Protein AF-A0A9W8DEL0-F1 (afdb_monomer_lite)

pLDDT: mean 78.72, std 19.3, range [21.89, 98.75]

Secondary structure (DSSP, 8-state):
------HHHHHHHHHHHHHHHHHIIIIIHHHHHHTT---SS---TT-EEEEEEE---B--TTTSS--THHHHHHHHHHHHHHHHHHHHHTSTTT--SEEEEES-SBTTTTTS-HHHHHHHHHHHHHHT--S-TTT-EEEEE--HHHH--GGG--HHHHHHHHHHT--SSEEEEETTEEEEE--HHHHT-S-HHHHHHHHHHHHHHHH-TT-SS-EEEE-SSPPP--TT----TT----SPPP--EETTEESS--HHHHHHHHHHH--SEEEE-TTSS-EEEEEEEGGGTEEEEEEEPPBSSSSSS-SS-EEEEEEE------------S--------EEEEE----------------SS-TTT--TTS-S--HHHHHHHHH--S-TT-EEEEEES---TTSGGGTS-SSSTT-SEEEEEESS-TT--STTPPP--BS----SSSHHHHHHHHHH-BSSS-B-SSTTSEEEEEE--PPPBTTB----HHHHHHHHHHHHHTT-SEEEE-----S-TT-HHHHHHHHHHHTT-EEEEE--S-GGG-SS---TTTTSTTSEEEEEEE-SEEEEEEEEEEETTEEEEEE-BPPSSTTS-----TTEEEEE--BTTS--SSSSB-----TT-EEEEE--SS-HHHHHHHHHHTT-SEEEEE-SSSS-------TT--S-EEEE-HHHHHHHHHHHHHTTS-EEEEEEEEEEEE-TTTTSBPTT------TT-----SEEEEEESEEEE--GGGTSEEEE-SHHHHHHHHHHHHHHHHHH-TTS-HHHHHHHHHHTPBPPEETTTTEEPPHHHHTT-B--HHHHHH-SEEEESSS----TTTT--GGGB-TTS-B-EEEEEEEEESSSS-EEEEEEEE--------B-TTS-B-TTHHHHHHHHHS--------S------

Radius of gyration: 34.42 Å; chains: 1; bounding box: 104×83×98 Å

Foldseek 3Di:
DDDPCDPVNVVVVVVVVVVVVCCCFLPVQLLVQVLPDAFFDDDDVLKAKEWEAFQLAQQDVQLDVDDDPVSVVVNVWQLSQLLSNLVSCCDDRNNHQEYEYLANLHQQQLVDDPVVNVVSVVSSCNSNPDPCVVRYYYAYAHDLSQAFAAQLGRVVSQVVCCVPRRHNWDWDCTQQATETNAALRQCNYPDCVRNVVRVVVLVVLQVPPVDPGAYEYEHAAAADDDWQPAFPDQWDDPDTDDQDDDGRDTNHHDNVSNQSNLQRNVHQEYEYHRNLTWGWDWDAHHPPRDIYIYTYWHHQTCSSPNNKHWMWMKMHHDDDDDDDDDDDDDPPPPDGRTDTDIDDDHDDDDDDDDDDDDDDPPPPDDPDPPQDALLVVLCVPVVAQLAPAEEEEEEQFAQCCQVQQPRDACDPPHLENAEWEFAEQPDDDDPDDRDIDRHSHHQPFLRNQLSLQAQGDDPQGDHSRNNHRYYYYHAWHHDDPRDIDGDPVSLLVSVVRCVVVPHQEYFALDFDAQAQVPVSLVSVQVVLVVFHAYFYAQFQALLVDASSGGPSQLHPPHQYAFAAAAFWFWWWWKWWQFPVGIDIFDWFDKLDLVADPADPFFFWEFAFQAPVRARAQQRHPLAAQARHEYEGEDDPPAPQNSLVSCVVRRHQAYEYEYPDFWADHGHHDPPRRHIYTYTYNVVSVVVVVRCVVDPRIITMHRPDIDIGGGPRGQPGDSRRHFYDRPVRHAPNQAYEHFASDWGAGNVVSPGIDGHGGSSNRRSSVSSLLSSLCVLQVPDGSQQSSQLFSLQADFGADPVPRHTDDCRRGNSHYTNSSSSSVDQKGKPPSDDDPDPPPPPDPPQADPVRWGKDKDKIWIQTSVDRDIDIDIDIDGDDDDDDQQDPVGDGHPPVVVPVVCVVDPPDDDDDDDDDDDDD

Structure (mmCIF, N/CA/C/O backbone):
data_AF-A0A9W8DEL0-F1
#
_entry.id   AF-A0A9W8DEL0-F1
#
loop_
_atom_site.group_PDB
_atom_site.id
_atom_site.type_symbol
_atom_site.label_atom_id
_atom_site.label_alt_id
_atom_site.label_comp_id
_atom_site.label_asym_id
_atom_site.label_entity_id
_atom_site.label_seq_id
_atom_site.pdbx_PDB_ins_code
_atom_site.Cartn_x
_atom_site.Cartn_y
_atom_site.Cartn_z
_atom_site.occupancy
_atom_site.B_iso_or_equiv
_atom_site.auth_seq_id
_atom_site.auth_comp_id
_atom_site.auth_asym_id
_atom_site.auth_atom_id
_atom_site.pdbx_PDB_model_num
ATOM 1 N N . MET A 1 1 ? 53.702 26.057 53.537 1.00 41.16 1 MET A N 1
ATOM 2 C CA . MET A 1 1 ? 53.899 24.776 52.825 1.00 41.16 1 MET A CA 1
ATOM 3 C C . MET A 1 1 ? 53.551 25.017 51.370 1.00 41.16 1 MET A C 1
ATOM 5 O O . MET A 1 1 ? 52.396 24.881 50.990 1.00 41.16 1 MET A O 1
ATOM 9 N N . ASP A 1 2 ? 54.539 25.448 50.590 1.00 50.06 2 ASP A N 1
ATOM 10 C CA . ASP A 1 2 ? 54.412 25.627 49.146 1.00 50.06 2 ASP A CA 1
ATOM 11 C C . ASP A 1 2 ? 54.512 24.260 48.475 1.00 50.06 2 ASP A C 1
ATOM 13 O O . ASP A 1 2 ? 55.598 23.720 48.275 1.00 50.06 2 ASP A O 1
ATOM 17 N N . ILE A 1 3 ? 53.363 23.658 48.177 1.00 55.91 3 ILE A N 1
ATOM 18 C CA . ILE A 1 3 ? 53.326 22.483 47.310 1.00 55.91 3 ILE A CA 1
ATOM 19 C C . ILE A 1 3 ? 53.443 23.016 45.877 1.00 55.91 3 ILE A C 1
ATOM 21 O O . ILE A 1 3 ? 52.543 23.738 45.440 1.00 55.91 3 ILE A O 1
ATOM 25 N N . PRO A 1 4 ? 54.501 22.681 45.114 1.00 59.38 4 PRO A N 1
ATOM 26 C CA . PRO A 1 4 ? 54.622 23.123 43.738 1.00 59.38 4 PRO A CA 1
ATOM 27 C C . PRO A 1 4 ? 53.591 22.345 42.920 1.00 59.38 4 PRO A C 1
ATOM 29 O O . PRO A 1 4 ? 53.824 21.217 42.475 1.00 59.38 4 PRO A O 1
ATOM 32 N N . PHE A 1 5 ? 52.407 22.927 42.740 1.00 59.91 5 PHE A N 1
ATOM 33 C CA . PHE A 1 5 ? 51.467 22.442 41.744 1.00 59.91 5 PHE A CA 1
ATOM 34 C C . PHE A 1 5 ? 52.140 22.638 40.388 1.00 59.91 5 PHE A C 1
ATOM 36 O O . PHE A 1 5 ? 52.220 23.749 39.865 1.00 59.91 5 PHE A O 1
ATOM 43 N N . SER A 1 6 ? 52.692 21.559 39.824 1.00 77.69 6 SER A N 1
ATOM 44 C CA . SER A 1 6 ? 53.224 21.617 38.466 1.00 77.69 6 SER A CA 1
ATOM 45 C C . SER A 1 6 ? 52.115 22.142 37.551 1.00 77.69 6 SER A C 1
ATOM 47 O O . SER A 1 6 ? 50.950 21.773 37.721 1.00 77.69 6 SER A O 1
ATOM 49 N N . ARG A 1 7 ? 52.449 23.007 36.581 1.00 77.19 7 ARG A N 1
ATOM 50 C CA . ARG A 1 7 ? 51.459 23.608 35.660 1.00 77.19 7 ARG A CA 1
ATOM 51 C C . ARG A 1 7 ? 50.477 22.570 35.093 1.00 77.19 7 ARG A C 1
ATOM 53 O O . ARG A 1 7 ? 49.300 22.864 34.932 1.00 77.19 7 ARG A O 1
ATOM 60 N N . ARG A 1 8 ? 50.937 21.331 34.872 1.00 80.00 8 ARG A N 1
ATOM 61 C CA . ARG A 1 8 ? 50.108 20.198 34.429 1.00 80.00 8 ARG A CA 1
ATOM 62 C C . ARG A 1 8 ? 49.008 19.813 35.427 1.00 80.00 8 ARG A C 1
ATOM 64 O O . ARG A 1 8 ? 47.879 19.593 35.005 1.00 80.00 8 ARG A O 1
ATOM 71 N N . LYS A 1 9 ? 49.304 19.756 36.730 1.00 84.69 9 LYS A N 1
ATOM 72 C CA . LYS A 1 9 ? 48.309 19.437 37.769 1.00 84.69 9 LYS A CA 1
ATOM 73 C C . LYS A 1 9 ? 47.267 20.549 37.925 1.00 84.69 9 LYS A C 1
ATOM 75 O O . LYS A 1 9 ? 46.097 20.243 38.122 1.00 84.69 9 LYS A O 1
ATOM 80 N N . LEU A 1 10 ? 47.669 21.816 37.780 1.00 84.38 10 LEU A N 1
ATOM 81 C CA . LEU A 1 10 ? 46.743 22.954 37.849 1.00 84.38 10 LEU A CA 1
ATOM 82 C C . LEU A 1 10 ? 45.789 22.974 36.645 1.00 84.38 10 LEU A C 1
ATOM 84 O O . LEU A 1 10 ? 44.585 23.117 36.821 1.00 84.38 10 LEU A O 1
ATOM 88 N N . VAL A 1 11 ? 46.308 22.760 35.431 1.00 88.00 11 VAL A N 1
ATOM 89 C CA . VAL A 1 11 ? 45.479 22.666 34.216 1.00 88.00 11 VAL A CA 1
ATOM 90 C C . VAL A 1 11 ? 44.506 21.489 34.300 1.00 88.00 11 VAL A C 1
ATOM 92 O O . VAL A 1 11 ? 43.344 21.640 33.934 1.00 88.00 11 VAL A O 1
ATOM 95 N N . LEU A 1 12 ? 44.943 20.331 34.808 1.00 90.19 12 LEU A N 1
ATOM 96 C CA . LEU A 1 12 ? 44.056 19.182 35.000 1.00 90.19 12 LEU A CA 1
ATOM 97 C C . LEU A 1 12 ? 42.948 19.485 36.019 1.00 90.19 12 LEU A C 1
ATOM 99 O O . LEU A 1 12 ? 41.789 19.189 35.749 1.00 90.19 12 LEU A O 1
ATOM 103 N N . PHE A 1 13 ? 43.282 20.119 37.145 1.00 89.94 13 PHE A N 1
ATOM 104 C CA . PHE A 1 13 ? 42.296 20.538 38.142 1.00 89.94 13 PHE A CA 1
ATOM 105 C C . PHE A 1 13 ? 41.261 21.505 37.550 1.00 89.94 13 PHE A C 1
ATOM 107 O O . PHE A 1 13 ? 40.065 21.267 37.686 1.00 89.94 13 PHE A O 1
ATOM 114 N N . LEU A 1 14 ? 41.701 22.539 36.825 1.00 89.94 14 LEU A N 1
ATOM 115 C CA . LEU A 1 14 ? 40.795 23.493 36.175 1.00 89.94 14 LEU A CA 1
ATOM 116 C C . LEU A 1 14 ? 39.897 22.823 35.125 1.00 89.94 14 LEU A C 1
ATOM 118 O O . LEU A 1 14 ? 38.720 23.156 35.043 1.00 89.94 14 LEU A O 1
ATOM 122 N N . ARG A 1 15 ? 40.410 21.841 34.369 1.00 89.56 15 ARG A N 1
ATOM 123 C CA . ARG A 1 15 ? 39.598 21.040 33.436 1.00 89.56 15 ARG A CA 1
ATOM 124 C C . ARG A 1 15 ? 38.538 20.216 34.160 1.00 89.56 15 ARG A C 1
ATOM 126 O O . ARG A 1 15 ? 37.398 20.201 33.717 1.00 89.56 15 ARG A O 1
ATOM 133 N N . VAL A 1 16 ? 38.888 19.562 35.268 1.00 91.31 16 VAL A N 1
ATOM 134 C CA . VAL A 1 16 ? 37.923 18.789 36.068 1.00 91.31 16 VAL A CA 1
ATOM 135 C C . VAL A 1 16 ? 36.853 19.707 36.656 1.00 91.31 16 VAL A C 1
ATOM 137 O O . VAL A 1 16 ? 35.671 19.400 36.545 1.00 91.31 16 VAL A O 1
ATOM 140 N N . VAL A 1 17 ? 37.238 20.858 37.218 1.00 89.19 17 VAL A N 1
ATOM 141 C CA . VAL A 1 17 ? 36.285 21.858 37.728 1.00 89.19 17 VAL A CA 1
ATOM 142 C C . VAL A 1 17 ? 35.361 22.348 36.613 1.00 89.19 17 VAL A C 1
ATOM 144 O O . VAL A 1 17 ? 34.152 22.407 36.811 1.00 89.19 17 VAL A O 1
ATOM 147 N N . TRP A 1 18 ? 35.901 22.636 35.429 1.00 85.62 18 TRP A N 1
ATOM 148 C CA . TRP A 1 18 ? 35.110 23.043 34.269 1.00 85.62 18 TRP A CA 1
ATOM 149 C C . TRP A 1 18 ? 34.118 21.956 33.827 1.00 85.62 18 TRP A C 1
ATOM 151 O O . TRP A 1 18 ? 32.940 22.253 33.657 1.00 85.62 18 TRP A O 1
ATOM 161 N N . VAL A 1 19 ? 34.546 20.689 33.744 1.00 83.56 19 VAL A N 1
ATOM 162 C CA . VAL A 1 19 ? 33.659 19.549 33.439 1.00 83.56 19 VAL A CA 1
ATOM 163 C C . VAL A 1 19 ? 32.561 19.391 34.495 1.00 83.56 19 VAL A C 1
ATOM 165 O O . VAL A 1 19 ? 31.412 19.147 34.141 1.00 83.56 19 VAL A O 1
ATOM 168 N N . LEU A 1 20 ? 32.874 19.560 35.784 1.00 82.12 20 LEU A N 1
ATOM 169 C CA . LEU A 1 20 ? 31.879 19.481 36.859 1.00 82.12 20 LEU A CA 1
ATOM 170 C C . LEU A 1 20 ? 30.860 20.626 36.794 1.00 82.12 20 LEU A C 1
ATOM 172 O O . LEU A 1 20 ? 29.671 20.388 37.002 1.00 82.12 20 LEU A O 1
ATOM 176 N N . ILE A 1 21 ? 31.303 21.848 36.482 1.00 79.12 21 ILE A N 1
ATOM 177 C CA . ILE A 1 21 ? 30.414 23.002 36.282 1.00 79.12 21 ILE A CA 1
ATOM 178 C C . ILE A 1 21 ? 29.500 22.763 35.077 1.00 79.12 21 ILE A C 1
ATOM 180 O O . ILE A 1 21 ? 28.295 22.977 35.195 1.00 79.12 21 ILE A O 1
ATOM 184 N N . LEU A 1 22 ? 30.042 22.264 33.960 1.00 76.56 22 LEU A N 1
ATOM 185 C CA . LEU A 1 22 ? 29.250 21.895 32.785 1.00 76.56 22 LEU A CA 1
ATOM 186 C C . LEU A 1 22 ? 28.230 20.806 33.114 1.00 76.56 22 LEU A C 1
ATOM 188 O O . LEU A 1 22 ? 27.057 20.964 32.808 1.00 76.56 22 LEU A O 1
ATOM 192 N N . PHE A 1 23 ? 28.635 19.734 33.797 1.00 76.19 23 PHE A N 1
ATOM 193 C CA . PHE A 1 23 ? 27.724 18.652 34.172 1.00 76.19 23 PHE A CA 1
ATOM 194 C C . PHE A 1 23 ? 26.597 19.146 35.095 1.00 76.19 23 PHE A C 1
ATOM 196 O O . PHE A 1 23 ? 25.424 18.816 34.900 1.00 76.19 23 PHE A O 1
ATOM 203 N N . TYR A 1 24 ? 26.929 19.981 36.084 1.00 77.06 24 TYR A N 1
ATOM 204 C CA . TYR A 1 24 ? 25.929 20.587 36.961 1.00 77.06 24 TYR A CA 1
ATOM 205 C C . TYR A 1 24 ? 24.991 21.534 36.196 1.00 77.06 24 TYR A C 1
ATOM 207 O O . TYR A 1 24 ? 23.782 21.483 36.417 1.00 77.06 24 TYR A O 1
ATOM 215 N N . GLY A 1 25 ? 25.514 22.352 35.279 1.00 71.44 25 GLY A N 1
ATOM 216 C CA . GLY A 1 25 ? 24.723 23.268 34.453 1.00 71.44 25 GLY A CA 1
ATOM 217 C C . GLY A 1 25 ? 23.799 22.555 33.462 1.00 71.44 25 GLY A C 1
ATOM 218 O O . GLY A 1 25 ? 22.611 22.857 33.401 1.00 71.44 25 GLY A O 1
ATOM 219 N N . GLU A 1 26 ? 24.322 21.563 32.740 1.00 70.88 26 GLU A N 1
ATOM 220 C CA . GLU A 1 26 ? 23.639 20.888 31.628 1.00 70.88 26 GLU A CA 1
ATOM 221 C C . GLU A 1 26 ? 22.641 19.808 32.067 1.00 70.88 26 GLU A C 1
ATOM 223 O O . GLU A 1 26 ? 21.717 19.494 31.311 1.00 70.88 26 GLU A O 1
ATOM 228 N N . ILE A 1 27 ? 22.834 19.218 33.255 1.00 68.81 27 ILE A N 1
ATOM 229 C CA . ILE A 1 27 ? 22.006 18.117 33.781 1.00 68.81 27 ILE A CA 1
ATOM 230 C C . ILE A 1 27 ? 21.440 18.466 35.161 1.00 68.81 27 ILE A C 1
ATOM 232 O O . ILE A 1 27 ? 20.235 18.345 35.392 1.00 68.81 27 ILE A O 1
ATOM 236 N N . GLY A 1 28 ? 22.290 18.917 36.087 1.00 70.44 28 GLY A N 1
ATOM 237 C CA . GLY A 1 28 ? 21.904 19.158 37.481 1.00 70.44 28 GLY A CA 1
ATOM 238 C C . GLY A 1 28 ? 20.820 20.229 37.652 1.00 70.44 28 GLY A C 1
ATOM 239 O O . GLY A 1 28 ? 19.856 20.011 38.389 1.00 70.44 28 GLY A O 1
ATOM 240 N N . ILE A 1 29 ? 20.944 21.365 36.956 1.00 73.75 29 ILE A N 1
ATOM 241 C CA . ILE A 1 29 ? 19.985 22.481 37.033 1.00 73.75 29 ILE A CA 1
ATOM 242 C C . ILE A 1 29 ? 18.613 22.070 36.498 1.00 73.75 29 ILE A C 1
ATOM 244 O O . ILE A 1 29 ? 17.615 22.289 37.187 1.00 73.75 29 ILE A O 1
ATOM 248 N N . PHE A 1 30 ? 18.560 21.450 35.317 1.00 69.25 30 PHE A N 1
ATOM 249 C CA . PHE A 1 30 ? 17.312 20.975 34.713 1.00 69.25 30 PHE A CA 1
ATOM 250 C C . PHE A 1 30 ? 16.588 19.989 35.632 1.00 69.25 30 PHE A C 1
ATOM 252 O O . PHE A 1 30 ? 15.404 20.151 35.928 1.00 69.25 30 PHE A O 1
ATOM 259 N N . TYR A 1 31 ? 17.328 19.006 36.151 1.00 71.06 31 TYR A N 1
ATOM 260 C CA . TYR A 1 31 ? 16.768 17.999 37.039 1.00 71.06 31 TYR A CA 1
ATOM 261 C C . TYR A 1 31 ? 16.231 18.624 38.332 1.00 71.06 31 TYR A C 1
ATOM 263 O O . TYR A 1 31 ? 15.103 18.348 38.732 1.00 71.06 31 TYR A O 1
ATOM 271 N N . LYS A 1 32 ? 16.995 19.533 38.956 1.00 75.38 32 LYS A N 1
ATOM 272 C CA . LYS A 1 32 ? 16.599 20.217 40.195 1.00 75.38 32 LYS A CA 1
ATOM 273 C C . LYS A 1 32 ? 15.305 21.026 40.050 1.00 75.38 32 LYS A C 1
ATOM 275 O O . LYS A 1 32 ? 14.501 20.992 40.975 1.00 75.38 32 LYS A O 1
ATOM 280 N N . HIS A 1 33 ? 15.107 21.748 38.946 1.00 72.25 33 HIS A N 1
ATOM 281 C CA . HIS A 1 33 ? 13.922 22.599 38.766 1.00 72.25 33 HIS A CA 1
ATOM 282 C C . HIS A 1 33 ? 12.669 21.783 38.433 1.00 72.25 33 HIS A C 1
ATOM 284 O O . HIS A 1 33 ? 11.611 22.026 39.006 1.00 72.25 33 HIS A O 1
ATOM 290 N N . ILE A 1 34 ? 12.782 20.743 37.602 1.00 67.00 34 ILE A N 1
ATOM 291 C CA . ILE A 1 34 ? 11.620 19.897 37.284 1.00 67.00 34 ILE A CA 1
ATOM 292 C C . ILE A 1 34 ? 11.201 19.036 38.487 1.00 67.00 34 ILE A C 1
ATOM 294 O O . ILE A 1 34 ? 10.009 18.843 38.704 1.00 67.00 34 ILE A O 1
ATOM 298 N N . ARG A 1 35 ? 12.145 18.618 39.349 1.00 66.81 35 ARG A N 1
ATOM 299 C CA . ARG A 1 35 ? 11.845 17.979 40.651 1.00 66.81 35 ARG A CA 1
ATOM 300 C C . ARG A 1 35 ? 10.971 18.838 41.577 1.00 66.81 35 ARG A C 1
ATOM 302 O O . ARG A 1 35 ? 10.366 18.307 42.506 1.00 66.81 35 ARG A O 1
ATOM 309 N N . GLN A 1 36 ? 10.987 20.160 41.406 1.00 72.44 36 GLN A N 1
ATOM 310 C CA . GLN A 1 36 ? 10.211 21.088 42.233 1.00 72.44 36 GLN A CA 1
ATOM 311 C C . GLN A 1 36 ? 8.782 21.274 41.721 1.00 72.44 36 GLN A C 1
ATOM 313 O O . GLN A 1 36 ? 7.924 21.678 42.502 1.00 72.44 36 GLN A O 1
ATOM 318 N N . CYS A 1 37 ? 8.521 20.955 40.451 1.00 73.25 37 CYS A N 1
ATOM 319 C CA . CYS A 1 37 ? 7.171 20.933 39.905 1.00 73.25 37 CYS A CA 1
ATOM 320 C C . CYS A 1 37 ? 6.466 19.690 40.454 1.00 73.25 37 CYS A C 1
ATOM 322 O O . CYS A 1 37 ? 7.012 18.592 40.386 1.00 73.25 37 CYS A O 1
ATOM 324 N N . LYS A 1 38 ? 5.284 19.838 41.045 1.00 78.75 38 LYS A N 1
ATOM 325 C CA . LYS A 1 38 ? 4.498 18.698 41.535 1.00 78.75 38 LYS A CA 1
ATOM 326 C C . LYS A 1 38 ? 3.144 18.699 40.856 1.00 78.75 38 LYS A C 1
ATOM 328 O O . LYS A 1 38 ? 2.599 19.774 40.603 1.00 78.75 38 LYS A O 1
ATOM 333 N N . TRP A 1 39 ? 2.592 17.510 40.627 1.00 81.75 39 TRP A N 1
ATOM 334 C CA . TRP A 1 39 ? 1.196 17.391 40.238 1.00 81.75 39 TRP A CA 1
ATOM 335 C C . TRP A 1 39 ? 0.312 18.121 41.251 1.00 81.75 39 TRP A C 1
ATOM 337 O O . TRP A 1 39 ? 0.542 18.022 42.462 1.00 81.75 39 TRP A O 1
ATOM 347 N N . PRO A 1 40 ? -0.669 18.901 40.781 1.00 74.94 40 PRO A N 1
ATOM 348 C CA . PRO A 1 40 ? -1.658 19.465 41.678 1.00 74.94 40 PRO A CA 1
ATOM 349 C C . PRO A 1 40 ? -2.487 18.328 42.321 1.00 74.94 40 PRO A C 1
ATOM 351 O O . PRO A 1 40 ? -2.864 17.380 41.635 1.00 74.94 40 PRO A O 1
ATOM 354 N N . ALA A 1 41 ? -2.753 18.452 43.631 1.00 67.69 41 ALA A N 1
ATOM 355 C CA . ALA A 1 41 ? -3.423 17.495 44.540 1.00 67.69 41 ALA A CA 1
ATOM 356 C C . ALA A 1 41 ? -2.653 16.209 44.929 1.00 67.69 41 ALA A C 1
ATOM 358 O O . ALA A 1 41 ? -1.500 16.005 44.567 1.00 67.69 41 ALA A O 1
ATOM 359 N N . LYS A 1 42 ? -3.247 15.431 45.853 1.00 59.12 42 LYS A N 1
ATOM 360 C CA . LYS A 1 42 ? -2.636 14.262 46.515 1.00 59.12 42 LYS A CA 1
ATOM 361 C C . LYS A 1 42 ? -2.633 13.050 45.577 1.00 59.12 42 LYS A C 1
ATOM 363 O O . LYS A 1 42 ? -3.633 12.833 44.894 1.00 59.12 42 LYS A O 1
ATOM 368 N N . ASP A 1 43 ? -1.576 12.235 45.643 1.00 60.66 43 ASP A N 1
ATOM 369 C CA . ASP A 1 43 ? -1.497 10.917 44.995 1.00 60.66 43 ASP A CA 1
ATOM 370 C C . ASP A 1 43 ? -2.649 10.033 45.484 1.00 60.66 43 ASP A C 1
ATOM 372 O O . ASP A 1 43 ? -2.576 9.420 46.554 1.00 60.66 43 ASP A O 1
ATOM 376 N N . ARG A 1 44 ? -3.736 10.000 44.713 1.00 69.06 44 ARG A N 1
ATOM 377 C CA . ARG A 1 44 ? -4.729 8.938 44.806 1.00 69.06 44 ARG A CA 1
ATOM 378 C C . ARG A 1 44 ? -4.485 7.967 43.646 1.00 69.06 44 ARG A C 1
ATOM 380 O O . ARG A 1 44 ? -4.164 8.442 42.557 1.00 69.06 44 ARG A O 1
ATOM 387 N N . PRO A 1 45 ? -4.603 6.645 43.849 1.00 69.31 45 PRO A N 1
ATOM 388 C CA . PRO A 1 45 ? -4.317 5.650 42.810 1.00 69.31 45 PRO A CA 1
ATOM 389 C C . PRO A 1 45 ? -5.105 5.839 41.507 1.00 69.31 45 PRO A C 1
ATOM 391 O O . PRO A 1 45 ? -4.647 5.423 40.449 1.00 69.31 45 PRO A O 1
ATOM 394 N N . GLU A 1 46 ? -6.290 6.437 41.594 1.00 72.31 46 GLU A N 1
ATOM 395 C CA . GLU A 1 46 ? -7.217 6.672 40.490 1.00 72.31 46 GLU A CA 1
ATOM 396 C C . GLU A 1 46 ? -6.975 7.981 39.718 1.00 72.31 46 GLU A C 1
ATOM 398 O O . GLU A 1 46 ? -7.673 8.251 38.740 1.00 72.31 46 GLU A O 1
ATOM 403 N N . ALA A 1 47 ? -6.016 8.804 40.151 1.00 80.19 47 ALA A N 1
ATOM 404 C CA . ALA A 1 47 ? -5.709 10.074 39.506 1.00 80.19 47 ALA A CA 1
ATOM 405 C C . ALA A 1 47 ? -5.111 9.865 38.105 1.00 80.19 47 ALA A C 1
ATOM 407 O O . ALA A 1 47 ? -4.230 9.029 37.915 1.00 80.19 47 ALA A O 1
ATOM 408 N N . VAL A 1 48 ? -5.565 10.662 37.137 1.00 85.69 48 VAL A N 1
ATOM 409 C CA . VAL A 1 48 ? -5.012 10.707 35.778 1.00 85.69 48 VAL A CA 1
ATOM 410 C C . VAL A 1 48 ? -4.293 12.031 35.563 1.00 85.69 48 VAL A C 1
ATOM 412 O O . VAL A 1 48 ? -4.849 13.104 35.803 1.00 85.69 48 VAL A O 1
ATOM 415 N N . HIS A 1 49 ? -3.059 11.959 35.081 1.00 88.62 49 HIS A N 1
ATOM 41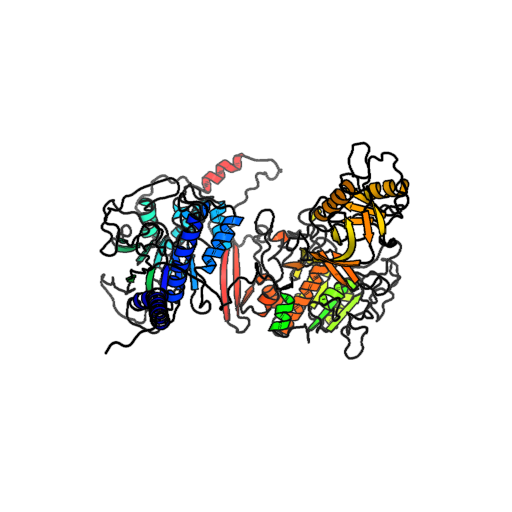6 C CA . HIS A 1 49 ? -2.152 13.090 34.961 1.00 88.62 49 HIS A CA 1
ATOM 417 C C . HIS A 1 49 ? -1.996 13.555 33.507 1.00 88.62 49 HIS A C 1
ATOM 419 O O . HIS A 1 49 ? -1.548 12.807 32.635 1.00 88.62 49 HIS A O 1
ATOM 425 N N . VAL A 1 50 ? -2.335 14.819 33.245 1.00 90.94 50 VAL A N 1
ATOM 426 C CA . VAL A 1 50 ? -2.300 15.449 31.919 1.00 90.94 50 VAL A CA 1
ATOM 427 C C . VAL A 1 50 ? -1.297 16.606 31.909 1.00 90.94 50 VAL A C 1
ATOM 429 O O . VAL A 1 50 ? -1.452 17.583 32.640 1.00 90.94 50 VAL A O 1
ATOM 432 N N . ALA A 1 51 ? -0.268 16.517 31.067 1.00 91.38 51 ALA A N 1
ATOM 433 C CA . ALA A 1 51 ? 0.658 17.614 30.798 1.00 91.38 51 ALA A CA 1
ATOM 434 C C . ALA A 1 51 ? 0.214 18.404 29.559 1.00 91.38 51 ALA A C 1
ATOM 436 O O . ALA A 1 51 ? -0.201 17.820 28.560 1.00 91.38 51 ALA A O 1
ATOM 437 N N . ILE A 1 52 ? 0.319 19.730 29.611 1.00 93.81 52 ILE A N 1
ATOM 438 C CA . ILE A 1 52 ? -0.157 20.636 28.559 1.00 93.81 52 ILE A CA 1
ATOM 439 C C . ILE A 1 52 ? 1.019 21.473 28.063 1.00 93.81 52 ILE A C 1
ATOM 441 O O . ILE A 1 52 ? 1.687 22.132 28.859 1.00 93.81 52 ILE A O 1
ATOM 445 N N . ILE A 1 53 ? 1.281 21.441 26.763 1.00 93.12 53 ILE A N 1
ATOM 446 C CA . ILE A 1 53 ? 2.381 22.153 26.110 1.00 93.12 53 ILE A CA 1
ATOM 447 C C . ILE A 1 53 ? 1.769 23.132 25.112 1.00 93.12 53 ILE A C 1
ATOM 449 O O . ILE A 1 53 ? 1.007 22.710 24.251 1.00 93.12 53 ILE A O 1
ATOM 453 N N . ALA A 1 54 ? 2.090 24.416 25.230 1.00 92.19 54 ALA A N 1
ATOM 454 C CA . ALA A 1 54 ? 1.651 25.453 24.300 1.00 92.19 54 ALA A CA 1
ATOM 455 C C . ALA A 1 54 ? 2.854 26.074 23.591 1.00 92.19 54 ALA A C 1
ATOM 457 O O . ALA A 1 54 ? 3.951 26.104 24.160 1.00 92.19 54 ALA A O 1
ATOM 458 N N . ASP A 1 55 ? 2.629 26.521 22.358 1.00 89.94 55 ASP A N 1
ATOM 459 C CA . ASP A 1 55 ? 3.571 27.241 21.499 1.00 89.94 55 ASP A CA 1
ATOM 460 C C . ASP A 1 55 ? 5.010 26.704 21.581 1.00 89.94 55 ASP A C 1
ATOM 462 O O . ASP A 1 55 ? 5.935 27.413 21.998 1.00 89.94 55 ASP A O 1
ATOM 466 N N . PRO A 1 56 ? 5.240 25.414 21.269 1.00 90.56 56 PRO A N 1
ATOM 467 C CA . PRO A 1 56 ? 6.600 24.922 21.126 1.00 90.56 56 PRO A CA 1
ATOM 468 C C . PRO A 1 56 ? 7.342 25.655 20.001 1.00 90.56 56 PRO A C 1
ATOM 470 O O . PRO A 1 56 ? 8.550 25.819 20.148 1.00 90.56 56 PRO A O 1
ATOM 473 N N . GLN A 1 57 ? 6.635 26.082 18.937 1.00 88.25 57 GLN A N 1
ATOM 474 C CA . GLN A 1 57 ? 7.106 26.936 17.839 1.00 88.25 57 GLN A CA 1
ATOM 475 C C . GLN A 1 57 ? 8.580 26.708 17.520 1.00 88.25 57 GLN A C 1
ATOM 477 O O . GLN A 1 57 ? 9.448 27.519 17.863 1.00 88.25 57 GLN A O 1
ATOM 482 N N . ILE A 1 58 ? 8.891 25.547 16.935 1.00 90.50 58 ILE A N 1
ATOM 483 C CA . ILE A 1 58 ? 10.289 25.254 16.620 1.00 90.50 58 ILE A CA 1
ATOM 484 C C . ILE A 1 58 ? 10.832 26.346 15.694 1.00 90.50 58 ILE A C 1
ATOM 486 O O . ILE A 1 58 ? 10.201 26.699 14.700 1.00 90.50 58 ILE A O 1
ATOM 490 N N . VAL A 1 59 ? 11.979 26.916 16.076 1.00 87.69 59 VAL A N 1
ATOM 491 C CA . VAL A 1 59 ? 12.562 28.052 15.356 1.00 87.69 59 VAL A CA 1
ATOM 492 C C . VAL A 1 59 ? 12.957 27.605 13.959 1.00 87.69 59 VAL A C 1
ATOM 494 O O . VAL A 1 59 ? 13.641 26.587 13.820 1.00 87.69 59 VAL A O 1
ATOM 497 N N . ASP A 1 60 ? 12.562 28.385 12.961 1.00 85.06 60 ASP A N 1
ATOM 498 C CA . ASP A 1 60 ? 12.855 28.139 11.557 1.00 85.06 60 ASP A CA 1
ATOM 499 C C . ASP A 1 60 ? 13.090 29.458 10.784 1.00 85.06 60 ASP A C 1
ATOM 501 O O . ASP A 1 60 ? 13.240 30.537 11.368 1.00 85.06 60 ASP A O 1
ATOM 505 N N . HIS A 1 61 ? 13.174 29.376 9.453 1.00 82.19 61 HIS A N 1
ATOM 506 C CA . HIS A 1 61 ? 13.408 30.528 8.573 1.00 82.19 61 HIS A CA 1
ATOM 507 C C . HIS A 1 61 ? 12.328 31.623 8.628 1.00 82.19 61 HIS A C 1
ATOM 509 O O . HIS A 1 61 ? 12.593 32.734 8.169 1.00 82.19 61 HIS A O 1
ATOM 515 N N . TYR A 1 62 ? 11.138 31.331 9.152 1.00 81.38 62 TYR A N 1
ATOM 516 C CA . TYR A 1 62 ? 10.040 32.282 9.311 1.00 81.38 62 TYR A CA 1
ATOM 517 C C . TYR A 1 62 ? 10.004 32.923 10.705 1.00 81.38 62 TYR A C 1
ATOM 519 O O . TYR A 1 62 ? 9.325 33.934 10.876 1.00 81.38 62 TYR A O 1
ATOM 527 N N . SER A 1 63 ? 10.781 32.414 11.668 1.00 79.25 63 SER A N 1
ATOM 528 C CA . SER A 1 63 ? 10.791 32.926 13.044 1.00 79.25 63 SER A CA 1
ATOM 529 C C . SER A 1 63 ? 11.455 34.285 13.214 1.00 79.25 63 SER A C 1
ATOM 531 O O . SER A 1 63 ? 10.962 35.159 13.927 1.00 79.25 63 SER A O 1
ATOM 533 N N . TYR A 1 64 ? 12.611 34.480 12.581 1.00 77.94 64 TYR A N 1
ATOM 534 C CA . TYR A 1 64 ? 13.376 35.721 12.673 1.00 77.94 64 TYR A CA 1
ATOM 535 C C . TYR A 1 64 ? 13.959 36.077 11.313 1.00 77.94 64 TYR A C 1
ATOM 537 O O . TYR A 1 64 ? 14.247 35.196 10.509 1.00 77.94 64 TYR A O 1
ATOM 545 N N . ASP A 1 65 ? 14.252 37.362 11.103 1.00 72.06 65 ASP A N 1
ATOM 546 C CA . ASP A 1 65 ? 15.017 37.842 9.945 1.00 72.06 65 ASP A CA 1
ATOM 547 C C . ASP A 1 65 ? 16.513 37.477 10.094 1.00 72.06 65 ASP A C 1
ATOM 549 O O . ASP A 1 65 ? 17.399 38.317 10.262 1.00 72.06 65 ASP A O 1
ATOM 553 N N . GLN A 1 66 ? 16.789 36.172 10.174 1.00 73.88 66 GLN A N 1
ATOM 554 C CA . GLN A 1 66 ? 18.100 35.563 10.363 1.00 73.88 66 GLN A CA 1
ATOM 555 C C . GLN A 1 66 ? 18.323 34.513 9.276 1.00 73.88 66 GLN A C 1
ATOM 557 O O . GLN A 1 66 ? 17.452 33.706 8.971 1.00 73.88 66 GLN A O 1
ATOM 562 N N . THR A 1 67 ? 19.528 34.473 8.708 1.00 73.00 67 THR A N 1
ATOM 563 C CA . THR A 1 67 ? 19.895 33.479 7.691 1.00 73.00 67 THR A CA 1
ATOM 564 C C . THR A 1 67 ? 21.265 32.866 7.980 1.00 73.00 67 THR A C 1
ATOM 566 O O . THR A 1 67 ? 22.082 33.401 8.736 1.00 73.00 67 THR A O 1
ATOM 569 N N . GLY A 1 68 ? 21.529 31.699 7.389 1.00 80.06 68 GLY A N 1
ATOM 570 C CA . GLY A 1 68 ? 22.837 31.050 7.451 1.00 80.06 68 GLY A CA 1
ATOM 571 C C . GLY A 1 68 ? 23.197 30.510 8.840 1.00 80.06 68 GLY A C 1
ATOM 572 O O . GLY A 1 68 ? 22.422 29.794 9.467 1.00 80.06 68 GLY A O 1
ATOM 573 N N . LEU A 1 69 ? 24.418 30.796 9.305 1.00 82.00 69 LEU A N 1
ATOM 574 C CA . LEU A 1 69 ? 24.990 30.174 10.508 1.00 82.00 69 LEU A CA 1
ATOM 575 C C . LEU A 1 69 ? 24.291 30.605 11.808 1.00 82.00 69 LEU A C 1
ATOM 577 O O . LEU A 1 69 ? 24.228 29.818 12.749 1.00 82.00 69 LEU A O 1
ATOM 581 N N . LEU A 1 70 ? 23.781 31.840 11.862 1.00 79.31 70 LEU A N 1
ATOM 582 C CA . LEU A 1 70 ? 23.131 32.374 13.059 1.00 79.31 70 LEU A CA 1
ATOM 583 C C . LEU A 1 70 ? 21.800 31.665 13.327 1.00 79.31 70 LEU A C 1
ATOM 585 O O . LEU A 1 70 ? 21.573 31.235 14.453 1.00 79.31 70 LEU A O 1
ATOM 589 N N . LEU A 1 71 ? 20.989 31.462 12.283 1.00 82.25 71 LEU A N 1
ATOM 590 C CA . LEU A 1 71 ? 19.742 30.705 12.379 1.00 82.25 71 LEU A CA 1
ATOM 591 C C . LEU A 1 71 ? 20.011 29.272 12.855 1.00 82.25 71 LEU A C 1
ATOM 593 O O . LEU A 1 71 ? 19.458 28.858 13.866 1.00 82.25 71 LEU A O 1
ATOM 597 N N . LYS A 1 72 ? 20.963 28.567 12.226 1.00 82.25 72 LYS A N 1
ATOM 598 C CA . LYS A 1 72 ? 21.344 27.202 12.635 1.00 82.25 72 LYS A CA 1
ATOM 599 C C . LYS A 1 72 ? 21.837 27.112 14.078 1.00 82.25 72 LYS A C 1
ATOM 601 O O . LYS A 1 72 ? 21.630 26.102 14.745 1.00 82.25 72 LYS A O 1
ATOM 606 N N . ALA A 1 73 ? 22.524 28.145 14.567 1.00 79.69 73 ALA A N 1
ATOM 607 C CA . ALA A 1 73 ? 22.930 28.208 15.964 1.00 79.69 73 ALA A CA 1
ATOM 608 C C . ALA A 1 73 ? 21.711 28.381 16.882 1.00 79.69 73 ALA A C 1
ATOM 610 O O . ALA A 1 73 ? 21.605 27.669 17.879 1.00 79.69 73 ALA A O 1
ATOM 611 N N . THR A 1 74 ? 20.787 29.281 16.537 1.00 82.56 74 THR A N 1
ATOM 612 C CA . THR A 1 74 ? 19.538 29.486 17.281 1.00 82.56 74 THR A CA 1
ATOM 613 C C . THR A 1 74 ? 18.712 28.201 17.326 1.00 82.56 74 THR A C 1
ATOM 615 O O . THR A 1 74 ? 18.413 27.745 18.427 1.00 82.56 74 THR A O 1
ATOM 618 N N . GLU A 1 75 ? 18.454 27.573 16.172 1.00 86.19 75 GLU A N 1
ATOM 619 C CA . GLU A 1 75 ? 17.795 26.264 16.031 1.00 86.19 75 GLU A CA 1
ATOM 620 C C . GLU A 1 75 ? 18.424 25.220 16.954 1.00 86.19 75 GLU A C 1
ATOM 622 O O . GLU A 1 75 ? 17.750 24.595 17.763 1.00 86.19 75 GLU A O 1
ATOM 627 N N . PHE A 1 76 ? 19.749 25.075 16.903 1.00 85.00 76 PHE A N 1
ATOM 628 C CA . PHE A 1 76 ? 20.463 24.092 17.710 1.00 85.00 76 PHE A CA 1
ATOM 629 C C . PHE A 1 76 ? 20.259 24.292 19.221 1.00 85.00 76 PHE A C 1
ATOM 631 O O . PHE A 1 76 ? 20.045 23.324 19.958 1.00 85.00 76 PHE A O 1
ATOM 638 N N . PHE A 1 77 ? 20.336 25.533 19.711 1.00 81.31 77 PHE A N 1
ATOM 639 C CA . PHE A 1 77 ? 20.200 25.809 21.143 1.00 81.31 77 PHE A CA 1
ATOM 640 C C . PHE A 1 77 ? 18.751 25.730 21.630 1.00 81.31 77 PHE A C 1
ATOM 642 O O . PHE A 1 77 ? 18.518 25.246 22.744 1.00 81.31 77 PHE A O 1
ATOM 649 N N . THR A 1 78 ? 17.781 26.171 20.829 1.00 84.75 78 THR A N 1
ATOM 650 C CA . THR A 1 78 ? 16.354 26.062 21.165 1.00 84.75 78 THR A CA 1
ATOM 651 C C . THR A 1 78 ? 15.906 24.602 21.169 1.00 84.75 78 THR A C 1
ATOM 653 O O . THR A 1 78 ? 15.305 24.154 22.149 1.00 84.75 78 THR A O 1
ATOM 656 N N . ASP A 1 79 ? 16.316 23.825 20.169 1.00 88.88 79 ASP A N 1
ATOM 657 C CA . ASP A 1 79 ? 16.038 22.395 20.044 1.00 88.88 79 ASP A CA 1
ATOM 658 C C . ASP A 1 79 ? 16.555 21.594 21.237 1.00 88.88 79 ASP A C 1
ATOM 660 O O . ASP A 1 79 ? 15.815 20.834 21.868 1.00 88.88 79 ASP A O 1
ATOM 664 N N . ILE A 1 80 ? 17.834 21.768 21.590 1.00 83.31 80 ILE A N 1
ATOM 665 C CA . ILE A 1 80 ? 18.435 21.055 22.723 1.00 83.31 80 ILE A CA 1
ATOM 666 C C . ILE A 1 80 ? 17.668 21.348 24.008 1.00 83.31 80 ILE A C 1
ATOM 668 O O . ILE A 1 80 ? 17.418 20.437 24.805 1.00 83.31 80 ILE A O 1
ATOM 672 N N . TYR A 1 81 ? 17.293 22.605 24.212 1.00 80.06 81 TYR A N 1
ATOM 673 C CA . TYR A 1 81 ? 16.579 23.028 25.401 1.00 80.06 81 TYR A CA 1
ATOM 674 C C . TYR A 1 81 ? 15.179 22.406 25.482 1.00 80.06 81 TYR A C 1
ATOM 676 O O . TYR A 1 81 ? 14.831 21.811 26.509 1.00 80.06 81 TYR A O 1
ATOM 684 N N . MET A 1 82 ? 14.391 22.488 24.407 1.00 86.56 82 MET A N 1
ATOM 685 C CA . MET A 1 82 ? 13.038 21.924 24.367 1.00 86.56 82 MET A CA 1
ATOM 686 C C . MET A 1 82 ? 13.075 20.406 24.514 1.00 86.56 82 MET A C 1
ATOM 688 O O . MET A 1 82 ? 12.377 19.841 25.358 1.00 86.56 82 MET A O 1
ATOM 692 N N . ARG A 1 83 ? 13.984 19.745 23.791 1.00 87.06 83 ARG A N 1
ATOM 693 C CA . ARG A 1 83 ? 14.188 18.299 23.876 1.00 87.06 83 ARG A CA 1
ATOM 694 C C . ARG A 1 83 ? 14.518 17.864 25.300 1.00 87.06 83 ARG A C 1
ATOM 696 O O . ARG A 1 83 ? 13.912 16.927 25.808 1.00 87.06 83 ARG A O 1
ATOM 703 N N . LYS A 1 84 ? 15.456 18.529 25.981 1.00 80.94 84 LYS A N 1
ATOM 704 C CA . LYS A 1 84 ? 15.802 18.205 27.379 1.00 80.94 84 LYS A CA 1
ATOM 705 C C . LYS A 1 84 ? 14.617 18.390 28.319 1.00 80.94 84 LYS A C 1
ATOM 707 O O . LYS A 1 84 ? 14.352 17.510 29.138 1.00 80.94 84 LYS A O 1
ATOM 712 N N . SER A 1 85 ? 13.903 19.502 28.175 1.00 81.56 85 SER A N 1
ATOM 713 C CA . SER A 1 85 ? 12.716 19.814 28.973 1.00 81.56 85 SER A CA 1
ATOM 714 C C . SER A 1 85 ? 11.652 18.724 28.820 1.00 81.56 85 SER A C 1
ATOM 716 O O . SER A 1 85 ? 11.160 18.190 29.815 1.00 81.56 85 SER A O 1
ATOM 718 N N . TYR A 1 86 ? 11.389 18.297 27.583 1.00 86.56 86 TYR A N 1
ATOM 719 C CA . TYR A 1 86 ? 10.419 17.249 27.281 1.00 86.56 86 TYR A CA 1
ATOM 720 C C . TYR A 1 86 ? 10.864 15.849 27.733 1.00 86.56 86 TYR A C 1
ATOM 722 O O . TYR A 1 86 ? 10.057 15.057 28.219 1.00 86.56 86 TYR A O 1
ATOM 730 N N . ILE A 1 87 ? 12.160 15.528 27.634 1.00 83.56 87 ILE A N 1
ATOM 731 C CA . ILE A 1 87 ? 12.709 14.264 28.149 1.00 83.56 87 ILE A CA 1
ATOM 732 C C . ILE A 1 87 ? 12.443 14.137 29.645 1.00 83.56 87 ILE A C 1
ATOM 734 O O . ILE A 1 87 ? 12.023 13.077 30.103 1.00 83.56 87 ILE A O 1
ATOM 738 N N . ILE A 1 88 ? 12.711 15.194 30.408 1.00 77.94 88 ILE A N 1
ATOM 739 C CA . ILE A 1 88 ? 12.591 15.150 31.865 1.00 77.94 88 ILE A CA 1
ATOM 740 C C . ILE A 1 88 ? 11.116 15.169 32.286 1.00 77.94 88 ILE A C 1
ATOM 742 O O . ILE A 1 88 ? 10.765 14.466 33.232 1.00 77.94 88 ILE A O 1
ATOM 746 N N . LEU A 1 89 ? 10.242 15.862 31.544 1.00 81.38 89 LEU A N 1
ATOM 747 C CA . LEU A 1 89 ? 8.785 15.788 31.728 1.00 81.38 89 LEU A CA 1
ATOM 748 C C . LEU A 1 89 ? 8.256 14.343 31.640 1.00 81.38 89 LEU A C 1
ATOM 750 O O . LEU A 1 89 ? 7.308 13.984 32.326 1.00 81.38 89 LEU A O 1
ATOM 754 N N . GLN A 1 90 ? 8.886 13.483 30.840 1.00 80.50 90 GLN A N 1
ATOM 755 C CA . GLN A 1 90 ? 8.482 12.081 30.694 1.00 80.50 90 GLN A CA 1
ATOM 756 C C . GLN A 1 90 ? 9.152 11.119 31.692 1.00 80.50 90 GLN A C 1
ATOM 758 O O . GLN A 1 90 ? 8.857 9.922 31.690 1.00 80.50 90 GLN A O 1
ATOM 763 N N . GLN A 1 91 ? 10.075 11.593 32.534 1.00 76.38 91 GLN A N 1
ATOM 764 C CA . GLN A 1 91 ? 10.755 10.750 33.522 1.00 76.38 91 GLN A CA 1
ATOM 765 C C . GLN A 1 91 ? 9.901 10.522 34.778 1.00 76.38 91 GLN A C 1
ATOM 767 O O . GLN A 1 91 ? 8.916 11.212 35.029 1.00 76.38 91 GLN A O 1
ATOM 772 N N . GLN A 1 92 ? 10.324 9.539 35.584 1.00 58.47 92 GLN A N 1
ATOM 773 C CA . GLN A 1 92 ? 9.562 8.890 36.664 1.00 58.47 92 GLN A CA 1
ATOM 774 C C . GLN A 1 92 ? 8.857 9.808 37.682 1.00 58.47 92 GLN A C 1
ATOM 776 O O . GLN A 1 92 ? 7.959 9.330 38.360 1.00 58.47 92 GLN A O 1
ATOM 781 N N . GLN A 1 93 ? 9.252 11.077 37.828 1.00 60.62 93 GLN A N 1
ATOM 782 C CA . GLN A 1 93 ? 8.652 11.995 38.808 1.00 60.62 93 GLN A CA 1
ATOM 783 C C . GLN A 1 93 ? 7.459 12.798 38.286 1.00 60.62 93 GLN A C 1
ATOM 785 O O . GLN A 1 93 ? 6.639 13.214 39.095 1.00 60.62 93 GLN A O 1
ATOM 790 N N . GLN A 1 94 ? 7.373 13.025 36.973 1.00 70.25 94 GLN A N 1
ATOM 791 C CA . GLN A 1 94 ? 6.213 13.667 36.351 1.00 70.25 94 GLN A CA 1
ATOM 792 C C . GLN A 1 94 ? 5.354 12.610 35.654 1.00 70.25 94 GLN A C 1
ATOM 794 O O . GLN A 1 94 ? 4.170 12.548 35.923 1.00 70.25 94 GLN A O 1
ATOM 799 N N . LYS A 1 95 ? 5.941 11.728 34.831 1.00 80.19 95 LYS A N 1
ATOM 800 C CA . LYS A 1 95 ? 5.274 10.573 34.190 1.00 80.19 95 LYS A CA 1
ATOM 801 C C . LYS A 1 95 ? 3.781 10.820 33.843 1.00 80.19 95 LYS A C 1
ATOM 803 O O . LYS A 1 95 ? 2.918 10.136 34.390 1.00 80.19 95 LYS A O 1
ATOM 808 N N . PRO A 1 96 ? 3.475 11.790 32.962 1.00 87.69 96 PRO A N 1
ATOM 809 C CA . PRO A 1 96 ? 2.096 12.064 32.576 1.00 87.69 96 PRO A CA 1
ATOM 810 C C . PRO A 1 96 ? 1.468 10.847 31.885 1.00 87.69 96 PRO A C 1
ATOM 812 O O . PRO A 1 96 ? 2.125 10.176 31.083 1.00 87.69 96 PRO A O 1
ATOM 815 N N . ASP A 1 97 ? 0.187 10.602 32.139 1.00 88.38 97 ASP A N 1
ATOM 816 C CA . ASP A 1 97 ? -0.619 9.625 31.399 1.00 88.38 97 ASP A CA 1
ATOM 817 C C . ASP A 1 97 ? -1.023 10.178 30.027 1.00 88.38 97 ASP A C 1
ATOM 819 O O . ASP A 1 97 ? -1.221 9.434 29.065 1.00 88.38 97 ASP A O 1
ATOM 823 N N . THR A 1 98 ? -1.149 11.502 29.910 1.00 90.19 98 THR A N 1
ATOM 824 C CA . THR A 1 98 ? -1.473 12.188 28.654 1.00 90.19 98 THR A CA 1
ATOM 825 C C . THR A 1 98 ? -0.680 13.484 28.494 1.00 90.19 98 THR A C 1
ATOM 827 O O . THR A 1 98 ? -0.482 14.220 29.454 1.00 90.19 98 THR A O 1
ATOM 830 N N . VAL A 1 99 ? -0.246 13.783 27.272 1.00 92.56 99 VAL A N 1
ATOM 831 C CA . VAL A 1 99 ? 0.335 15.066 26.868 1.00 92.56 99 VAL A CA 1
ATOM 832 C C . VAL A 1 99 ? -0.545 15.687 25.786 1.00 92.56 99 VAL A C 1
ATOM 834 O O . VAL A 1 99 ? -0.916 15.003 24.836 1.00 92.56 99 VAL A O 1
ATOM 837 N N . VAL A 1 100 ? -0.860 16.973 25.906 1.00 93.81 100 VAL A N 1
ATOM 838 C CA . VAL A 1 100 ? -1.636 17.722 24.910 1.00 93.81 100 VAL A CA 1
ATOM 839 C C . VAL A 1 100 ? -0.825 18.914 24.414 1.00 93.81 100 VAL A C 1
ATOM 841 O O . VAL A 1 100 ? -0.388 19.729 25.225 1.00 93.81 100 VAL A O 1
ATOM 844 N N . PHE A 1 101 ? -0.639 19.016 23.099 1.00 95.19 101 PHE A N 1
ATOM 845 C CA . PHE A 1 101 ? -0.047 20.174 22.431 1.00 95.19 101 PHE A CA 1
ATOM 846 C C . PHE A 1 101 ? -1.142 21.136 21.963 1.00 95.19 101 PHE A C 1
ATOM 848 O O . PHE A 1 101 ? -2.012 20.751 21.182 1.00 95.19 101 PHE A O 1
ATOM 855 N N . LEU A 1 102 ? -1.088 22.377 22.438 1.00 93.44 102 LEU A N 1
ATOM 856 C CA . LEU A 1 102 ? -2.030 23.458 22.153 1.00 93.44 102 LEU A CA 1
ATOM 857 C C . LEU A 1 102 ? -1.582 24.297 20.952 1.00 93.44 102 LEU A C 1
ATOM 859 O O . LEU A 1 102 ? -1.428 25.503 21.092 1.00 93.44 102 LEU A O 1
ATOM 863 N N . GLY A 1 103 ? -1.383 23.676 19.790 1.00 91.25 103 GLY A N 1
ATOM 864 C CA . GLY A 1 103 ? -1.065 24.397 18.554 1.00 91.25 103 GLY A CA 1
ATOM 865 C C . GLY A 1 103 ? 0.352 24.945 18.464 1.00 91.25 103 GLY A C 1
ATOM 866 O O . GLY A 1 103 ? 1.166 24.785 19.376 1.00 91.25 103 GLY A O 1
ATOM 867 N N . ASP A 1 104 ? 0.618 25.543 17.308 1.00 92.31 104 ASP A N 1
ATOM 868 C CA . ASP A 1 104 ? 1.864 26.197 16.936 1.00 92.31 104 ASP A CA 1
ATOM 869 C C . ASP A 1 104 ? 3.067 25.270 17.096 1.00 92.31 104 ASP A C 1
ATOM 871 O O . ASP A 1 104 ? 4.044 25.541 17.803 1.00 92.31 104 ASP A O 1
ATOM 875 N N . LEU A 1 105 ? 2.972 24.119 16.427 1.00 92.06 105 LEU A N 1
ATOM 876 C CA . LEU A 1 105 ? 4.026 23.108 16.439 1.00 92.06 105 LEU A CA 1
ATOM 877 C C . LEU A 1 105 ? 5.297 23.645 15.767 1.00 92.06 105 LEU A C 1
ATOM 879 O O . LEU A 1 105 ? 6.410 23.416 16.249 1.00 92.06 105 LEU A O 1
ATOM 883 N N . MET A 1 106 ? 5.107 24.375 14.666 1.00 89.56 106 MET A N 1
ATOM 884 C CA . MET A 1 106 ? 6.141 24.996 13.840 1.00 89.56 106 MET A CA 1
ATOM 885 C C . MET A 1 106 ? 5.765 26.443 13.546 1.00 89.56 106 MET A C 1
ATOM 887 O O . MET A 1 106 ? 4.592 26.741 13.349 1.00 89.56 106 MET A O 1
ATOM 891 N N . ASP A 1 107 ? 6.759 27.319 13.444 1.00 86.38 107 ASP A N 1
ATOM 892 C CA . ASP A 1 107 ? 6.529 28.741 13.184 1.00 86.38 107 ASP A CA 1
ATOM 893 C C . ASP A 1 107 ? 6.138 29.012 11.714 1.00 86.38 107 ASP A C 1
ATOM 895 O O . ASP A 1 107 ? 5.155 29.694 11.422 1.00 86.38 107 ASP A O 1
ATOM 899 N N . GLY A 1 108 ? 6.831 28.385 10.760 1.00 84.31 108 GLY A N 1
ATOM 900 C CA . GLY A 1 108 ? 6.498 28.451 9.336 1.00 84.31 108 GLY A CA 1
ATOM 901 C C . GLY A 1 108 ? 5.450 27.432 8.875 1.00 84.31 108 GLY A C 1
ATOM 902 O O . GLY A 1 108 ? 5.303 27.224 7.672 1.00 84.31 108 GLY A O 1
ATOM 903 N N . GLY A 1 109 ? 4.743 26.747 9.783 1.00 86.31 109 GLY A N 1
ATOM 904 C CA . GLY A 1 109 ? 3.915 25.566 9.485 1.00 86.31 109 GLY A CA 1
ATOM 905 C C . GLY A 1 109 ? 2.966 25.724 8.284 1.00 86.31 109 GLY A C 1
ATOM 906 O O . GLY A 1 109 ? 2.908 24.852 7.411 1.00 86.31 109 GLY A O 1
ATOM 907 N N . ARG A 1 110 ? 2.279 26.860 8.179 1.00 89.25 110 ARG A N 1
ATOM 908 C CA . ARG A 1 110 ? 1.380 27.183 7.058 1.00 89.25 110 ARG A CA 1
ATOM 909 C C . ARG A 1 110 ? 2.103 27.667 5.794 1.00 89.25 110 ARG A C 1
ATOM 911 O O . ARG A 1 110 ? 1.577 27.485 4.700 1.00 89.25 110 ARG A O 1
ATOM 918 N N . GLU A 1 111 ? 3.283 28.265 5.950 1.00 86.31 111 GLU A N 1
ATOM 919 C CA . GLU A 1 111 ? 4.063 28.920 4.886 1.00 86.31 111 GLU A CA 1
ATOM 920 C C . GLU A 1 111 ? 4.959 27.930 4.126 1.00 86.31 111 GLU A C 1
ATOM 922 O O . GLU A 1 111 ? 5.307 28.138 2.961 1.00 86.31 111 GLU A O 1
ATOM 927 N N . TRP A 1 112 ? 5.336 26.827 4.775 1.00 81.88 112 TRP A N 1
ATOM 928 C CA . TRP A 1 112 ? 6.212 25.828 4.187 1.00 81.88 112 TRP A CA 1
ATOM 929 C C . TRP A 1 112 ? 5.563 25.081 3.016 1.00 81.88 112 TRP A C 1
ATOM 931 O O . TRP A 1 112 ? 4.416 24.626 3.071 1.00 81.88 112 TRP A O 1
ATOM 941 N N . SER A 1 113 ? 6.369 24.840 1.976 1.00 82.50 113 SER A N 1
ATOM 942 C CA . SER A 1 113 ? 6.069 23.800 0.991 1.00 82.50 113 SER A CA 1
ATOM 943 C C . SER A 1 113 ? 5.999 22.435 1.678 1.00 82.50 113 SER A C 1
ATOM 945 O O . SER A 1 113 ? 6.658 22.213 2.695 1.00 82.50 113 SER A O 1
ATOM 947 N N . HIS A 1 114 ? 5.252 21.489 1.105 1.00 71.50 114 HIS A N 1
ATOM 948 C CA . HIS A 1 114 ? 5.054 20.169 1.709 1.00 71.50 114 HIS A CA 1
ATOM 949 C C . HIS A 1 114 ? 6.373 19.478 2.117 1.00 71.50 114 HIS A C 1
ATOM 951 O O . HIS A 1 114 ? 6.490 18.966 3.227 1.00 71.50 114 HIS A O 1
ATOM 957 N N . LYS A 1 115 ? 7.398 19.530 1.254 1.00 75.50 115 LYS A N 1
ATOM 958 C CA . LYS A 1 115 ? 8.719 18.936 1.519 1.00 75.50 115 LYS A CA 1
ATOM 959 C C . LYS A 1 115 ? 9.412 19.560 2.733 1.00 75.50 115 LYS A C 1
ATOM 961 O O . LYS A 1 115 ? 9.948 18.836 3.569 1.00 75.50 115 LYS A O 1
ATOM 966 N N . ASN A 1 116 ? 9.420 20.889 2.820 1.00 78.69 116 ASN A N 1
ATOM 967 C CA . ASN A 1 116 ? 10.077 21.585 3.924 1.00 78.69 116 ASN A CA 1
ATOM 968 C C . ASN A 1 116 ? 9.285 21.402 5.221 1.00 78.69 116 ASN A C 1
ATOM 970 O O . ASN A 1 116 ? 9.874 21.131 6.261 1.00 78.69 116 ASN A O 1
ATOM 974 N N . TRP A 1 117 ? 7.954 21.438 5.130 1.00 87.62 117 TRP A N 1
ATOM 975 C CA . TRP A 1 117 ? 7.067 21.152 6.250 1.00 87.62 117 TRP A CA 1
ATOM 976 C C . TRP A 1 117 ? 7.320 19.759 6.825 1.00 87.62 117 TRP A C 1
ATOM 978 O O . TRP A 1 117 ? 7.414 19.612 8.035 1.00 87.62 117 TRP A O 1
ATOM 988 N N . LEU A 1 118 ? 7.485 18.738 5.975 1.00 78.19 118 LEU A N 1
ATOM 989 C CA . LEU A 1 118 ? 7.748 17.374 6.433 1.00 78.19 118 LEU A CA 1
ATOM 990 C C . LEU A 1 118 ? 9.090 17.264 7.173 1.00 78.19 118 LEU A C 1
ATOM 992 O O . LEU A 1 118 ? 9.165 16.577 8.188 1.00 78.19 118 LEU A O 1
ATOM 996 N N . SER A 1 119 ? 10.126 17.964 6.700 1.00 80.75 119 SER A N 1
ATOM 997 C CA . SER A 1 119 ? 11.427 18.044 7.379 1.00 80.75 119 SER A CA 1
ATOM 998 C C . SER A 1 119 ? 11.302 18.687 8.765 1.00 80.75 119 SER A C 1
ATOM 1000 O O . SER A 1 119 ? 11.781 18.131 9.755 1.00 80.75 119 SER A O 1
ATOM 1002 N N . GLU A 1 120 ? 10.611 19.824 8.859 1.00 84.69 120 GLU A N 1
ATOM 1003 C CA . GLU A 1 120 ? 10.380 20.501 10.140 1.00 84.69 120 GLU A CA 1
ATOM 1004 C C . GLU A 1 120 ? 9.468 19.680 11.065 1.00 84.69 120 GLU A C 1
ATOM 1006 O O . GLU A 1 120 ? 9.721 19.581 12.265 1.00 84.69 120 GLU A O 1
ATOM 1011 N N . TYR A 1 121 ? 8.473 18.979 10.522 1.00 86.81 121 TYR A N 1
ATOM 1012 C CA . TYR A 1 121 ? 7.610 18.092 11.296 1.00 86.81 121 TYR A CA 1
ATOM 1013 C C . TYR A 1 121 ? 8.377 16.878 11.846 1.00 86.81 121 TYR A C 1
ATOM 1015 O O . TYR A 1 121 ? 8.211 16.500 13.007 1.00 86.81 121 TYR A O 1
ATOM 1023 N N . GLN A 1 122 ? 9.289 16.291 11.065 1.00 83.50 122 GLN A N 1
ATOM 1024 C CA . GLN A 1 122 ? 10.192 15.243 11.550 1.00 83.50 122 GLN A CA 1
ATOM 1025 C C . GLN A 1 122 ? 11.115 15.764 12.657 1.00 83.50 122 GLN A C 1
ATOM 1027 O O . GLN A 1 122 ? 11.275 15.104 13.688 1.00 83.50 122 GLN A O 1
ATOM 1032 N N . ARG A 1 123 ? 11.680 16.967 12.489 1.00 88.56 123 ARG A N 1
ATOM 1033 C CA . ARG A 1 123 ? 12.457 17.646 13.534 1.00 88.56 123 ARG A CA 1
ATOM 1034 C C . ARG A 1 123 ? 11.616 17.827 14.798 1.00 88.56 123 ARG A C 1
ATOM 1036 O O . ARG A 1 123 ? 12.056 17.414 15.870 1.00 88.56 123 ARG A O 1
ATOM 1043 N N . PHE A 1 124 ? 10.382 18.312 14.681 1.00 91.19 124 PHE A N 1
ATOM 1044 C CA . PHE A 1 124 ? 9.438 18.426 15.793 1.00 91.19 124 PHE A CA 1
ATOM 1045 C C . PHE A 1 124 ? 9.226 17.080 16.515 1.00 91.19 124 PHE A C 1
ATOM 1047 O O . PHE A 1 124 ? 9.394 16.997 17.734 1.00 91.19 124 PHE A O 1
ATOM 1054 N N . LEU A 1 125 ? 8.951 15.993 15.785 1.00 86.38 125 LEU A N 1
ATOM 1055 C CA . LEU A 1 125 ? 8.767 14.656 16.368 1.00 86.38 125 LEU A CA 1
ATOM 1056 C C . LEU A 1 125 ? 10.024 14.130 17.082 1.00 86.38 125 LEU A C 1
ATOM 1058 O O . LEU A 1 125 ? 9.917 13.439 18.099 1.00 86.38 125 LEU A O 1
ATOM 1062 N N . LEU A 1 126 ? 11.222 14.458 16.589 1.00 84.69 126 LEU A N 1
ATOM 1063 C CA . LEU A 1 126 ? 12.488 14.091 17.232 1.00 84.69 126 LEU A CA 1
ATOM 1064 C C . LEU A 1 126 ? 12.722 14.855 18.543 1.00 84.69 126 LEU A C 1
ATOM 1066 O O . LEU A 1 126 ? 13.241 14.281 19.513 1.00 84.69 126 LEU A O 1
ATOM 1070 N N . LEU A 1 127 ? 12.335 16.132 18.590 1.00 84.94 127 LEU A N 1
ATOM 1071 C CA . LEU A 1 127 ? 12.411 16.968 19.790 1.00 84.94 127 LEU A CA 1
ATOM 1072 C C . LEU A 1 127 ? 11.412 16.500 20.850 1.00 84.94 127 LEU A C 1
ATOM 1074 O O . LEU A 1 127 ? 11.785 16.309 22.012 1.00 84.94 127 LEU A O 1
ATOM 1078 N N . PHE A 1 128 ? 10.179 16.225 20.424 1.00 89.44 128 PHE A N 1
ATOM 1079 C CA . PHE A 1 128 ? 9.046 15.855 21.270 1.00 89.44 128 PHE A CA 1
ATOM 1080 C C . PHE A 1 128 ? 8.721 14.356 21.230 1.00 89.44 128 PHE A C 1
ATOM 1082 O O . PHE A 1 128 ? 7.572 13.926 21.326 1.00 89.44 128 PHE A O 1
ATOM 1089 N N . ARG A 1 129 ? 9.760 13.525 21.134 1.00 87.69 129 ARG A N 1
ATOM 1090 C CA . ARG A 1 129 ? 9.624 12.069 21.062 1.00 87.69 129 ARG A CA 1
ATOM 1091 C C . ARG A 1 129 ? 9.015 11.479 22.338 1.00 87.69 129 ARG A C 1
ATOM 1093 O O . ARG A 1 129 ? 9.614 11.576 23.416 1.00 87.69 129 ARG A O 1
ATOM 1100 N N . ASN A 1 130 ? 7.879 10.791 22.208 1.00 81.12 130 ASN A N 1
ATOM 1101 C CA . ASN A 1 130 ? 7.272 10.036 23.304 1.00 81.12 130 ASN A CA 1
ATOM 1102 C C . ASN A 1 130 ? 8.135 8.811 23.658 1.00 81.12 130 ASN A C 1
ATOM 1104 O O . ASN A 1 130 ? 8.312 7.896 22.854 1.00 81.12 130 ASN A O 1
ATOM 1108 N N . ARG A 1 131 ? 8.700 8.803 24.864 1.00 79.25 131 ARG A N 1
ATOM 1109 C CA . ARG A 1 131 ? 9.597 7.755 25.368 1.00 79.25 131 ARG A CA 1
ATOM 1110 C C . ARG A 1 131 ? 8.861 6.625 26.073 1.00 79.25 131 ARG A C 1
ATOM 1112 O O . ARG A 1 131 ? 9.451 5.563 26.238 1.00 79.25 131 ARG A O 1
ATOM 1119 N N . ASN A 1 132 ? 7.603 6.838 26.456 1.00 78.31 132 ASN A N 1
ATOM 1120 C CA . ASN A 1 132 ? 6.771 5.842 27.129 1.00 78.31 132 ASN A CA 1
ATOM 1121 C C . ASN A 1 132 ? 5.427 5.650 26.394 1.00 78.31 132 ASN A C 1
ATOM 1123 O O . ASN A 1 132 ? 4.369 5.800 27.008 1.00 78.31 132 ASN A O 1
ATOM 1127 N N . PRO A 1 133 ? 5.420 5.295 25.094 1.00 70.56 133 PRO A N 1
ATOM 1128 C CA . PRO A 1 133 ? 4.197 5.258 24.284 1.00 70.56 133 PRO A CA 1
ATOM 1129 C C . PRO A 1 133 ? 3.167 4.222 24.753 1.00 70.56 133 PRO A C 1
ATOM 1131 O O . PRO A 1 133 ? 1.984 4.352 24.462 1.00 70.56 133 PRO A O 1
ATOM 1134 N N . SER A 1 134 ? 3.590 3.205 25.509 1.00 66.31 134 SER A N 1
ATOM 1135 C CA . SER A 1 134 ? 2.686 2.220 26.109 1.00 66.31 134 SER A CA 1
ATOM 1136 C C . SER A 1 134 ? 1.873 2.767 27.286 1.00 66.31 134 SER A C 1
ATOM 1138 O O . SER A 1 134 ? 0.890 2.141 27.670 1.00 66.31 134 SER A O 1
ATOM 1140 N N . THR A 1 135 ? 2.289 3.885 27.891 1.00 78.25 135 THR A N 1
ATOM 1141 C CA . THR A 1 135 ? 1.645 4.455 29.089 1.00 78.25 135 THR A CA 1
ATOM 1142 C C . THR A 1 135 ? 1.220 5.908 28.926 1.00 78.25 135 THR A C 1
ATOM 1144 O O . THR A 1 135 ? 0.283 6.326 29.589 1.00 78.25 135 THR A O 1
ATOM 1147 N N . THR A 1 136 ? 1.884 6.671 28.059 1.00 83.81 136 THR A N 1
ATOM 1148 C CA . THR A 1 136 ? 1.620 8.096 27.851 1.00 83.81 136 THR A CA 1
ATOM 1149 C C . THR A 1 136 ? 1.026 8.307 26.466 1.00 83.81 136 THR A C 1
ATOM 1151 O O . THR A 1 136 ? 1.657 7.965 25.465 1.00 83.81 136 THR A O 1
ATOM 1154 N N . ARG A 1 137 ? -0.173 8.887 26.392 1.00 87.88 137 ARG A N 1
ATOM 1155 C CA . ARG A 1 137 ? -0.823 9.277 25.128 1.00 87.88 137 ARG A CA 1
ATOM 1156 C C . ARG A 1 137 ? -0.459 10.714 24.767 1.00 87.88 137 ARG A C 1
ATOM 1158 O O . ARG A 1 137 ? -0.262 11.525 25.664 1.00 87.88 137 ARG A O 1
ATOM 1165 N N . VAL A 1 138 ? -0.367 11.036 23.478 1.00 89.06 138 VAL A N 1
ATOM 1166 C CA . VAL A 1 138 ? -0.055 12.396 23.009 1.00 89.06 138 VAL A CA 1
ATOM 1167 C C . VAL A 1 138 ? -1.123 12.842 22.021 1.00 89.06 138 VAL A C 1
ATOM 1169 O O . VAL A 1 138 ? -1.449 12.088 21.107 1.00 89.06 138 VAL A O 1
ATOM 1172 N N . TYR A 1 139 ? -1.656 14.043 22.221 1.00 91.38 139 TYR A N 1
ATOM 1173 C CA . TYR A 1 139 ? -2.660 14.664 21.362 1.00 91.38 139 TYR A CA 1
ATOM 1174 C C . TYR A 1 139 ? -2.191 16.042 20.909 1.00 91.38 139 TYR A C 1
ATOM 1176 O O . TYR A 1 139 ? -1.442 16.715 21.621 1.00 91.38 139 TYR A O 1
ATOM 1184 N N . TYR A 1 140 ? -2.659 16.456 19.737 1.00 91.50 140 TYR A N 1
ATOM 1185 C CA . TYR A 1 140 ? -2.267 17.699 19.090 1.00 91.50 140 TYR A CA 1
ATOM 1186 C C . TYR A 1 140 ? -3.504 18.491 18.675 1.00 91.50 140 TYR A C 1
ATOM 1188 O O . TYR A 1 140 ? -4.522 17.918 18.288 1.00 91.50 140 TYR A O 1
ATOM 1196 N N . MET A 1 141 ? -3.376 19.807 18.738 1.00 92.00 141 MET A N 1
ATOM 1197 C CA . MET A 1 141 ? -4.277 20.798 18.165 1.00 92.00 141 MET A CA 1
ATOM 1198 C C . MET A 1 141 ? -3.475 21.655 17.185 1.00 92.00 141 MET A C 1
ATOM 1200 O O . MET A 1 141 ? -2.261 21.757 17.349 1.00 92.00 141 MET A O 1
ATOM 1204 N N . ALA A 1 142 ? -4.129 22.239 16.181 1.00 91.69 142 ALA A N 1
ATOM 1205 C CA . ALA A 1 142 ? -3.487 23.179 15.267 1.00 91.69 142 ALA A CA 1
ATOM 1206 C C . ALA A 1 142 ? -3.452 24.593 15.852 1.00 91.69 142 ALA A C 1
ATOM 1208 O O . ALA A 1 142 ? -4.398 25.009 16.525 1.00 91.69 142 ALA A O 1
ATOM 1209 N N . GLY A 1 143 ? -2.374 25.321 15.567 1.00 92.50 143 GLY A N 1
ATOM 1210 C CA . GLY A 1 143 ? -2.251 26.748 15.840 1.00 92.50 143 GLY A CA 1
ATOM 1211 C C . GLY A 1 143 ? -2.305 27.627 14.587 1.00 92.50 143 GLY A C 1
ATOM 1212 O O . GLY A 1 143 ? -2.335 27.121 13.457 1.00 92.50 143 GLY A O 1
ATOM 1213 N N . ASN A 1 144 ? -2.344 28.954 14.757 1.00 91.56 144 ASN A N 1
ATOM 1214 C CA . ASN A 1 144 ? -2.342 29.877 13.612 1.00 91.56 144 ASN A CA 1
ATOM 1215 C C . ASN A 1 144 ? -1.052 29.780 12.800 1.00 91.56 144 ASN A C 1
ATOM 1217 O O . ASN A 1 144 ? -1.092 30.010 11.590 1.00 91.56 144 ASN A O 1
ATOM 1221 N N . HIS A 1 145 ? 0.068 29.391 13.407 1.00 90.75 145 HIS A N 1
ATOM 1222 C CA . HIS A 1 145 ? 1.298 29.117 12.675 1.00 90.75 145 HIS A CA 1
ATOM 1223 C C . HIS A 1 145 ? 1.256 27.816 11.877 1.00 90.75 145 HIS A C 1
ATOM 1225 O O . HIS A 1 145 ? 1.889 27.730 10.824 1.00 90.75 145 HIS A O 1
ATOM 1231 N N . ASP A 1 146 ? 0.412 26.865 12.273 1.00 92.38 146 ASP A N 1
ATOM 1232 C CA . ASP A 1 146 ? 0.245 25.601 11.562 1.00 92.38 146 ASP A CA 1
ATOM 1233 C C . ASP A 1 146 ? -0.704 25.712 10.360 1.00 92.38 146 ASP A C 1
ATOM 1235 O O . ASP A 1 146 ? -0.397 25.177 9.294 1.00 92.38 146 ASP A O 1
ATOM 1239 N N . ILE A 1 147 ? -1.854 26.385 10.519 1.00 91.12 147 ILE A N 1
ATOM 1240 C CA . ILE A 1 147 ? -2.941 26.368 9.515 1.00 91.12 147 ILE A CA 1
ATOM 1241 C C . ILE A 1 147 ? -3.492 27.750 9.127 1.00 91.12 147 ILE A C 1
ATOM 1243 O O . ILE A 1 147 ? -4.259 27.851 8.171 1.00 91.12 147 ILE A O 1
ATOM 1247 N N . GLY A 1 148 ? -3.105 28.827 9.813 1.00 90.19 148 GLY A N 1
ATOM 1248 C CA . GLY A 1 148 ? -3.731 30.150 9.688 1.00 90.19 148 GLY A CA 1
ATOM 1249 C C . GLY A 1 148 ? -4.993 30.304 10.550 1.00 90.19 148 GLY A C 1
ATOM 1250 O O . GLY A 1 148 ? -5.314 29.446 11.365 1.00 90.19 148 GLY A O 1
ATOM 1251 N N . ILE A 1 149 ? -5.715 31.420 10.396 1.00 89.75 149 ILE A N 1
ATOM 1252 C CA . ILE A 1 149 ? -6.891 31.750 11.226 1.00 89.75 149 ILE A CA 1
ATOM 1253 C C . ILE A 1 149 ? -8.020 32.392 10.409 1.00 89.75 149 ILE A C 1
ATOM 1255 O O . ILE A 1 149 ? -7.782 33.206 9.509 1.00 89.75 149 ILE A O 1
ATOM 1259 N N . GLY A 1 150 ? -9.266 32.037 10.727 1.00 88.06 150 GLY A N 1
ATOM 1260 C CA . GLY A 1 150 ? -10.481 32.565 10.111 1.00 88.06 150 GLY A CA 1
ATOM 1261 C C . GLY A 1 150 ? -10.515 32.424 8.587 1.00 88.06 150 GLY A C 1
ATOM 1262 O O . GLY A 1 150 ? -10.210 31.372 8.031 1.00 88.06 150 GLY A O 1
ATOM 1263 N N . ASN A 1 151 ? -10.842 33.509 7.884 1.00 84.56 151 ASN A N 1
ATOM 1264 C CA . ASN A 1 151 ? -10.860 33.545 6.411 1.00 84.56 151 ASN A CA 1
ATOM 1265 C C . ASN A 1 151 ? -9.469 33.449 5.760 1.00 84.56 151 ASN A C 1
ATOM 1267 O O . ASN A 1 151 ? -9.365 33.405 4.540 1.00 84.56 151 ASN A O 1
ATOM 1271 N N . THR A 1 152 ? -8.400 33.457 6.559 1.00 84.69 152 THR A N 1
ATOM 1272 C CA . THR A 1 152 ? -7.012 33.348 6.085 1.00 84.69 152 THR A CA 1
ATOM 1273 C C . THR A 1 152 ? -6.382 31.991 6.399 1.00 84.69 152 THR A C 1
ATOM 1275 O O . THR A 1 152 ? -5.163 31.846 6.283 1.00 84.69 152 THR A O 1
ATOM 1278 N N . VAL A 1 153 ? -7.195 31.008 6.810 1.00 87.00 153 VAL A N 1
ATOM 1279 C CA . VAL A 1 153 ? -6.773 29.607 6.912 1.00 87.00 153 VAL A CA 1
ATOM 1280 C C . VAL A 1 153 ? -6.295 29.130 5.544 1.00 87.00 153 VAL A C 1
ATOM 1282 O O . VAL A 1 153 ? -6.975 29.296 4.532 1.00 87.00 153 VAL A O 1
ATOM 1285 N N . VAL A 1 154 ? -5.113 28.526 5.521 1.00 86.81 154 VAL A N 1
ATOM 1286 C CA . VAL A 1 154 ? -4.543 27.925 4.320 1.00 86.81 154 VAL A CA 1
ATOM 1287 C C . VAL A 1 154 ? -5.075 26.498 4.233 1.00 86.81 154 VAL A C 1
ATOM 1289 O O . VAL A 1 154 ? -4.616 25.617 4.955 1.00 86.81 154 VAL A O 1
ATOM 1292 N N . GLU A 1 155 ? -6.046 26.252 3.352 1.00 80.12 155 GLU A N 1
ATOM 1293 C CA . GLU A 1 155 ? -6.716 24.943 3.238 1.00 80.12 155 GLU A CA 1
ATOM 1294 C C . GLU A 1 155 ? -5.730 23.786 3.019 1.00 80.12 155 GLU A C 1
ATOM 1296 O O . GLU A 1 155 ? -5.859 22.730 3.633 1.00 80.12 155 GLU A O 1
ATOM 1301 N N . SER A 1 156 ? -4.682 23.995 2.216 1.00 77.12 156 SER A N 1
ATOM 1302 C CA . SER A 1 156 ? -3.640 22.983 1.999 1.00 77.12 156 SER A CA 1
ATOM 1303 C C . SER A 1 156 ? -2.809 22.690 3.255 1.00 77.12 156 SER A C 1
ATOM 1305 O O . SER A 1 156 ? -2.298 21.580 3.405 1.00 77.12 156 SER A O 1
ATOM 1307 N N . ALA A 1 157 ? -2.672 23.655 4.168 1.00 81.44 157 ALA A N 1
ATOM 1308 C CA . ALA A 1 157 ? -2.035 23.459 5.466 1.00 81.44 157 ALA A CA 1
ATOM 1309 C C . ALA A 1 157 ? -2.982 22.764 6.454 1.00 81.44 157 ALA A C 1
ATOM 1311 O O . ALA A 1 157 ? -2.547 21.857 7.156 1.00 81.44 157 ALA A O 1
ATOM 1312 N N . LEU A 1 158 ? -4.278 23.102 6.442 1.00 80.94 158 LEU A N 1
ATOM 1313 C CA . LEU A 1 158 ? -5.311 22.417 7.228 1.00 80.94 158 LEU A CA 1
ATOM 1314 C C . LEU A 1 158 ? -5.420 20.929 6.858 1.00 80.94 158 LEU A C 1
ATOM 1316 O O . LEU A 1 158 ? -5.368 20.070 7.738 1.00 80.94 158 LEU A O 1
ATOM 1320 N N . ILE A 1 159 ? -5.498 20.620 5.559 1.00 72.31 159 ILE A N 1
ATOM 1321 C CA . ILE A 1 159 ? -5.524 19.242 5.046 1.00 72.31 159 ILE A CA 1
ATOM 1322 C C . ILE A 1 159 ? -4.247 18.497 5.459 1.00 72.31 159 ILE A C 1
ATOM 1324 O O . ILE A 1 159 ? -4.318 17.384 5.979 1.00 72.31 159 ILE A O 1
ATOM 1328 N N . ARG A 1 160 ? -3.078 19.132 5.294 1.00 81.62 160 ARG A N 1
ATOM 1329 C CA . ARG A 1 160 ? -1.782 18.562 5.691 1.00 81.62 160 ARG A CA 1
ATOM 1330 C C . ARG A 1 160 ? -1.709 18.289 7.197 1.00 81.62 160 ARG A C 1
ATOM 1332 O O . ARG A 1 160 ? -1.233 17.232 7.599 1.00 81.62 160 ARG A O 1
ATOM 1339 N N . PHE A 1 161 ? -2.207 19.197 8.032 1.00 80.88 161 PHE A N 1
ATOM 1340 C CA . PHE A 1 161 ? -2.257 18.999 9.479 1.00 80.88 161 PHE A CA 1
ATOM 1341 C C . PHE A 1 161 ? -3.146 17.802 9.847 1.00 80.88 161 PHE A C 1
ATOM 1343 O O . PHE A 1 161 ? -2.726 16.941 10.619 1.00 80.88 161 PHE A O 1
ATOM 1350 N N . HIS A 1 162 ? -4.337 17.697 9.243 1.00 74.88 162 HIS A N 1
ATOM 1351 C CA . HIS A 1 162 ? -5.249 16.562 9.447 1.00 74.88 162 HIS A CA 1
ATOM 1352 C C . HIS A 1 162 ? -4.614 15.224 9.073 1.00 74.88 162 HIS A C 1
ATOM 1354 O O . HIS A 1 162 ? -4.806 14.234 9.777 1.00 74.88 162 HIS A O 1
ATOM 1360 N N . GLU A 1 163 ? -3.858 15.194 7.977 1.00 65.56 163 GLU A N 1
ATOM 1361 C CA . GLU A 1 163 ? -3.257 13.971 7.454 1.00 65.56 163 GLU A CA 1
ATOM 1362 C C . GLU A 1 163 ? -2.071 13.468 8.286 1.00 65.56 163 GLU A C 1
ATOM 1364 O O . GLU A 1 163 ? -1.983 12.268 8.550 1.00 65.56 163 GLU A O 1
ATOM 1369 N N . TYR A 1 164 ? -1.172 14.365 8.699 1.00 71.81 164 TYR A N 1
ATOM 1370 C CA . TYR A 1 164 ? 0.085 13.983 9.354 1.00 71.81 164 TYR A CA 1
ATOM 1371 C C . TYR A 1 164 ? 0.034 14.084 10.878 1.00 71.81 164 TYR A C 1
ATOM 1373 O O . TYR A 1 164 ? 0.678 13.288 11.559 1.00 71.81 164 TYR A O 1
ATOM 1381 N N . VAL A 1 165 ? -0.711 15.051 11.419 1.00 79.56 165 VAL A N 1
ATOM 1382 C CA . VAL A 1 165 ? -0.761 15.327 12.861 1.00 79.56 165 VAL A CA 1
ATOM 1383 C C . VAL A 1 165 ? -2.017 14.728 13.493 1.00 79.56 165 VAL A C 1
ATOM 1385 O O . VAL A 1 165 ? -1.942 14.097 14.549 1.00 79.56 165 VAL A O 1
ATOM 1388 N N . GLY A 1 166 ? -3.166 14.896 12.839 1.00 75.62 166 GLY A N 1
ATOM 1389 C CA . GLY A 1 166 ? -4.451 14.357 13.273 1.00 75.62 166 GLY A CA 1
ATOM 1390 C C . GLY A 1 166 ? -5.586 15.383 13.211 1.00 75.62 166 GLY A C 1
ATOM 1391 O O . GLY A 1 166 ? -5.369 16.540 12.847 1.00 75.62 166 GLY A O 1
ATOM 1392 N N . PRO A 1 167 ? -6.819 14.976 13.558 1.00 79.56 167 PRO A N 1
ATOM 1393 C CA . PRO A 1 167 ? -7.987 15.843 13.444 1.00 79.56 167 PRO A CA 1
ATOM 1394 C C . PRO A 1 167 ? -7.865 17.068 14.357 1.00 79.56 167 PRO A C 1
ATOM 1396 O O . PRO A 1 167 ? -7.495 16.945 15.526 1.00 79.56 167 PRO A O 1
ATOM 1399 N N . THR A 1 168 ? -8.228 18.247 13.845 1.00 80.44 168 THR A N 1
ATOM 1400 C CA . THR A 1 168 ? -8.155 19.507 14.612 1.00 80.44 168 THR A CA 1
ATOM 1401 C C . THR A 1 168 ? -9.259 19.642 15.664 1.00 80.44 168 THR A C 1
ATOM 1403 O O . THR A 1 168 ? -9.099 20.386 16.627 1.00 80.44 168 THR A O 1
ATOM 1406 N N . ASN A 1 169 ? -10.342 18.872 15.521 1.00 86.81 169 ASN A N 1
ATOM 1407 C CA . ASN A 1 169 ? -11.475 18.813 16.441 1.00 86.81 169 ASN A CA 1
ATOM 1408 C C . ASN A 1 169 ? -11.596 17.412 17.057 1.00 86.81 169 ASN A C 1
ATOM 1410 O O . ASN A 1 169 ? -11.740 16.435 16.321 1.00 86.81 169 ASN A O 1
ATOM 1414 N N . GLN A 1 170 ? -11.554 17.290 18.388 1.00 86.50 170 GLN A N 1
ATOM 1415 C CA . GLN A 1 170 ? -11.640 15.999 19.087 1.00 86.50 170 GLN A CA 1
ATOM 1416 C C . GLN A 1 170 ? -12.337 16.119 20.449 1.00 86.50 170 GLN A C 1
ATOM 1418 O O . GLN A 1 170 ? -12.182 17.112 21.155 1.00 86.50 170 GLN A O 1
ATOM 1423 N N . VAL A 1 171 ? -13.042 15.061 20.861 1.00 87.56 171 VAL A N 1
ATOM 1424 C CA . VAL A 1 171 ? -13.541 14.890 22.236 1.00 87.56 171 VAL A CA 1
ATOM 1425 C C . VAL A 1 171 ? -12.879 13.657 22.837 1.00 87.56 171 VAL A C 1
ATOM 1427 O O . VAL A 1 171 ? -13.074 12.539 22.365 1.00 87.56 171 VAL A O 1
ATOM 1430 N N . LEU A 1 172 ? -12.070 13.860 23.871 1.00 87.56 172 LEU A N 1
ATOM 1431 C CA . LEU A 1 172 ? -11.297 12.815 24.529 1.00 87.56 172 LEU A CA 1
ATOM 1432 C C . LEU A 1 172 ? -11.922 12.473 25.880 1.00 87.56 172 LEU A C 1
ATOM 1434 O O . LEU A 1 172 ? -12.168 13.350 26.703 1.00 87.56 172 LEU A O 1
ATOM 1438 N N . HIS A 1 173 ? -12.121 11.186 26.152 1.00 86.94 173 HIS A N 1
ATOM 1439 C CA . HIS A 1 173 ? -12.606 10.724 27.453 1.00 86.94 173 HIS A CA 1
ATOM 1440 C C . HIS A 1 173 ? -11.428 10.308 28.340 1.00 86.94 173 HIS A C 1
ATOM 1442 O O . HIS A 1 173 ? -10.873 9.220 28.171 1.00 86.94 173 HIS A O 1
ATOM 1448 N N . ILE A 1 174 ? -11.030 11.173 29.275 1.00 83.56 174 ILE A N 1
ATOM 1449 C CA . ILE A 1 174 ? -9.820 10.999 30.095 1.00 83.56 174 ILE A CA 1
ATOM 1450 C C . ILE A 1 174 ? -10.167 11.235 31.566 1.00 83.56 174 ILE A C 1
ATOM 1452 O O . ILE A 1 174 ? -10.751 12.256 31.909 1.00 83.56 174 ILE A O 1
ATOM 1456 N N . GLY A 1 175 ? -9.835 10.280 32.442 1.00 79.12 175 GLY A N 1
ATOM 1457 C CA . GLY A 1 175 ? -9.997 10.429 33.897 1.00 79.12 175 GLY A CA 1
ATOM 1458 C C . GLY A 1 175 ? -11.415 10.790 34.355 1.00 79.12 175 GLY A C 1
ATOM 1459 O O . GLY A 1 175 ? -11.565 11.592 35.267 1.00 79.12 175 GLY A O 1
ATOM 1460 N N . GLY A 1 176 ? -12.458 10.283 33.684 1.00 80.31 176 GLY A N 1
ATOM 1461 C CA . GLY A 1 176 ? -13.862 10.621 33.982 1.00 80.31 176 GLY A CA 1
ATOM 1462 C C . GLY A 1 176 ? -14.367 11.939 33.375 1.00 80.31 176 GLY A C 1
ATOM 1463 O O . GLY A 1 176 ? -15.531 12.275 33.559 1.00 80.31 176 GLY A O 1
ATOM 1464 N N . HIS A 1 177 ? -13.532 12.652 32.615 1.00 86.31 177 HIS A N 1
ATOM 1465 C CA . HIS A 1 177 ? -13.838 13.951 32.011 1.00 86.31 177 HIS A CA 1
ATOM 1466 C C . HIS A 1 177 ? -13.945 13.851 30.482 1.00 86.31 177 HIS A C 1
ATOM 1468 O O . HIS A 1 177 ? -13.426 12.916 29.866 1.00 86.31 177 HIS A O 1
ATOM 1474 N N . GLU A 1 178 ? -14.603 14.834 29.872 1.00 88.75 178 GLU A N 1
ATOM 1475 C CA . GLU A 1 178 ? -14.606 15.082 28.427 1.00 88.75 178 GLU A CA 1
ATOM 1476 C C . GLU A 1 178 ? -13.675 16.258 28.110 1.00 88.75 178 GLU A C 1
ATOM 1478 O O . GLU A 1 178 ? -14.005 17.412 28.368 1.00 88.75 178 GLU A O 1
ATOM 1483 N N . ILE A 1 179 ? -12.496 15.983 27.560 1.00 92.69 179 ILE A N 1
ATOM 1484 C CA . ILE A 1 179 ? -11.578 17.019 27.083 1.00 92.69 179 ILE A CA 1
ATOM 1485 C C . ILE A 1 179 ? -11.931 17.342 25.633 1.00 92.69 179 ILE A C 1
ATOM 1487 O O . ILE A 1 179 ? -11.793 16.494 24.755 1.00 92.69 179 ILE A O 1
ATOM 1491 N N . VAL A 1 180 ? -12.386 18.565 25.388 1.00 94.75 180 VAL A N 1
ATOM 1492 C CA . VAL A 1 180 ? -12.777 19.061 24.069 1.00 94.75 180 VAL A CA 1
ATOM 1493 C C . VAL A 1 180 ? -11.614 19.847 23.475 1.00 94.75 180 VAL A C 1
ATOM 1495 O O . VAL A 1 180 ? -11.348 20.970 23.896 1.00 94.75 180 VAL A O 1
ATOM 1498 N N . LEU A 1 181 ? -10.927 19.256 22.500 1.00 94.56 181 LEU A N 1
ATOM 1499 C CA . LEU A 1 181 ? -9.972 19.944 21.636 1.00 94.56 181 LEU A CA 1
ATOM 1500 C C . LEU A 1 181 ? -10.770 20.596 20.506 1.00 94.56 181 LEU A C 1
ATOM 1502 O O . LEU A 1 181 ? -11.207 19.899 19.591 1.00 94.56 181 LEU A O 1
ATOM 1506 N N . LEU A 1 182 ? -11.010 21.903 20.606 1.00 95.12 182 LEU A N 1
ATOM 1507 C CA . LEU A 1 182 ? -11.787 22.652 19.625 1.00 95.12 182 LEU A CA 1
ATOM 1508 C C . LEU A 1 182 ? -10.880 23.491 18.722 1.00 95.12 182 LEU A C 1
ATOM 1510 O O . LEU A 1 182 ? -10.127 24.338 19.201 1.00 95.12 182 LEU A O 1
ATOM 1514 N N . ASP A 1 183 ? -11.021 23.306 17.413 1.00 93.12 183 ASP A N 1
ATOM 1515 C CA . ASP A 1 183 ? -10.390 24.137 16.393 1.00 93.12 183 ASP A CA 1
ATOM 1516 C C . ASP A 1 183 ? -11.121 25.478 16.278 1.00 93.12 183 ASP A C 1
ATOM 1518 O O . ASP A 1 183 ? -12.037 25.682 15.475 1.00 93.12 183 ASP A O 1
ATOM 1522 N N . THR A 1 184 ? -10.723 26.406 17.139 1.00 93.06 184 THR A N 1
ATOM 1523 C CA . THR A 1 184 ? -11.272 27.760 17.169 1.00 93.06 184 THR A CA 1
ATOM 1524 C C . THR A 1 184 ? -10.759 28.631 16.022 1.00 93.06 184 THR A C 1
ATOM 1526 O O . THR A 1 184 ? -11.368 29.656 15.725 1.00 93.06 184 THR A O 1
ATOM 1529 N N . LEU A 1 185 ? -9.691 28.212 15.333 1.00 92.19 185 LEU A N 1
ATOM 1530 C CA . LEU A 1 185 ? -9.097 28.941 14.213 1.00 92.19 185 LEU A CA 1
ATOM 1531 C C . LEU A 1 185 ? -9.990 28.882 12.981 1.00 92.19 185 LEU A C 1
ATOM 1533 O O . LEU A 1 185 ? -10.267 29.913 12.366 1.00 92.19 185 LEU A O 1
ATOM 1537 N N . THR A 1 186 ? -10.453 27.680 12.634 1.00 90.62 186 THR A N 1
ATOM 1538 C CA . THR A 1 186 ? -11.376 27.475 11.512 1.00 90.62 186 THR A CA 1
ATOM 1539 C C . THR A 1 186 ? -12.789 27.931 11.849 1.00 90.62 186 THR A C 1
ATOM 1541 O O . THR A 1 186 ? -13.483 28.419 10.963 1.00 90.62 186 THR A O 1
ATOM 1544 N N . LEU A 1 187 ? -13.200 27.858 13.122 1.00 90.25 187 LEU A N 1
ATOM 1545 C CA . LEU A 1 187 ? -14.508 28.342 13.586 1.00 90.25 187 LEU A CA 1
ATOM 1546 C C . LEU A 1 187 ? -14.721 29.847 13.335 1.00 90.25 187 LEU A C 1
ATOM 1548 O O . LEU A 1 187 ? -15.845 30.304 13.180 1.00 90.25 187 LEU A O 1
ATOM 1552 N N . GLU A 1 188 ? -13.638 30.617 13.277 1.00 87.25 188 GLU A N 1
ATOM 1553 C CA . GLU A 1 188 ? -13.640 32.057 12.992 1.00 87.25 188 GLU A CA 1
ATOM 1554 C C . GLU A 1 188 ? -13.691 32.381 11.483 1.00 87.25 188 GLU A C 1
ATOM 1556 O O . GLU A 1 188 ? -13.554 33.543 11.091 1.00 87.25 188 GLU A O 1
ATOM 1561 N N . SER A 1 189 ? -13.807 31.362 10.626 1.00 85.25 189 SER A N 1
ATOM 1562 C CA . SER A 1 189 ? -13.954 31.509 9.178 1.00 85.25 189 SER A CA 1
ATOM 1563 C C . SER A 1 189 ? -15.425 31.664 8.805 1.00 85.25 189 SER A C 1
ATOM 1565 O O . SER A 1 189 ? -16.287 31.016 9.389 1.00 85.25 189 SER A O 1
ATOM 1567 N N . ASP A 1 190 ? -15.710 32.467 7.786 1.00 82.50 190 ASP A N 1
ATOM 1568 C CA . ASP A 1 190 ? -17.034 32.584 7.169 1.00 82.50 190 ASP A CA 1
ATOM 1569 C C . ASP A 1 190 ? -17.264 31.485 6.110 1.00 82.50 190 ASP A C 1
ATOM 1571 O O . ASP A 1 190 ? -18.382 31.296 5.628 1.00 82.50 190 ASP A O 1
ATOM 1575 N N . SER A 1 191 ? -16.213 30.747 5.726 1.00 74.81 191 SER A N 1
ATOM 1576 C CA . SER A 1 191 ? -16.303 29.664 4.744 1.00 74.81 191 SER A CA 1
ATOM 1577 C C . SER A 1 191 ? -16.865 28.392 5.374 1.00 74.81 191 SER A C 1
ATOM 1579 O O . SER A 1 191 ? -16.207 27.750 6.195 1.00 74.81 191 SER A O 1
ATOM 1581 N N . ALA A 1 192 ? -18.048 27.975 4.912 1.00 68.12 192 ALA A N 1
ATOM 1582 C CA . ALA A 1 192 ? -18.692 26.726 5.326 1.00 68.12 192 ALA A CA 1
ATOM 1583 C C . ALA A 1 192 ? -17.809 25.482 5.095 1.00 68.12 192 ALA A C 1
ATOM 1585 O O . ALA A 1 192 ? -17.871 24.523 5.863 1.00 68.12 192 ALA A O 1
ATOM 1586 N N . GLY A 1 193 ? -16.959 25.507 4.059 1.00 62.84 193 GLY A N 1
ATOM 1587 C CA . GLY A 1 193 ? -16.017 24.423 3.756 1.00 62.84 193 GLY A CA 1
ATOM 1588 C C . GLY A 1 193 ? -14.851 24.315 4.744 1.00 62.84 193 GLY A C 1
ATOM 1589 O O . GLY A 1 193 ? -14.252 23.252 4.858 1.00 62.84 193 GLY A O 1
ATOM 1590 N N . VAL A 1 194 ? -14.556 25.390 5.484 1.00 71.69 194 VAL A N 1
ATOM 1591 C CA . VAL A 1 194 ? -13.451 25.461 6.455 1.00 71.69 194 VAL A CA 1
ATOM 1592 C C . VAL A 1 194 ? -13.967 25.317 7.887 1.00 71.69 194 VAL A C 1
ATOM 1594 O O . VAL A 1 194 ? -13.408 24.557 8.670 1.00 71.69 194 VAL A O 1
ATOM 1597 N N . ASN A 1 195 ? -15.051 26.012 8.239 1.00 82.38 195 ASN A N 1
ATOM 1598 C CA . ASN A 1 195 ? -15.574 26.059 9.608 1.00 82.38 195 ASN A CA 1
ATOM 1599 C C . ASN A 1 195 ? -16.543 24.908 9.953 1.00 82.38 195 ASN A C 1
ATOM 1601 O O . ASN A 1 195 ? -16.889 24.722 11.125 1.00 82.38 195 ASN A O 1
ATOM 1605 N N . GLY A 1 196 ? -16.993 24.140 8.951 1.00 74.19 196 GLY A N 1
ATOM 1606 C CA . GLY A 1 196 ? -18.128 23.225 9.076 1.00 74.19 196 GLY A CA 1
ATOM 1607 C C . GLY A 1 196 ? -17.941 22.149 10.146 1.00 74.19 196 GLY A C 1
ATOM 1608 O O . GLY A 1 196 ? -18.861 21.890 10.927 1.00 74.19 196 GLY A O 1
ATOM 1609 N N . SER A 1 197 ? -16.743 21.563 10.254 1.00 76.81 197 SER A N 1
ATOM 1610 C CA . SER A 1 197 ? -16.445 20.554 11.283 1.00 76.81 197 SER A CA 1
ATOM 1611 C C . SER A 1 197 ? -16.466 21.135 12.697 1.00 76.81 197 SER A C 1
ATOM 1613 O O . SER A 1 197 ? -16.971 20.499 13.622 1.00 76.81 197 SER A O 1
ATOM 1615 N N . SER A 1 198 ? -15.950 22.353 12.860 1.00 85.81 198 SER A N 1
ATOM 1616 C CA . SER A 1 198 ? -15.839 23.031 14.154 1.00 85.81 198 SER A CA 1
ATOM 1617 C C . SER A 1 198 ? -17.217 23.481 14.640 1.00 85.81 198 SER A C 1
ATOM 1619 O O . SER A 1 198 ? -17.574 23.234 15.792 1.00 85.81 198 SER A O 1
ATOM 1621 N N . HIS A 1 199 ? -18.049 24.040 13.752 1.00 85.06 199 HIS A N 1
ATOM 1622 C CA . HIS A 1 199 ? -19.445 24.353 14.071 1.00 85.06 199 HIS A CA 1
ATOM 1623 C C . HIS A 1 199 ? -20.248 23.105 14.426 1.00 85.06 199 HIS A C 1
ATOM 1625 O O . HIS A 1 199 ? -20.950 23.108 15.437 1.00 85.06 199 HIS A O 1
ATOM 1631 N N . SER A 1 200 ? -20.105 22.030 13.645 1.00 78.38 200 SER A N 1
ATOM 1632 C CA . SER A 1 200 ? -20.818 20.771 13.886 1.00 78.38 200 SER A CA 1
ATOM 1633 C C . SER A 1 200 ? -20.488 20.184 15.258 1.00 78.38 200 SER A C 1
ATOM 1635 O O . SER A 1 200 ? -21.394 19.752 15.970 1.00 78.38 200 SER A O 1
ATOM 1637 N N . LEU A 1 201 ? -19.214 20.215 15.673 1.00 84.44 201 LEU A N 1
ATOM 1638 C CA . LEU A 1 201 ? -18.819 19.760 17.006 1.00 84.44 201 LEU A CA 1
ATOM 1639 C C . LEU A 1 201 ? -19.442 20.625 18.112 1.00 84.44 201 LEU A C 1
ATOM 1641 O O . LEU A 1 201 ? -19.951 20.088 19.096 1.00 84.44 201 LEU A O 1
ATOM 1645 N N . VAL A 1 202 ? -19.430 21.952 17.964 1.00 89.88 202 VAL A N 1
ATOM 1646 C CA . VAL A 1 202 ? -20.009 22.850 18.976 1.00 89.88 202 VAL A CA 1
ATOM 1647 C C . VAL A 1 202 ? -21.523 22.654 19.095 1.00 89.88 202 VAL A C 1
ATOM 1649 O O . VAL A 1 202 ? -22.034 22.573 20.212 1.00 89.88 202 VAL A O 1
ATOM 1652 N N . GLU A 1 203 ? -22.242 22.512 17.979 1.00 86.25 203 GLU A N 1
ATOM 1653 C CA . GLU A 1 203 ? -23.688 22.254 18.000 1.00 86.25 203 GLU A CA 1
ATOM 1654 C C . GLU A 1 203 ? -24.023 20.873 18.578 1.00 86.25 203 GLU A C 1
ATOM 1656 O O . GLU A 1 203 ? -24.946 20.750 19.385 1.00 86.25 203 GLU A O 1
ATOM 1661 N N . LEU A 1 204 ? -23.228 19.844 18.266 1.00 82.50 204 LEU A N 1
ATOM 1662 C CA . LEU A 1 204 ? -23.370 18.518 18.870 1.00 82.50 204 LEU A CA 1
ATOM 1663 C C . LEU A 1 204 ? -23.238 18.583 20.400 1.00 82.50 204 LEU A C 1
ATOM 1665 O O . LEU A 1 204 ? -24.055 18.024 21.137 1.00 82.50 204 LEU A O 1
ATOM 1669 N N . LEU A 1 205 ? -22.226 19.300 20.896 1.00 84.56 205 LEU A N 1
ATOM 1670 C CA . LEU A 1 205 ? -22.010 19.481 22.332 1.00 84.56 205 LEU A CA 1
ATOM 1671 C C . LEU A 1 205 ? -23.116 20.325 22.979 1.00 84.56 205 LEU A C 1
ATOM 1673 O O . LEU A 1 205 ? -23.504 20.026 24.114 1.00 84.56 205 LEU A O 1
ATOM 1677 N N . ARG A 1 206 ? -23.660 21.315 22.255 1.00 85.00 206 ARG A N 1
ATOM 1678 C CA . ARG A 1 206 ? -24.803 22.129 22.697 1.00 85.00 206 ARG A CA 1
ATOM 1679 C C . ARG A 1 206 ? -26.071 21.303 22.849 1.00 85.00 206 ARG A C 1
ATOM 1681 O O . ARG A 1 206 ? -26.830 21.565 23.776 1.00 85.00 206 ARG A O 1
ATOM 1688 N N . GLN A 1 207 ? -26.332 20.355 21.954 1.00 79.38 207 GLN A N 1
ATOM 1689 C CA . GLN A 1 207 ? -27.512 19.487 22.034 1.00 79.38 207 GLN A CA 1
ATOM 1690 C C . GLN A 1 207 ? -27.389 18.483 23.189 1.00 79.38 207 GLN A C 1
ATOM 1692 O O . GLN A 1 207 ? -28.370 18.165 23.859 1.00 79.38 207 GLN A O 1
ATOM 1697 N N . ASN A 1 208 ? -26.167 18.054 23.506 1.00 76.94 208 ASN A N 1
ATOM 1698 C CA . ASN A 1 208 ? -25.887 17.118 24.589 1.00 76.94 208 ASN A CA 1
ATOM 1699 C C . ASN A 1 208 ? -25.720 17.817 25.959 1.00 76.94 208 ASN A C 1
ATOM 1701 O O . ASN A 1 208 ? -24.670 17.689 26.594 1.00 76.94 208 ASN A O 1
ATOM 1705 N N . LYS A 1 209 ? -26.734 18.573 26.421 1.00 62.69 209 LYS A N 1
ATOM 1706 C CA . LYS A 1 209 ? -26.711 19.266 27.737 1.00 62.69 209 LYS A CA 1
ATOM 1707 C C . LYS A 1 209 ? -26.902 18.333 28.941 1.00 62.69 209 LYS A C 1
ATOM 1709 O O . LYS A 1 209 ? -26.555 18.712 30.053 1.00 62.69 209 LYS A O 1
ATOM 1714 N N . GLY A 1 210 ? -27.435 17.127 28.736 1.00 57.09 210 GLY A N 1
ATOM 1715 C CA . GLY A 1 210 ? -27.665 16.114 29.780 1.00 57.09 210 GLY A CA 1
ATOM 1716 C C . GLY A 1 210 ? -26.471 15.191 30.052 1.00 57.09 210 GLY A C 1
ATOM 1717 O O . GLY A 1 210 ? -26.654 14.102 30.592 1.00 57.09 210 GLY A O 1
ATOM 1718 N N . HIS A 1 211 ? -25.266 15.575 29.629 1.00 67.44 211 HIS A N 1
ATOM 1719 C CA . HIS A 1 211 ? -24.075 14.741 29.753 1.00 67.44 211 HIS A CA 1
ATOM 1720 C C . HIS A 1 211 ? -23.676 14.527 31.225 1.00 67.44 211 HIS A C 1
ATOM 1722 O O . HIS A 1 211 ? -23.728 15.439 32.048 1.00 67.44 211 HIS A O 1
ATOM 1728 N N . SER A 1 212 ? -23.245 13.310 31.563 1.00 66.75 212 SER A N 1
ATOM 1729 C CA . SER A 1 212 ? -22.904 12.930 32.942 1.00 66.75 212 SER A CA 1
ATOM 1730 C C . SER A 1 212 ? -21.467 13.273 33.358 1.00 66.75 212 SER A C 1
ATOM 1732 O O . SER A 1 212 ? -21.131 13.146 34.533 1.00 66.75 212 SER A O 1
ATOM 1734 N N . LYS A 1 213 ? -20.605 13.699 32.421 1.00 78.69 213 LYS A N 1
ATOM 1735 C CA . LYS A 1 213 ? -19.161 13.915 32.648 1.00 78.69 213 LYS A CA 1
ATOM 1736 C C . LYS A 1 213 ? -18.760 15.388 32.538 1.00 78.69 213 LYS A C 1
ATOM 1738 O O . LYS A 1 213 ? -19.117 16.004 31.545 1.00 78.69 213 LYS A O 1
ATOM 1743 N N . PRO A 1 214 ? -17.960 15.963 33.446 1.00 86.38 214 PRO A N 1
ATOM 1744 C CA . PRO A 1 214 ? -17.480 17.344 33.313 1.00 86.38 214 PRO A CA 1
ATOM 1745 C C . PRO A 1 214 ? -16.646 17.560 32.035 1.00 86.38 214 PRO A C 1
ATOM 1747 O O . PRO A 1 214 ? -15.804 16.728 31.689 1.00 86.38 214 PRO A O 1
ATOM 1750 N N . ARG A 1 215 ? -16.861 18.695 31.352 1.00 89.81 215 ARG A N 1
ATOM 1751 C CA . ARG A 1 215 ? -16.155 19.076 30.114 1.00 89.81 215 ARG A CA 1
ATOM 1752 C C . ARG A 1 215 ? -15.033 20.075 30.370 1.00 89.81 215 ARG A C 1
ATOM 1754 O O . ARG A 1 215 ? -15.239 21.057 31.078 1.00 89.81 215 ARG A O 1
ATOM 1761 N N . ILE A 1 216 ? -13.876 19.876 29.751 1.00 93.81 216 ILE A N 1
ATOM 1762 C CA . ILE A 1 216 ? -12.741 20.808 29.783 1.00 93.81 216 ILE A CA 1
ATOM 1763 C C . ILE A 1 216 ? -12.451 21.248 28.353 1.00 93.81 216 ILE A C 1
ATOM 1765 O O . ILE A 1 216 ? -12.240 20.406 27.486 1.00 93.81 216 ILE A O 1
ATOM 1769 N N . LEU A 1 217 ? -12.435 22.555 28.106 1.00 96.06 217 LEU A N 1
ATOM 1770 C CA . LEU A 1 217 ? -12.180 23.107 26.779 1.00 96.06 217 LEU A CA 1
ATOM 1771 C C . LEU A 1 217 ? -10.692 23.402 26.598 1.00 96.06 217 LEU A C 1
ATOM 1773 O O . LEU A 1 217 ? -10.074 24.058 27.430 1.00 96.06 217 LEU A O 1
ATOM 1777 N N . PHE A 1 218 ? -10.139 22.954 25.484 1.00 96.50 218 PHE A N 1
ATOM 1778 C CA . PHE A 1 218 ? -8.815 23.312 25.008 1.00 96.50 218 PHE A CA 1
ATOM 1779 C C . PHE A 1 218 ? -8.999 24.115 23.718 1.00 96.50 218 PHE A C 1
ATOM 1781 O O . PHE A 1 218 ? -9.794 23.734 22.860 1.00 96.50 218 PHE A O 1
ATOM 1788 N N . SER A 1 219 ? -8.294 25.236 23.611 1.00 95.31 219 SER A N 1
ATOM 1789 C CA . SER A 1 219 ? -8.256 26.119 22.441 1.00 95.31 219 SER A CA 1
ATOM 1790 C C . SER A 1 219 ? -6.810 26.544 22.216 1.00 95.31 219 SER A C 1
ATOM 1792 O O . SER A 1 219 ? -6.061 26.657 23.178 1.00 95.31 219 SER A O 1
ATOM 1794 N N . HIS A 1 220 ? -6.397 26.809 20.982 1.00 94.25 220 HIS A N 1
ATOM 1795 C CA . HIS A 1 220 ? -5.082 27.403 20.752 1.00 94.25 220 HIS A CA 1
ATOM 1796 C C . HIS A 1 220 ? -5.108 28.901 21.092 1.00 94.25 220 HIS A C 1
ATOM 1798 O O . HIS A 1 220 ? -4.392 29.350 21.987 1.00 94.25 220 HIS A O 1
ATOM 1804 N N . VAL A 1 221 ? -6.024 29.653 20.473 1.00 92.88 221 VAL A N 1
ATOM 1805 C CA . VAL A 1 221 ? -6.181 31.095 20.716 1.00 92.88 221 VAL A CA 1
ATOM 1806 C C . VAL A 1 221 ? -6.973 31.339 22.008 1.00 92.88 221 VAL A C 1
ATOM 1808 O O . VAL A 1 221 ? -8.018 30.699 22.210 1.00 92.88 221 VAL A O 1
ATOM 1811 N N . PRO A 1 222 ? -6.528 32.257 22.887 1.00 93.44 222 PRO A N 1
ATOM 1812 C CA . PRO A 1 222 ? -7.262 32.624 24.089 1.00 93.44 222 PRO A CA 1
ATOM 1813 C C . PRO A 1 222 ? -8.669 33.165 23.833 1.00 93.44 222 PRO A C 1
ATOM 1815 O O . PRO A 1 222 ? -8.954 33.806 22.817 1.00 93.44 222 PRO A O 1
ATOM 1818 N N . LEU A 1 223 ? -9.556 32.954 24.803 1.00 93.88 223 LEU A N 1
ATOM 1819 C CA . LEU A 1 223 ? -10.910 33.497 24.760 1.00 93.88 223 LEU A CA 1
ATOM 1820 C C . LEU A 1 223 ? -10.900 35.029 24.865 1.00 93.88 223 LEU A C 1
ATOM 1822 O O . LEU A 1 223 ? -9.993 35.643 25.435 1.00 93.88 223 LEU A O 1
ATOM 1826 N N . TRP A 1 224 ? -11.945 35.658 24.327 1.00 92.75 224 TRP A N 1
ATOM 1827 C CA . TRP A 1 224 ? -12.078 37.111 24.340 1.00 92.75 224 TRP A CA 1
ATOM 1828 C C . TRP A 1 224 ? -12.108 37.673 25.767 1.00 92.75 224 TRP A C 1
ATOM 1830 O O . TRP A 1 224 ? -12.873 37.214 26.616 1.00 92.75 224 TRP A O 1
ATOM 1840 N N . ARG A 1 225 ? -11.339 38.738 26.007 1.00 88.88 225 ARG A N 1
ATOM 1841 C CA . ARG A 1 225 ? -11.294 39.492 27.264 1.00 88.88 225 ARG A CA 1
ATOM 1842 C C . ARG A 1 225 ? -11.098 40.998 27.017 1.00 88.88 225 ARG A C 1
ATOM 1844 O O . ARG A 1 225 ? -10.524 41.405 26.002 1.00 88.88 225 ARG A O 1
ATOM 1851 N N . PRO A 1 226 ? -11.590 41.875 27.913 1.00 84.81 226 PRO A N 1
ATOM 1852 C CA . PRO A 1 226 ? -11.367 43.312 27.788 1.00 84.81 226 PRO A CA 1
ATOM 1853 C C . PRO A 1 226 ? -9.870 43.679 27.830 1.00 84.81 226 PRO A C 1
ATOM 1855 O O . PRO A 1 226 ? -9.113 43.063 28.590 1.00 84.81 226 PRO A O 1
ATOM 1858 N N . PRO A 1 227 ? -9.428 44.714 27.091 1.00 82.81 227 PRO A N 1
ATOM 1859 C CA . PRO A 1 227 ? -8.064 45.224 27.206 1.00 82.81 227 PRO A CA 1
ATOM 1860 C C . PRO A 1 227 ? -7.719 45.603 28.653 1.00 82.81 227 PRO A C 1
ATOM 1862 O O . PRO A 1 227 ? -8.532 46.209 29.351 1.00 82.81 227 PRO A O 1
ATOM 1865 N N . GLY A 1 228 ? -6.510 45.259 29.104 1.00 80.50 228 GLY A N 1
ATOM 1866 C CA . GLY A 1 228 ? -6.061 45.526 30.479 1.00 80.50 228 GLY A CA 1
ATOM 1867 C C . GLY A 1 228 ? -6.569 44.547 31.548 1.00 80.50 228 GLY A C 1
ATOM 1868 O O . GLY A 1 228 ? -6.369 44.803 32.735 1.00 80.50 228 GLY A O 1
ATOM 1869 N N . THR A 1 229 ? -7.193 43.429 31.157 1.00 86.31 229 THR A N 1
ATOM 1870 C CA . THR A 1 229 ? -7.570 42.350 32.089 1.00 86.31 229 THR A CA 1
ATOM 1871 C C . THR A 1 229 ? -6.333 41.824 32.844 1.00 86.31 229 THR A C 1
ATOM 1873 O O . THR A 1 229 ? -5.329 41.503 32.203 1.00 86.31 229 THR A O 1
ATOM 1876 N N . PRO A 1 230 ? -6.363 41.727 34.190 1.00 85.00 230 PRO A N 1
ATOM 1877 C CA . PRO A 1 230 ? -5.227 41.234 34.966 1.00 85.00 230 PRO A CA 1
ATOM 1878 C C . PRO A 1 230 ? -5.046 39.717 34.796 1.00 85.00 230 PRO A C 1
ATOM 1880 O O . PRO A 1 230 ? -5.974 38.950 35.015 1.00 85.00 230 PRO A O 1
ATOM 1883 N N . CYS A 1 231 ? -3.825 39.287 34.473 1.00 83.25 231 CYS A N 1
ATOM 1884 C CA . CYS A 1 231 ? -3.474 37.895 34.149 1.00 83.25 231 CYS A CA 1
ATOM 1885 C C . CYS A 1 231 ? -2.995 37.038 35.331 1.00 83.25 231 CYS A C 1
ATOM 1887 O O . CYS A 1 231 ? -2.408 35.971 35.142 1.00 83.25 231 CYS A O 1
ATOM 1889 N N . GLY A 1 232 ? -3.213 37.502 36.559 1.00 83.62 232 GLY A N 1
ATOM 1890 C CA . GLY A 1 232 ? -2.689 36.847 37.753 1.00 83.62 232 GLY A CA 1
ATOM 1891 C C . GLY A 1 232 ? -1.161 36.974 37.912 1.00 83.62 232 GLY A C 1
ATOM 1892 O O . GLY A 1 232 ? -0.485 37.631 37.121 1.00 83.62 232 GLY A O 1
ATOM 1893 N N . PRO A 1 233 ? -0.595 36.372 38.972 1.00 81.94 233 PRO A N 1
ATOM 1894 C CA . PRO A 1 233 ? 0.782 36.629 39.409 1.00 81.94 233 PRO A CA 1
ATOM 1895 C C . PRO A 1 233 ? 1.869 35.889 38.610 1.00 81.94 233 PRO A C 1
ATOM 1897 O O . PRO A 1 233 ? 3.053 36.107 38.861 1.00 81.94 233 PRO A O 1
ATOM 1900 N N . LEU A 1 234 ? 1.499 34.980 37.700 1.00 82.31 234 LEU A N 1
ATOM 1901 C CA . LEU A 1 234 ? 2.454 34.129 36.974 1.00 82.31 234 LEU A CA 1
ATOM 1902 C C . LEU A 1 234 ? 2.911 34.709 35.625 1.00 82.31 234 LEU A C 1
ATOM 1904 O O . LEU A 1 234 ? 3.953 34.271 35.114 1.00 82.31 234 LEU A O 1
ATOM 1908 N N . ARG A 1 235 ? 2.196 35.715 35.099 1.00 86.25 235 ARG A N 1
ATOM 1909 C CA . ARG A 1 235 ? 2.577 36.454 33.886 1.00 86.25 235 ARG A CA 1
ATOM 1910 C C . ARG A 1 235 ? 3.972 37.064 34.045 1.00 86.25 235 ARG A C 1
ATOM 1912 O O . ARG A 1 235 ? 4.317 37.551 35.123 1.00 86.25 235 ARG A O 1
ATOM 1919 N N . GLN A 1 236 ? 4.807 36.992 33.010 1.00 84.81 236 GLN A N 1
ATOM 1920 C CA . GLN A 1 236 ? 6.160 37.568 33.012 1.00 84.81 236 GLN A CA 1
ATOM 1921 C C . GLN A 1 236 ? 6.229 38.940 32.349 1.00 84.81 236 GLN A C 1
ATOM 1923 O O . GLN A 1 236 ? 7.019 39.762 32.814 1.00 84.81 236 GLN A O 1
ATOM 1928 N N . ASP A 1 237 ? 5.435 39.208 31.312 1.00 80.56 237 ASP A N 1
ATOM 1929 C CA . ASP A 1 237 ? 5.348 40.549 30.737 1.00 80.56 237 ASP A CA 1
ATOM 1930 C C . ASP A 1 237 ? 4.466 41.449 31.624 1.00 80.56 237 ASP A C 1
ATOM 1932 O O . ASP A 1 237 ? 3.360 41.088 32.033 1.00 80.56 237 ASP A O 1
ATOM 1936 N N . SER A 1 238 ? 4.973 42.642 31.933 1.00 74.56 238 SER A N 1
ATOM 1937 C CA . SER A 1 238 ? 4.254 43.684 32.670 1.00 74.56 238 SER A CA 1
ATOM 1938 C C . SER A 1 238 ? 3.361 44.539 31.768 1.00 74.56 238 SER A C 1
ATOM 1940 O O . SER A 1 238 ? 2.598 45.370 32.270 1.00 74.56 238 SER A O 1
ATOM 1942 N N . LYS A 1 239 ? 3.444 44.362 30.443 1.00 74.38 239 LYS A N 1
ATOM 1943 C CA . LYS A 1 239 ? 2.577 45.046 29.485 1.00 74.38 239 LYS A CA 1
ATOM 1944 C C . LYS A 1 239 ? 1.129 44.567 29.621 1.00 74.38 239 LYS A C 1
ATOM 1946 O O . LYS A 1 239 ? 0.888 43.367 29.767 1.00 74.38 239 LYS A O 1
ATOM 1951 N N . PRO A 1 240 ? 0.156 45.491 29.528 1.00 69.81 240 PRO A N 1
ATOM 1952 C CA . PRO A 1 240 ? -1.248 45.117 29.499 1.00 69.81 240 PRO A CA 1
ATOM 1953 C C . PRO A 1 240 ? -1.544 44.281 28.253 1.00 69.81 240 PRO A C 1
ATOM 1955 O O . PRO A 1 240 ? -0.995 44.548 27.181 1.00 69.81 240 PRO A O 1
ATOM 1958 N N . LEU A 1 241 ? -2.455 43.315 28.391 1.00 73.69 241 LEU A N 1
ATOM 1959 C CA . LEU A 1 241 ? -3.034 42.624 27.245 1.00 73.69 241 LEU A CA 1
ATOM 1960 C C . LEU A 1 241 ? -3.695 43.643 26.320 1.00 73.69 241 LEU A C 1
ATOM 1962 O O . LEU A 1 241 ? -4.545 44.438 26.744 1.00 73.69 241 LEU A O 1
ATOM 1966 N N . LEU A 1 242 ? -3.281 43.609 25.062 1.00 68.75 242 LEU A N 1
ATOM 1967 C CA . LEU A 1 242 ? -3.885 44.369 23.984 1.00 68.75 242 LEU A CA 1
ATOM 1968 C C . LEU A 1 242 ? -4.758 43.400 23.178 1.00 68.75 242 LEU A C 1
ATOM 1970 O O . LEU A 1 242 ? -4.535 42.199 23.206 1.00 68.75 242 LEU A O 1
ATOM 1974 N N . ASN A 1 243 ? -5.790 43.914 22.510 1.00 75.88 243 ASN A N 1
ATOM 1975 C CA . ASN A 1 243 ? -6.638 43.107 21.629 1.00 75.88 243 ASN A CA 1
ATOM 1976 C C . ASN A 1 243 ? -6.202 43.365 20.183 1.00 75.88 243 ASN A C 1
ATOM 1978 O O . ASN A 1 243 ? -6.943 43.975 19.405 1.00 75.88 243 ASN A O 1
ATOM 1982 N N . ARG A 1 244 ? -4.954 43.015 19.853 1.00 75.00 244 ARG A N 1
ATOM 1983 C CA . ARG A 1 244 ? -4.374 43.268 18.532 1.00 75.00 244 ARG A CA 1
ATOM 1984 C C . ARG A 1 244 ? -4.900 42.257 17.525 1.00 75.00 244 ARG A C 1
ATOM 1986 O O . ARG A 1 244 ? -5.292 41.137 17.848 1.00 75.00 244 ARG A O 1
ATOM 1993 N N . ARG A 1 245 ? -4.934 42.703 16.273 1.00 73.56 245 ARG A N 1
ATOM 1994 C CA . ARG A 1 245 ? -5.331 41.906 15.116 1.00 73.56 245 ARG A CA 1
ATOM 1995 C C . ARG A 1 245 ? -4.383 42.230 13.978 1.00 73.56 245 ARG A C 1
ATOM 1997 O O . ARG A 1 245 ? -4.131 43.408 13.722 1.00 73.56 245 ARG A O 1
ATOM 2004 N N . GLY A 1 246 ? -3.878 41.199 13.322 1.00 68.38 246 GLY A N 1
ATOM 2005 C CA . GLY A 1 246 ? -3.012 41.315 12.159 1.00 68.38 246 GLY A CA 1
ATOM 2006 C C . GLY A 1 246 ? -3.430 40.352 11.057 1.00 68.38 246 GLY A C 1
ATOM 2007 O O . GLY A 1 246 ? -4.417 39.625 11.179 1.00 68.38 246 GLY A O 1
ATOM 2008 N N . TYR A 1 247 ? -2.667 40.357 9.969 1.00 67.75 247 TYR A N 1
ATOM 2009 C CA . TYR A 1 247 ? -2.759 39.308 8.962 1.00 67.75 247 TYR A CA 1
ATOM 2010 C C . TYR A 1 247 ? -2.306 37.986 9.598 1.00 67.75 247 TYR A C 1
ATOM 2012 O O . TYR A 1 247 ? -1.184 37.908 10.086 1.00 67.75 247 TYR A O 1
ATOM 2020 N N . GLN A 1 248 ? -3.200 36.993 9.638 1.00 68.38 248 GLN A N 1
ATOM 2021 C CA . GLN A 1 248 ? -2.955 35.641 10.165 1.00 68.38 248 GLN A CA 1
ATOM 2022 C C . GLN A 1 248 ? -2.533 35.519 11.647 1.00 68.38 248 GLN A C 1
ATOM 2024 O O . GLN A 1 248 ? -2.142 34.439 12.071 1.00 68.38 248 GLN A O 1
ATOM 2029 N N . PHE A 1 249 ? -2.682 36.572 12.457 1.00 74.75 249 PHE A N 1
ATOM 2030 C CA . PHE A 1 249 ? -2.436 36.523 13.904 1.00 74.75 249 PHE A CA 1
ATOM 2031 C C . PHE A 1 249 ? -3.495 37.306 14.686 1.00 74.75 249 PHE A C 1
ATOM 2033 O O . PHE A 1 249 ? -3.973 38.364 14.237 1.00 74.75 249 PHE A O 1
ATOM 2040 N N . ARG A 1 250 ? -3.853 36.801 15.874 1.00 78.19 250 ARG A N 1
ATOM 2041 C CA . ARG A 1 250 ? -4.809 37.453 16.765 1.00 78.19 250 ARG A CA 1
ATOM 2042 C C . ARG A 1 250 ? -4.632 37.028 18.224 1.00 78.19 250 ARG A C 1
ATOM 2044 O O . ARG A 1 250 ? -4.919 35.891 18.548 1.00 78.19 250 ARG A O 1
ATOM 2051 N N . ASP A 1 251 ? -4.412 38.006 19.107 1.00 81.00 251 ASP A N 1
ATOM 2052 C CA . ASP A 1 251 ? -4.211 37.774 20.549 1.00 81.00 251 ASP A CA 1
ATOM 2053 C C . ASP A 1 251 ? -5.361 36.992 21.242 1.00 81.00 251 ASP A C 1
ATOM 2055 O O . ASP A 1 251 ? -5.164 36.398 22.302 1.00 81.00 251 ASP A O 1
ATOM 2059 N N . GLN A 1 252 ? -6.601 37.097 20.733 1.00 87.88 252 GLN A N 1
ATOM 2060 C CA . GLN A 1 252 ? -7.824 36.546 21.348 1.00 87.88 252 GLN A CA 1
ATOM 2061 C C . GLN A 1 252 ? -8.949 36.317 20.320 1.00 87.88 252 GLN A C 1
ATOM 2063 O O . GLN A 1 252 ? -9.078 37.084 19.362 1.00 87.88 252 GLN A O 1
ATOM 2068 N N . LEU A 1 253 ? -9.846 35.357 20.563 1.00 91.00 253 LEU A N 1
ATOM 2069 C CA . LEU A 1 253 ? -11.045 35.104 19.742 1.00 91.00 253 LEU A CA 1
ATOM 2070 C C . LEU A 1 253 ? -12.023 36.293 19.697 1.00 91.00 253 LEU A C 1
ATOM 2072 O O . LEU A 1 253 ? -11.931 37.248 20.480 1.00 91.00 253 LEU A O 1
ATOM 2076 N N . PHE A 1 254 ? -13.004 36.259 18.783 1.00 90.12 254 PHE A N 1
ATOM 2077 C CA . PHE A 1 254 ? -14.091 37.232 18.850 1.00 90.12 254 PHE A CA 1
ATOM 2078 C C . PHE A 1 254 ? -14.990 36.993 20.075 1.00 90.12 254 PHE A C 1
ATOM 2080 O O . PHE A 1 254 ? -15.147 35.879 20.585 1.00 90.12 254 PHE A O 1
ATOM 2087 N N . ARG A 1 255 ? -15.621 38.078 20.540 1.00 90.38 255 ARG A N 1
ATOM 2088 C CA . ARG A 1 255 ? -16.549 38.059 21.677 1.00 90.38 255 ARG A CA 1
ATOM 2089 C C . ARG A 1 255 ? -17.739 37.133 21.426 1.00 90.38 255 ARG A C 1
ATOM 2091 O O . ARG A 1 255 ? -18.070 36.340 22.295 1.00 90.38 255 ARG A O 1
ATOM 2098 N N . ASN A 1 256 ? -18.335 37.209 20.236 1.00 90.38 256 ASN A N 1
ATOM 2099 C CA . ASN A 1 256 ? -19.452 36.352 19.831 1.00 90.38 256 ASN A CA 1
ATOM 2100 C C . ASN A 1 256 ? -19.045 34.872 19.787 1.00 90.38 256 ASN A C 1
ATOM 2102 O O . ASN A 1 256 ? -19.779 34.046 20.312 1.00 90.38 256 ASN A O 1
ATOM 2106 N N . THR A 1 257 ? -17.874 34.540 19.239 1.00 91.94 257 THR A N 1
ATOM 2107 C CA . THR A 1 257 ? -17.353 33.165 19.209 1.00 91.94 257 THR A CA 1
ATOM 2108 C C . THR A 1 257 ? -17.107 32.635 20.617 1.00 91.94 257 THR A C 1
ATOM 2110 O O . THR A 1 257 ? -17.500 31.519 20.942 1.00 91.94 257 THR A O 1
ATOM 2113 N N . THR A 1 258 ? -16.524 33.460 21.489 1.00 93.69 258 THR A N 1
ATOM 2114 C CA . THR A 1 258 ? -16.305 33.114 22.901 1.00 93.69 258 THR A CA 1
ATOM 2115 C C . THR A 1 258 ? -17.629 32.816 23.609 1.00 93.69 258 THR A C 1
ATOM 2117 O O . THR A 1 258 ? -17.765 31.777 24.251 1.00 93.69 258 THR A O 1
ATOM 2120 N N . GLU A 1 259 ? -18.627 33.690 23.459 1.00 91.56 259 GLU A N 1
ATOM 2121 C CA . GLU A 1 259 ? -19.963 33.492 24.037 1.00 91.56 259 GLU A CA 1
ATOM 2122 C C . GLU A 1 259 ? -20.652 32.243 23.461 1.00 91.56 259 GLU A C 1
ATOM 2124 O O . GLU A 1 259 ? -21.211 31.449 24.216 1.00 91.56 259 GLU A O 1
ATOM 2129 N N . TYR A 1 260 ? -20.543 32.026 22.147 1.00 91.12 260 TYR A N 1
ATOM 2130 C CA . TYR A 1 260 ? -21.091 30.875 21.427 1.00 91.12 260 TYR A CA 1
ATOM 2131 C C . TYR A 1 260 ? -20.527 29.538 21.932 1.00 91.12 260 TYR A C 1
ATOM 2133 O O . TYR A 1 260 ? -21.299 28.612 22.198 1.00 91.12 260 TYR A O 1
ATOM 2141 N N . ILE A 1 261 ? -19.202 29.446 22.102 1.00 93.81 261 ILE A N 1
ATOM 2142 C CA . ILE A 1 261 ? -18.517 28.240 22.585 1.00 93.81 261 ILE A CA 1
ATOM 2143 C C . ILE A 1 261 ? -18.841 27.989 24.059 1.00 93.81 261 ILE A C 1
ATOM 2145 O O . ILE A 1 261 ? -19.171 26.862 24.432 1.00 93.81 261 ILE A O 1
ATOM 2149 N N . LEU A 1 262 ? -18.749 29.017 24.910 1.00 92.62 262 LEU A N 1
ATOM 2150 C CA . LEU A 1 262 ? -18.983 28.856 26.344 1.00 92.62 262 LEU A CA 1
ATOM 2151 C C . LEU A 1 262 ? -20.425 28.426 26.631 1.00 92.62 262 LEU A C 1
ATOM 2153 O O . LEU A 1 262 ? -20.628 27.511 27.428 1.00 92.62 262 LEU A O 1
ATOM 2157 N N . ASP A 1 263 ? -21.413 29.026 25.960 1.00 88.75 263 ASP A N 1
ATOM 2158 C CA . ASP A 1 263 ? -22.822 28.653 26.124 1.00 88.75 263 ASP A CA 1
ATOM 2159 C C . ASP A 1 263 ? -23.117 27.219 25.651 1.00 88.75 263 ASP A C 1
ATOM 2161 O O . ASP A 1 263 ? -23.870 26.487 26.300 1.00 88.75 263 ASP A O 1
ATOM 2165 N N . ALA A 1 264 ? -22.489 26.801 24.546 1.00 88.88 264 ALA A N 1
ATOM 2166 C CA . ALA A 1 264 ? -22.648 25.466 23.982 1.00 88.88 264 ALA A CA 1
ATOM 2167 C C . ALA A 1 264 ? -21.979 24.368 24.823 1.00 88.88 264 ALA A C 1
ATOM 2169 O O . ALA A 1 264 ? -22.596 23.342 25.102 1.00 88.88 264 ALA A O 1
ATOM 2170 N N . ILE A 1 265 ? -20.718 24.569 25.213 1.00 90.44 265 ILE A N 1
ATOM 2171 C CA . ILE A 1 265 ? -19.893 23.524 25.835 1.00 90.44 265 ILE A CA 1
ATOM 2172 C C . ILE A 1 265 ? -20.090 23.475 27.351 1.00 90.44 265 ILE A C 1
ATOM 2174 O O . ILE A 1 265 ? -20.009 22.391 27.927 1.00 90.44 265 ILE A O 1
ATOM 2178 N N . GLN A 1 266 ? -20.344 24.624 27.986 1.00 88.81 266 GLN A N 1
ATOM 2179 C CA . GLN A 1 266 ? -20.408 24.796 29.443 1.00 88.81 266 GLN A CA 1
ATOM 2180 C C . GLN A 1 266 ? -19.226 24.142 30.192 1.00 88.81 266 GLN A C 1
ATOM 2182 O O . GLN A 1 266 ? -19.435 23.308 31.078 1.00 88.81 266 GLN A O 1
ATOM 2187 N N . PRO A 1 267 ? -17.971 24.483 29.839 1.00 91.62 267 PRO A N 1
ATOM 2188 C CA . PRO A 1 267 ? -16.804 23.823 30.409 1.00 91.62 267 PRO A CA 1
ATOM 2189 C C . PRO A 1 267 ? -16.597 24.178 31.890 1.00 91.62 267 PRO A C 1
ATOM 2191 O O . PRO A 1 267 ? -16.921 25.279 32.333 1.00 91.62 267 PRO A O 1
ATOM 2194 N N . VAL A 1 268 ? -15.985 23.261 32.646 1.00 88.94 268 VAL A N 1
ATOM 2195 C CA . VAL A 1 268 ? -15.558 23.492 34.040 1.00 88.94 268 VAL A CA 1
ATOM 2196 C C . VAL A 1 268 ? -14.189 24.178 34.132 1.00 88.94 268 VAL A C 1
ATOM 2198 O O . VAL A 1 268 ? -13.881 24.799 35.146 1.00 88.94 268 VAL A O 1
ATOM 2201 N N . ALA A 1 269 ? -13.384 24.102 33.069 1.00 91.81 269 ALA A N 1
ATOM 2202 C CA . ALA A 1 269 ? -12.110 24.803 32.915 1.00 91.81 269 ALA A CA 1
ATOM 2203 C C . ALA A 1 269 ? -11.775 24.994 31.426 1.00 91.81 269 ALA A C 1
ATOM 2205 O O . ALA A 1 269 ? -12.205 24.197 30.586 1.00 91.81 269 ALA A O 1
ATOM 2206 N N . VAL A 1 270 ? -10.992 26.030 31.113 1.00 95.12 270 VAL A N 1
ATOM 2207 C CA . VAL A 1 270 ? -10.490 26.308 29.757 1.00 95.12 270 VAL A CA 1
ATOM 2208 C C . VAL A 1 270 ? -8.961 26.396 29.768 1.00 95.12 270 VAL A C 1
ATOM 2210 O O . VAL A 1 270 ? -8.395 27.005 30.674 1.00 95.12 270 VAL A O 1
ATOM 2213 N N . PHE A 1 271 ? -8.293 25.826 28.766 1.00 95.25 271 PHE A N 1
ATOM 2214 C CA . PHE A 1 271 ? -6.849 25.948 28.545 1.00 95.25 271 PHE A CA 1
ATOM 2215 C C . PHE A 1 271 ? -6.558 26.555 27.165 1.00 95.25 271 PHE A C 1
ATOM 2217 O O . PHE A 1 271 ? -7.143 26.110 26.176 1.00 95.25 271 PHE A O 1
ATOM 2224 N N . SER A 1 272 ? -5.671 27.559 27.113 1.00 94.25 272 SER A N 1
ATOM 2225 C CA . SER A 1 272 ? -5.270 28.273 25.883 1.00 94.25 272 SER A CA 1
ATOM 2226 C C . SER A 1 272 ? -3.751 28.452 25.732 1.00 94.25 272 SER A C 1
ATOM 2228 O O . SER A 1 272 ? -3.040 28.221 26.707 1.00 94.25 272 SER A O 1
ATOM 2230 N N . GLY A 1 273 ? -3.244 28.801 24.539 1.00 86.06 273 GLY A N 1
ATOM 2231 C CA . GLY A 1 273 ? -1.804 28.869 24.212 1.00 86.06 273 GLY A CA 1
ATOM 2232 C C . GLY A 1 273 ? -1.287 30.237 23.734 1.00 86.06 273 GLY A C 1
ATOM 2233 O O . GLY A 1 273 ? -0.592 30.891 24.505 1.00 86.06 273 GLY A O 1
ATOM 2234 N N . ASP A 1 274 ? -1.699 30.680 22.535 1.00 83.12 274 ASP A N 1
ATOM 2235 C CA . ASP A 1 274 ? -1.106 31.708 21.624 1.00 83.12 274 ASP A CA 1
ATOM 2236 C C . ASP A 1 274 ? -0.588 33.051 22.226 1.00 83.12 274 ASP A C 1
ATOM 2238 O O . ASP A 1 274 ? 0.116 33.805 21.567 1.00 83.12 274 ASP A O 1
ATOM 2242 N N . ASP A 1 275 ? -0.859 33.387 23.494 1.00 71.38 275 ASP A N 1
ATOM 2243 C CA . ASP A 1 275 ? -0.332 34.601 24.165 1.00 71.38 275 ASP A CA 1
ATOM 2244 C C . ASP A 1 275 ? 1.157 34.474 24.561 1.00 71.38 275 ASP A C 1
ATOM 2246 O O . ASP A 1 275 ? 1.723 35.417 25.121 1.00 71.38 275 ASP A O 1
ATOM 2250 N N . HIS A 1 276 ? 1.789 33.307 24.353 1.00 82.31 276 HIS A N 1
ATOM 2251 C CA . HIS A 1 276 ? 3.157 32.930 24.759 1.00 82.31 276 HIS A CA 1
ATOM 2252 C C . HIS A 1 276 ? 3.498 33.087 26.253 1.00 82.31 276 HIS A C 1
ATOM 2254 O O . HIS A 1 276 ? 4.521 32.583 26.722 1.00 82.31 276 HIS A O 1
ATOM 2260 N N . ASP A 1 277 ? 2.657 33.746 27.043 1.00 86.12 277 ASP A N 1
ATOM 2261 C CA . ASP A 1 277 ? 2.820 34.006 28.463 1.00 86.12 277 ASP A CA 1
ATOM 2262 C C . ASP A 1 277 ? 1.628 33.463 29.257 1.00 86.12 277 ASP A C 1
ATOM 2264 O O . ASP A 1 277 ? 0.510 33.305 28.773 1.00 86.12 277 ASP A O 1
ATOM 2268 N N . THR A 1 278 ? 1.865 33.177 30.532 1.00 88.25 278 THR A N 1
ATOM 2269 C CA . THR A 1 278 ? 0.829 32.660 31.416 1.00 88.25 278 THR A CA 1
ATOM 2270 C C . THR A 1 278 ? -0.184 33.748 31.758 1.00 88.25 278 THR A C 1
ATOM 2272 O O . THR A 1 278 ? 0.181 34.832 32.224 1.00 88.25 278 THR A O 1
ATOM 2275 N N . CYS A 1 279 ? -1.469 33.434 31.614 1.00 88.25 279 CYS A N 1
ATOM 2276 C CA . CYS A 1 279 ? -2.563 34.310 32.020 1.00 88.25 279 CYS A CA 1
ATOM 2277 C C . CYS A 1 279 ? -3.694 33.496 32.656 1.00 88.25 279 CYS A C 1
ATOM 2279 O O . CYS A 1 279 ? -4.044 32.422 32.176 1.00 88.25 279 CYS A O 1
ATOM 2281 N N . THR A 1 280 ? -4.271 33.989 33.751 1.00 91.12 280 THR A N 1
ATOM 2282 C CA . THR A 1 280 ? -5.458 33.384 34.372 1.00 91.12 280 THR A CA 1
ATOM 2283 C C . THR A 1 280 ? -6.599 34.384 34.382 1.00 91.12 280 THR A C 1
ATOM 2285 O O . THR A 1 280 ? -6.459 35.463 34.956 1.00 91.12 280 THR A O 1
ATOM 2288 N N . VAL A 1 281 ? -7.719 34.020 33.756 1.00 90.12 281 VAL A N 1
ATOM 2289 C CA . VAL A 1 281 ? -8.899 34.884 33.607 1.00 90.12 281 VAL A CA 1
ATOM 2290 C C . VAL A 1 281 ? -10.162 34.097 33.924 1.00 90.12 281 VAL A C 1
ATOM 2292 O O . VAL A 1 281 ? -10.260 32.918 33.607 1.00 90.12 281 VAL A O 1
ATOM 2295 N N . THR A 1 282 ? -11.139 34.744 34.552 1.00 91.62 282 THR A N 1
ATOM 2296 C CA . THR A 1 282 ? -12.446 34.145 34.839 1.00 91.62 282 THR A CA 1
ATOM 2297 C C . THR A 1 282 ? -13.493 34.723 33.892 1.00 91.62 282 THR A C 1
ATOM 2299 O O . THR A 1 282 ? -13.655 35.939 33.808 1.00 91.62 282 THR A O 1
ATOM 2302 N N . HIS A 1 283 ? -14.209 33.843 33.199 1.00 90.31 283 HIS A N 1
ATOM 2303 C CA . HIS A 1 283 ? -15.268 34.151 32.240 1.00 90.31 283 HIS A CA 1
ATOM 2304 C C . HIS A 1 283 ? -16.640 33.791 32.807 1.00 90.31 283 HIS A C 1
ATOM 2306 O O . HIS A 1 283 ? -16.755 32.892 33.640 1.00 90.31 283 HIS A O 1
ATOM 2312 N N . THR A 1 284 ? -17.691 34.446 32.318 1.00 85.88 284 THR A N 1
ATOM 2313 C CA . THR A 1 284 ? -19.085 34.110 32.651 1.00 85.88 284 THR A CA 1
ATOM 2314 C C . THR A 1 284 ? -19.713 33.304 31.514 1.00 85.88 284 THR A C 1
ATOM 2316 O O . THR A 1 284 ? -19.651 33.707 30.355 1.00 85.88 284 THR A O 1
ATOM 2319 N N . VAL A 1 285 ? -20.327 32.167 31.842 1.00 79.88 285 VAL A N 1
ATOM 2320 C CA . VAL A 1 285 ? -20.927 31.218 30.895 1.00 79.88 285 VAL A CA 1
ATOM 2321 C C . VAL A 1 285 ? -22.402 31.558 30.656 1.00 79.88 285 VAL A C 1
ATOM 2323 O O . VAL A 1 285 ? -23.280 31.180 31.442 1.00 79.88 285 VAL A O 1
ATOM 2326 N N . GLY A 1 286 ? -22.673 32.257 29.550 1.00 66.00 286 GLY A N 1
ATOM 2327 C CA . GLY A 1 286 ? -24.025 32.544 29.056 1.00 66.00 286 GLY A CA 1
ATOM 2328 C C . GLY A 1 286 ? -24.957 33.195 30.090 1.00 66.00 286 GLY A C 1
ATOM 2329 O O . GLY A 1 286 ? -24.527 33.852 31.039 1.00 66.00 286 GLY A O 1
ATOM 2330 N N . SER A 1 287 ? -26.264 32.978 29.932 1.00 54.03 287 SER A N 1
ATOM 2331 C CA . SER A 1 287 ? -27.311 33.452 30.856 1.00 54.03 287 SER A CA 1
ATOM 2332 C C . SER A 1 287 ? -27.410 32.645 32.160 1.00 54.03 287 SER A C 1
ATOM 2334 O O . SER A 1 287 ? -28.212 32.984 33.028 1.00 54.03 287 SER A O 1
ATOM 2336 N N . SER A 1 288 ? -26.599 31.591 32.326 1.00 63.56 288 SER A N 1
ATOM 2337 C CA . SER A 1 288 ? -26.597 30.738 33.525 1.00 63.56 288 SER A CA 1
ATOM 2338 C C . SER A 1 288 ? -25.935 31.392 34.745 1.00 63.56 288 SER A C 1
ATOM 2340 O O . SER A 1 288 ? -26.109 30.916 35.865 1.00 63.56 288 SER A O 1
ATOM 2342 N N . GLY A 1 289 ? -25.144 32.453 34.534 1.00 68.88 289 GLY A N 1
ATOM 2343 C CA . GLY A 1 289 ? -24.398 33.153 35.585 1.00 68.88 289 GLY A CA 1
ATOM 2344 C C . GLY A 1 289 ? -23.226 32.361 36.181 1.00 68.88 289 GLY A C 1
ATOM 2345 O O . GLY A 1 289 ? -22.550 32.871 37.072 1.00 68.88 289 GLY A O 1
ATOM 2346 N N . LYS A 1 290 ? -22.956 31.138 35.703 1.00 81.25 290 LYS A N 1
ATOM 2347 C CA . LYS A 1 290 ? -21.808 30.333 36.142 1.00 81.25 290 LYS A CA 1
ATOM 2348 C C . LYS A 1 290 ? -20.498 30.942 35.650 1.00 81.25 290 LYS A C 1
ATOM 2350 O O . LYS A 1 290 ? -20.429 31.466 34.541 1.00 81.25 290 LYS A O 1
ATOM 2355 N N . THR A 1 291 ? -19.450 30.834 36.456 1.00 88.62 291 THR A N 1
ATOM 2356 C CA . THR A 1 291 ? -18.105 31.303 36.104 1.00 88.62 291 THR A CA 1
ATOM 2357 C C . THR A 1 291 ? -17.193 30.135 35.744 1.00 88.62 291 THR A C 1
ATOM 2359 O O . THR A 1 291 ? -17.215 29.119 36.436 1.00 88.62 291 THR A O 1
ATOM 2362 N N . VAL A 1 292 ? -16.357 30.293 34.717 1.00 92.50 292 VAL A N 1
ATOM 2363 C CA . VAL A 1 292 ? -15.311 29.333 34.329 1.00 92.50 292 VAL A CA 1
ATOM 2364 C C . VAL A 1 292 ? -13.951 30.021 34.292 1.00 92.50 292 VAL A C 1
ATOM 2366 O O . VAL A 1 292 ? -13.838 31.159 33.844 1.00 92.50 292 VAL A O 1
ATOM 2369 N N . THR A 1 293 ? -12.908 29.340 34.760 1.00 92.94 293 THR A N 1
ATOM 2370 C CA . THR A 1 293 ? -11.538 29.864 34.716 1.00 92.94 293 THR A CA 1
ATOM 2371 C C . THR A 1 293 ? -10.814 29.362 33.470 1.00 92.94 293 THR A C 1
ATOM 2373 O O . THR A 1 293 ? -10.780 28.162 33.198 1.00 92.94 293 THR A O 1
ATOM 2376 N N . GLU A 1 294 ? -10.221 30.295 32.732 1.00 93.75 294 GLU A N 1
ATOM 2377 C CA . GLU A 1 294 ? -9.283 30.059 31.643 1.00 93.75 294 GLU A CA 1
ATOM 2378 C C . GLU A 1 294 ? -7.841 30.181 32.145 1.00 93.75 294 GLU A C 1
ATOM 2380 O O . GLU A 1 294 ? -7.472 31.166 32.793 1.00 93.75 294 GLU A O 1
ATOM 2385 N N . TYR A 1 295 ? -7.023 29.194 31.790 1.00 92.62 295 TYR A N 1
ATOM 2386 C CA . TYR A 1 295 ? -5.585 29.163 32.005 1.00 92.62 295 TYR A CA 1
ATOM 2387 C C . TYR A 1 295 ? -4.873 29.203 30.652 1.00 92.62 295 TYR A C 1
ATOM 2389 O O . TYR A 1 295 ? -4.766 28.188 29.964 1.00 92.62 295 TYR A O 1
ATOM 2397 N N . THR A 1 296 ? -4.364 30.373 30.279 1.00 91.94 296 THR A N 1
ATOM 2398 C CA . THR A 1 296 ? -3.442 30.501 29.149 1.00 91.94 296 THR A CA 1
ATOM 2399 C C . THR A 1 296 ? -2.067 29.998 29.590 1.00 91.94 296 THR A C 1
ATOM 2401 O O . THR A 1 296 ? -1.525 30.459 30.601 1.00 91.94 296 THR A O 1
ATOM 2404 N N . ILE A 1 297 ? -1.545 29.003 28.882 1.00 91.06 297 ILE A N 1
ATOM 2405 C CA . ILE A 1 297 ? -0.274 28.332 29.133 1.00 91.06 297 ILE A CA 1
ATOM 2406 C C . ILE A 1 297 ? 0.804 29.072 28.347 1.00 91.06 297 ILE A C 1
ATOM 2408 O O . ILE A 1 297 ? 0.679 29.230 27.143 1.00 91.06 297 ILE A O 1
ATOM 2412 N N . GLY A 1 298 ? 1.867 29.515 29.020 1.00 87.44 298 GLY A N 1
ATOM 2413 C CA . GLY A 1 298 ? 2.972 30.172 28.318 1.00 87.44 298 GLY A CA 1
ATOM 2414 C C . GLY A 1 298 ? 3.814 29.189 27.497 1.00 87.44 298 GLY A C 1
ATOM 2415 O O . GLY A 1 298 ? 3.837 27.988 27.794 1.00 87.44 298 GLY A O 1
ATOM 2416 N N . ALA A 1 299 ? 4.563 29.723 26.536 1.00 88.62 299 ALA A N 1
ATOM 2417 C CA . ALA A 1 299 ? 5.307 28.971 25.536 1.00 88.62 299 ALA A CA 1
ATOM 2418 C C . ALA A 1 299 ? 6.320 27.982 26.137 1.00 88.62 299 ALA A C 1
ATOM 2420 O O . ALA A 1 299 ? 6.984 28.246 27.149 1.00 88.62 299 ALA A O 1
ATOM 2421 N N . PHE A 1 300 ? 6.474 26.834 25.479 1.00 87.81 300 PHE A N 1
ATOM 2422 C CA . PHE A 1 300 ? 7.447 25.808 25.863 1.00 87.81 300 PHE A CA 1
ATOM 2423 C C . PHE A 1 300 ? 8.871 26.123 25.373 1.00 87.81 300 PHE A C 1
ATOM 2425 O O . PHE A 1 300 ? 9.857 25.612 25.920 1.00 87.81 300 PHE A O 1
ATOM 2432 N N . GLY A 1 301 ? 8.991 26.987 24.363 1.00 81.94 301 GLY A N 1
ATOM 2433 C CA . GLY A 1 301 ? 10.249 27.539 23.872 1.00 81.94 301 GLY A CA 1
ATOM 2434 C C . GLY A 1 301 ? 10.648 28.824 24.605 1.00 81.94 301 GLY A C 1
ATOM 2435 O O . GLY A 1 301 ? 9.815 29.648 24.961 1.00 81.94 301 GLY A O 1
ATOM 2436 N N . TRP A 1 302 ? 11.951 29.036 24.813 1.00 77.00 302 TRP A N 1
ATOM 2437 C CA . TRP A 1 302 ? 12.471 30.317 25.331 1.00 77.00 302 TRP A CA 1
ATOM 2438 C C . TRP A 1 302 ? 12.614 31.394 24.239 1.00 77.00 302 TRP A C 1
ATOM 2440 O O . TRP A 1 302 ? 12.939 32.541 24.536 1.00 77.00 302 TRP A O 1
ATOM 2450 N N . ALA A 1 303 ? 12.410 31.012 22.976 1.00 76.88 303 ALA A N 1
ATOM 2451 C CA . ALA A 1 303 ? 12.527 31.874 21.805 1.00 76.88 303 ALA A CA 1
ATOM 2452 C C . ALA A 1 303 ? 11.236 32.673 21.512 1.00 76.88 303 ALA A C 1
ATOM 2454 O O . ALA A 1 303 ? 11.285 33.702 20.843 1.00 76.88 303 ALA A O 1
ATOM 2455 N N . SER A 1 304 ? 10.095 32.294 22.091 1.00 73.44 304 SER A N 1
ATOM 2456 C CA . SER A 1 304 ? 8.774 32.886 21.811 1.00 73.44 304 SER A CA 1
ATOM 2457 C C . SER A 1 304 ? 8.501 34.189 22.584 1.00 73.44 304 SER A C 1
ATOM 2459 O O . SER A 1 304 ? 7.430 34.406 23.137 1.00 73.44 304 SER A O 1
ATOM 2461 N N . GLY A 1 305 ? 9.504 35.064 22.718 1.00 72.75 305 GLY A N 1
ATOM 2462 C CA . GLY A 1 305 ? 9.351 36.392 23.336 1.00 72.75 305 GLY A CA 1
ATOM 2463 C C . GLY A 1 305 ? 9.243 36.424 24.870 1.00 72.75 305 GLY A C 1
ATOM 2464 O O . GLY A 1 305 ? 9.391 37.499 25.458 1.00 72.75 305 GLY A O 1
ATOM 2465 N N . VAL A 1 306 ? 9.078 35.276 25.535 1.00 73.69 306 VAL A N 1
ATOM 2466 C CA . VAL A 1 306 ? 9.146 35.142 26.998 1.00 73.69 306 VAL A CA 1
ATOM 2467 C C . VAL A 1 306 ? 10.456 34.476 27.443 1.00 73.69 306 VAL A C 1
ATOM 2469 O O . VAL A 1 306 ? 10.830 33.419 26.941 1.00 73.69 306 VAL A O 1
ATOM 2472 N N . PRO A 1 307 ? 11.176 35.038 28.433 1.00 69.00 307 PRO A N 1
ATOM 2473 C CA . PRO A 1 307 ? 12.497 34.535 28.817 1.00 69.00 307 PRO A CA 1
ATOM 2474 C C . PRO A 1 307 ? 12.451 33.206 29.583 1.00 69.00 307 PRO A C 1
ATOM 2476 O O . PRO A 1 307 ? 13.498 32.617 29.855 1.00 69.00 307 PRO A O 1
ATOM 2479 N N . ILE A 1 308 ? 11.264 32.761 30.008 1.00 76.69 308 ILE A N 1
ATOM 2480 C CA . ILE A 1 308 ? 11.098 31.564 30.823 1.00 76.69 308 ILE A CA 1
ATOM 2481 C C . ILE A 1 308 ? 10.023 30.670 30.214 1.00 76.69 308 ILE A C 1
ATOM 2483 O O . ILE A 1 308 ? 8.844 30.996 30.295 1.00 76.69 308 ILE A O 1
ATOM 2487 N N . ALA A 1 309 ? 10.430 29.509 29.709 1.00 80.19 309 ALA A N 1
ATOM 2488 C CA . ALA A 1 309 ? 9.498 28.496 29.225 1.00 80.19 309 ALA A CA 1
ATOM 2489 C C . ALA A 1 309 ? 8.578 27.955 30.338 1.00 80.19 309 ALA A C 1
ATOM 2491 O O . ALA A 1 309 ? 8.980 27.869 31.512 1.00 80.19 309 ALA A O 1
ATOM 2492 N N . SER A 1 310 ? 7.371 27.536 29.959 1.00 82.50 310 SER A N 1
ATOM 2493 C CA . SER A 1 310 ? 6.368 26.948 30.854 1.00 82.50 310 SER A CA 1
ATOM 2494 C C . SER A 1 310 ? 5.603 25.783 30.221 1.00 82.50 310 SER A C 1
ATOM 2496 O O . SER A 1 310 ? 5.669 25.544 29.022 1.00 82.50 310 SER A O 1
ATOM 2498 N N . TYR A 1 311 ? 4.900 25.028 31.064 1.00 87.38 311 TYR A N 1
ATOM 2499 C CA . TYR A 1 311 ? 3.943 23.995 30.671 1.00 87.38 311 TYR A CA 1
ATOM 2500 C C . TYR A 1 311 ? 2.867 23.860 31.759 1.00 87.38 311 TYR A C 1
ATOM 2502 O O . TYR A 1 311 ? 3.081 24.239 32.916 1.00 87.38 311 TYR A O 1
ATOM 2510 N N . GLY A 1 312 ? 1.701 23.332 31.394 1.00 88.12 312 GLY A N 1
ATOM 2511 C CA . GLY A 1 312 ? 0.590 23.071 32.307 1.00 88.12 312 GLY A CA 1
ATOM 2512 C C . GLY A 1 312 ? 0.627 21.656 32.885 1.00 88.12 312 GLY A C 1
ATOM 2513 O O . GLY A 1 312 ? 1.023 20.710 32.205 1.00 88.12 312 GLY A O 1
ATOM 2514 N N . LEU A 1 313 ? 0.183 21.512 34.136 1.00 87.12 313 LEU A N 1
ATOM 2515 C CA . LEU A 1 313 ? -0.051 20.224 34.791 1.00 87.12 313 LEU A CA 1
ATOM 2516 C C . LEU A 1 313 ? -1.490 20.173 35.308 1.00 87.12 313 LEU A C 1
ATOM 2518 O O . LEU A 1 313 ? -1.926 21.043 36.067 1.00 87.12 313 LEU A O 1
ATOM 2522 N N . LEU A 1 314 ? -2.213 19.136 34.906 1.00 88.38 314 LEU A N 1
ATOM 2523 C CA . LEU A 1 314 ? -3.610 18.901 35.241 1.00 88.38 314 LEU A CA 1
ATOM 2524 C C . LEU A 1 314 ? -3.765 17.492 35.821 1.00 88.38 314 LEU A C 1
ATOM 2526 O O . LEU A 1 314 ? -3.335 16.516 35.215 1.00 88.38 314 LEU A O 1
ATOM 2530 N N . THR A 1 315 ? -4.400 17.393 36.986 1.00 87.00 315 THR A N 1
ATOM 2531 C CA . THR A 1 315 ? -4.756 16.112 37.611 1.00 87.00 315 THR A CA 1
ATOM 2532 C C . THR A 1 315 ? -6.269 15.947 37.571 1.00 87.00 315 THR A C 1
ATOM 2534 O O . THR A 1 315 ? -7.000 16.837 38.011 1.00 87.00 315 THR A O 1
ATOM 2537 N N . LEU A 1 316 ? -6.730 14.813 37.049 1.00 86.31 316 LEU A N 1
ATOM 2538 C CA . LEU A 1 316 ? -8.141 14.460 36.913 1.00 86.31 316 LEU A CA 1
ATOM 2539 C C . LEU A 1 316 ? -8.484 13.300 37.846 1.00 86.31 316 LEU A C 1
ATOM 2541 O O . LEU A 1 316 ? -7.750 12.315 37.896 1.00 86.31 316 LEU A O 1
ATOM 2545 N N . TYR A 1 317 ? -9.612 13.403 38.547 1.00 82.12 317 TYR A N 1
ATOM 2546 C CA . TYR A 1 317 ? -10.118 12.357 39.436 1.00 82.12 317 TYR A CA 1
ATOM 2547 C C . TYR A 1 317 ? -11.452 11.801 38.913 1.00 82.12 317 TYR A C 1
ATOM 2549 O O . TYR A 1 317 ? -12.350 12.586 38.603 1.00 82.12 317 TYR A O 1
ATOM 2557 N N . PRO A 1 318 ? -11.614 10.473 38.834 1.00 68.81 318 PRO A N 1
ATOM 2558 C CA . PRO A 1 318 ? -12.890 9.839 38.530 1.00 68.81 318 PRO A CA 1
ATOM 2559 C C . PRO A 1 318 ? -13.709 9.646 39.824 1.00 68.81 318 PRO A C 1
ATOM 2561 O O . PRO A 1 318 ? -13.426 8.726 40.578 1.00 68.81 318 PRO A O 1
ATOM 2564 N N . GLU A 1 319 ? -14.732 10.459 40.112 1.00 63.59 319 GLU A N 1
ATOM 2565 C CA . GLU A 1 319 ? -15.706 10.155 41.187 1.00 63.59 319 GLU A CA 1
ATOM 2566 C C . GLU A 1 319 ? -17.158 10.262 40.694 1.00 63.59 319 GLU A C 1
ATOM 2568 O O . GLU A 1 319 ? -17.493 11.224 40.005 1.00 63.59 319 GLU A O 1
ATOM 2573 N N . PHE A 1 320 ? -17.985 9.258 41.047 1.00 41.84 320 PHE A N 1
ATOM 2574 C CA . PHE A 1 320 ? -19.184 9.380 41.907 1.00 41.84 320 PHE A CA 1
ATOM 2575 C C . PHE A 1 320 ? -19.702 7.981 42.347 1.00 41.84 320 PHE A C 1
ATOM 2577 O O . PHE A 1 320 ? -20.269 7.250 41.540 1.00 41.84 320 PHE A O 1
ATOM 2584 N N . GLU A 1 321 ? -19.556 7.649 43.636 1.00 31.33 321 GLU A N 1
ATOM 2585 C CA . GLU A 1 321 ? -20.475 6.807 44.433 1.00 31.33 321 GLU A CA 1
ATOM 2586 C C . GLU A 1 321 ? -20.909 7.694 45.617 1.00 31.33 321 GLU A C 1
ATOM 2588 O O . GLU A 1 321 ? -20.057 8.120 46.394 1.00 31.33 321 GLU A O 1
ATOM 2593 N N . ASP A 1 322 ? -22.174 8.116 45.710 1.00 29.33 322 ASP A N 1
ATOM 2594 C CA . ASP A 1 322 ? -23.207 7.405 46.482 1.00 29.33 322 ASP A CA 1
ATOM 2595 C C . ASP A 1 322 ? -24.493 8.248 46.671 1.00 29.33 322 ASP A C 1
ATOM 2597 O O . ASP A 1 322 ? -24.506 9.477 46.561 1.00 29.33 322 ASP A O 1
ATOM 2601 N N . GLU A 1 323 ? -25.589 7.538 46.930 1.00 35.22 323 GLU A N 1
ATOM 2602 C CA . GLU A 1 323 ? -26.968 8.000 47.087 1.00 35.22 323 GLU A CA 1
ATOM 2603 C C . GLU A 1 323 ? -27.204 8.914 48.313 1.00 35.22 323 GLU A C 1
ATOM 2605 O O . GLU A 1 323 ? -26.607 8.751 49.375 1.00 35.22 323 GLU A O 1
ATOM 2610 N N . ASN A 1 324 ? -28.220 9.783 48.188 1.00 29.77 324 ASN A N 1
ATOM 2611 C CA . ASN A 1 324 ? -28.769 10.743 49.164 1.00 29.77 324 ASN A CA 1
ATOM 2612 C C . ASN A 1 324 ? -28.082 12.116 49.221 1.00 29.77 324 ASN A C 1
ATOM 2614 O O . ASN A 1 324 ? -27.077 12.283 49.895 1.00 29.77 324 ASN A O 1
ATOM 2618 N N . ILE A 1 325 ? -28.724 13.132 48.627 1.00 27.75 325 ILE A N 1
ATOM 2619 C CA . ILE A 1 325 ? -29.102 14.398 49.289 1.00 27.75 325 ILE A CA 1
ATOM 2620 C C . ILE A 1 325 ? -29.980 15.207 48.320 1.00 27.75 325 ILE A C 1
ATOM 2622 O O . ILE A 1 325 ? -29.571 15.629 47.240 1.00 27.75 325 ILE A O 1
ATOM 2626 N N . HIS A 1 326 ? -31.226 15.418 48.736 1.00 29.78 326 HIS A N 1
ATOM 2627 C CA . HIS A 1 326 ? -32.097 16.455 48.209 1.00 29.78 326 HIS A CA 1
ATOM 2628 C C . HIS A 1 326 ? -31.571 17.844 48.609 1.00 29.78 326 HIS A C 1
ATOM 2630 O O . HIS A 1 326 ? -31.146 18.048 49.741 1.00 29.78 326 HIS A O 1
ATOM 2636 N N . THR A 1 327 ? -31.781 18.813 47.715 1.00 28.05 327 THR A N 1
ATOM 2637 C CA . THR A 1 327 ? -31.768 20.276 47.917 1.00 28.05 327 THR A CA 1
ATOM 2638 C C . THR A 1 327 ? -30.430 21.014 48.061 1.00 28.05 327 THR A C 1
ATOM 2640 O O . THR A 1 327 ? -29.529 20.621 48.786 1.00 28.05 327 THR A O 1
ATOM 2643 N N . HIS A 1 328 ? -30.445 22.185 47.412 1.00 25.66 328 HIS A N 1
ATOM 2644 C CA . HIS A 1 328 ? -29.565 23.350 47.494 1.00 25.66 328 HIS A CA 1
ATOM 2645 C C . HIS A 1 328 ? -28.368 23.441 46.533 1.00 25.66 328 HIS A C 1
ATOM 2647 O O . HIS A 1 328 ? -27.365 22.744 46.620 1.00 25.66 328 HIS A O 1
ATOM 2653 N N . SER A 1 329 ? -28.531 24.397 45.611 1.00 29.83 329 SER A N 1
ATOM 2654 C CA . SER A 1 329 ? -27.493 25.249 45.039 1.00 29.83 329 SER A CA 1
ATOM 2655 C C . SER A 1 329 ? -26.356 25.489 46.034 1.00 29.83 329 SER A C 1
ATOM 2657 O O . SER A 1 329 ? -26.603 26.158 47.028 1.00 29.83 329 SER A O 1
ATOM 2659 N N . ASP A 1 330 ? -25.186 24.895 45.787 1.00 27.00 330 ASP A N 1
ATOM 2660 C CA . ASP A 1 330 ? -23.842 25.301 46.254 1.00 27.00 330 ASP A CA 1
ATOM 2661 C C . ASP A 1 330 ? -22.883 24.094 46.218 1.00 27.00 330 ASP A C 1
ATOM 2663 O O . ASP A 1 330 ? -22.343 23.675 47.232 1.00 27.00 330 ASP A O 1
ATOM 2667 N N . ASN A 1 331 ? -22.647 23.516 45.034 1.00 25.03 331 ASN A N 1
ATOM 2668 C CA . ASN A 1 331 ? -21.558 22.548 44.818 1.00 25.03 331 ASN A CA 1
ATOM 2669 C C . ASN A 1 331 ? -20.724 22.936 43.583 1.00 25.03 331 ASN A C 1
ATOM 2671 O O . ASN A 1 331 ? -20.493 22.159 42.662 1.00 25.03 331 ASN A O 1
ATOM 2675 N N . LEU A 1 332 ? -20.259 24.187 43.576 1.00 29.55 332 LEU A N 1
ATOM 2676 C CA . LEU A 1 332 ? -18.999 24.577 42.943 1.00 29.55 332 LEU A CA 1
ATOM 2677 C C . LEU A 1 332 ? -17.885 24.050 43.855 1.00 29.55 332 LEU A C 1
ATOM 2679 O O . LEU A 1 332 ? -17.593 24.739 44.821 1.00 29.55 332 LEU A O 1
ATOM 2683 N N . ASN A 1 333 ? -17.375 22.825 43.642 1.00 29.55 333 ASN A N 1
ATOM 2684 C CA . ASN A 1 333 ? -16.069 22.312 44.131 1.00 29.55 333 ASN A CA 1
ATOM 2685 C C . ASN A 1 333 ? -15.910 20.777 43.952 1.00 29.55 333 ASN A C 1
ATOM 2687 O O . ASN A 1 333 ? -15.384 20.099 44.832 1.00 29.55 333 ASN A O 1
ATOM 2691 N N . ALA A 1 334 ? -16.302 20.198 42.810 1.00 30.48 334 ALA A N 1
ATOM 2692 C CA . ALA A 1 334 ? -15.764 18.888 42.420 1.00 30.48 334 ALA A CA 1
ATOM 2693 C C . ALA A 1 334 ? -14.361 19.121 41.823 1.00 30.48 334 ALA A C 1
ATOM 2695 O O . ALA A 1 334 ? -14.208 19.638 40.719 1.00 30.48 334 AL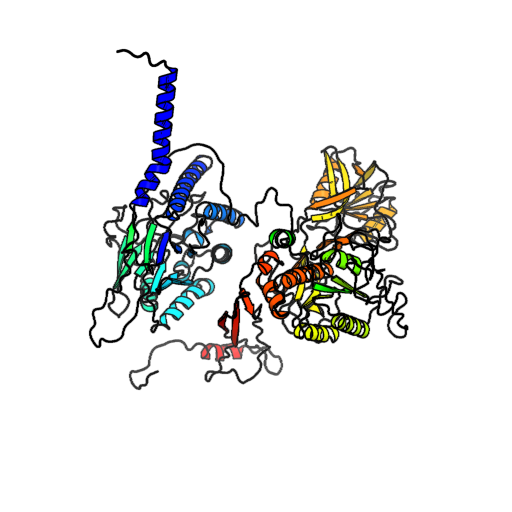A A O 1
ATOM 2696 N N . MET A 1 335 ? -13.342 18.890 42.651 1.00 32.25 335 MET A N 1
ATOM 2697 C CA . MET A 1 335 ? -11.976 19.402 42.519 1.00 32.25 335 MET A CA 1
ATOM 2698 C C . MET A 1 335 ? -11.156 18.725 41.403 1.00 32.25 335 MET A C 1
ATOM 2700 O O . MET A 1 335 ? -10.535 17.690 41.633 1.00 32.25 335 MET A O 1
ATOM 2704 N N . SER A 1 336 ? -10.996 19.387 40.252 1.00 34.94 336 SER A N 1
ATOM 2705 C CA . SER A 1 336 ? -9.730 19.346 39.506 1.00 34.94 336 SER A CA 1
ATOM 2706 C C . SER A 1 336 ? -8.795 20.382 40.131 1.00 34.94 336 SER A C 1
ATOM 2708 O O . SER A 1 336 ? -9.013 21.588 40.000 1.00 34.94 336 SER A O 1
ATOM 2710 N N . SER A 1 337 ? -7.766 19.964 40.860 1.00 35.03 337 SER A N 1
ATOM 2711 C CA . SER A 1 337 ? -6.731 20.914 41.273 1.00 35.03 337 SER A CA 1
ATOM 2712 C C . SER A 1 337 ? -5.871 21.256 40.055 1.00 35.03 337 SER A C 1
ATOM 2714 O O . SER A 1 337 ? -5.328 20.352 39.422 1.00 35.03 337 SER A O 1
ATOM 2716 N N . VAL A 1 338 ? -5.726 22.540 39.740 1.00 36.16 338 VAL A N 1
ATOM 2717 C CA . VAL A 1 338 ? -4.915 23.032 38.617 1.00 36.16 338 VAL A CA 1
ATOM 2718 C C . VAL A 1 338 ? -3.714 23.786 39.185 1.00 36.16 338 VAL A C 1
ATOM 2720 O O . VAL A 1 338 ? -3.880 24.636 40.059 1.00 36.16 338 VAL A O 1
ATOM 2723 N N . SER A 1 339 ? -2.497 23.481 38.723 1.00 36.75 339 SER A N 1
ATOM 2724 C CA . SER A 1 339 ? -1.310 24.286 39.041 1.00 36.75 339 SER A CA 1
ATOM 2725 C C . SER A 1 339 ? -0.469 24.545 37.788 1.00 36.75 339 SER A C 1
ATOM 2727 O O . SER A 1 339 ? -0.083 23.624 37.074 1.00 36.75 339 SER A O 1
ATOM 2729 N N . VAL A 1 340 ? -0.179 25.821 37.520 1.00 35.41 340 VAL A N 1
ATOM 2730 C CA . VAL A 1 340 ? 0.685 26.260 36.411 1.00 35.41 340 VAL A CA 1
ATOM 2731 C C . VAL A 1 340 ? 2.084 26.533 36.978 1.00 35.41 340 VAL A C 1
ATOM 2733 O O . VAL A 1 340 ? 2.225 27.348 37.890 1.00 35.41 340 VAL A O 1
ATOM 2736 N N . HIS A 1 341 ? 3.116 25.829 36.499 1.00 38.72 341 HIS A N 1
ATOM 2737 C CA . HIS A 1 341 ? 4.495 25.924 37.014 1.00 38.72 341 HIS A CA 1
ATOM 2738 C C . HIS A 1 341 ? 5.455 26.615 36.016 1.00 38.72 341 HIS A C 1
ATOM 2740 O O . HIS A 1 341 ? 5.255 26.557 34.806 1.00 38.72 341 HIS A O 1
ATOM 2746 N N . LYS A 1 342 ? 6.522 27.262 36.531 1.00 34.78 342 LYS A N 1
ATOM 2747 C CA . LYS A 1 342 ? 7.480 28.114 35.783 1.00 34.78 342 LYS A CA 1
ATOM 2748 C C . LYS A 1 342 ? 8.952 27.840 36.162 1.00 34.78 342 LYS A C 1
ATOM 2750 O O . LYS A 1 342 ? 9.229 27.605 37.337 1.00 34.78 342 LYS A O 1
ATOM 2755 N N . LYS A 1 343 ? 9.865 28.023 35.184 1.00 36.06 343 LYS A N 1
ATOM 2756 C CA . LYS A 1 343 ? 11.360 28.087 35.201 1.00 36.06 343 LYS A CA 1
ATOM 2757 C C . LYS A 1 343 ? 12.171 26.887 34.700 1.00 36.06 343 LYS A C 1
ATOM 2759 O O . LYS A 1 343 ? 12.395 25.924 35.424 1.00 36.06 343 LYS A O 1
ATOM 2764 N N . ILE A 1 344 ? 12.802 27.077 33.537 1.00 32.62 344 ILE A N 1
ATOM 2765 C CA . ILE A 1 344 ? 14.002 26.360 33.086 1.00 32.62 344 ILE A CA 1
ATOM 2766 C C . ILE A 1 344 ? 14.999 27.427 32.558 1.00 32.62 344 ILE A C 1
ATOM 2768 O O . ILE A 1 344 ? 14.590 28.385 31.910 1.00 32.62 344 ILE A O 1
ATOM 2772 N N . THR A 1 345 ? 16.290 27.352 32.911 1.00 31.25 345 THR A N 1
ATOM 2773 C CA . THR A 1 345 ? 17.337 28.319 32.486 1.00 31.25 345 THR A CA 1
ATOM 2774 C C . THR A 1 345 ? 18.702 27.633 32.308 1.00 31.25 345 THR A C 1
ATOM 2776 O O . THR A 1 345 ? 19.126 26.948 33.241 1.00 31.25 345 THR A O 1
ATOM 2779 N N . GLY A 1 346 ? 19.424 27.888 31.198 1.00 29.81 346 GLY A N 1
ATOM 2780 C CA . GLY A 1 346 ? 20.876 27.618 31.038 1.00 29.81 346 GLY A CA 1
ATOM 2781 C C . GLY A 1 346 ? 21.347 27.229 29.616 1.00 29.81 346 GLY A C 1
ATOM 2782 O O . GLY A 1 346 ? 20.669 26.451 28.959 1.00 29.81 346 GLY A O 1
ATOM 2783 N N . PHE A 1 347 ? 22.499 27.763 29.167 1.00 23.05 347 PHE A N 1
ATOM 2784 C CA . PHE A 1 347 ? 23.011 27.854 27.777 1.00 23.05 347 PHE A CA 1
ATOM 2785 C C . PHE A 1 347 ? 24.467 27.302 27.630 1.00 23.05 347 PHE A C 1
ATOM 2787 O O . PHE A 1 347 ? 25.262 27.481 28.553 1.00 23.05 347 PHE A O 1
ATOM 2794 N N . ASN A 1 348 ? 24.807 26.805 26.420 1.00 25.31 348 ASN A N 1
ATOM 2795 C CA . ASN A 1 348 ? 26.119 26.562 25.747 1.00 25.31 348 ASN A CA 1
ATOM 2796 C C . ASN A 1 348 ? 26.986 25.265 25.912 1.00 25.31 348 ASN A C 1
ATOM 2798 O O . ASN A 1 348 ? 27.869 25.178 26.760 1.00 25.31 348 ASN A O 1
ATOM 2802 N N . SER A 1 349 ? 26.825 24.388 24.894 1.00 24.91 349 SER A N 1
ATOM 2803 C CA . SER A 1 349 ? 27.797 23.784 23.930 1.00 24.91 349 SER A CA 1
ATOM 2804 C C . SER A 1 349 ? 28.890 22.754 24.329 1.00 24.91 349 SER A C 1
ATOM 2806 O O . SER A 1 349 ? 29.893 23.093 24.947 1.00 24.91 349 SER A O 1
ATOM 2808 N N . ALA A 1 350 ? 28.760 21.513 23.792 1.00 22.17 350 ALA A N 1
ATOM 2809 C CA . ALA A 1 350 ? 29.693 20.801 22.868 1.00 22.17 350 ALA A CA 1
ATOM 2810 C C . ALA A 1 350 ? 29.734 19.241 23.015 1.00 22.17 350 ALA A C 1
ATOM 2812 O O . ALA A 1 350 ? 30.105 18.732 24.065 1.00 22.17 350 ALA A O 1
ATOM 2813 N N . ILE A 1 351 ? 29.508 18.525 21.887 1.00 21.89 351 ILE A N 1
ATOM 2814 C CA . ILE A 1 351 ? 30.138 17.247 21.426 1.00 21.89 351 ILE A CA 1
ATOM 2815 C C . ILE A 1 351 ? 29.658 15.856 21.964 1.00 21.89 351 ILE A C 1
ATOM 2817 O O . ILE A 1 351 ? 29.835 15.526 23.129 1.00 21.89 351 ILE A O 1
ATOM 2821 N N . VAL A 1 352 ? 29.221 15.010 20.995 1.00 22.06 352 VAL A N 1
ATOM 2822 C CA . VAL A 1 352 ? 29.275 13.513 20.863 1.00 22.06 352 VAL A CA 1
ATOM 2823 C C . VAL A 1 352 ? 28.331 12.680 21.753 1.00 22.06 352 VAL A C 1
ATOM 2825 O O . VAL A 1 352 ? 28.442 12.671 22.967 1.00 22.06 352 VAL A O 1
ATOM 2828 N N . ALA A 1 353 ? 27.268 12.089 21.194 1.00 23.97 353 ALA A N 1
ATOM 2829 C CA . ALA A 1 353 ? 27.171 10.803 20.473 1.00 23.97 353 ALA A CA 1
ATOM 2830 C C . ALA A 1 353 ? 26.939 9.579 21.379 1.00 23.97 353 ALA A C 1
ATOM 2832 O O . ALA A 1 353 ? 27.391 9.521 22.516 1.00 23.97 353 ALA A O 1
ATOM 2833 N N . ALA A 1 354 ? 26.287 8.590 20.765 1.00 26.44 354 ALA A N 1
ATOM 2834 C CA . ALA A 1 354 ? 25.976 7.243 21.234 1.00 26.44 354 ALA A CA 1
ATOM 2835 C C . ALA A 1 354 ? 24.730 7.084 22.129 1.00 26.44 354 ALA A C 1
ATOM 2837 O O . ALA A 1 354 ? 24.634 7.616 23.229 1.00 26.44 354 ALA A O 1
ATOM 2838 N N . ALA A 1 355 ? 23.834 6.225 21.625 1.00 26.33 355 ALA A N 1
ATOM 2839 C CA . ALA A 1 355 ? 22.775 5.504 22.329 1.00 26.33 355 ALA A CA 1
ATOM 2840 C C . ALA A 1 355 ? 21.465 6.274 22.615 1.00 26.33 355 ALA A C 1
ATOM 2842 O O . ALA A 1 355 ? 21.325 6.967 23.621 1.00 26.33 355 ALA A O 1
ATOM 2843 N N . ASN A 1 356 ? 20.440 6.081 21.766 1.00 24.77 356 ASN A N 1
ATOM 2844 C CA . ASN A 1 356 ? 19.271 5.242 22.116 1.00 24.77 356 ASN A CA 1
ATOM 2845 C C . ASN A 1 356 ? 18.079 5.419 21.138 1.00 24.77 356 ASN A C 1
ATOM 2847 O O . ASN A 1 356 ? 17.219 6.296 21.284 1.00 24.77 356 ASN A O 1
ATOM 2851 N N . HIS A 1 357 ? 18.033 4.509 20.156 1.00 26.20 357 HIS A N 1
ATOM 2852 C CA . HIS A 1 357 ? 16.857 4.042 19.400 1.00 26.20 357 HIS A CA 1
ATOM 2853 C C . HIS A 1 357 ? 15.738 3.567 20.374 1.00 26.20 357 HIS A C 1
ATOM 2855 O O . HIS A 1 357 ? 16.032 3.303 21.533 1.00 26.20 357 HIS A O 1
ATOM 2861 N N . ILE A 1 358 ? 14.430 3.456 20.093 1.00 27.48 358 ILE A N 1
ATOM 2862 C CA . ILE A 1 358 ? 13.629 3.206 18.875 1.00 27.48 358 ILE A CA 1
ATOM 2863 C C . ILE A 1 358 ? 12.248 3.930 18.992 1.00 27.48 358 ILE A C 1
ATOM 2865 O O . ILE A 1 358 ? 11.587 3.753 20.012 1.00 27.48 358 ILE A O 1
ATOM 2869 N N . THR A 1 359 ? 11.854 4.793 18.037 1.00 22.31 359 THR A N 1
ATOM 2870 C CA . THR A 1 359 ? 10.468 5.187 17.620 1.00 22.31 359 THR A CA 1
ATOM 2871 C C . THR A 1 359 ? 10.564 5.800 16.197 1.00 22.31 359 THR A C 1
ATOM 2873 O O . THR A 1 359 ? 11.680 5.957 15.714 1.00 22.31 359 THR A O 1
ATOM 2876 N N . PRO A 1 360 ? 9.450 6.193 15.551 1.00 27.11 360 PRO A N 1
ATOM 2877 C CA . PRO A 1 360 ? 8.972 5.743 14.238 1.00 27.11 360 PRO A CA 1
ATOM 2878 C C . PRO A 1 360 ? 9.781 6.243 13.012 1.00 27.11 360 PRO A C 1
ATOM 2880 O O . PRO A 1 360 ? 9.227 6.788 12.068 1.00 27.11 360 PRO A O 1
ATOM 2883 N N . GLU A 1 361 ? 11.090 5.998 12.984 1.00 26.83 361 GLU A N 1
ATOM 2884 C CA . GLU A 1 361 ? 11.935 6.064 11.774 1.00 26.83 361 GLU A CA 1
ATOM 2885 C C . GLU A 1 361 ? 11.702 4.875 10.818 1.00 26.83 361 GLU A C 1
ATOM 2887 O O . GLU A 1 361 ? 12.295 4.800 9.747 1.00 26.83 361 GLU A O 1
ATOM 2892 N N . HIS A 1 362 ? 10.815 3.933 11.152 1.00 28.05 362 HIS A N 1
ATOM 2893 C CA . HIS A 1 362 ? 10.705 2.649 10.447 1.00 28.05 362 HIS A CA 1
ATOM 2894 C C . HIS A 1 362 ? 10.022 2.668 9.073 1.00 28.05 362 HIS A C 1
ATOM 2896 O O . HIS A 1 362 ? 9.758 1.597 8.539 1.00 28.05 362 HIS A O 1
ATOM 2902 N N . ILE A 1 363 ? 9.788 3.833 8.462 1.00 34.03 363 ILE A N 1
ATOM 2903 C CA . ILE A 1 363 ? 9.290 3.897 7.073 1.00 34.03 363 ILE A CA 1
ATOM 2904 C C . ILE A 1 363 ? 10.152 4.775 6.148 1.00 34.03 363 ILE A C 1
ATOM 2906 O O . ILE A 1 363 ? 10.139 4.531 4.946 1.00 34.03 363 ILE A O 1
ATOM 2910 N N . ALA A 1 364 ? 10.956 5.724 6.649 1.00 27.36 364 ALA A N 1
ATOM 2911 C CA . ALA A 1 364 ? 11.594 6.709 5.760 1.00 27.36 364 ALA A CA 1
ATOM 2912 C C . ALA A 1 364 ? 13.121 6.862 5.857 1.00 27.36 364 ALA A C 1
ATOM 2914 O O . ALA A 1 364 ? 13.685 7.443 4.940 1.00 27.36 364 ALA A O 1
ATOM 2915 N N . ASP A 1 365 ? 13.813 6.325 6.868 1.00 27.62 365 ASP A N 1
ATOM 2916 C CA . ASP A 1 365 ? 15.283 6.395 6.888 1.00 27.62 365 ASP A CA 1
ATOM 2917 C C . ASP A 1 365 ? 15.908 5.187 7.590 1.00 27.62 365 ASP A C 1
ATOM 2919 O O . ASP A 1 365 ? 16.225 5.177 8.779 1.00 27.62 365 ASP A O 1
ATOM 2923 N N . TYR A 1 366 ? 16.121 4.136 6.807 1.00 24.19 366 TYR A N 1
ATOM 2924 C CA . TYR A 1 366 ? 17.139 3.146 7.105 1.00 24.19 366 TYR A CA 1
ATOM 2925 C C . TYR A 1 366 ? 18.215 3.240 6.019 1.00 24.19 366 TYR A C 1
ATOM 2927 O O . TYR A 1 366 ? 18.074 2.618 4.961 1.00 24.19 366 TYR A O 1
ATOM 2935 N N . PRO A 1 367 ? 19.339 3.931 6.268 1.00 28.78 367 PRO A N 1
ATOM 2936 C CA . PRO A 1 367 ? 20.549 3.700 5.500 1.00 28.78 367 PRO A CA 1
ATOM 2937 C C . PRO A 1 367 ? 21.096 2.330 5.934 1.00 28.78 367 PRO A C 1
ATOM 2939 O O . PRO A 1 367 ? 21.964 2.228 6.797 1.00 28.78 367 PRO A O 1
ATOM 2942 N N . GLY A 1 368 ? 20.500 1.254 5.407 1.00 25.73 368 GLY A N 1
ATOM 2943 C CA . GLY A 1 368 ? 20.933 -0.124 5.655 1.00 25.73 368 GLY A CA 1
ATOM 2944 C C . GLY A 1 368 ? 19.847 -1.189 5.859 1.00 25.73 368 GLY A C 1
ATOM 2945 O O . GLY A 1 368 ? 20.201 -2.366 5.903 1.00 25.73 368 GLY A O 1
ATOM 2946 N N . VAL A 1 369 ? 18.551 -0.856 5.935 1.00 27.72 369 VAL A N 1
ATOM 2947 C CA . VAL A 1 369 ? 17.506 -1.881 5.746 1.00 27.72 369 VAL A CA 1
ATOM 2948 C C . VAL A 1 369 ? 17.382 -2.081 4.260 1.00 27.72 369 VAL A C 1
ATOM 2950 O O . VAL A 1 369 ? 16.959 -1.195 3.521 1.00 27.72 369 VAL A O 1
ATOM 2953 N N . LYS A 1 370 ? 17.817 -3.258 3.819 1.00 28.28 370 LYS A N 1
ATOM 2954 C CA . LYS A 1 370 ? 17.472 -3.768 2.502 1.00 28.28 370 LYS A CA 1
ATOM 2955 C C . LYS A 1 370 ? 15.992 -3.482 2.260 1.00 28.28 370 LYS A C 1
ATOM 2957 O O . LYS A 1 370 ? 15.171 -3.814 3.107 1.00 28.28 370 LYS A O 1
ATOM 2962 N N . ARG A 1 371 ? 15.706 -2.881 1.107 1.00 38.03 371 ARG A N 1
ATOM 2963 C CA . ARG A 1 371 ? 14.410 -2.820 0.423 1.00 38.03 371 ARG A CA 1
ATOM 2964 C C . ARG A 1 371 ? 13.717 -4.181 0.532 1.00 38.03 371 ARG A C 1
ATOM 2966 O O . ARG A 1 371 ? 13.939 -5.065 -0.287 1.00 38.03 371 ARG A O 1
ATOM 2973 N N . VAL A 1 372 ? 12.981 -4.394 1.609 1.00 36.31 372 VAL A N 1
ATOM 2974 C CA . VAL A 1 372 ? 12.366 -5.669 1.944 1.00 36.31 372 VAL A CA 1
ATOM 2975 C C . VAL A 1 372 ? 10.950 -5.326 2.354 1.00 36.31 372 VAL A C 1
ATOM 2977 O O . VAL A 1 372 ? 10.737 -4.562 3.293 1.00 36.31 372 VAL A O 1
ATOM 2980 N N . TRP A 1 373 ? 9.988 -5.851 1.600 1.00 53.38 373 TRP A N 1
ATOM 2981 C CA . TRP A 1 373 ? 8.570 -5.791 1.936 1.00 53.38 373 TRP A CA 1
ATOM 2982 C C . TRP A 1 373 ? 8.349 -6.187 3.405 1.00 53.38 373 TRP A C 1
ATOM 2984 O O . TRP A 1 373 ? 9.132 -6.973 3.916 1.00 53.38 373 TRP A O 1
ATOM 2994 N N . PRO A 1 374 ? 7.294 -5.755 4.116 1.00 51.72 374 PRO A N 1
ATOM 2995 C CA . PRO A 1 374 ? 7.101 -6.103 5.537 1.00 51.72 374 PRO A CA 1
ATOM 2996 C C . PRO A 1 374 ? 7.017 -7.617 5.833 1.00 51.72 374 PRO A C 1
ATOM 2998 O O . PRO A 1 374 ? 7.015 -8.035 6.990 1.00 51.72 374 PRO A O 1
ATOM 3001 N N . ASN A 1 375 ? 6.937 -8.450 4.791 1.00 60.06 375 ASN A N 1
ATOM 3002 C CA . ASN A 1 375 ? 6.776 -9.889 4.889 1.00 60.06 375 ASN A CA 1
ATOM 3003 C C . ASN A 1 375 ? 7.952 -10.613 5.581 1.00 60.06 375 ASN A C 1
ATOM 3005 O O . ASN A 1 375 ? 7.705 -11.286 6.581 1.00 60.06 375 ASN A O 1
ATOM 3009 N N . PRO A 1 376 ? 9.234 -10.435 5.198 1.00 62.84 376 PRO A N 1
ATOM 3010 C CA . PRO A 1 376 ? 10.329 -11.100 5.900 1.00 62.84 376 PRO A CA 1
ATOM 3011 C C . PRO A 1 376 ? 10.482 -10.656 7.354 1.00 62.84 376 PRO A C 1
ATOM 3013 O O . PRO A 1 376 ? 10.995 -11.431 8.153 1.00 62.84 376 PRO A O 1
ATOM 3016 N N . GLN A 1 377 ? 9.999 -9.466 7.735 1.00 65.62 377 GLN A N 1
ATOM 3017 C CA . GLN A 1 377 ? 9.947 -9.075 9.146 1.00 65.62 377 GLN A CA 1
ATOM 3018 C C . GLN A 1 377 ? 8.926 -9.919 9.923 1.00 65.62 377 GLN A C 1
ATOM 3020 O O . GLN A 1 377 ? 9.247 -10.415 11.000 1.00 65.62 377 GLN A O 1
ATOM 3025 N N . ALA A 1 378 ? 7.728 -10.140 9.370 1.00 66.88 378 ALA A N 1
ATOM 3026 C CA . ALA A 1 378 ? 6.736 -11.028 9.975 1.00 66.88 378 ALA A CA 1
ATOM 3027 C C . ALA A 1 378 ? 7.265 -12.467 10.104 1.00 66.88 378 ALA A C 1
ATOM 3029 O O . ALA A 1 378 ? 7.133 -13.079 11.165 1.00 66.88 378 ALA A O 1
ATOM 3030 N N . MET A 1 379 ? 7.923 -12.978 9.059 1.00 70.88 379 MET A N 1
ATOM 3031 C CA . MET A 1 379 ? 8.519 -14.317 9.066 1.00 70.88 379 MET A CA 1
ATOM 3032 C C . MET A 1 379 ? 9.639 -14.446 10.108 1.00 70.88 379 MET A C 1
ATOM 3034 O O . MET A 1 379 ? 9.663 -15.406 10.874 1.00 70.88 379 MET A O 1
ATOM 3038 N N . GLN A 1 380 ? 10.547 -13.468 10.181 1.00 73.31 380 GLN A N 1
ATOM 3039 C CA . GLN A 1 380 ? 11.688 -13.498 11.103 1.00 73.31 380 GLN A CA 1
ATOM 3040 C C . GLN A 1 380 ? 11.280 -13.316 12.568 1.00 73.31 380 GLN A C 1
ATOM 3042 O O . GLN A 1 380 ? 11.827 -13.992 13.436 1.00 73.31 380 GLN A O 1
ATOM 3047 N N . GLU A 1 381 ? 10.345 -12.409 12.861 1.00 79.00 381 GLU A N 1
ATOM 3048 C CA . GLU A 1 381 ? 9.965 -12.081 14.241 1.00 79.00 381 GLU A CA 1
ATOM 3049 C C . GLU A 1 381 ? 8.982 -13.098 14.836 1.00 79.00 381 GLU A C 1
ATOM 3051 O O . GLU A 1 381 ? 9.087 -13.439 16.015 1.00 79.00 381 GLU A O 1
ATOM 3056 N N . PHE A 1 382 ? 8.048 -13.610 14.029 1.00 81.44 382 PHE A N 1
ATOM 3057 C CA . PHE A 1 382 ? 7.006 -14.531 14.494 1.00 81.44 382 PHE A CA 1
ATOM 3058 C C . PHE A 1 382 ? 7.239 -15.992 14.087 1.00 81.44 382 PHE A C 1
ATOM 3060 O O . PHE A 1 382 ? 6.464 -16.853 14.500 1.00 81.44 382 PHE A O 1
ATOM 3067 N N . GLY A 1 383 ? 8.286 -16.289 13.309 1.00 87.94 383 GLY A N 1
ATOM 3068 C CA . GLY A 1 383 ? 8.576 -17.645 12.832 1.00 87.94 383 GLY A CA 1
ATOM 3069 C C . GLY A 1 383 ? 7.504 -18.188 11.886 1.00 87.94 383 GLY A C 1
ATOM 3070 O O . GLY A 1 383 ? 7.221 -19.383 11.910 1.00 87.94 383 GLY A O 1
ATOM 3071 N N . LEU A 1 384 ? 6.861 -17.303 11.119 1.00 91.69 384 LEU A N 1
ATOM 3072 C CA . LEU A 1 384 ? 5.794 -17.657 10.186 1.00 91.69 384 LEU A CA 1
ATOM 3073 C C . LEU A 1 384 ? 6.383 -17.938 8.804 1.00 91.69 384 LEU A C 1
ATOM 3075 O O . LEU A 1 384 ? 7.217 -17.186 8.314 1.00 91.69 384 LEU A O 1
ATOM 3079 N N . ASP A 1 385 ? 5.922 -18.999 8.166 1.00 93.00 385 ASP A N 1
ATOM 3080 C CA . ASP A 1 385 ? 6.341 -19.428 6.831 1.00 93.00 385 ASP A CA 1
ATOM 3081 C C . ASP A 1 385 ? 5.196 -20.053 6.019 1.00 93.00 385 ASP A C 1
ATOM 3083 O O . ASP A 1 385 ? 5.393 -20.413 4.865 1.00 93.00 385 ASP A O 1
ATOM 3087 N N . GLY A 1 386 ? 3.995 -20.167 6.588 1.00 95.12 386 GLY A N 1
ATOM 3088 C CA . GLY A 1 386 ? 2.828 -20.805 5.983 1.00 95.12 386 GLY A CA 1
ATOM 3089 C C . GLY A 1 386 ? 2.662 -22.280 6.354 1.00 95.12 386 GLY A C 1
ATOM 3090 O O . GLY A 1 386 ? 1.721 -22.911 5.874 1.00 95.12 386 GLY A O 1
ATOM 3091 N N . ALA A 1 387 ? 3.527 -22.847 7.204 1.00 95.94 387 ALA A N 1
ATOM 3092 C CA . ALA A 1 387 ? 3.423 -24.245 7.606 1.00 95.94 387 ALA A CA 1
ATOM 3093 C C . ALA A 1 387 ? 2.050 -24.584 8.213 1.00 95.94 387 ALA A C 1
ATOM 3095 O O . ALA A 1 387 ? 1.506 -23.854 9.045 1.00 95.94 387 ALA A O 1
ATOM 3096 N N . GLY A 1 388 ? 1.501 -25.729 7.798 1.00 95.44 388 GLY A N 1
ATOM 3097 C CA . GLY A 1 388 ? 0.177 -26.201 8.214 1.00 95.44 388 GLY A CA 1
ATOM 3098 C C . GLY A 1 388 ? -0.999 -25.573 7.458 1.00 95.44 388 GLY A C 1
ATOM 3099 O O . GLY A 1 388 ? -2.143 -25.846 7.813 1.00 95.44 388 GLY A O 1
ATOM 3100 N N . VAL A 1 389 ? -0.737 -24.756 6.432 1.00 98.12 389 VAL A N 1
ATOM 3101 C CA . VAL A 1 389 ? -1.763 -24.164 5.566 1.00 98.12 389 VAL A CA 1
ATOM 3102 C C . VAL A 1 389 ? -1.658 -24.744 4.156 1.00 98.12 389 VAL A C 1
ATOM 3104 O O . VAL A 1 389 ? -0.573 -24.794 3.575 1.00 98.12 389 VAL A O 1
ATOM 3107 N N . ASN A 1 390 ? -2.798 -25.151 3.597 1.00 98.50 390 ASN A N 1
ATOM 3108 C CA . ASN A 1 390 ? -2.919 -25.584 2.207 1.00 98.50 390 ASN A CA 1
ATOM 3109 C C . ASN A 1 390 ? -3.235 -24.375 1.314 1.00 98.50 390 ASN A C 1
ATOM 3111 O O . ASN A 1 390 ? -4.299 -23.763 1.456 1.00 98.50 390 ASN A O 1
ATOM 3115 N N . VAL A 1 391 ? -2.331 -24.035 0.395 1.00 98.75 391 VAL A N 1
ATOM 3116 C CA . VAL A 1 391 ? -2.485 -22.931 -0.563 1.00 98.75 391 VAL A CA 1
ATOM 3117 C C . VAL A 1 391 ? -2.594 -23.494 -1.972 1.00 98.75 391 VAL A C 1
ATOM 3119 O O . VAL A 1 391 ? -1.699 -24.180 -2.457 1.00 98.75 391 VAL A O 1
ATOM 3122 N N . CYS A 1 392 ? -3.691 -23.194 -2.648 1.00 98.62 392 CYS A N 1
ATOM 3123 C CA . CYS A 1 392 ? -4.008 -23.759 -3.949 1.00 98.62 392 CYS A CA 1
ATOM 3124 C C . CYS A 1 392 ? -4.044 -22.685 -5.021 1.00 98.62 392 CYS A C 1
ATOM 3126 O O . CYS A 1 392 ? -4.475 -21.561 -4.777 1.00 98.62 392 CYS A O 1
ATOM 3128 N N . ILE A 1 393 ? -3.561 -23.030 -6.205 1.00 98.75 393 ILE A N 1
ATOM 3129 C CA . ILE A 1 393 ? -3.386 -22.109 -7.318 1.00 98.75 393 ILE A CA 1
ATOM 3130 C C . ILE A 1 393 ? -4.190 -22.650 -8.497 1.00 98.75 393 ILE A C 1
ATOM 3132 O O . ILE A 1 393 ? -3.989 -23.794 -8.901 1.00 98.75 393 ILE A O 1
ATOM 3136 N N . ILE A 1 394 ? -5.111 -21.840 -9.018 1.00 98.50 394 ILE A N 1
ATOM 3137 C CA . ILE A 1 394 ? -5.874 -22.137 -10.236 1.00 98.50 394 ILE A CA 1
ATOM 3138 C C . ILE A 1 394 ? -5.266 -21.298 -11.362 1.00 98.50 394 ILE A C 1
ATOM 3140 O O . ILE A 1 394 ? -5.464 -20.083 -11.394 1.00 98.50 394 ILE A O 1
ATOM 3144 N N . ASP A 1 395 ? -4.471 -21.924 -12.234 1.00 97.75 395 ASP A N 1
ATOM 3145 C CA . ASP A 1 395 ? -3.640 -21.213 -13.223 1.00 97.75 395 ASP A CA 1
ATOM 3146 C C . ASP A 1 395 ? -3.226 -22.125 -14.404 1.00 97.75 395 ASP A C 1
ATOM 3148 O O . ASP A 1 395 ? -3.856 -23.150 -14.662 1.00 97.75 395 ASP A O 1
ATOM 3152 N N . SER A 1 396 ? -2.185 -21.776 -15.163 1.00 96.56 396 SER A N 1
ATOM 3153 C CA . SER A 1 396 ? -1.720 -22.509 -16.348 1.00 96.56 396 SER A CA 1
ATOM 3154 C C . SER A 1 396 ? -0.925 -23.787 -16.068 1.00 96.56 396 SER A C 1
ATOM 3156 O O . SER A 1 396 ? -0.600 -24.513 -17.008 1.00 96.56 396 SER A O 1
ATOM 3158 N N . GLY A 1 397 ? -0.634 -24.081 -14.801 1.00 97.81 397 GLY A N 1
ATOM 3159 C CA . GLY A 1 397 ? 0.194 -25.207 -14.366 1.00 97.81 397 GLY A CA 1
ATOM 3160 C C . GLY A 1 397 ? 1.415 -24.756 -13.568 1.00 97.81 397 GLY A C 1
ATOM 3161 O O . GLY A 1 397 ? 1.617 -23.568 -13.337 1.00 97.81 397 GLY A O 1
ATOM 3162 N N . VAL A 1 398 ? 2.243 -25.711 -13.144 1.00 98.19 398 VAL A N 1
ATOM 3163 C CA . VAL A 1 398 ? 3.518 -25.453 -12.464 1.00 98.19 398 VAL A CA 1
ATOM 3164 C C . VAL A 1 398 ? 4.616 -26.367 -12.996 1.00 98.19 398 VAL A C 1
ATOM 3166 O O . VAL A 1 398 ? 4.425 -27.579 -13.103 1.00 98.19 398 VAL A O 1
ATOM 3169 N N . ASP A 1 399 ? 5.799 -25.817 -13.270 1.00 98.00 399 ASP A N 1
ATOM 3170 C CA . ASP A 1 399 ? 7.016 -26.623 -13.386 1.00 98.00 399 ASP A CA 1
ATOM 3171 C C . ASP A 1 399 ? 7.531 -26.998 -11.992 1.00 98.00 399 ASP A C 1
ATOM 3173 O O . ASP A 1 399 ? 8.452 -26.400 -11.435 1.00 98.00 399 ASP A O 1
ATOM 3177 N N . TYR A 1 400 ? 6.910 -28.009 -11.393 1.00 96.44 400 TYR A N 1
ATOM 3178 C CA . TYR A 1 400 ? 7.287 -28.517 -10.073 1.00 96.44 400 TYR A CA 1
ATOM 3179 C C . TYR A 1 400 ? 8.691 -29.154 -10.040 1.00 96.44 400 TYR A C 1
ATOM 3181 O O . TYR A 1 400 ? 9.220 -29.402 -8.956 1.00 96.44 400 TYR A O 1
ATOM 3189 N N . ASN A 1 401 ? 9.324 -29.401 -11.198 1.00 96.75 401 ASN A N 1
ATOM 3190 C CA . ASN A 1 401 ? 10.722 -29.841 -11.269 1.00 96.75 401 ASN A CA 1
ATOM 3191 C C . ASN A 1 401 ? 11.704 -28.679 -11.062 1.00 96.75 401 ASN A C 1
ATOM 3193 O O . ASN A 1 401 ? 12.902 -28.912 -10.878 1.00 96.75 401 ASN A O 1
ATOM 3197 N N . HIS A 1 402 ? 11.217 -27.437 -11.061 1.00 97.56 402 HIS A N 1
ATOM 3198 C CA . HIS A 1 402 ? 12.034 -26.270 -10.789 1.00 97.56 402 HIS A CA 1
ATOM 3199 C C . HIS A 1 402 ? 12.635 -26.358 -9.367 1.00 97.56 402 HIS A C 1
ATOM 3201 O O . HIS A 1 402 ? 11.884 -26.502 -8.396 1.00 97.56 402 HIS A O 1
ATOM 3207 N N . PRO A 1 403 ? 13.968 -26.240 -9.185 1.00 95.88 403 PRO A N 1
ATOM 3208 C CA . PRO A 1 403 ? 14.609 -26.415 -7.875 1.00 95.88 403 PRO A CA 1
ATOM 3209 C C . PRO A 1 403 ? 14.094 -25.456 -6.794 1.00 95.88 403 PRO A C 1
ATOM 3211 O O . PRO A 1 403 ? 13.892 -25.853 -5.650 1.00 95.88 403 PRO A O 1
ATOM 3214 N N . GLU A 1 404 ? 13.818 -24.204 -7.167 1.00 94.75 404 GLU A N 1
ATOM 3215 C CA . GLU A 1 404 ? 13.223 -23.197 -6.270 1.00 94.75 404 GLU A CA 1
ATOM 3216 C C . GLU A 1 404 ? 11.809 -23.569 -5.802 1.00 94.75 404 GLU A C 1
ATOM 3218 O O . GLU A 1 404 ? 11.365 -23.083 -4.768 1.00 94.75 404 GLU A O 1
ATOM 3223 N N . LEU A 1 405 ? 11.113 -24.443 -6.535 1.00 97.25 405 LEU A N 1
ATOM 3224 C CA . LEU A 1 405 ? 9.776 -24.939 -6.210 1.00 97.25 405 LEU A CA 1
ATOM 3225 C C . LEU A 1 405 ? 9.816 -26.348 -5.601 1.00 97.25 405 LEU A C 1
ATOM 3227 O O . LEU A 1 405 ? 8.775 -26.976 -5.458 1.00 97.25 405 LEU A O 1
ATOM 3231 N N . GLY A 1 406 ? 10.993 -26.854 -5.222 1.00 94.00 406 GLY A N 1
ATOM 3232 C CA . GLY A 1 406 ? 11.175 -28.139 -4.541 1.00 94.00 406 GLY A CA 1
ATOM 3233 C C . GLY A 1 406 ? 11.651 -29.289 -5.431 1.00 94.00 406 GLY A C 1
ATOM 3234 O O . GLY A 1 406 ? 12.206 -30.247 -4.897 1.00 94.00 406 GLY A O 1
ATOM 3235 N N . GLY A 1 407 ? 11.504 -29.197 -6.756 1.00 95.81 407 GLY A N 1
ATOM 3236 C CA . GLY A 1 407 ? 12.033 -30.199 -7.689 1.00 95.81 407 GLY A CA 1
ATOM 3237 C C . GLY A 1 407 ? 11.360 -31.577 -7.611 1.00 95.81 407 GLY A C 1
ATOM 3238 O O . GLY A 1 407 ? 12.016 -32.592 -7.840 1.00 95.81 407 GLY A O 1
ATOM 3239 N N . CYS A 1 408 ? 10.085 -31.638 -7.224 1.00 95.88 408 CYS A N 1
ATOM 3240 C CA . CYS A 1 408 ? 9.357 -32.879 -6.959 1.00 95.88 408 CYS A CA 1
ATOM 3241 C C . CYS A 1 408 ? 7.840 -32.698 -7.131 1.00 95.88 408 CYS A C 1
ATOM 3243 O O . CYS A 1 408 ? 7.340 -31.576 -7.133 1.00 95.88 408 CYS A O 1
ATOM 3245 N N . TRP A 1 409 ? 7.091 -33.805 -7.197 1.00 96.88 409 TRP A N 1
ATOM 3246 C CA . TRP A 1 409 ? 5.623 -33.808 -7.248 1.00 96.88 409 TRP A CA 1
ATOM 3247 C C . TRP A 1 409 ? 5.048 -34.994 -6.478 1.00 96.88 409 TRP A C 1
ATOM 3249 O O . TRP A 1 409 ? 5.428 -36.131 -6.752 1.00 96.88 409 TRP A O 1
ATOM 3259 N N . LYS A 1 410 ? 4.133 -34.739 -5.531 1.00 95.12 410 LYS A N 1
ATOM 3260 C CA . LYS A 1 410 ? 3.402 -35.763 -4.753 1.00 95.12 410 LYS A CA 1
ATOM 3261 C C . LYS A 1 410 ? 4.295 -36.849 -4.123 1.00 95.12 410 LYS A C 1
ATOM 3263 O O . LYS A 1 410 ? 3.900 -38.005 -3.989 1.00 95.12 410 LYS A O 1
ATOM 3268 N N . THR A 1 411 ? 5.508 -36.479 -3.716 1.00 94.19 411 THR A N 1
ATOM 3269 C CA . THR A 1 411 ? 6.414 -37.322 -2.919 1.00 94.19 411 THR A CA 1
ATOM 3270 C C . THR A 1 411 ? 6.517 -36.795 -1.491 1.00 94.19 411 THR A C 1
ATOM 3272 O O . THR A 1 411 ? 6.269 -35.616 -1.237 1.00 94.19 411 THR A O 1
ATOM 3275 N N . GLU A 1 412 ? 6.916 -37.639 -0.540 1.00 89.44 412 GLU A N 1
ATOM 3276 C CA . GLU A 1 412 ? 7.142 -37.211 0.846 1.00 89.44 412 GLU A CA 1
ATOM 3277 C C . GLU A 1 412 ? 8.143 -36.039 0.914 1.00 89.44 412 GLU A C 1
ATOM 3279 O O . GLU A 1 412 ? 9.155 -36.032 0.213 1.00 89.44 412 GLU A O 1
ATOM 3284 N N . GLY A 1 413 ? 7.833 -35.016 1.719 1.00 85.69 413 GLY A N 1
ATOM 3285 C CA . GLY A 1 413 ? 8.644 -33.796 1.851 1.00 85.69 413 GLY A CA 1
ATOM 3286 C C . GLY A 1 413 ? 8.475 -32.766 0.724 1.00 85.69 413 GLY A C 1
ATOM 3287 O O . GLY A 1 413 ? 9.050 -31.680 0.802 1.00 85.69 413 GLY A O 1
ATOM 3288 N N . CYS A 1 414 ? 7.675 -33.062 -0.303 1.00 93.44 414 CYS A N 1
ATOM 3289 C CA . CYS A 1 414 ? 7.450 -32.146 -1.415 1.00 93.44 414 CYS A CA 1
ATOM 3290 C C . CYS A 1 414 ? 6.474 -31.002 -1.059 1.00 93.44 414 CYS A C 1
ATOM 3292 O O . CYS A 1 414 ? 5.486 -31.260 -0.372 1.00 93.44 414 CYS A O 1
ATOM 3294 N N . PRO A 1 415 ? 6.676 -29.753 -1.531 1.00 95.06 415 PRO A N 1
ATOM 3295 C CA . PRO A 1 415 ? 5.659 -28.697 -1.416 1.00 95.06 415 PRO A CA 1
ATOM 3296 C C . PRO A 1 415 ? 4.344 -29.073 -2.095 1.00 95.06 415 PRO A C 1
ATOM 3298 O O . PRO A 1 415 ? 3.274 -28.818 -1.552 1.00 95.06 415 PRO A O 1
ATOM 3301 N N . TRP A 1 416 ? 4.435 -29.646 -3.294 1.00 97.62 416 TRP A N 1
ATOM 3302 C CA . TRP A 1 416 ? 3.306 -29.870 -4.184 1.00 97.62 416 TRP A CA 1
ATOM 3303 C C . TRP A 1 416 ? 2.674 -31.233 -3.916 1.00 97.62 416 TRP A C 1
ATOM 3305 O O . TRP A 1 416 ? 3.123 -32.254 -4.440 1.00 97.62 416 TRP A O 1
ATOM 3315 N N . GLN A 1 417 ? 1.662 -31.246 -3.052 1.00 97.50 417 GLN A N 1
ATOM 3316 C CA . GLN A 1 417 ? 0.964 -32.467 -2.629 1.00 97.50 417 GLN A CA 1
ATOM 3317 C C . GLN A 1 417 ? -0.419 -32.612 -3.270 1.00 97.50 417 GLN A C 1
ATOM 3319 O O . GLN A 1 417 ? -0.948 -33.719 -3.342 1.00 97.50 417 GLN A O 1
ATOM 3324 N N . LEU A 1 418 ? -1.000 -31.508 -3.742 1.00 96.56 418 LEU A N 1
ATOM 3325 C CA . LEU A 1 418 ? -2.370 -31.438 -4.249 1.00 96.56 418 LEU A CA 1
ATOM 3326 C C . LEU A 1 418 ? -2.383 -30.981 -5.713 1.00 96.56 418 LEU A C 1
ATOM 3328 O O . LEU A 1 418 ? -1.382 -30.474 -6.225 1.00 96.56 418 LEU A O 1
ATOM 3332 N N . GLY A 1 419 ? -3.528 -31.115 -6.379 1.00 96.81 419 GLY A N 1
ATOM 3333 C CA . GLY A 1 419 ? -3.719 -30.577 -7.724 1.00 96.81 419 GLY A CA 1
ATOM 3334 C C . GLY A 1 419 ? -3.758 -31.606 -8.853 1.00 96.81 419 GLY A C 1
ATOM 3335 O O . GLY A 1 419 ? -3.494 -32.802 -8.665 1.00 96.81 419 GLY A O 1
ATOM 3336 N N . TYR A 1 420 ? -4.151 -31.105 -10.023 1.00 97.62 420 TYR A N 1
ATOM 3337 C CA . TYR A 1 420 ? -4.610 -31.882 -11.172 1.00 97.62 420 TYR A CA 1
ATOM 3338 C C . TYR A 1 420 ? -4.647 -31.014 -12.446 1.00 97.62 420 TYR A C 1
ATOM 3340 O O . TYR A 1 420 ? -4.807 -29.794 -12.368 1.00 97.62 420 TYR A O 1
ATOM 3348 N N . ASP A 1 421 ? -4.513 -31.632 -13.618 1.00 97.56 421 ASP A N 1
ATOM 3349 C CA . ASP A 1 421 ? -4.765 -31.022 -14.929 1.00 97.56 421 ASP A CA 1
ATOM 3350 C C . ASP A 1 421 ? -6.150 -31.433 -15.430 1.00 97.56 421 ASP A C 1
ATOM 3352 O O . ASP A 1 421 ? -6.424 -32.620 -15.596 1.00 97.56 421 ASP A O 1
ATOM 3356 N N . PHE A 1 422 ? -7.015 -30.455 -15.694 1.00 96.06 422 PHE A N 1
ATOM 3357 C CA . PHE A 1 422 ? -8.411 -30.696 -16.062 1.00 96.06 422 PHE A CA 1
ATOM 3358 C C . PHE A 1 422 ? -8.654 -30.817 -17.569 1.00 96.06 422 PHE A C 1
ATOM 3360 O O . PHE A 1 422 ? -9.757 -31.188 -17.972 1.00 96.06 422 PHE A O 1
ATOM 3367 N N . LEU A 1 423 ? -7.668 -30.506 -18.415 1.00 93.75 423 LEU A N 1
ATOM 3368 C CA . LEU A 1 423 ? -7.906 -30.323 -19.851 1.00 93.75 423 LEU A CA 1
ATOM 3369 C C . LEU A 1 423 ? -6.874 -30.985 -20.769 1.00 93.75 423 LEU A C 1
ATOM 3371 O O . LEU A 1 423 ? -7.273 -31.533 -21.799 1.00 93.75 423 LEU A O 1
ATOM 3375 N N . GLY A 1 424 ? -5.591 -30.992 -20.403 1.00 92.94 424 GLY A N 1
ATOM 3376 C CA . GLY A 1 424 ? -4.493 -31.476 -21.240 1.00 92.94 424 GLY A CA 1
ATOM 3377 C C . GLY A 1 424 ? -4.056 -30.519 -22.363 1.00 92.94 424 GLY A C 1
ATOM 3378 O O . GLY A 1 424 ? -4.768 -29.611 -22.788 1.00 92.94 424 GLY A O 1
ATOM 3379 N N . ASP A 1 425 ? -2.858 -30.747 -22.901 1.00 93.06 425 ASP A N 1
ATOM 3380 C CA . ASP A 1 425 ? -2.158 -29.801 -23.792 1.00 93.06 425 ASP A CA 1
ATOM 3381 C C . ASP A 1 425 ? -2.893 -29.483 -25.109 1.00 93.06 425 ASP A C 1
ATOM 3383 O O . ASP A 1 425 ? -2.740 -28.403 -25.690 1.00 93.06 425 ASP A O 1
ATOM 3387 N N . GLU A 1 426 ? -3.695 -30.427 -25.601 1.00 91.69 426 GLU A N 1
ATOM 3388 C CA . GLU A 1 426 ? -4.348 -30.368 -26.913 1.00 91.69 426 GLU A CA 1
ATOM 3389 C C . GLU A 1 426 ? -5.730 -29.701 -26.906 1.00 91.69 426 GLU A C 1
ATOM 3391 O O . GLU A 1 426 ? -6.332 -29.582 -27.969 1.00 91.69 426 GLU A O 1
ATOM 3396 N N . TYR A 1 427 ? -6.238 -29.236 -25.760 1.00 92.38 427 TYR A N 1
ATOM 3397 C CA . TYR A 1 427 ? -7.561 -28.608 -25.686 1.00 92.38 427 TYR A CA 1
ATOM 3398 C C . TYR A 1 427 ? -7.649 -27.312 -26.517 1.00 92.38 427 TYR A C 1
ATOM 3400 O O . TYR A 1 427 ? -6.765 -26.457 -26.432 1.00 92.38 427 TYR A O 1
ATOM 3408 N N . ARG A 1 428 ? -8.707 -27.152 -27.327 1.00 90.81 428 ARG A N 1
ATOM 3409 C CA . ARG A 1 428 ? -8.932 -25.986 -28.213 1.00 90.81 428 ARG A CA 1
ATOM 3410 C C . ARG A 1 428 ? -10.326 -25.366 -28.058 1.00 90.81 428 ARG A C 1
ATOM 3412 O O . ARG A 1 428 ? -10.826 -24.740 -28.987 1.00 90.81 428 ARG A O 1
ATOM 3419 N N . GLY A 1 429 ? -10.965 -25.554 -26.905 1.00 86.62 429 GLY A N 1
ATOM 3420 C CA . GLY A 1 429 ? -12.337 -25.100 -26.679 1.00 86.62 429 GLY A CA 1
ATOM 3421 C C . GLY A 1 429 ? -13.389 -26.114 -27.133 1.00 86.62 429 GLY A C 1
ATOM 3422 O O . GLY A 1 429 ? -13.135 -27.323 -27.191 1.00 86.62 429 GLY A O 1
ATOM 3423 N N . GLU A 1 430 ? -14.582 -25.603 -27.442 1.00 81.19 430 GLU A N 1
ATOM 3424 C CA . GLU A 1 430 ? -15.778 -26.397 -27.732 1.00 81.19 430 GLU A CA 1
ATOM 3425 C C . GLU A 1 430 ? -15.528 -27.477 -28.801 1.00 81.19 430 GLU A C 1
ATOM 3427 O O . GLU A 1 430 ? -14.913 -27.241 -29.841 1.00 81.19 430 GLU A O 1
ATOM 3432 N N . GLY A 1 431 ? -15.988 -28.701 -28.527 1.00 82.19 431 GLY A N 1
ATOM 3433 C CA . GLY A 1 431 ? -15.813 -29.854 -29.415 1.00 82.19 431 GLY A CA 1
ATOM 3434 C C . GLY A 1 431 ? -14.464 -30.575 -29.298 1.00 82.19 431 GLY A C 1
ATOM 3435 O O . GLY A 1 431 ? -14.308 -31.642 -29.894 1.00 82.19 431 GLY A O 1
ATOM 3436 N N . THR A 1 432 ? -13.513 -30.065 -28.506 1.00 87.25 432 THR A N 1
ATOM 3437 C CA . THR A 1 432 ? -12.246 -30.763 -28.227 1.00 87.25 432 THR A CA 1
ATOM 3438 C C . THR A 1 432 ? -12.371 -31.639 -26.974 1.00 87.25 432 THR A C 1
ATOM 3440 O O . THR A 1 432 ? -12.701 -31.115 -25.910 1.00 87.25 432 THR A O 1
ATOM 3443 N N . PRO A 1 433 ? -12.094 -32.957 -27.038 1.00 87.88 433 PRO A N 1
ATOM 3444 C CA . PRO A 1 433 ? -12.121 -33.813 -25.853 1.00 87.88 433 PRO A CA 1
ATOM 3445 C C . PRO A 1 433 ? -11.079 -33.391 -24.808 1.00 87.88 433 PRO A C 1
ATOM 3447 O O . PRO A 1 433 ? -9.912 -33.192 -25.150 1.00 87.88 433 PRO A O 1
ATOM 3450 N N . LEU A 1 434 ? -11.484 -33.325 -23.536 1.00 91.25 434 LEU A N 1
ATOM 3451 C CA . LEU A 1 434 ? -10.564 -33.126 -22.412 1.00 91.25 434 LEU A CA 1
ATOM 3452 C C . LEU A 1 434 ? -9.672 -34.365 -22.237 1.00 91.25 434 LEU A C 1
ATOM 3454 O O . LEU A 1 434 ? -10.151 -35.501 -22.288 1.00 91.25 434 LEU A O 1
ATOM 3458 N N . LYS A 1 435 ? -8.377 -34.145 -21.999 1.00 93.75 435 LYS A N 1
ATOM 3459 C CA . LYS A 1 435 ? -7.377 -35.173 -21.675 1.00 93.75 435 LYS A CA 1
ATOM 3460 C C . LYS A 1 435 ? -6.719 -34.852 -20.325 1.00 93.75 435 LYS A C 1
ATOM 3462 O O . LYS A 1 435 ? -5.543 -34.492 -20.299 1.00 93.75 435 LYS A O 1
ATOM 3467 N N . PRO A 1 436 ? -7.476 -34.939 -19.219 1.00 92.75 436 PRO A N 1
ATOM 3468 C CA . PRO A 1 436 ? -6.966 -34.603 -17.899 1.00 92.75 436 PRO A CA 1
ATOM 3469 C C . PRO A 1 436 ? -5.817 -35.523 -17.460 1.00 92.75 436 PRO A C 1
ATOM 3471 O O . PRO A 1 436 ? -5.667 -36.643 -17.958 1.00 92.75 436 PRO A O 1
ATOM 3474 N N . SER A 1 437 ? -5.010 -35.049 -16.514 1.00 94.06 437 SER A N 1
ATOM 3475 C CA . SER A 1 437 ? -3.790 -35.715 -16.049 1.00 94.06 437 SER A CA 1
ATOM 3476 C C . SER A 1 437 ? -3.501 -35.393 -14.581 1.00 94.06 437 SER A C 1
ATOM 3478 O O . SER A 1 437 ? -3.797 -34.305 -14.099 1.00 94.06 437 SER A O 1
ATOM 3480 N N . ASP A 1 438 ? -2.837 -36.307 -13.872 1.00 94.56 438 ASP A N 1
ATOM 3481 C CA . ASP A 1 438 ? -2.355 -36.073 -12.500 1.00 94.56 438 ASP A CA 1
ATOM 3482 C C . ASP A 1 438 ? -1.181 -35.080 -12.416 1.00 94.56 438 ASP A C 1
ATOM 3484 O O . ASP A 1 438 ? -0.740 -34.735 -11.313 1.00 94.56 438 ASP A O 1
ATOM 3488 N N . PHE A 1 439 ? -0.653 -34.651 -13.566 1.00 95.56 439 PHE A N 1
ATOM 3489 C CA . PHE A 1 439 ? 0.545 -33.825 -13.693 1.00 95.56 439 PHE A CA 1
ATOM 3490 C C . PHE A 1 439 ? 0.202 -32.467 -14.328 1.00 95.56 439 PHE A C 1
ATOM 3492 O O . PHE A 1 439 ? 0.162 -32.365 -15.555 1.00 95.56 439 PHE A O 1
ATOM 3499 N N . PRO A 1 440 ? -0.017 -31.411 -13.525 1.00 96.94 440 PRO A N 1
ATOM 3500 C CA . PRO A 1 440 ? -0.357 -30.073 -14.005 1.00 96.94 440 PRO A CA 1
ATOM 3501 C C . PRO A 1 440 ? 0.895 -29.300 -14.436 1.00 96.94 440 PRO A C 1
ATOM 3503 O O . PRO A 1 440 ? 1.190 -28.232 -13.902 1.00 96.94 440 PRO A O 1
ATOM 3506 N N . MET A 1 441 ? 1.654 -29.864 -15.376 1.00 96.75 441 MET A N 1
ATOM 3507 C CA . MET A 1 441 ? 2.878 -29.252 -15.890 1.00 96.75 441 MET A CA 1
ATOM 3508 C C . MET A 1 441 ? 2.560 -27.950 -16.627 1.00 96.75 441 MET A C 1
ATOM 3510 O O . MET A 1 441 ? 1.650 -27.900 -17.454 1.00 96.75 441 MET A O 1
ATOM 3514 N N . ASP A 1 442 ? 3.324 -26.901 -16.338 1.00 96.88 442 ASP A N 1
ATOM 3515 C CA . ASP A 1 442 ? 3.169 -25.620 -17.018 1.00 96.88 442 ASP A CA 1
ATOM 3516 C C . ASP A 1 442 ? 3.887 -25.616 -18.367 1.00 96.88 442 ASP A C 1
ATOM 3518 O O . ASP A 1 442 ? 5.050 -25.999 -18.487 1.00 96.88 442 ASP A O 1
ATOM 3522 N N . CYS A 1 443 ? 3.204 -25.103 -19.379 1.00 92.94 443 CYS A N 1
ATOM 3523 C CA . CYS A 1 443 ? 3.763 -24.855 -20.706 1.00 92.94 443 CYS A CA 1
ATOM 3524 C C . CYS A 1 443 ? 3.548 -23.413 -21.178 1.00 92.94 443 CYS A C 1
ATOM 3526 O O . CYS A 1 443 ? 4.049 -23.040 -22.238 1.00 92.94 443 CYS A O 1
ATOM 3528 N N . LEU A 1 444 ? 2.821 -22.602 -20.403 1.00 91.12 444 LEU A N 1
ATOM 3529 C CA . LEU A 1 444 ? 2.614 -21.176 -20.653 1.00 91.12 444 LEU A CA 1
ATOM 3530 C C . LEU A 1 444 ? 3.621 -20.320 -19.886 1.00 91.12 444 LEU A C 1
ATOM 3532 O O . LEU A 1 444 ? 4.071 -19.300 -20.392 1.00 91.12 444 LEU A O 1
ATOM 3536 N N . GLY A 1 445 ? 3.969 -20.748 -18.676 1.00 93.31 445 GLY A N 1
ATOM 3537 C CA . GLY A 1 445 ? 4.940 -20.109 -17.796 1.00 93.31 445 GLY A CA 1
ATOM 3538 C C . GLY A 1 445 ? 4.333 -19.183 -16.742 1.00 93.31 445 GLY A C 1
ATOM 3539 O O . GLY A 1 445 ? 4.977 -18.921 -15.726 1.00 93.31 445 GLY A O 1
ATOM 3540 N N . HIS A 1 446 ? 3.092 -18.728 -16.942 1.00 95.06 446 HIS A N 1
ATOM 3541 C CA . HIS A 1 446 ? 2.397 -17.830 -16.018 1.00 95.06 446 HIS A CA 1
ATOM 3542 C C . HIS A 1 446 ? 2.175 -18.476 -14.641 1.00 95.06 446 HIS A C 1
ATOM 3544 O O . HIS A 1 446 ? 2.568 -17.905 -13.624 1.00 95.06 446 HIS A O 1
ATOM 3550 N N . GLY A 1 447 ? 1.632 -19.694 -14.593 1.00 97.62 447 GLY A N 1
ATOM 3551 C CA . GLY A 1 447 ? 1.367 -20.400 -13.342 1.00 97.62 447 GLY A CA 1
ATOM 3552 C C . GLY A 1 447 ? 2.636 -20.755 -12.561 1.00 97.62 447 GLY A C 1
ATOM 3553 O O . GLY A 1 447 ? 2.649 -20.660 -11.334 1.00 97.62 447 GLY A O 1
ATOM 3554 N N . THR A 1 448 ? 3.745 -21.056 -13.244 1.00 98.50 448 THR A N 1
ATOM 3555 C CA . THR A 1 448 ? 5.062 -21.237 -12.605 1.00 98.50 448 THR A CA 1
ATOM 3556 C C . THR A 1 448 ? 5.594 -19.927 -12.019 1.00 98.50 448 THR A C 1
ATOM 3558 O O . THR A 1 448 ? 6.221 -19.938 -10.959 1.00 98.50 448 THR A O 1
ATOM 3561 N N . HIS A 1 449 ? 5.310 -18.788 -12.652 1.00 97.38 449 HIS A N 1
ATOM 3562 C CA . HIS A 1 449 ? 5.676 -17.461 -12.141 1.00 97.38 449 HIS A CA 1
ATOM 3563 C C . HIS A 1 449 ? 4.891 -17.091 -10.891 1.00 97.38 449 HIS A C 1
ATOM 3565 O O . HIS A 1 449 ? 5.481 -16.751 -9.861 1.00 97.38 449 HIS A O 1
ATOM 3571 N N . VAL A 1 450 ? 3.577 -17.296 -10.938 1.00 98.38 450 VAL A N 1
ATOM 3572 C CA . VAL A 1 450 ? 2.671 -17.187 -9.790 1.00 98.38 450 VAL A CA 1
ATOM 3573 C C . VAL A 1 450 ? 3.127 -18.100 -8.647 1.00 98.38 450 VAL A C 1
ATOM 3575 O O . VAL A 1 450 ? 3.219 -17.653 -7.503 1.00 98.38 450 VAL A O 1
ATOM 3578 N N . ALA A 1 451 ? 3.487 -19.352 -8.946 1.00 98.38 451 ALA A N 1
ATOM 3579 C CA . ALA A 1 451 ? 3.985 -20.312 -7.967 1.00 98.38 451 ALA A CA 1
ATOM 3580 C C . ALA A 1 451 ? 5.243 -19.819 -7.240 1.00 98.38 451 ALA A C 1
ATOM 3582 O O . ALA A 1 451 ? 5.296 -19.906 -6.015 1.00 98.38 451 ALA A O 1
ATOM 3583 N N . GLY A 1 452 ? 6.228 -19.255 -7.945 1.00 97.69 452 GLY A N 1
ATOM 3584 C CA . GLY A 1 452 ? 7.454 -18.747 -7.316 1.00 97.69 452 GLY A CA 1
ATOM 3585 C C . GLY A 1 452 ? 7.210 -17.622 -6.308 1.00 97.69 452 GLY A C 1
ATOM 3586 O O . GLY A 1 452 ? 7.829 -17.619 -5.243 1.00 97.69 452 GLY A O 1
ATOM 3587 N N . ILE A 1 453 ? 6.239 -16.738 -6.567 1.00 97.12 453 ILE A N 1
ATOM 3588 C CA . ILE A 1 453 ? 5.894 -15.621 -5.670 1.00 97.12 453 ILE A CA 1
ATOM 3589 C C . ILE A 1 453 ? 5.375 -16.124 -4.318 1.00 97.12 453 ILE A C 1
ATOM 3591 O O . ILE A 1 453 ? 5.627 -15.499 -3.289 1.00 97.12 453 ILE A O 1
ATOM 3595 N N . ILE A 1 454 ? 4.667 -17.255 -4.286 1.00 96.31 454 ILE A N 1
ATOM 3596 C CA . ILE A 1 454 ? 4.108 -17.806 -3.039 1.00 96.31 454 ILE A CA 1
ATOM 3597 C C . ILE A 1 454 ? 5.038 -18.847 -2.420 1.00 96.31 454 ILE A C 1
ATOM 3599 O O . ILE A 1 454 ? 5.267 -18.825 -1.212 1.00 96.31 454 ILE A O 1
ATOM 3603 N N . ALA A 1 455 ? 5.563 -19.750 -3.247 1.00 96.88 455 ALA A N 1
ATOM 3604 C CA . ALA A 1 455 ? 6.153 -21.021 -2.842 1.00 96.88 455 ALA A CA 1
ATOM 3605 C C . ALA A 1 455 ? 7.679 -21.086 -2.968 1.00 96.88 455 ALA A C 1
ATOM 3607 O O . ALA A 1 455 ? 8.255 -22.086 -2.543 1.00 96.88 455 ALA A O 1
ATOM 3608 N N . GLY A 1 456 ? 8.335 -20.076 -3.553 1.00 95.75 456 GLY A N 1
ATOM 3609 C CA . GLY A 1 456 ? 9.781 -20.082 -3.787 1.00 95.75 456 GLY A CA 1
ATOM 3610 C C . GLY A 1 456 ? 10.593 -20.356 -2.516 1.00 95.75 456 GLY A C 1
ATOM 3611 O O . GLY A 1 456 ? 10.391 -19.723 -1.481 1.00 95.75 456 GLY A O 1
ATOM 3612 N N . ARG A 1 457 ? 11.511 -21.319 -2.576 1.00 92.56 457 ARG A N 1
ATOM 3613 C CA . ARG A 1 457 ? 12.315 -21.798 -1.435 1.00 92.56 457 ARG A CA 1
ATOM 3614 C C . ARG A 1 457 ? 13.816 -21.683 -1.659 1.00 92.56 457 ARG A C 1
ATOM 3616 O O . ARG A 1 457 ? 14.581 -21.977 -0.739 1.00 92.56 457 ARG A O 1
ATOM 3623 N N . GLY A 1 458 ? 14.247 -21.339 -2.864 1.00 87.75 458 GLY A N 1
ATOM 3624 C CA . GLY A 1 458 ? 15.656 -21.343 -3.207 1.00 87.75 458 GLY A CA 1
ATOM 3625 C C . GLY A 1 458 ? 16.309 -19.966 -3.056 1.00 87.75 458 GLY A C 1
ATOM 3626 O O . GLY A 1 458 ? 15.722 -19.017 -2.527 1.00 87.75 458 GLY A O 1
ATOM 3627 N N . PRO A 1 459 ? 17.592 -19.874 -3.434 1.00 83.50 459 PRO A N 1
ATOM 3628 C CA . PRO A 1 459 ? 18.383 -18.660 -3.274 1.00 83.50 459 PRO A CA 1
ATOM 3629 C C . PRO A 1 459 ? 18.027 -17.545 -4.266 1.00 83.50 459 PRO A C 1
ATOM 3631 O O . PRO A 1 459 ? 18.381 -16.398 -3.999 1.00 83.50 459 PRO A O 1
ATOM 3634 N N . GLN A 1 460 ? 17.398 -17.856 -5.406 1.00 85.50 460 GLN A N 1
ATOM 3635 C CA . GLN A 1 460 ? 17.045 -16.859 -6.424 1.00 85.50 460 GLN A CA 1
ATOM 3636 C C . GLN A 1 460 ? 15.642 -16.287 -6.215 1.00 85.50 460 GLN A C 1
ATOM 3638 O O . GLN A 1 460 ? 15.421 -15.109 -6.500 1.00 85.50 460 GLN A O 1
ATOM 3643 N N . VAL A 1 461 ? 14.699 -17.100 -5.730 1.00 89.31 461 VAL A N 1
ATOM 3644 C CA . VAL A 1 461 ? 13.297 -16.724 -5.540 1.00 89.31 461 VAL A CA 1
ATOM 3645 C C . VAL A 1 461 ? 12.818 -17.218 -4.178 1.00 89.31 461 VAL A C 1
ATOM 3647 O O . VAL A 1 461 ? 12.671 -18.412 -3.923 1.00 89.31 461 VAL A O 1
ATOM 3650 N N . HIS A 1 462 ? 12.509 -16.266 -3.301 1.00 89.50 462 HIS A N 1
ATOM 3651 C CA . HIS A 1 462 ? 11.926 -16.550 -1.997 1.00 89.50 462 HIS A CA 1
ATOM 3652 C C . HIS A 1 462 ? 10.464 -16.115 -1.978 1.00 89.50 462 HIS A C 1
ATOM 3654 O O . HIS A 1 462 ? 10.162 -14.922 -2.060 1.00 89.50 462 HIS A O 1
ATOM 3660 N N . GLY A 1 463 ? 9.570 -17.094 -1.893 1.00 92.25 463 GLY A N 1
ATOM 3661 C CA . GLY A 1 463 ? 8.135 -16.889 -1.875 1.00 92.25 463 GLY A CA 1
ATOM 3662 C C . GLY A 1 463 ? 7.642 -16.311 -0.552 1.00 92.25 463 GLY A C 1
ATOM 3663 O O . GLY A 1 463 ? 8.355 -16.277 0.452 1.00 92.25 463 GLY A O 1
ATOM 3664 N N . VAL A 1 464 ? 6.394 -15.851 -0.549 1.00 94.56 464 VAL A N 1
ATOM 3665 C CA . VAL A 1 464 ? 5.771 -15.234 0.628 1.00 94.56 464 VAL A CA 1
ATOM 3666 C C . VAL A 1 464 ? 5.486 -16.248 1.740 1.00 94.56 464 VAL A C 1
ATOM 3668 O O . VAL A 1 464 ? 5.631 -15.903 2.910 1.00 94.56 464 VAL A O 1
ATOM 3671 N N . ALA A 1 465 ? 5.092 -17.475 1.389 1.00 95.75 465 ALA A N 1
ATOM 3672 C CA . ALA A 1 465 ? 4.701 -18.528 2.328 1.00 95.75 465 ALA A CA 1
ATOM 3673 C C . ALA A 1 465 ? 5.355 -19.878 1.963 1.00 95.75 465 ALA A C 1
ATOM 3675 O O . ALA A 1 465 ? 4.658 -20.848 1.653 1.00 95.75 465 ALA A O 1
ATOM 3676 N N . PRO A 1 466 ? 6.697 -19.969 1.981 1.00 95.00 466 PRO A N 1
ATOM 3677 C CA . PRO A 1 466 ? 7.418 -21.128 1.470 1.00 95.00 466 PRO A CA 1
ATOM 3678 C C . PRO A 1 466 ? 7.126 -22.419 2.243 1.00 95.00 466 PRO A C 1
ATOM 3680 O O . PRO A 1 466 ? 7.234 -23.487 1.659 1.00 95.00 466 PRO A O 1
ATOM 3683 N N . GLY A 1 467 ? 6.748 -22.372 3.518 1.00 95.69 467 GLY A N 1
ATOM 3684 C CA . GLY A 1 467 ? 6.432 -23.539 4.350 1.00 95.69 467 GLY A CA 1
ATOM 3685 C C . GLY A 1 467 ? 5.047 -24.153 4.110 1.00 95.69 467 GLY A C 1
ATOM 3686 O O . GLY A 1 467 ? 4.761 -25.222 4.650 1.00 95.69 467 GLY A O 1
ATOM 3687 N N . ALA A 1 468 ? 4.189 -23.518 3.306 1.00 97.62 468 ALA A N 1
ATOM 3688 C CA . ALA A 1 468 ? 2.860 -24.040 2.994 1.00 97.62 468 ALA A CA 1
ATOM 3689 C C . ALA A 1 468 ? 2.899 -25.342 2.170 1.00 97.62 468 ALA A C 1
ATOM 3691 O O . ALA A 1 468 ? 3.900 -25.687 1.530 1.00 97.62 468 ALA A O 1
ATOM 3692 N N . THR A 1 469 ? 1.779 -26.069 2.195 1.00 98.38 469 THR A N 1
ATOM 3693 C CA . THR A 1 469 ? 1.518 -27.184 1.273 1.00 98.38 469 THR A CA 1
ATOM 3694 C C . THR A 1 469 ? 0.750 -26.650 0.076 1.00 98.38 469 THR A C 1
ATOM 3696 O O . THR A 1 469 ? -0.231 -25.928 0.244 1.00 98.38 469 THR A O 1
ATOM 3699 N N . PHE A 1 470 ? 1.190 -26.994 -1.129 1.00 98.62 470 PHE A N 1
ATOM 3700 C CA . PHE A 1 470 ? 0.689 -26.400 -2.357 1.00 98.62 470 PHE A CA 1
ATOM 3701 C C . PHE A 1 470 ? -0.118 -27.375 -3.207 1.00 98.62 470 PHE A C 1
ATOM 3703 O O . PHE A 1 470 ? 0.192 -28.569 -3.290 1.00 98.62 470 PHE A O 1
ATOM 3710 N N . GLY A 1 471 ? -1.135 -26.827 -3.872 1.00 98.38 471 GLY A N 1
ATOM 3711 C CA . GLY A 1 471 ? -1.875 -27.489 -4.938 1.00 98.38 471 GLY A CA 1
ATOM 3712 C C . GLY A 1 471 ? -1.890 -26.667 -6.216 1.00 98.38 471 GLY A C 1
ATOM 3713 O O . GLY A 1 471 ? -2.138 -25.466 -6.156 1.00 98.38 471 GLY A O 1
ATOM 3714 N N . MET A 1 472 ? -1.653 -27.302 -7.364 1.00 98.50 472 MET A N 1
ATOM 3715 C CA . MET A 1 472 ? -1.772 -26.651 -8.674 1.00 98.50 472 MET A CA 1
ATOM 3716 C C . MET A 1 472 ? -2.911 -27.268 -9.486 1.00 98.50 472 MET A C 1
ATOM 3718 O O . MET A 1 472 ? -2.878 -28.453 -9.807 1.00 98.50 472 MET A O 1
ATOM 3722 N N . TYR A 1 473 ? -3.900 -26.455 -9.838 1.00 98.38 473 TYR A N 1
ATOM 3723 C CA . TYR A 1 473 ? -5.068 -26.845 -10.620 1.00 98.38 473 TYR A CA 1
ATOM 3724 C C . TYR A 1 473 ? -4.956 -26.170 -11.980 1.00 98.38 473 TYR A C 1
ATOM 3726 O O . TYR A 1 473 ? -5.230 -24.976 -12.124 1.00 98.38 473 TYR A O 1
ATOM 3734 N N . ARG A 1 474 ? -4.484 -26.931 -12.968 1.00 97.81 474 ARG A N 1
ATOM 3735 C CA . ARG A 1 474 ? -4.220 -26.406 -14.305 1.00 97.81 474 ARG A CA 1
ATOM 3736 C C . ARG A 1 474 ? -5.522 -26.271 -15.090 1.00 97.81 474 ARG A C 1
ATOM 3738 O O . ARG A 1 474 ? -6.234 -27.256 -15.285 1.00 97.81 474 ARG A O 1
ATOM 3745 N N . VAL A 1 475 ? -5.789 -25.055 -15.565 1.00 96.94 475 VAL A N 1
ATOM 3746 C CA . VAL A 1 475 ? -7.030 -24.681 -16.266 1.00 96.94 475 VAL A CA 1
ATOM 3747 C C . VAL A 1 475 ? -6.812 -24.047 -17.642 1.00 96.94 475 VAL A C 1
ATOM 3749 O O . VAL A 1 475 ? -7.790 -23.725 -18.310 1.00 96.94 475 VAL A O 1
ATOM 3752 N N . TYR A 1 476 ? -5.565 -23.918 -18.104 1.00 95.62 476 TYR A N 1
ATOM 3753 C CA . TYR A 1 476 ? -5.244 -23.466 -19.463 1.00 95.62 476 TYR A CA 1
ATOM 3754 C C . TYR A 1 476 ? -4.477 -24.507 -20.279 1.00 95.62 476 TYR A C 1
ATOM 3756 O O . TYR A 1 476 ? -3.579 -25.190 -19.774 1.00 95.62 476 TYR A O 1
ATOM 3764 N N . SER A 1 477 ? -4.804 -24.579 -21.572 1.00 94.44 477 SER A N 1
ATOM 3765 C CA . SER A 1 477 ? -4.098 -25.416 -22.549 1.00 94.44 477 SER A CA 1
ATOM 3766 C C . SER A 1 477 ? -2.729 -24.852 -22.896 1.00 94.44 477 SER A C 1
ATOM 3768 O O . SER A 1 477 ? -2.475 -23.654 -22.747 1.00 94.44 477 SER A O 1
ATOM 3770 N N . CYS A 1 478 ? -1.858 -25.698 -23.452 1.00 93.19 478 CYS A N 1
ATOM 3771 C CA . CYS A 1 478 ? -0.648 -25.192 -24.090 1.00 93.19 478 CYS A CA 1
ATOM 3772 C C . CYS A 1 478 ? -0.995 -24.347 -25.319 1.00 93.19 478 CYS A C 1
ATOM 3774 O O . CYS A 1 478 ? -1.983 -24.648 -26.005 1.00 93.19 478 CYS A O 1
ATOM 3776 N N . PRO A 1 479 ? -0.202 -23.298 -25.594 1.00 88.19 479 PRO A N 1
ATOM 3777 C CA . PRO A 1 479 ? -0.493 -22.386 -26.679 1.00 88.19 479 PRO A CA 1
ATOM 3778 C C . PRO A 1 479 ? -0.287 -23.065 -28.034 1.00 88.19 479 PRO A C 1
ATOM 3780 O O . PRO A 1 479 ? 0.701 -23.765 -28.256 1.00 88.19 479 PRO A O 1
ATOM 3783 N N . VAL A 1 480 ? -1.197 -22.808 -28.972 1.00 81.19 480 VAL A N 1
ATOM 3784 C CA . VAL A 1 480 ? -1.011 -23.104 -30.400 1.00 81.19 480 VAL A CA 1
ATOM 3785 C C . VAL A 1 480 ? -1.297 -21.841 -31.185 1.00 81.19 480 VAL A C 1
ATOM 3787 O O . VAL A 1 480 ? -2.342 -21.222 -30.998 1.00 81.19 480 VAL A O 1
ATOM 3790 N N . ASN A 1 481 ? -0.353 -21.445 -32.043 1.00 78.00 481 ASN A N 1
ATOM 3791 C CA . ASN A 1 481 ? -0.381 -20.159 -32.748 1.00 78.00 481 ASN A CA 1
ATOM 3792 C C . ASN A 1 481 ? -0.599 -18.975 -31.781 1.00 78.00 481 ASN A C 1
ATOM 3794 O O . ASN A 1 481 ? -1.384 -18.073 -32.053 1.00 78.00 481 ASN A O 1
ATOM 3798 N N . GLY A 1 482 ? 0.041 -19.029 -30.607 1.00 75.38 482 GLY A N 1
ATOM 3799 C CA . GLY A 1 482 ? -0.023 -17.976 -29.588 1.00 75.38 482 GLY A CA 1
ATOM 3800 C C . GLY A 1 482 ? -1.296 -17.942 -28.734 1.00 75.38 482 GLY A C 1
ATOM 3801 O O . GLY A 1 482 ? -1.384 -17.102 -27.849 1.00 75.38 482 GLY A O 1
ATOM 3802 N N . SER A 1 483 ? -2.265 -18.840 -28.951 1.00 81.69 483 SER A N 1
ATOM 3803 C CA . SER A 1 483 ? -3.530 -18.860 -28.197 1.00 81.69 483 SER A CA 1
ATOM 3804 C C . SER A 1 483 ? -3.646 -20.074 -27.278 1.00 81.69 483 SER A C 1
ATOM 3806 O O . SER A 1 483 ? -3.382 -21.201 -27.706 1.00 81.69 483 SER A O 1
ATOM 3808 N N . SER A 1 484 ? -4.111 -19.842 -26.049 1.00 89.69 484 SER A N 1
ATOM 3809 C CA . SER A 1 484 ? -4.464 -20.869 -25.063 1.00 89.69 484 SER A CA 1
ATOM 3810 C C . SER A 1 484 ? -5.941 -20.807 -24.707 1.00 89.69 484 SER A C 1
ATOM 3812 O O . SER A 1 484 ? -6.564 -19.752 -24.783 1.00 89.69 484 SER A O 1
ATOM 3814 N N . TYR A 1 485 ? -6.494 -21.951 -24.312 1.00 91.19 485 TYR A N 1
ATOM 3815 C CA . TYR A 1 485 ? -7.932 -22.136 -24.154 1.00 91.19 485 TYR A CA 1
ATOM 3816 C C . TYR A 1 485 ? -8.271 -22.597 -22.739 1.00 91.19 485 TYR A C 1
ATOM 3818 O O . TYR A 1 485 ? -7.554 -23.405 -22.144 1.00 91.19 485 TYR A O 1
ATOM 3826 N N . THR A 1 486 ? -9.393 -22.094 -22.234 1.00 91.75 486 THR A N 1
ATOM 3827 C CA . THR A 1 486 ? -10.044 -22.504 -20.987 1.00 91.75 486 THR A CA 1
ATOM 3828 C C . THR A 1 486 ? -11.560 -22.431 -21.172 1.00 91.75 486 THR A C 1
ATOM 3830 O O . THR A 1 486 ? -12.035 -21.955 -22.204 1.00 91.75 486 THR A O 1
ATOM 3833 N N . ASP A 1 487 ? -12.316 -22.922 -20.197 1.00 87.69 487 ASP A N 1
ATOM 3834 C CA . ASP A 1 487 ? -13.776 -22.866 -20.175 1.00 87.69 487 ASP A CA 1
ATOM 3835 C C . ASP A 1 487 ? -14.281 -22.699 -18.735 1.00 87.69 487 ASP A C 1
ATOM 3837 O O . ASP A 1 487 ? -13.681 -23.224 -17.793 1.00 87.69 487 ASP A O 1
ATOM 3841 N N . SER A 1 488 ? -15.404 -22.003 -18.540 1.00 87.62 488 SER A N 1
ATOM 3842 C CA . SER A 1 488 ? -15.975 -21.773 -17.206 1.00 87.62 488 SER A CA 1
ATOM 3843 C C . SER A 1 488 ? -16.304 -23.074 -16.463 1.00 87.62 488 SER A C 1
ATOM 3845 O O . SER A 1 488 ? -16.162 -23.129 -15.242 1.00 87.62 488 SER A O 1
ATOM 3847 N N . SER A 1 489 ? -16.690 -24.144 -17.167 1.00 89.38 489 SER A N 1
ATOM 3848 C CA . SER A 1 489 ? -16.925 -25.457 -16.552 1.00 89.38 489 SER A CA 1
ATOM 3849 C C . SER A 1 489 ? -15.643 -26.091 -16.004 1.00 89.38 489 SER A C 1
ATOM 3851 O O . SER A 1 489 ? -15.695 -26.798 -14.997 1.00 89.38 489 SER A O 1
ATOM 3853 N N . ILE A 1 490 ? -14.491 -25.819 -16.626 1.00 94.31 490 ILE A N 1
ATOM 3854 C CA . ILE A 1 490 ? -13.172 -26.271 -16.165 1.00 94.31 490 ILE A CA 1
ATOM 3855 C C . ILE A 1 490 ? -12.774 -25.491 -14.910 1.00 94.31 490 ILE A C 1
ATOM 3857 O O . ILE A 1 490 ? -12.331 -26.089 -13.932 1.00 94.31 490 ILE A O 1
ATOM 3861 N N . LEU A 1 491 ? -12.993 -24.172 -14.904 1.00 95.38 491 LEU A N 1
ATOM 3862 C CA . LEU A 1 491 ? -12.725 -23.320 -13.741 1.00 95.38 491 LEU A CA 1
ATOM 3863 C C . LEU A 1 491 ? -13.544 -23.752 -12.517 1.00 95.38 491 LEU A C 1
ATOM 3865 O O . LEU A 1 491 ? -12.997 -23.899 -11.425 1.00 95.38 491 LEU A O 1
ATOM 3869 N N . LEU A 1 492 ? -14.839 -24.021 -12.706 1.00 95.56 492 LEU A N 1
ATOM 3870 C CA . LEU A 1 492 ? -15.719 -24.513 -11.642 1.00 95.56 492 LEU A CA 1
ATOM 3871 C C . LEU A 1 492 ? -15.259 -25.872 -11.092 1.00 95.56 492 LEU A C 1
ATOM 3873 O O . LEU A 1 492 ? -15.170 -26.029 -9.876 1.00 95.56 492 LEU A O 1
ATOM 3877 N N . GLN A 1 493 ? -14.904 -26.822 -11.965 1.00 95.56 493 GLN A N 1
ATOM 3878 C CA . GLN A 1 493 ? -14.364 -28.126 -11.551 1.00 95.56 493 GLN A CA 1
ATOM 3879 C C . GLN A 1 493 ? -13.046 -27.987 -10.778 1.00 95.56 493 GLN A C 1
ATOM 3881 O O . GLN A 1 493 ? -12.850 -28.665 -9.770 1.00 95.56 493 GLN A O 1
ATOM 3886 N N . ALA A 1 494 ? -12.161 -27.086 -11.208 1.00 97.62 494 ALA A N 1
ATOM 3887 C CA . ALA A 1 494 ? -10.903 -26.817 -10.522 1.00 97.62 494 ALA A CA 1
ATOM 3888 C C . ALA A 1 494 ? -11.120 -26.223 -9.122 1.00 97.62 494 ALA A C 1
ATOM 3890 O O . ALA A 1 494 ? -10.480 -26.663 -8.167 1.00 97.62 494 ALA A O 1
ATOM 3891 N N . ALA A 1 495 ? -12.044 -25.269 -8.969 1.00 97.62 495 ALA A N 1
ATOM 3892 C CA . ALA A 1 495 ? -12.381 -24.712 -7.658 1.00 97.62 495 ALA A CA 1
ATOM 3893 C C . ALA A 1 495 ? -13.060 -25.737 -6.737 1.00 97.62 495 ALA A C 1
ATOM 3895 O O . ALA A 1 495 ? -12.770 -25.764 -5.541 1.00 97.62 495 ALA A O 1
ATOM 3896 N N . GLU A 1 496 ? -13.928 -26.597 -7.276 1.00 97.81 496 GLU A N 1
ATOM 3897 C CA . GLU A 1 496 ? -14.540 -27.690 -6.515 1.00 97.81 496 GLU A CA 1
ATOM 3898 C C . GLU A 1 496 ? -13.487 -28.694 -6.033 1.00 97.81 496 GLU A C 1
ATOM 3900 O O . GLU A 1 496 ? -13.473 -29.065 -4.858 1.00 97.81 496 GLU A O 1
ATOM 3905 N N . ALA A 1 497 ? -12.566 -29.094 -6.912 1.00 98.00 497 ALA A N 1
ATOM 3906 C CA . ALA A 1 497 ? -11.463 -29.977 -6.556 1.00 98.00 497 ALA A CA 1
ATOM 3907 C C . ALA A 1 497 ? -10.557 -29.348 -5.489 1.00 98.00 497 ALA A C 1
ATOM 3909 O O . ALA A 1 497 ? -10.254 -30.002 -4.497 1.00 98.00 497 ALA A O 1
ATOM 3910 N N . ALA A 1 498 ? -10.211 -28.063 -5.626 1.00 98.19 498 ALA A N 1
ATOM 3911 C CA . ALA A 1 498 ? -9.448 -27.337 -4.614 1.00 98.19 498 ALA A CA 1
ATOM 3912 C C . ALA A 1 498 ? -10.157 -27.329 -3.251 1.00 98.19 498 ALA A C 1
ATOM 3914 O O . ALA A 1 498 ? -9.551 -27.592 -2.212 1.00 98.19 498 ALA A O 1
ATOM 3915 N N . TYR A 1 499 ? -11.464 -27.086 -3.227 1.00 98.00 499 TYR A N 1
ATOM 3916 C CA . TYR A 1 499 ? -12.223 -27.175 -1.986 1.00 98.00 499 TYR A CA 1
ATOM 3917 C C . TYR A 1 499 ? -12.180 -28.588 -1.374 1.00 98.00 499 TYR A C 1
ATOM 3919 O O . TYR A 1 499 ? -11.921 -28.733 -0.178 1.00 98.00 499 TYR A O 1
ATOM 3927 N N . ASN A 1 500 ? -12.387 -29.624 -2.191 1.00 98.06 500 ASN A N 1
ATOM 3928 C CA . ASN A 1 500 ? -12.414 -31.021 -1.750 1.00 98.06 500 ASN A CA 1
ATOM 3929 C C . ASN A 1 500 ? -11.047 -31.531 -1.262 1.00 98.06 500 ASN A C 1
ATOM 3931 O O . ASN A 1 500 ? -10.994 -32.312 -0.312 1.00 98.06 500 ASN A O 1
ATOM 3935 N N . ASP A 1 501 ? -9.957 -31.032 -1.841 1.00 97.69 501 ASP A N 1
ATOM 3936 C CA . ASP A 1 501 ? -8.578 -31.298 -1.416 1.00 97.69 501 ASP A CA 1
ATOM 3937 C C . ASP A 1 501 ? -8.203 -30.545 -0.118 1.00 97.69 501 ASP A C 1
ATOM 3939 O O . ASP A 1 501 ? -7.092 -30.675 0.403 1.00 97.69 501 ASP A O 1
ATOM 3943 N N . GLY A 1 502 ? -9.133 -29.768 0.450 1.00 97.44 502 GLY A N 1
ATOM 3944 C CA . GLY A 1 502 ? -8.965 -29.100 1.738 1.00 97.44 502 GLY A CA 1
ATOM 3945 C C . GLY A 1 502 ? -8.099 -27.844 1.664 1.00 97.44 502 GLY A C 1
ATOM 3946 O O . GLY A 1 502 ? -7.399 -27.522 2.629 1.00 97.44 502 GLY A O 1
ATOM 3947 N N . CYS A 1 503 ? -8.114 -27.137 0.532 1.00 97.94 503 CYS A N 1
ATOM 3948 C CA . CYS A 1 503 ? -7.411 -25.867 0.385 1.00 97.94 503 CYS A CA 1
ATOM 3949 C C . CYS A 1 503 ? -7.946 -24.829 1.384 1.00 97.94 503 CYS A C 1
ATOM 3951 O O . CYS A 1 503 ? -9.150 -24.628 1.532 1.00 97.94 503 CYS A O 1
ATOM 3953 N N . ASN A 1 504 ? -7.040 -24.144 2.079 1.00 98.19 504 ASN A N 1
ATOM 3954 C CA . ASN A 1 504 ? -7.386 -23.069 3.007 1.00 98.19 504 ASN A CA 1
ATOM 3955 C C . ASN A 1 504 ? -7.374 -21.697 2.333 1.00 98.19 504 ASN A C 1
ATOM 3957 O O . ASN A 1 504 ? -8.097 -20.792 2.757 1.00 98.19 504 ASN A O 1
ATOM 3961 N N . VAL A 1 505 ? -6.522 -21.549 1.320 1.00 98.62 505 VAL A N 1
ATOM 3962 C CA . VAL A 1 505 ? -6.370 -20.342 0.514 1.00 98.62 505 VAL A CA 1
ATOM 3963 C C . VAL A 1 505 ? -6.366 -20.744 -0.955 1.00 98.62 505 VAL A C 1
ATOM 3965 O O . VAL A 1 505 ? -5.683 -21.703 -1.313 1.00 98.62 505 VAL A O 1
ATOM 3968 N N . ILE A 1 506 ? -7.096 -20.022 -1.800 1.00 98.75 506 ILE A N 1
ATOM 3969 C CA . ILE A 1 506 ? -7.075 -20.194 -3.254 1.00 98.75 506 ILE A CA 1
ATOM 3970 C C . ILE A 1 506 ? -6.598 -18.886 -3.891 1.00 98.75 506 ILE A C 1
ATOM 3972 O O . ILE A 1 506 ? -7.178 -17.826 -3.656 1.00 98.75 506 ILE A O 1
ATOM 3976 N N . ASN A 1 507 ? -5.537 -18.959 -4.691 1.00 98.69 507 ASN A N 1
ATOM 3977 C CA . ASN A 1 507 ? -5.112 -17.883 -5.577 1.00 98.69 507 ASN A CA 1
ATOM 3978 C C . ASN A 1 507 ? -5.730 -18.071 -6.964 1.00 98.69 507 ASN A C 1
ATOM 3980 O O . ASN A 1 507 ? -5.619 -19.151 -7.550 1.00 98.69 507 ASN A O 1
ATOM 3984 N N . VAL A 1 508 ? -6.306 -16.995 -7.497 1.00 97.25 508 VAL A N 1
ATOM 3985 C CA . VAL A 1 508 ? -6.911 -16.960 -8.826 1.00 97.25 508 VAL A CA 1
ATOM 3986 C C . VAL A 1 508 ? -6.373 -15.757 -9.599 1.00 97.25 508 VAL A C 1
ATOM 3988 O O . VAL A 1 508 ? -6.827 -14.625 -9.437 1.00 97.25 508 VAL A O 1
ATOM 3991 N N . SER A 1 509 ? -5.388 -16.009 -10.456 1.00 92.44 509 SER A N 1
ATOM 3992 C CA . SER A 1 509 ? -4.692 -14.982 -11.240 1.00 92.44 509 SER A CA 1
ATOM 3993 C C . SER A 1 509 ? -5.204 -14.911 -12.685 1.00 92.44 509 SER A C 1
ATOM 3995 O O . SER A 1 509 ? -4.423 -14.885 -13.634 1.00 92.44 509 SER A O 1
ATOM 3997 N N . LEU A 1 510 ? -6.529 -14.897 -12.853 1.00 89.25 510 LEU A N 1
ATOM 3998 C CA . LEU A 1 510 ? -7.220 -14.813 -14.144 1.00 89.25 510 LEU A CA 1
ATOM 3999 C C . LEU A 1 510 ? -8.395 -13.833 -14.069 1.00 89.25 510 LEU A C 1
ATOM 4001 O O . LEU A 1 510 ? -8.924 -13.592 -12.985 1.00 89.25 510 LEU A O 1
ATOM 4005 N N . GLY A 1 511 ? -8.803 -13.307 -15.224 1.00 84.44 511 GLY A N 1
ATOM 4006 C CA . GLY A 1 511 ? -9.974 -12.444 -15.380 1.00 84.44 511 GLY A CA 1
ATOM 4007 C C . GLY A 1 511 ? -10.970 -13.026 -16.385 1.00 84.44 511 GLY A C 1
ATOM 4008 O O . GLY A 1 511 ? -10.571 -13.699 -17.337 1.00 84.44 511 GLY A O 1
ATOM 4009 N N . LEU A 1 512 ? -12.257 -12.780 -16.153 1.00 83.12 512 LEU A N 1
ATOM 4010 C CA . LEU A 1 512 ? -13.389 -13.206 -16.978 1.00 83.12 512 LEU A CA 1
ATOM 4011 C C . LEU A 1 512 ? -14.227 -11.980 -17.387 1.00 83.12 512 LEU A C 1
ATOM 4013 O O . LEU A 1 512 ? -13.705 -11.004 -17.922 1.00 83.12 512 LEU A O 1
ATOM 4017 N N . THR A 1 513 ? -15.541 -12.035 -17.161 1.00 73.38 513 THR A N 1
ATOM 4018 C CA . THR A 1 513 ? -16.486 -10.949 -17.441 1.00 73.38 513 THR A CA 1
ATOM 4019 C C . THR A 1 513 ? -16.394 -9.838 -16.388 1.00 73.38 513 THR A C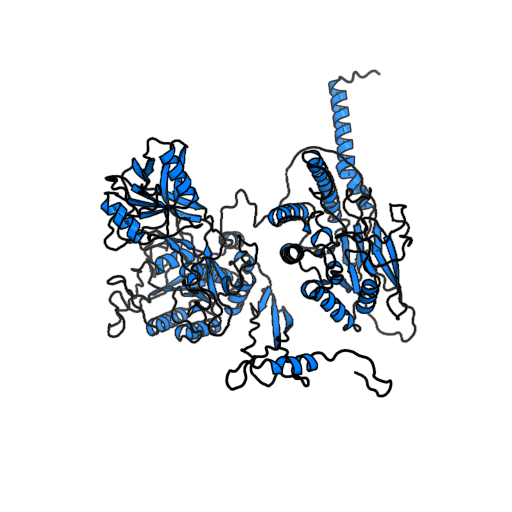 1
ATOM 4021 O O . THR A 1 513 ? -15.711 -9.984 -15.384 1.00 73.38 513 THR A O 1
ATOM 4024 N N . GLY A 1 514 ? -17.062 -8.701 -16.596 1.00 76.44 514 GLY A N 1
ATOM 4025 C CA . GLY A 1 514 ? -17.016 -7.573 -15.654 1.00 76.44 514 GLY A CA 1
ATOM 4026 C C . GLY A 1 514 ? -17.952 -7.672 -14.441 1.00 76.44 514 GLY A C 1
ATOM 4027 O O . GLY A 1 514 ? -17.857 -6.818 -13.569 1.00 76.44 514 GLY A O 1
ATOM 4028 N N . TRP A 1 515 ? -18.864 -8.650 -14.386 1.00 84.69 515 TRP A N 1
ATOM 4029 C CA . TRP A 1 515 ? -19.993 -8.660 -13.440 1.00 84.69 515 TRP A CA 1
ATOM 4030 C C . TRP A 1 515 ? -19.739 -9.528 -12.209 1.00 84.69 515 TRP A C 1
ATOM 4032 O O . TRP A 1 515 ? -19.140 -10.600 -12.306 1.00 84.69 515 TRP A O 1
ATOM 4042 N N . SER A 1 516 ? -20.237 -9.089 -11.052 1.00 84.50 516 SER A N 1
ATOM 4043 C CA . SER A 1 516 ? -20.053 -9.806 -9.783 1.00 84.50 516 SER A CA 1
ATOM 4044 C C . SER A 1 516 ? -20.748 -11.175 -9.745 1.00 84.50 516 SER A C 1
ATOM 4046 O O . SER A 1 516 ? -20.271 -12.080 -9.052 1.00 84.50 516 SER A O 1
ATOM 4048 N N . GLU A 1 517 ? -21.813 -11.353 -10.535 1.00 85.88 517 GLU A N 1
ATOM 4049 C CA . GLU A 1 517 ? -22.625 -12.570 -10.648 1.00 85.88 517 GLU A CA 1
ATOM 4050 C C . GLU A 1 517 ? -22.081 -13.608 -11.642 1.00 85.88 517 GLU A C 1
ATOM 4052 O O . GLU A 1 517 ? -22.762 -14.593 -11.945 1.00 85.88 517 GLU A O 1
ATOM 4057 N N . ASP A 1 518 ? -20.860 -13.419 -12.151 1.00 89.44 518 ASP A N 1
ATOM 4058 C CA . ASP A 1 518 ? -20.162 -14.453 -12.912 1.00 89.44 518 ASP A CA 1
ATOM 4059 C C . ASP A 1 518 ? -20.178 -15.792 -12.149 1.00 89.44 518 ASP A C 1
ATOM 4061 O O . ASP A 1 518 ? -19.875 -15.851 -10.954 1.00 89.44 518 ASP A O 1
ATOM 4065 N N . ALA A 1 519 ? -20.545 -16.882 -12.832 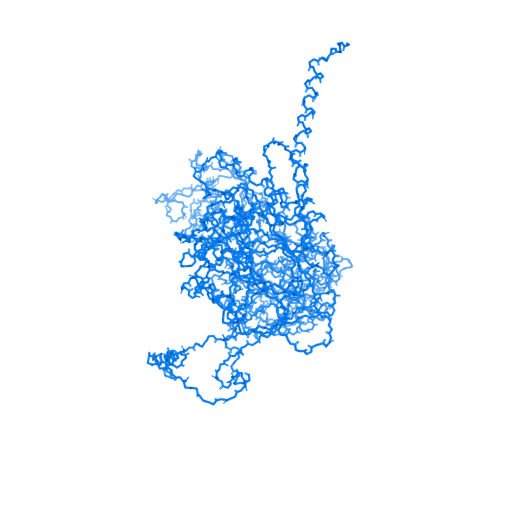1.00 91.56 519 ALA A N 1
ATOM 4066 C CA . ALA A 1 519 ? -20.792 -18.173 -12.187 1.00 91.56 519 ALA A CA 1
ATOM 4067 C C . ALA A 1 519 ? -19.576 -18.693 -11.403 1.00 91.56 519 ALA A C 1
ATOM 4069 O O . ALA A 1 519 ? -19.737 -19.289 -10.336 1.00 91.56 519 ALA A O 1
ATOM 4070 N N . PHE A 1 520 ? -18.364 -18.454 -11.911 1.00 93.94 520 PHE A N 1
ATOM 4071 C CA . PHE A 1 520 ? -17.136 -18.846 -11.230 1.00 93.94 520 PHE A CA 1
ATOM 4072 C C . PHE A 1 520 ? -16.888 -17.971 -10.000 1.00 93.94 520 PHE A C 1
ATOM 4074 O O . PHE A 1 520 ? -16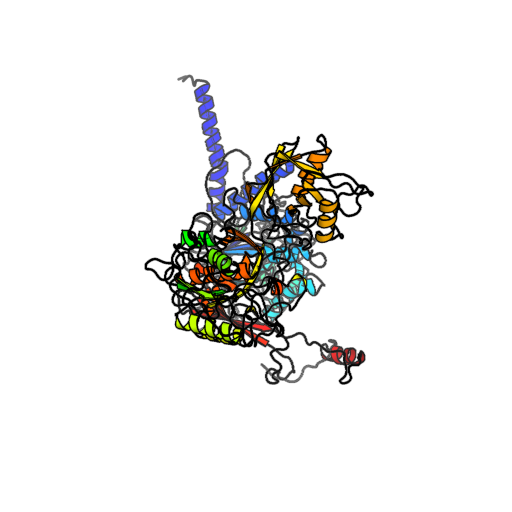.602 -18.491 -8.921 1.00 93.94 520 PHE A O 1
ATOM 4081 N N . GLY A 1 521 ? -17.087 -16.659 -10.135 1.00 92.94 521 GLY A N 1
ATOM 4082 C CA . GLY A 1 521 ? -17.023 -15.709 -9.028 1.00 92.94 521 GLY A CA 1
ATOM 4083 C C . GLY A 1 521 ? -17.988 -16.040 -7.884 1.00 92.94 521 GLY A C 1
ATOM 4084 O O . GLY A 1 521 ? -17.561 -16.165 -6.737 1.00 92.94 521 GLY A O 1
ATOM 4085 N N . VAL A 1 522 ? -19.263 -16.297 -8.192 1.00 93.50 522 VAL A N 1
ATOM 4086 C CA . VAL A 1 522 ? -20.298 -16.695 -7.214 1.00 93.50 522 VAL A CA 1
ATOM 4087 C C . VAL A 1 522 ? -19.935 -17.998 -6.498 1.00 93.50 522 VAL A C 1
ATOM 4089 O O . VAL A 1 522 ? -20.134 -18.138 -5.283 1.00 93.50 522 VAL A O 1
ATOM 4092 N N . TYR A 1 523 ? -19.385 -18.968 -7.232 1.00 95.75 523 TYR A N 1
ATOM 4093 C CA . TYR A 1 523 ? -18.935 -20.219 -6.634 1.00 95.75 523 TYR A CA 1
ATOM 4094 C C . TYR A 1 523 ? -17.779 -19.983 -5.653 1.00 95.75 523 TYR A C 1
ATOM 4096 O O . TYR A 1 523 ? -17.831 -20.466 -4.522 1.00 95.75 523 TYR A O 1
ATOM 4104 N N . LEU A 1 524 ? -16.787 -19.170 -6.030 1.00 96.19 524 LEU A N 1
ATOM 4105 C CA . LEU A 1 524 ? -15.684 -18.789 -5.145 1.00 96.19 524 LEU A CA 1
ATOM 4106 C C . LEU A 1 524 ? -16.172 -18.032 -3.900 1.00 96.19 524 LEU A C 1
ATOM 4108 O O . LEU A 1 524 ? -15.710 -18.337 -2.801 1.00 96.19 524 LEU A O 1
ATOM 4112 N N . SER A 1 525 ? -17.147 -17.126 -4.028 1.00 94.62 525 SER A N 1
ATOM 4113 C CA . SER A 1 525 ? -17.778 -16.454 -2.879 1.00 94.62 525 SER A CA 1
ATOM 4114 C C . SER A 1 525 ? -18.379 -17.463 -1.896 1.00 94.62 525 SER A C 1
ATOM 4116 O O . SER A 1 525 ? -18.188 -17.349 -0.686 1.00 94.62 525 SER A O 1
ATOM 4118 N N . THR A 1 526 ? -19.020 -18.517 -2.412 1.00 95.50 526 THR A N 1
ATOM 4119 C CA . THR A 1 526 ? -19.571 -19.607 -1.588 1.00 95.50 526 THR A CA 1
ATOM 4120 C C . THR A 1 526 ? -18.471 -20.385 -0.853 1.00 95.50 526 THR A C 1
ATOM 4122 O O . THR A 1 526 ? -18.682 -20.848 0.271 1.00 95.50 526 THR A O 1
ATOM 4125 N N . LEU A 1 527 ? -17.284 -20.541 -1.451 1.00 96.81 527 LEU A N 1
ATOM 4126 C CA . LEU A 1 527 ? -16.142 -21.173 -0.778 1.00 96.81 527 LEU A CA 1
ATOM 4127 C C . LEU A 1 527 ? -15.601 -20.308 0.370 1.00 96.81 527 LEU A C 1
ATOM 4129 O O . LEU A 1 527 ? -15.200 -20.856 1.402 1.00 96.81 527 LEU A O 1
ATOM 4133 N N . VAL A 1 528 ? -15.656 -18.976 0.238 1.00 95.62 528 VAL A N 1
ATOM 4134 C CA . VAL A 1 528 ? -15.298 -18.050 1.326 1.00 95.62 528 VAL A CA 1
ATOM 4135 C C . VAL A 1 528 ? -16.193 -18.238 2.540 1.00 95.62 528 VAL A C 1
ATOM 4137 O O . VAL A 1 528 ? -15.685 -18.378 3.656 1.00 95.62 528 VAL A O 1
ATOM 4140 N N . ASP A 1 529 ? -17.501 -18.359 2.328 1.00 92.81 529 ASP A N 1
ATOM 4141 C CA . ASP A 1 529 ? -18.458 -18.614 3.409 1.00 92.81 529 ASP A CA 1
ATOM 4142 C C . ASP A 1 529 ? -18.242 -19.988 4.072 1.00 92.81 529 ASP A C 1
ATOM 4144 O O . ASP A 1 529 ? -18.559 -20.184 5.246 1.00 92.81 529 ASP A O 1
ATOM 4148 N N . LYS A 1 530 ? -17.630 -20.936 3.351 1.00 95.56 530 LYS A N 1
ATOM 4149 C CA . LYS A 1 530 ? -17.206 -22.247 3.871 1.00 95.56 530 LYS A CA 1
ATOM 4150 C C . LYS A 1 530 ? -15.809 -22.245 4.511 1.00 95.56 530 LYS A C 1
ATOM 4152 O O . LYS A 1 530 ? -15.330 -23.304 4.916 1.00 95.56 530 LYS A O 1
ATOM 4157 N N . GLY A 1 531 ? -15.166 -21.084 4.646 1.00 95.81 531 GLY A N 1
ATOM 4158 C CA . GLY A 1 531 ? -13.908 -20.914 5.381 1.00 95.81 531 GLY A CA 1
ATOM 4159 C C . GLY A 1 531 ? -12.629 -20.908 4.535 1.00 95.81 531 GLY A C 1
ATOM 4160 O O . GLY A 1 531 ? -11.536 -20.949 5.117 1.00 95.81 531 GLY A O 1
ATOM 4161 N N . VAL A 1 532 ? -12.743 -20.821 3.205 1.00 98.00 532 VAL A N 1
ATOM 4162 C CA . VAL A 1 532 ? -11.604 -20.732 2.274 1.00 98.00 532 VAL A CA 1
ATOM 4163 C C . VAL A 1 532 ? -11.348 -19.283 1.872 1.00 98.00 532 VAL A C 1
ATOM 4165 O O . VAL A 1 532 ? -12.194 -18.642 1.271 1.00 98.00 532 VAL A O 1
ATOM 4168 N N . ASN A 1 533 ? -10.169 -18.735 2.147 1.00 98.06 533 ASN A N 1
ATOM 4169 C CA . ASN A 1 533 ? -9.838 -17.397 1.653 1.00 98.06 533 ASN A CA 1
ATOM 4170 C C . ASN A 1 533 ? -9.521 -17.447 0.153 1.00 98.06 533 ASN A C 1
ATOM 4172 O O . ASN A 1 533 ? -8.731 -18.283 -0.274 1.00 98.06 533 ASN A O 1
ATOM 4176 N N . VAL A 1 534 ? -10.068 -16.527 -0.638 1.00 98.38 534 VAL A N 1
ATOM 4177 C CA . VAL A 1 534 ? -9.786 -16.447 -2.078 1.00 98.38 534 VAL A CA 1
ATOM 4178 C C . VAL A 1 534 ? -9.173 -15.087 -2.396 1.00 98.38 534 VAL A C 1
ATOM 4180 O O . VAL A 1 534 ? -9.770 -14.059 -2.078 1.00 98.38 534 VAL A O 1
ATOM 4183 N N . ALA A 1 535 ? -7.985 -15.084 -3.001 1.00 98.38 535 ALA A N 1
ATOM 4184 C CA . ALA A 1 535 ? -7.332 -13.889 -3.531 1.00 98.38 535 ALA A CA 1
ATOM 4185 C C . ALA A 1 535 ? -7.455 -13.887 -5.056 1.00 98.38 535 ALA A C 1
ATOM 4187 O O . ALA A 1 535 ? -7.143 -14.896 -5.694 1.00 98.38 535 ALA A O 1
ATOM 4188 N N . ALA A 1 536 ? -7.930 -12.775 -5.618 1.00 97.69 536 ALA A N 1
ATOM 4189 C CA . ALA A 1 536 ? -8.175 -12.647 -7.047 1.00 97.69 536 ALA A CA 1
ATOM 4190 C C . ALA A 1 536 ? -7.604 -11.339 -7.610 1.00 97.69 536 ALA A C 1
ATOM 4192 O O . ALA A 1 536 ? -7.790 -10.258 -7.042 1.00 97.69 536 ALA A O 1
ATOM 4193 N N . ALA A 1 537 ? -6.923 -11.444 -8.748 1.00 97.25 537 ALA A N 1
ATOM 4194 C CA . ALA A 1 537 ? -6.366 -10.309 -9.476 1.00 97.25 537 ALA A CA 1
ATOM 4195 C C . ALA A 1 537 ? -7.474 -9.457 -10.117 1.00 97.25 537 ALA A C 1
ATOM 4197 O O . ALA A 1 537 ? -8.366 -9.995 -10.765 1.00 97.25 537 ALA A O 1
ATOM 4198 N N . VAL A 1 538 ? -7.417 -8.127 -9.978 1.00 95.12 538 VAL A N 1
ATOM 4199 C CA . VAL A 1 538 ? -8.476 -7.241 -10.515 1.00 95.12 538 VAL A CA 1
ATOM 4200 C C . VAL A 1 538 ? -8.446 -7.019 -12.027 1.00 95.12 538 VAL A C 1
ATOM 4202 O O . VAL A 1 538 ? -9.433 -6.531 -12.576 1.00 95.12 538 VAL A O 1
ATOM 4205 N N . GLY A 1 539 ? -7.348 -7.359 -12.702 1.00 93.75 539 GLY A N 1
ATOM 4206 C CA . GLY A 1 539 ? -7.150 -7.123 -14.137 1.00 93.75 539 GLY A CA 1
ATOM 4207 C C . GLY A 1 539 ? -6.055 -6.095 -14.437 1.00 93.75 539 GLY A C 1
ATOM 4208 O O . GLY A 1 539 ? -5.499 -5.473 -13.526 1.00 93.75 539 GLY A O 1
ATOM 4209 N N . ASN A 1 540 ? -5.712 -5.951 -15.720 1.00 93.00 540 ASN A N 1
ATOM 4210 C CA . ASN A 1 540 ? -4.581 -5.141 -16.194 1.00 93.00 540 ASN A CA 1
ATOM 4211 C C . ASN A 1 540 ? -5.001 -4.051 -17.203 1.00 93.00 540 ASN A C 1
ATOM 4213 O O . ASN A 1 540 ? -4.181 -3.564 -17.981 1.00 93.00 540 ASN A O 1
ATOM 4217 N N . ASP A 1 541 ? -6.270 -3.647 -17.164 1.00 87.88 541 ASP A N 1
ATOM 4218 C CA . ASP A 1 541 ? -6.897 -2.726 -18.114 1.00 87.88 541 ASP A CA 1
ATOM 4219 C C . ASP A 1 541 ? -7.066 -1.309 -17.553 1.00 87.88 541 ASP A C 1
ATOM 4221 O O . ASP A 1 541 ? -7.789 -0.499 -18.125 1.00 87.88 541 ASP A O 1
ATOM 4225 N N . GLY A 1 542 ? -6.394 -0.967 -16.448 1.00 87.25 542 GLY A N 1
ATOM 4226 C CA . GLY A 1 542 ? -6.549 0.319 -15.752 1.00 87.25 542 GLY A CA 1
ATOM 4227 C C . GLY A 1 542 ? -6.312 1.554 -16.629 1.00 87.25 542 GLY A C 1
ATOM 4228 O O . GLY A 1 542 ? -6.898 2.609 -16.393 1.00 87.25 542 GLY A O 1
ATOM 4229 N N . VAL A 1 543 ? -5.517 1.427 -17.695 1.00 82.00 543 VAL A N 1
ATOM 4230 C CA . VAL A 1 543 ? -5.302 2.505 -18.678 1.00 82.00 543 VAL A CA 1
ATOM 4231 C C . VAL A 1 543 ? -6.567 2.870 -19.462 1.00 82.00 543 VAL A C 1
ATOM 4233 O O . VAL A 1 543 ? -6.671 3.993 -19.949 1.00 82.00 543 VAL A O 1
ATOM 4236 N N . ASN A 1 544 ? -7.538 1.956 -19.544 1.00 82.81 544 ASN A N 1
ATOM 4237 C CA . ASN A 1 544 ? -8.815 2.156 -20.226 1.00 82.81 544 ASN A CA 1
ATOM 4238 C C . ASN A 1 544 ? -9.825 2.945 -19.368 1.00 82.81 544 ASN A C 1
ATOM 4240 O O . ASN A 1 544 ? -10.879 3.335 -19.870 1.00 82.81 544 ASN A O 1
ATOM 4244 N N . GLY A 1 545 ? -9.499 3.233 -18.100 1.00 80.88 545 GLY A N 1
ATOM 4245 C CA . GLY A 1 545 ? -10.280 4.095 -17.214 1.00 80.88 545 GLY A CA 1
ATOM 4246 C C . GLY A 1 545 ? -10.988 3.355 -16.077 1.00 80.88 545 GLY A C 1
ATOM 4247 O O . GLY A 1 545 ? -10.528 2.328 -15.591 1.00 80.88 545 GLY A O 1
ATOM 4248 N N . LEU A 1 546 ? -12.091 3.938 -15.599 1.00 84.44 546 LEU A N 1
ATOM 4249 C CA . LEU A 1 546 ? -12.910 3.390 -14.509 1.00 84.44 546 LEU A CA 1
ATOM 4250 C C . LEU A 1 546 ? -13.736 2.181 -14.985 1.00 84.44 546 LEU A C 1
ATOM 4252 O O . LEU A 1 546 ? -14.069 2.095 -16.162 1.00 84.44 546 LEU A O 1
ATOM 4256 N N . GLN A 1 547 ? -14.150 1.316 -14.049 1.00 83.81 547 GLN A N 1
ATOM 4257 C CA . GLN A 1 547 ? -15.063 0.177 -14.290 1.00 83.81 547 GLN A CA 1
ATOM 4258 C C . GLN A 1 547 ? -14.490 -0.933 -15.186 1.00 83.81 547 GLN A C 1
ATOM 4260 O O . GLN A 1 547 ? -15.222 -1.634 -15.880 1.00 83.81 547 GLN A O 1
ATOM 4265 N N . VAL A 1 548 ? -13.171 -1.112 -15.143 1.00 88.88 548 VAL A N 1
ATOM 4266 C CA . VAL A 1 548 ? -12.433 -2.130 -15.918 1.00 88.88 548 VAL A CA 1
ATOM 4267 C C . VAL A 1 548 ? -11.919 -3.279 -15.045 1.00 88.88 548 VAL A C 1
ATOM 4269 O O . VAL A 1 548 ? -11.096 -4.087 -15.476 1.00 88.88 548 VAL A O 1
ATOM 4272 N N . ALA A 1 549 ? -12.364 -3.339 -13.787 1.00 91.19 549 ALA A N 1
ATOM 4273 C CA . ALA A 1 549 ? -12.155 -4.498 -12.928 1.00 91.19 549 ALA A CA 1
ATOM 4274 C C . ALA A 1 549 ? -13.031 -5.670 -13.399 1.00 91.19 549 ALA A C 1
ATOM 4276 O O . ALA A 1 549 ? -14.164 -5.463 -13.831 1.00 91.19 549 ALA A O 1
ATOM 4277 N N . SER A 1 550 ? -12.506 -6.893 -13.310 1.00 90.94 550 SER A N 1
ATOM 4278 C CA . SER A 1 550 ? -13.175 -8.096 -13.822 1.00 90.94 550 SER A CA 1
ATOM 4279 C C . SER A 1 550 ? -13.392 -9.168 -12.755 1.00 90.94 550 SER A C 1
ATOM 4281 O O . SER A 1 550 ? -12.777 -9.174 -11.684 1.00 90.94 550 SER A O 1
ATOM 4283 N N . ALA A 1 551 ? -14.317 -10.077 -13.040 1.00 90.94 551 ALA A N 1
ATOM 4284 C CA . ALA A 1 551 ? -14.563 -11.284 -12.277 1.00 90.94 551 ALA A CA 1
ATOM 4285 C C . ALA A 1 551 ? -13.365 -12.237 -12.418 1.00 90.94 551 ALA A C 1
ATOM 4287 O O . ALA A 1 551 ? -12.734 -12.272 -13.472 1.00 90.94 551 ALA A O 1
ATOM 4288 N N . PRO A 1 552 ? -13.044 -13.026 -11.383 1.00 93.75 552 PRO A N 1
ATOM 4289 C CA . PRO A 1 552 ? -13.805 -13.166 -10.144 1.00 93.75 552 PRO A CA 1
ATOM 4290 C C . PRO A 1 552 ? -13.519 -12.072 -9.106 1.00 93.75 552 PRO A C 1
ATOM 4292 O O . PRO A 1 552 ? -14.194 -12.021 -8.088 1.00 93.75 552 PRO A O 1
ATOM 4295 N N . ALA A 1 553 ? -12.557 -11.172 -9.325 1.00 94.44 553 ALA A N 1
ATOM 4296 C CA . ALA A 1 553 ? -12.164 -10.202 -8.304 1.00 94.44 553 ALA A CA 1
ATOM 4297 C C . ALA A 1 553 ? -13.262 -9.188 -7.935 1.00 94.44 553 ALA A C 1
ATOM 4299 O O . ALA A 1 553 ? -13.261 -8.681 -6.819 1.00 94.44 553 ALA A O 1
ATOM 4300 N N . VAL A 1 554 ? -14.215 -8.901 -8.824 1.00 92.62 554 VAL A N 1
ATOM 4301 C CA . VAL A 1 554 ? -15.385 -8.064 -8.485 1.00 92.62 554 VAL A CA 1
ATOM 4302 C C . VAL A 1 554 ? -16.465 -8.801 -7.679 1.00 92.62 554 VAL A C 1
ATOM 4304 O O . VAL A 1 554 ? -17.385 -8.161 -7.175 1.00 92.62 554 VAL A O 1
ATOM 4307 N N . SER A 1 555 ? -16.382 -10.127 -7.540 1.00 91.88 555 SER A N 1
ATOM 4308 C CA . SER A 1 555 ? -17.364 -10.920 -6.795 1.00 91.88 555 SER A CA 1
ATOM 4309 C C . SER A 1 555 ? -17.232 -10.728 -5.282 1.00 91.88 555 SER A C 1
ATOM 4311 O O . SER A 1 555 ? -16.165 -10.430 -4.742 1.00 91.88 555 SER A O 1
ATOM 4313 N N . HIS A 1 556 ? -18.342 -10.908 -4.566 1.00 89.00 556 HIS A N 1
ATOM 4314 C CA . HIS A 1 556 ? -18.422 -10.610 -3.135 1.00 89.00 556 HIS A CA 1
ATOM 4315 C C . HIS A 1 556 ? -17.550 -11.530 -2.268 1.00 89.00 556 HIS A C 1
ATOM 4317 O O . HIS A 1 556 ? -17.358 -12.701 -2.580 1.00 89.00 556 HIS A O 1
ATOM 4323 N N . ASN A 1 557 ? -17.076 -11.016 -1.130 1.00 88.56 557 ASN A N 1
ATOM 4324 C CA . ASN A 1 557 ? -16.285 -11.723 -0.107 1.00 88.56 557 ASN A CA 1
ATOM 4325 C C . ASN A 1 557 ? -14.884 -12.210 -0.538 1.00 88.56 557 ASN A C 1
ATOM 4327 O O . ASN A 1 557 ? -14.115 -12.657 0.316 1.00 88.56 557 ASN A O 1
ATOM 4331 N N . LEU A 1 558 ? -14.510 -12.093 -1.815 1.00 94.00 558 LEU A N 1
ATOM 4332 C CA . LEU A 1 558 ? -13.146 -12.348 -2.277 1.00 94.00 558 LEU A CA 1
ATOM 4333 C C . LEU A 1 558 ? -12.218 -11.188 -1.892 1.00 94.00 558 LEU A C 1
ATOM 4335 O O . LEU A 1 558 ? -12.643 -10.046 -1.723 1.00 94.00 558 LEU A O 1
ATOM 4339 N N . ILE A 1 559 ? -10.921 -11.472 -1.778 1.00 97.31 559 ILE A N 1
ATOM 4340 C CA . ILE A 1 559 ? -9.893 -10.445 -1.608 1.00 97.31 559 ILE A CA 1
ATOM 4341 C C . ILE A 1 559 ? -9.453 -10.006 -3.004 1.00 97.31 559 ILE A C 1
ATOM 4343 O O . ILE A 1 559 ? -8.652 -10.683 -3.648 1.00 97.31 559 ILE A O 1
ATOM 4347 N N . SER A 1 560 ? -9.991 -8.886 -3.478 1.00 97.00 560 SER A N 1
ATOM 4348 C CA . SER A 1 560 ? -9.645 -8.315 -4.779 1.00 97.00 560 SER A CA 1
ATOM 4349 C C . SER A 1 560 ? -8.363 -7.487 -4.700 1.00 97.00 560 SER A C 1
ATOM 4351 O O . SER A 1 560 ? -8.232 -6.602 -3.846 1.00 97.00 560 SER A O 1
ATOM 4353 N N . VAL A 1 561 ? -7.397 -7.813 -5.563 1.00 98.00 561 VAL A N 1
ATOM 4354 C CA . VAL A 1 561 ? -6.003 -7.376 -5.418 1.00 98.00 561 VAL A CA 1
ATOM 4355 C C . VAL A 1 561 ? -5.543 -6.490 -6.573 1.00 98.00 561 VAL A C 1
ATOM 4357 O O . VAL A 1 561 ? -5.419 -6.958 -7.704 1.00 98.00 561 VAL A O 1
ATOM 4360 N N . GLY A 1 562 ? -5.233 -5.228 -6.263 1.00 96.81 562 GLY A N 1
ATOM 4361 C CA . GLY A 1 562 ? -4.568 -4.276 -7.160 1.00 96.81 562 GLY A CA 1
ATOM 4362 C C . GLY A 1 562 ? -3.038 -4.397 -7.163 1.00 96.81 562 GLY A C 1
ATOM 4363 O O . GLY A 1 562 ? -2.448 -4.993 -6.258 1.00 96.81 562 GLY A O 1
ATOM 4364 N N . SER A 1 563 ? -2.387 -3.801 -8.169 1.00 95.31 563 SER A N 1
ATOM 4365 C CA . SER A 1 563 ? -0.929 -3.858 -8.358 1.00 95.31 563 SER A CA 1
ATOM 4366 C C . SER A 1 563 ? -0.217 -2.557 -8.005 1.00 95.31 563 SER A C 1
ATOM 4368 O O . SER A 1 563 ? -0.615 -1.469 -8.424 1.00 95.31 563 SER A O 1
ATOM 4370 N N . VAL A 1 564 ? 0.892 -2.703 -7.282 1.00 91.50 564 VAL A N 1
ATOM 4371 C CA . VAL A 1 564 ? 1.861 -1.653 -6.950 1.00 91.50 564 VAL A CA 1
ATOM 4372 C C . VAL A 1 564 ? 3.206 -1.984 -7.593 1.00 91.50 564 VAL A C 1
ATOM 4374 O O . VAL A 1 564 ? 3.599 -3.150 -7.704 1.00 91.50 564 VAL A O 1
ATOM 4377 N N . GLU A 1 565 ? 3.927 -0.944 -7.992 1.00 85.06 565 GLU A N 1
ATOM 4378 C CA . GLU A 1 565 ? 5.267 -1.031 -8.560 1.00 85.06 565 GLU A CA 1
ATOM 4379 C C . GLU A 1 565 ? 6.287 -1.575 -7.557 1.00 85.06 565 GLU A C 1
ATOM 4381 O O . GLU A 1 565 ? 6.405 -1.046 -6.454 1.00 85.06 565 GLU A O 1
ATOM 4386 N N . ASN A 1 566 ? 7.057 -2.601 -7.935 1.00 84.62 566 ASN A N 1
ATOM 4387 C CA . ASN A 1 566 ? 8.111 -3.167 -7.089 1.00 84.62 566 ASN A CA 1
ATOM 4388 C C . ASN A 1 566 ? 9.293 -2.195 -6.896 1.00 84.62 566 ASN A C 1
ATOM 4390 O O . ASN A 1 566 ? 9.521 -1.287 -7.694 1.00 84.62 566 ASN A O 1
ATOM 4394 N N . TRP A 1 567 ? 10.052 -2.367 -5.807 1.00 79.44 567 TRP A N 1
ATOM 4395 C CA . TRP A 1 567 ? 11.102 -1.425 -5.382 1.00 79.44 567 TRP A CA 1
ATOM 4396 C C . TRP A 1 567 ? 12.360 -1.520 -6.239 1.00 79.44 567 TRP A C 1
ATOM 4398 O O . TRP A 1 567 ? 13.194 -0.609 -6.259 1.00 79.44 567 TRP A O 1
ATOM 4408 N N . SER A 1 568 ? 12.506 -2.640 -6.928 1.00 80.81 568 SER A N 1
ATOM 4409 C CA . SER A 1 568 ? 13.589 -2.918 -7.847 1.00 80.81 568 SER A CA 1
ATOM 4410 C C . SER A 1 568 ? 13.097 -3.837 -8.950 1.00 80.81 568 SER A C 1
ATOM 4412 O O . SER A 1 568 ? 12.226 -4.671 -8.718 1.00 80.81 568 SER A O 1
ATOM 4414 N N . ASN A 1 569 ? 13.710 -3.726 -10.116 1.00 82.31 569 ASN A N 1
ATOM 4415 C CA . ASN A 1 569 ? 13.579 -4.675 -11.202 1.00 82.31 569 ASN A CA 1
ATOM 4416 C C . ASN A 1 569 ? 14.845 -5.538 -11.245 1.00 82.31 569 ASN A C 1
ATOM 4418 O O . ASN A 1 569 ? 15.952 -5.005 -11.342 1.00 82.31 569 ASN A O 1
ATOM 4422 N N . THR A 1 570 ? 14.691 -6.855 -11.140 1.00 84.25 570 THR A N 1
ATOM 4423 C CA . THR A 1 570 ? 15.794 -7.805 -11.327 1.00 84.25 570 THR A CA 1
ATOM 4424 C C . THR A 1 570 ? 15.673 -8.407 -12.710 1.00 84.25 570 THR A C 1
ATOM 4426 O O . THR A 1 570 ? 14.606 -8.874 -13.088 1.00 84.25 570 THR A O 1
ATOM 4429 N N . GLY A 1 571 ? 16.749 -8.430 -13.477 1.00 79.31 571 GLY A N 1
ATOM 4430 C CA . GLY A 1 571 ? 16.697 -9.046 -14.791 1.00 79.31 571 GLY A CA 1
ATOM 4431 C C . GLY A 1 571 ? 17.967 -8.823 -15.572 1.00 79.31 571 GLY A C 1
ATOM 4432 O O . GLY A 1 571 ? 19.035 -8.601 -14.996 1.00 79.31 571 GLY A O 1
ATOM 4433 N N . ASN A 1 572 ? 17.832 -8.886 -16.892 1.00 77.56 572 ASN A N 1
ATOM 4434 C CA . ASN A 1 572 ? 18.934 -8.612 -17.792 1.00 77.56 572 ASN A CA 1
ATOM 4435 C C . ASN A 1 572 ? 19.386 -7.159 -17.638 1.00 77.56 572 ASN A C 1
ATOM 4437 O O . ASN A 1 572 ? 18.594 -6.227 -17.477 1.00 77.56 572 ASN A O 1
ATOM 4441 N N . ALA A 1 573 ? 20.693 -6.984 -17.694 1.00 82.00 573 ALA A N 1
ATOM 4442 C CA . ALA A 1 573 ? 21.353 -5.704 -17.628 1.00 82.00 573 ALA A CA 1
ATOM 4443 C C . ALA A 1 573 ? 22.459 -5.659 -18.679 1.00 82.00 573 ALA A C 1
ATOM 4445 O O . ALA A 1 573 ? 22.941 -6.687 -19.166 1.00 82.00 573 ALA A O 1
ATOM 4446 N N . THR A 1 574 ? 22.880 -4.449 -19.009 1.00 81.50 574 THR A N 1
ATOM 4447 C CA . THR A 1 574 ? 24.054 -4.211 -19.837 1.00 81.50 574 THR A CA 1
ATOM 4448 C C . THR A 1 574 ? 25.003 -3.267 -19.124 1.00 81.50 574 THR A C 1
ATOM 4450 O O . THR A 1 574 ? 24.572 -2.309 -18.480 1.00 81.50 574 THR A O 1
ATOM 4453 N N . THR A 1 575 ? 26.300 -3.532 -19.214 1.00 84.31 575 THR A N 1
ATOM 4454 C CA . THR A 1 575 ? 27.321 -2.579 -18.775 1.00 84.31 575 THR A CA 1
ATOM 4455 C C . THR A 1 575 ? 27.757 -1.757 -19.977 1.00 84.31 575 THR A C 1
ATOM 4457 O O . THR A 1 575 ? 28.234 -2.324 -20.959 1.00 84.31 575 THR A O 1
ATOM 4460 N N . ILE A 1 576 ? 27.584 -0.436 -19.896 1.00 83.88 576 ILE A N 1
ATOM 4461 C CA . ILE A 1 576 ? 27.999 0.516 -20.931 1.00 83.88 576 ILE A CA 1
ATOM 4462 C C . ILE A 1 576 ? 29.193 1.312 -20.413 1.00 83.88 576 ILE A C 1
ATOM 4464 O O . ILE A 1 576 ? 29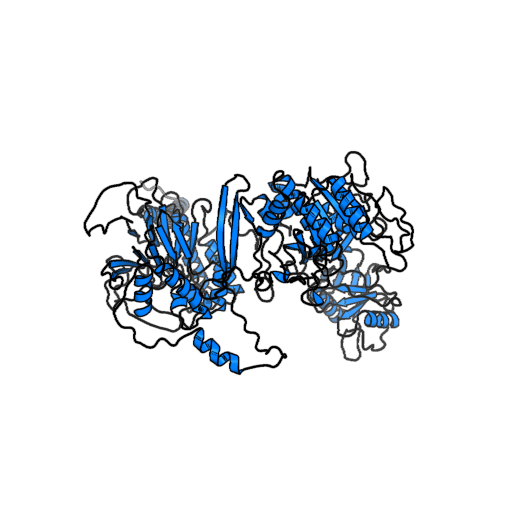.121 1.927 -19.343 1.00 83.88 576 ILE A O 1
ATOM 4468 N N . SER A 1 577 ? 30.277 1.305 -21.187 1.00 81.94 577 SER A N 1
ATOM 4469 C CA . SER A 1 577 ? 31.508 2.032 -20.880 1.00 81.94 577 SER A CA 1
ATOM 4470 C C . SER A 1 577 ? 31.557 3.327 -21.689 1.00 81.94 577 SER A C 1
ATOM 4472 O O . SER A 1 577 ? 31.542 3.296 -22.917 1.00 81.94 577 SER A O 1
ATOM 4474 N N . THR A 1 578 ? 31.624 4.466 -20.996 1.00 77.62 578 THR A N 1
ATOM 4475 C CA . THR A 1 578 ? 31.737 5.815 -21.581 1.00 77.62 578 THR A CA 1
ATOM 4476 C C . THR A 1 578 ? 33.046 6.481 -21.144 1.00 77.62 578 THR A C 1
ATOM 4478 O O . THR A 1 578 ? 33.641 6.050 -20.150 1.00 77.62 578 THR A O 1
ATOM 4481 N N . PRO A 1 579 ? 33.488 7.579 -21.791 1.00 74.94 579 PRO A N 1
ATOM 4482 C CA . PRO A 1 579 ? 34.612 8.379 -21.292 1.00 74.94 579 PRO A CA 1
ATOM 4483 C C . PRO A 1 579 ? 34.421 8.902 -19.855 1.00 74.94 579 PRO A C 1
ATOM 4485 O O . PRO A 1 579 ? 35.402 9.137 -19.151 1.00 74.94 579 PRO A O 1
ATOM 4488 N N . ALA A 1 580 ? 33.170 9.057 -19.402 1.00 72.19 580 ALA A N 1
ATOM 4489 C CA . ALA A 1 580 ? 32.820 9.494 -18.050 1.00 72.19 580 ALA A CA 1
ATOM 4490 C C . ALA A 1 580 ? 32.831 8.356 -17.005 1.00 72.19 580 ALA A C 1
ATOM 4492 O O . ALA A 1 580 ? 32.726 8.626 -15.807 1.00 72.19 580 ALA A O 1
ATOM 4493 N N . GLY A 1 581 ? 32.965 7.095 -17.435 1.00 79.62 581 GLY A N 1
ATOM 4494 C CA . GLY A 1 581 ? 32.971 5.906 -16.582 1.00 79.62 581 GLY A CA 1
ATOM 4495 C C . GLY A 1 581 ? 32.062 4.786 -17.094 1.00 79.62 581 GLY A C 1
ATOM 4496 O O . GLY A 1 581 ? 31.403 4.912 -18.128 1.00 79.62 581 GLY A O 1
ATOM 4497 N N . GLU A 1 582 ? 32.025 3.676 -16.355 1.00 83.25 582 GLU A N 1
ATOM 4498 C CA . GLU A 1 582 ? 31.159 2.526 -16.644 1.00 83.25 582 GLU A CA 1
ATOM 4499 C C . GLU A 1 582 ? 29.893 2.553 -15.785 1.00 83.25 582 GLU A C 1
ATOM 4501 O O . GLU A 1 582 ? 29.948 2.850 -14.588 1.00 83.25 582 GLU A O 1
ATOM 4506 N N . ARG A 1 583 ? 28.749 2.198 -16.379 1.00 84.69 583 ARG A N 1
ATOM 4507 C CA . ARG A 1 583 ? 27.465 2.084 -15.675 1.00 84.69 583 ARG A CA 1
ATOM 4508 C C . ARG A 1 583 ? 26.750 0.800 -16.079 1.00 84.69 583 ARG A C 1
ATOM 4510 O O . ARG A 1 583 ? 26.695 0.457 -17.256 1.00 84.69 583 ARG A O 1
ATOM 4517 N N . THR A 1 584 ? 26.184 0.101 -15.096 1.00 86.06 584 THR A N 1
ATOM 4518 C CA . THR A 1 584 ? 25.272 -1.026 -15.346 1.00 86.06 584 THR A CA 1
ATOM 4519 C C . THR A 1 584 ? 23.848 -0.497 -15.459 1.00 86.06 584 THR A C 1
ATOM 4521 O O . THR A 1 584 ? 23.375 0.198 -14.561 1.00 86.06 584 THR A O 1
ATOM 4524 N N . ILE A 1 585 ? 23.193 -0.812 -16.571 1.00 84.38 585 ILE A N 1
ATOM 4525 C CA . ILE A 1 585 ? 21.883 -0.303 -16.972 1.00 84.38 585 ILE A CA 1
ATOM 4526 C C . ILE A 1 585 ? 20.922 -1.474 -17.118 1.00 84.38 585 ILE A C 1
ATOM 4528 O O . ILE A 1 585 ? 21.258 -2.512 -17.685 1.00 84.38 585 ILE A O 1
ATOM 4532 N N . GLY A 1 586 ? 19.712 -1.293 -16.602 1.00 80.31 586 GLY A N 1
ATOM 4533 C CA . GLY A 1 586 ? 18.660 -2.296 -16.663 1.00 80.31 586 GLY A CA 1
ATOM 4534 C C . GLY A 1 586 ? 18.004 -2.265 -18.017 1.00 80.31 586 GLY A C 1
ATOM 4535 O O . GLY A 1 586 ? 17.614 -1.193 -18.479 1.00 80.31 586 GLY A O 1
ATOM 4536 N N . ILE A 1 587 ? 17.863 -3.433 -18.627 1.00 78.88 587 ILE A N 1
ATOM 4537 C CA . ILE A 1 587 ? 17.186 -3.570 -19.909 1.00 78.88 587 ILE A CA 1
ATOM 4538 C C . ILE A 1 587 ? 15.860 -4.291 -19.678 1.00 78.88 587 ILE A C 1
ATOM 4540 O O . ILE A 1 587 ? 15.816 -5.408 -19.165 1.00 78.88 587 ILE A O 1
ATOM 4544 N N . SER A 1 588 ? 14.765 -3.600 -19.998 1.00 71.44 588 SER A N 1
ATOM 4545 C CA . SER A 1 588 ? 13.416 -4.181 -19.943 1.00 71.44 588 SER A CA 1
ATOM 4546 C C . SER A 1 588 ? 13.226 -5.148 -21.113 1.00 71.44 588 SER A C 1
ATOM 4548 O O . SER A 1 588 ? 13.917 -5.007 -22.124 1.00 71.44 588 SER A O 1
ATOM 4550 N N . GLU A 1 589 ? 12.327 -6.128 -20.958 1.00 62.94 589 GLU A N 1
ATOM 4551 C CA . GLU A 1 589 ? 12.187 -7.281 -21.860 1.00 62.94 589 GLU A CA 1
ATOM 4552 C C . GLU A 1 589 ? 12.092 -6.962 -23.358 1.00 62.94 589 GLU A C 1
ATOM 4554 O O . GLU A 1 589 ? 11.761 -5.857 -23.790 1.00 62.94 589 GLU A O 1
ATOM 4559 N N . ARG A 1 590 ? 12.409 -8.009 -24.126 1.00 61.25 590 ARG A N 1
ATOM 4560 C CA . ARG A 1 590 ? 12.633 -8.038 -25.569 1.00 61.25 590 ARG A CA 1
ATOM 4561 C C . ARG A 1 590 ? 11.371 -7.654 -26.339 1.00 61.25 590 ARG A C 1
ATOM 4563 O O . ARG A 1 590 ? 10.292 -8.159 -26.045 1.00 61.25 590 ARG A O 1
ATOM 4570 N N . GLY A 1 591 ? 11.536 -6.869 -27.401 1.00 55.03 591 GLY A N 1
ATOM 4571 C CA . GLY A 1 591 ? 10.433 -6.551 -28.312 1.00 55.03 591 GLY A CA 1
ATOM 4572 C C . GLY A 1 591 ? 9.842 -7.755 -29.063 1.00 55.03 591 GLY A C 1
ATOM 4573 O O . GLY A 1 591 ? 8.691 -7.693 -29.491 1.00 55.03 591 GLY A O 1
ATOM 4574 N N . ARG A 1 592 ? 10.577 -8.879 -29.149 1.00 65.31 592 ARG A N 1
ATOM 4575 C CA . ARG A 1 592 ? 10.037 -10.215 -29.465 1.00 65.31 592 ARG A CA 1
ATOM 4576 C C . ARG A 1 592 ? 10.647 -11.292 -28.563 1.00 65.31 592 ARG A C 1
ATOM 4578 O O . ARG A 1 592 ? 11.843 -11.279 -28.283 1.00 65.31 592 ARG A O 1
ATOM 4585 N N . ASN A 1 593 ? 9.828 -12.252 -28.131 1.00 58.84 593 ASN A N 1
ATOM 4586 C CA . ASN A 1 593 ? 10.244 -13.322 -27.214 1.00 58.84 593 ASN A CA 1
ATOM 4587 C C . ASN A 1 593 ? 11.153 -14.386 -27.859 1.00 58.84 593 ASN A C 1
ATOM 4589 O O . ASN A 1 593 ? 11.846 -15.101 -27.138 1.00 58.84 593 ASN A O 1
ATOM 4593 N N . ASP A 1 594 ? 11.159 -14.498 -29.187 1.00 63.97 594 ASP A N 1
ATOM 4594 C CA . ASP A 1 594 ? 11.924 -15.487 -29.955 1.00 63.97 594 ASP A CA 1
ATOM 4595 C C . ASP A 1 594 ? 13.332 -15.013 -30.361 1.00 63.97 594 ASP A C 1
ATOM 4597 O O . ASP A 1 594 ? 14.104 -15.808 -30.895 1.00 63.97 594 ASP A O 1
ATOM 4601 N N . VAL A 1 595 ? 13.697 -13.752 -30.090 1.00 67.75 595 VAL A N 1
ATOM 4602 C CA . VAL A 1 595 ? 15.021 -13.201 -30.426 1.00 67.75 595 VAL A CA 1
ATOM 4603 C C . VAL A 1 595 ? 15.759 -12.764 -29.170 1.00 67.75 595 VAL A C 1
ATOM 4605 O O . VAL A 1 595 ? 15.271 -11.941 -28.397 1.00 67.75 595 VAL A O 1
ATOM 4608 N N . GLU A 1 596 ? 16.962 -13.294 -28.958 1.00 68.94 596 GLU A N 1
ATOM 4609 C CA . GLU A 1 596 ? 17.761 -12.948 -27.788 1.00 68.94 596 GLU A CA 1
ATOM 4610 C C . GLU A 1 596 ? 18.522 -11.635 -27.960 1.00 68.94 596 GLU A C 1
ATOM 4612 O O . GLU A 1 596 ? 19.229 -11.445 -28.944 1.00 68.94 596 GLU A O 1
ATOM 4617 N N . PHE A 1 597 ? 18.433 -10.744 -26.967 1.00 78.62 597 PHE A N 1
ATOM 4618 C CA . PHE A 1 597 ? 19.257 -9.533 -26.907 1.00 78.62 597 PHE A CA 1
ATOM 4619 C C . PHE A 1 597 ? 20.658 -9.863 -26.374 1.00 78.62 597 PHE A C 1
ATOM 4621 O O . PHE A 1 597 ? 21.000 -9.547 -25.237 1.00 78.62 597 PHE A O 1
ATOM 4628 N N . ILE A 1 598 ? 21.436 -10.581 -27.184 1.00 75.88 598 ILE A N 1
ATOM 4629 C CA . ILE A 1 598 ? 22.785 -11.056 -26.864 1.00 75.88 598 ILE A CA 1
ATOM 4630 C C . ILE A 1 598 ? 23.716 -10.675 -28.008 1.00 75.88 598 ILE A C 1
ATOM 4632 O O . ILE A 1 598 ? 23.443 -10.968 -29.169 1.00 75.88 598 ILE A O 1
ATOM 4636 N N . PHE A 1 599 ? 24.857 -10.081 -27.664 1.00 80.38 599 PHE A N 1
ATOM 4637 C CA . PHE A 1 599 ? 25.868 -9.658 -28.629 1.00 80.38 599 PHE A CA 1
ATOM 4638 C C . PHE A 1 599 ? 27.273 -10.057 -28.168 1.00 80.38 599 PHE A C 1
ATOM 4640 O O . PHE A 1 599 ? 27.479 -10.302 -26.973 1.00 80.38 599 PHE A O 1
ATOM 4647 N N . PRO A 1 600 ? 28.262 -10.116 -29.083 1.00 78.62 600 PRO A N 1
ATOM 4648 C CA . PRO A 1 600 ? 29.661 -10.270 -28.708 1.00 78.62 600 PRO A CA 1
ATOM 4649 C C . PRO A 1 600 ? 30.101 -9.211 -27.693 1.00 78.62 600 PRO A C 1
ATOM 4651 O O . PRO A 1 600 ? 29.619 -8.074 -27.698 1.00 78.62 600 PRO A O 1
ATOM 4654 N N . SER A 1 601 ? 31.062 -9.560 -26.838 1.00 74.38 601 SER A N 1
ATOM 4655 C CA . SER A 1 601 ? 31.701 -8.567 -25.978 1.00 74.38 601 SER A CA 1
ATOM 4656 C C . SER A 1 601 ? 32.274 -7.438 -26.830 1.00 74.38 601 SER A C 1
ATOM 4658 O O . SER A 1 601 ? 32.893 -7.684 -27.865 1.00 74.38 601 SER A O 1
ATOM 4660 N N . ASN A 1 602 ? 32.108 -6.214 -26.349 1.00 77.62 602 ASN A N 1
ATOM 4661 C CA . ASN A 1 602 ? 32.548 -4.993 -27.004 1.00 77.62 602 ASN A CA 1
ATOM 4662 C C . ASN A 1 602 ? 31.801 -4.615 -28.291 1.00 77.62 602 ASN A C 1
ATOM 4664 O O . ASN A 1 602 ? 32.398 -4.082 -29.226 1.00 77.62 602 ASN A O 1
ATOM 4668 N N . THR A 1 603 ? 30.498 -4.883 -28.343 1.00 85.19 603 THR A N 1
ATOM 4669 C CA . THR A 1 603 ? 29.671 -4.490 -29.490 1.00 85.19 603 THR A CA 1
ATOM 4670 C C . THR A 1 603 ? 29.502 -2.961 -29.548 1.00 85.19 603 THR A C 1
ATOM 4672 O O . THR A 1 603 ? 29.199 -2.368 -28.506 1.00 85.19 603 THR A O 1
ATOM 4675 N N . PRO A 1 604 ? 29.684 -2.331 -30.729 1.00 88.62 604 PRO A N 1
ATOM 4676 C CA . PRO A 1 604 ? 29.429 -0.908 -30.951 1.00 88.62 604 PRO A CA 1
ATOM 4677 C C . PRO A 1 604 ? 27.990 -0.495 -30.625 1.00 88.62 604 PRO A C 1
ATOM 4679 O O . PRO A 1 604 ? 27.040 -1.147 -31.061 1.00 88.62 604 PRO A O 1
ATOM 4682 N N . VAL A 1 605 ? 27.836 0.614 -29.903 1.00 89.62 605 VAL A N 1
ATOM 4683 C CA . VAL A 1 605 ? 26.549 1.273 -29.638 1.00 89.62 605 VAL A CA 1
ATOM 4684 C C . VAL A 1 605 ? 26.589 2.697 -30.190 1.00 89.62 605 VAL A C 1
ATOM 4686 O O . VAL A 1 605 ? 27.500 3.458 -29.850 1.00 89.62 605 VAL A O 1
ATOM 4689 N N . VAL A 1 606 ? 25.611 3.042 -31.032 1.00 91.25 606 VAL A N 1
ATOM 4690 C CA . VAL A 1 606 ? 25.545 4.305 -31.795 1.00 91.25 606 VAL A CA 1
ATOM 4691 C C . VAL A 1 606 ? 24.161 4.952 -31.692 1.00 91.25 606 VAL A C 1
ATOM 4693 O O . VAL A 1 606 ? 23.176 4.255 -31.449 1.00 91.25 606 VAL A O 1
ATOM 4696 N N . LEU A 1 607 ? 24.073 6.274 -31.872 1.00 90.44 607 LEU A N 1
ATOM 4697 C CA . LEU A 1 607 ? 22.791 6.983 -31.973 1.00 90.44 607 LEU A CA 1
ATOM 4698 C C . LEU A 1 607 ? 22.230 6.850 -33.389 1.00 90.44 607 LEU A C 1
ATOM 4700 O O . LEU A 1 607 ? 22.976 6.892 -34.368 1.00 90.44 607 LEU A O 1
ATOM 4704 N N . PHE A 1 608 ? 20.912 6.708 -33.491 1.00 91.75 608 PHE A N 1
ATOM 4705 C CA . PHE A 1 608 ? 20.230 6.911 -34.761 1.00 91.75 608 PHE A CA 1
ATOM 4706 C C . PHE A 1 608 ? 20.258 8.394 -35.128 1.00 91.75 608 PHE A C 1
ATOM 4708 O O . PHE A 1 608 ? 19.968 9.214 -34.270 1.00 91.75 608 PHE A O 1
ATOM 4715 N N . GLU A 1 609 ? 20.540 8.739 -36.381 1.00 88.50 609 GLU A N 1
ATOM 4716 C CA . GLU A 1 609 ? 20.537 10.118 -36.875 1.00 88.50 609 GLU A CA 1
ATOM 4717 C C . GLU A 1 609 ? 19.324 10.332 -37.780 1.00 88.50 609 GLU A C 1
ATOM 4719 O O . GLU A 1 609 ? 19.257 9.777 -38.884 1.00 88.50 609 GLU A O 1
ATOM 4724 N N . ASP A 1 610 ? 18.368 11.133 -37.309 1.00 86.94 610 ASP A N 1
ATOM 4725 C CA . ASP A 1 610 ? 17.246 11.588 -38.122 1.00 86.94 610 ASP A CA 1
ATOM 4726 C C . ASP A 1 610 ? 17.609 12.854 -38.927 1.00 86.94 610 ASP A C 1
ATOM 4728 O O . ASP A 1 610 ? 18.389 13.698 -38.480 1.00 86.94 610 ASP A O 1
ATOM 4732 N N . ASP A 1 611 ? 16.992 13.032 -40.102 1.00 85.44 611 ASP A N 1
ATOM 4733 C CA . ASP A 1 611 ? 17.176 14.198 -40.991 1.00 85.44 611 ASP A CA 1
ATOM 4734 C C . ASP A 1 611 ? 16.829 15.544 -40.321 1.00 85.44 611 ASP A C 1
ATOM 4736 O O . ASP A 1 611 ? 17.304 16.604 -40.736 1.00 85.44 611 ASP A O 1
ATOM 4740 N N . ASP A 1 612 ? 15.988 15.519 -39.286 1.00 82.62 612 ASP A N 1
ATOM 4741 C CA . ASP A 1 612 ? 15.587 16.685 -38.492 1.00 82.62 612 ASP A CA 1
ATOM 4742 C C . ASP A 1 612 ? 16.529 16.975 -37.306 1.00 82.62 612 ASP A C 1
ATOM 4744 O O . ASP A 1 612 ? 16.294 17.918 -36.544 1.00 82.62 612 ASP A O 1
ATOM 4748 N N . GLY A 1 613 ? 17.616 16.206 -37.172 1.00 79.06 613 GLY A N 1
ATOM 4749 C CA . GLY A 1 613 ? 18.578 16.302 -36.075 1.00 79.06 613 GLY A CA 1
ATOM 4750 C C . GLY A 1 613 ? 18.124 15.609 -34.788 1.00 79.06 613 GLY A C 1
ATOM 4751 O O . GLY A 1 613 ? 18.748 15.811 -33.746 1.00 79.06 613 GLY A O 1
ATOM 4752 N N . GLY A 1 614 ? 17.035 14.835 -34.834 1.00 84.88 614 GLY A N 1
ATOM 4753 C CA . GLY A 1 614 ? 16.574 13.984 -33.745 1.00 84.88 614 GLY A CA 1
ATOM 4754 C C . GLY A 1 614 ? 17.215 12.593 -33.731 1.00 84.88 614 GLY A C 1
ATOM 4755 O O . GLY A 1 614 ? 18.012 12.225 -34.592 1.00 84.88 614 GLY A O 1
ATOM 4756 N N . TYR A 1 615 ? 16.825 11.807 -32.724 1.00 88.38 615 TYR A N 1
ATOM 4757 C CA . TYR A 1 615 ? 17.256 10.415 -32.533 1.00 88.38 615 TYR A CA 1
ATOM 4758 C C . TYR A 1 615 ? 16.051 9.471 -32.414 1.00 88.38 615 TYR A C 1
ATOM 4760 O O . TYR A 1 615 ? 16.071 8.511 -31.655 1.00 88.38 615 TYR A O 1
ATOM 4768 N N . THR A 1 616 ? 14.930 9.791 -33.053 1.00 88.75 616 THR A N 1
ATOM 4769 C CA . THR A 1 616 ? 13.672 9.040 -32.948 1.00 88.75 616 THR A CA 1
ATOM 4770 C C . THR A 1 616 ? 13.666 7.757 -33.769 1.00 88.75 616 THR A C 1
ATOM 4772 O O . THR A 1 616 ? 12.885 6.869 -33.450 1.00 88.75 616 THR A O 1
ATOM 4775 N N . GLY A 1 617 ? 14.525 7.611 -34.781 1.00 88.44 617 GLY A N 1
ATOM 4776 C CA . GLY A 1 617 ? 14.556 6.391 -35.595 1.00 88.44 617 GLY A CA 1
ATOM 4777 C C . GLY A 1 617 ? 13.476 6.341 -36.669 1.00 88.44 617 GLY A C 1
ATOM 4778 O O . GLY A 1 617 ? 13.093 5.250 -37.088 1.00 88.44 617 GLY A O 1
ATOM 4779 N N . CYS A 1 618 ? 12.937 7.496 -37.064 1.00 89.44 618 CYS A N 1
ATOM 4780 C CA . CYS A 1 618 ? 11.721 7.581 -37.878 1.00 89.44 618 CYS A CA 1
ATOM 4781 C C . CYS A 1 618 ? 11.857 8.465 -39.114 1.00 89.44 618 CYS A C 1
ATOM 4783 O O . CYS A 1 618 ? 11.042 8.342 -40.028 1.00 89.44 618 CYS A O 1
ATOM 4785 N N . ASN A 1 619 ? 12.904 9.286 -39.184 1.00 89.75 619 ASN A N 1
ATOM 4786 C CA . ASN A 1 619 ? 13.232 10.123 -40.332 1.00 89.75 619 ASN A CA 1
ATOM 4787 C C . ASN A 1 619 ? 14.661 9.792 -40.803 1.00 89.75 619 ASN A C 1
ATOM 4789 O O . ASN A 1 619 ? 15.565 10.602 -40.619 1.00 89.75 619 ASN A O 1
ATOM 4793 N N . PRO A 1 620 ? 14.895 8.597 -41.380 1.00 87.38 620 PRO A N 1
ATOM 4794 C CA . PRO A 1 620 ? 16.237 8.107 -41.691 1.00 87.38 620 PRO A CA 1
ATOM 4795 C C . PRO A 1 620 ? 17.005 9.021 -42.656 1.00 87.38 620 PRO A C 1
ATOM 4797 O O . PRO A 1 620 ? 16.573 9.222 -43.787 1.00 87.38 620 PRO A O 1
ATOM 4800 N N . THR A 1 621 ? 18.216 9.424 -42.266 1.00 85.69 621 THR A N 1
ATOM 4801 C CA . THR A 1 621 ? 19.198 10.124 -43.129 1.00 85.69 621 THR A CA 1
ATOM 4802 C C . THR A 1 621 ? 19.794 9.249 -44.240 1.00 85.69 621 THR A C 1
ATOM 4804 O O . THR A 1 621 ? 20.415 9.742 -45.184 1.00 85.69 621 THR A O 1
ATOM 4807 N N . GLY A 1 622 ? 19.646 7.923 -44.127 1.00 81.06 622 GLY A N 1
ATOM 4808 C CA . GLY A 1 622 ? 20.313 6.939 -44.987 1.00 81.06 622 GLY A CA 1
ATOM 4809 C C . GLY A 1 622 ? 21.676 6.451 -44.475 1.00 81.06 622 GLY A C 1
ATOM 4810 O O . GLY A 1 622 ? 22.411 5.838 -45.249 1.00 81.06 622 GLY A O 1
ATOM 4811 N N . ALA A 1 623 ? 22.015 6.705 -43.206 1.00 86.62 623 ALA A N 1
ATOM 4812 C CA . ALA A 1 623 ? 23.207 6.162 -42.550 1.00 86.62 623 ALA A CA 1
ATOM 4813 C C . ALA A 1 623 ? 23.241 4.614 -42.524 1.00 86.62 623 ALA A C 1
ATOM 4815 O O . ALA A 1 623 ? 22.201 3.953 -42.574 1.00 86.62 623 ALA A O 1
ATOM 4816 N N . ASP A 1 624 ? 24.450 4.045 -42.451 1.00 90.12 624 ASP A N 1
ATOM 4817 C CA . ASP A 1 624 ? 24.701 2.600 -42.355 1.00 90.12 624 ASP A CA 1
ATOM 4818 C C . ASP A 1 624 ? 25.062 2.220 -40.913 1.00 90.12 624 ASP A C 1
ATOM 4820 O O . ASP A 1 624 ? 26.075 2.673 -40.376 1.00 90.12 624 ASP A O 1
ATOM 4824 N N . TYR A 1 625 ? 24.242 1.366 -40.302 1.00 93.12 625 TYR A N 1
ATOM 4825 C CA . TYR A 1 625 ? 24.406 0.891 -38.928 1.00 93.12 625 TYR A CA 1
ATOM 4826 C C . TYR A 1 625 ? 24.908 -0.556 -38.846 1.00 93.12 625 TYR A C 1
ATOM 4828 O O . TYR A 1 625 ? 24.831 -1.183 -37.783 1.00 93.12 625 TYR A O 1
ATOM 4836 N N . THR A 1 626 ? 25.444 -1.096 -39.946 1.00 93.12 626 THR A N 1
ATOM 4837 C CA . THR A 1 626 ? 25.960 -2.468 -40.022 1.00 93.12 626 THR A CA 1
ATOM 4838 C C . THR A 1 626 ? 26.898 -2.796 -38.858 1.00 93.12 626 THR A C 1
ATOM 4840 O O . THR A 1 626 ? 27.940 -2.172 -38.662 1.00 93.12 626 THR A O 1
ATOM 4843 N N . GLY A 1 627 ? 26.536 -3.823 -38.083 1.00 89.06 627 GLY A N 1
ATOM 4844 C CA . GLY A 1 627 ? 27.338 -4.323 -36.960 1.00 89.06 627 GLY A CA 1
ATOM 4845 C C . GLY A 1 627 ? 27.192 -3.548 -35.645 1.00 89.06 627 GLY A C 1
ATOM 4846 O O . GLY A 1 627 ? 27.883 -3.888 -34.685 1.00 89.06 627 GLY A O 1
ATOM 4847 N N . SER A 1 628 ? 26.296 -2.557 -35.579 1.00 91.75 628 SER A N 1
ATOM 4848 C CA . SER A 1 628 ? 26.073 -1.728 -34.388 1.00 91.75 628 SER A CA 1
ATOM 4849 C C . SER A 1 628 ? 24.692 -1.938 -33.765 1.00 91.75 628 SER A C 1
ATOM 4851 O O . SER A 1 628 ? 23.709 -2.224 -34.453 1.00 91.75 628 SER A O 1
ATOM 4853 N N . VAL A 1 629 ? 24.613 -1.770 -32.445 1.00 92.00 629 VAL A N 1
ATOM 4854 C CA . VAL A 1 629 ? 23.348 -1.625 -31.716 1.00 92.00 629 VAL A CA 1
ATOM 4855 C C . VAL A 1 629 ? 22.954 -0.152 -31.737 1.00 92.00 629 VAL A C 1
ATOM 4857 O O . VAL A 1 629 ? 23.735 0.710 -31.334 1.00 92.00 629 VAL A O 1
ATOM 4860 N N . VAL A 1 630 ? 21.746 0.138 -32.209 1.00 93.81 630 VAL A N 1
ATOM 4861 C CA . VAL A 1 630 ? 21.296 1.504 -32.483 1.00 93.81 630 VAL A CA 1
ATOM 4862 C C . VAL A 1 630 ? 20.379 2.001 -31.375 1.00 93.81 630 VAL A C 1
ATOM 4864 O O . VAL A 1 630 ? 19.453 1.308 -30.955 1.00 93.81 630 VAL A O 1
ATOM 4867 N N . VAL A 1 631 ? 20.643 3.204 -30.882 1.00 93.06 631 VAL A N 1
ATOM 4868 C CA . VAL A 1 631 ? 19.895 3.845 -29.801 1.00 93.06 631 VAL A CA 1
ATOM 4869 C C . VAL A 1 631 ? 18.906 4.841 -30.397 1.00 93.06 631 VAL A C 1
ATOM 4871 O O . VAL A 1 631 ? 19.299 5.718 -31.166 1.00 93.06 631 VAL A O 1
ATOM 4874 N N . VAL A 1 632 ? 17.637 4.717 -30.010 1.00 93.19 632 VAL A N 1
ATOM 4875 C CA . VAL A 1 632 ? 16.538 5.594 -30.433 1.00 93.19 632 VAL A CA 1
ATOM 4876 C C . VAL A 1 632 ? 15.774 6.136 -29.225 1.00 93.19 632 VAL A C 1
ATOM 4878 O O . VAL A 1 632 ? 15.666 5.478 -28.193 1.00 93.19 632 VAL A O 1
ATOM 4881 N N . ASN A 1 633 ? 15.196 7.326 -29.344 1.00 91.56 633 ASN A N 1
ATOM 4882 C CA . ASN A 1 633 ? 14.268 7.889 -28.371 1.00 91.56 633 ASN A CA 1
ATOM 4883 C C . ASN A 1 633 ? 12.846 7.390 -28.632 1.00 91.56 633 ASN A C 1
ATOM 4885 O O . ASN A 1 633 ? 12.370 7.368 -29.769 1.00 91.56 633 ASN A O 1
ATOM 4889 N N . ARG A 1 634 ? 12.121 7.062 -27.559 1.00 88.31 634 ARG A N 1
ATOM 4890 C CA . ARG A 1 634 ? 10.675 6.845 -27.635 1.00 88.31 634 ARG A CA 1
ATOM 4891 C C . ARG A 1 634 ? 9.985 8.120 -28.126 1.00 88.31 634 ARG A C 1
ATOM 4893 O O . ARG A 1 634 ? 10.220 9.202 -27.586 1.00 88.31 634 ARG A O 1
ATOM 4900 N N . SER A 1 635 ? 9.096 7.978 -29.103 1.00 87.06 635 SER A N 1
ATOM 4901 C CA . SER A 1 635 ? 8.354 9.086 -29.709 1.00 87.06 635 SER A CA 1
ATOM 4902 C C . SER A 1 635 ? 6.936 8.650 -30.106 1.00 87.06 635 SER A C 1
ATOM 4904 O O . SER A 1 635 ? 6.520 7.540 -29.777 1.00 87.06 635 SER A O 1
ATOM 4906 N N . ASP A 1 636 ? 6.192 9.517 -30.800 1.00 86.00 636 ASP A N 1
ATOM 4907 C CA . ASP A 1 636 ? 4.887 9.177 -31.395 1.00 86.00 636 ASP A CA 1
ATOM 4908 C C . ASP A 1 636 ? 5.009 8.171 -32.554 1.00 86.00 636 ASP A C 1
ATOM 4910 O O . ASP A 1 636 ? 4.015 7.606 -33.008 1.00 86.00 636 ASP A O 1
ATOM 4914 N N . CYS A 1 637 ? 6.231 7.935 -33.032 1.00 87.75 637 CYS A N 1
ATOM 4915 C CA . CYS A 1 637 ? 6.544 6.863 -33.955 1.00 87.75 637 CYS A CA 1
ATOM 4916 C C . CYS A 1 637 ? 6.670 5.535 -33.182 1.00 87.75 637 CYS A C 1
ATOM 4918 O O . CYS A 1 637 ? 7.535 5.427 -32.305 1.00 87.75 637 CYS A O 1
ATOM 4920 N N . PRO A 1 638 ? 5.816 4.533 -33.471 1.00 87.62 638 PRO A N 1
ATOM 4921 C CA . PRO A 1 638 ? 5.791 3.279 -32.721 1.00 87.62 638 PRO A CA 1
ATOM 4922 C C . PRO A 1 638 ? 7.108 2.502 -32.825 1.00 87.62 638 PRO A C 1
ATOM 4924 O O . PRO A 1 638 ? 7.781 2.537 -33.859 1.00 87.62 638 PRO A O 1
ATOM 4927 N N . SER A 1 639 ? 7.452 1.756 -31.774 1.00 88.12 639 SER A N 1
ATOM 4928 C CA . SER A 1 639 ? 8.678 0.947 -31.710 1.00 88.12 639 SER A CA 1
ATOM 4929 C C . SER A 1 639 ? 8.740 -0.128 -32.790 1.00 88.12 639 SER A C 1
ATOM 4931 O O . SER A 1 639 ? 9.824 -0.500 -33.232 1.00 88.12 639 SER A O 1
ATOM 4933 N N . GLU A 1 640 ? 7.582 -0.597 -33.248 1.00 89.25 640 GLU A N 1
ATOM 4934 C CA . GLU A 1 640 ? 7.438 -1.504 -34.377 1.00 89.25 640 GLU A CA 1
ATOM 4935 C C . GLU A 1 640 ? 8.030 -0.894 -35.655 1.00 89.25 640 GLU A C 1
ATOM 4937 O O . GLU A 1 640 ? 8.841 -1.524 -36.333 1.00 89.25 640 GLU A O 1
ATOM 4942 N N . THR A 1 641 ? 7.691 0.368 -35.935 1.00 91.69 641 THR A N 1
ATOM 4943 C CA . THR A 1 641 ? 8.216 1.123 -37.080 1.00 91.69 641 THR A CA 1
ATOM 4944 C C . THR A 1 641 ? 9.701 1.432 -36.907 1.00 91.69 641 THR A C 1
ATOM 4946 O O . THR A 1 641 ? 10.476 1.245 -37.844 1.00 91.69 641 THR A O 1
ATOM 4949 N N . GLN A 1 642 ? 10.111 1.867 -35.710 1.00 93.38 642 GLN A N 1
ATOM 4950 C CA . GLN A 1 642 ? 11.520 2.135 -35.392 1.00 93.38 642 GLN A CA 1
ATOM 4951 C C . GLN A 1 642 ? 12.387 0.893 -35.652 1.00 93.38 642 GLN A C 1
ATOM 4953 O O . GLN A 1 642 ? 13.433 0.981 -36.292 1.00 93.38 642 GLN A O 1
ATOM 4958 N N . GLY A 1 643 ? 11.923 -0.282 -35.215 1.00 92.69 643 GLY A N 1
ATOM 4959 C CA . GLY A 1 643 ? 12.626 -1.548 -35.404 1.00 92.69 643 GLY A CA 1
ATOM 4960 C C . GLY A 1 643 ? 12.794 -1.938 -36.873 1.00 92.69 643 GLY A C 1
ATOM 4961 O O . GLY A 1 643 ? 13.882 -2.361 -37.268 1.00 92.69 643 GLY A O 1
ATOM 4962 N N . ASP A 1 644 ? 11.758 -1.755 -37.695 1.00 92.88 644 ASP A N 1
ATOM 4963 C CA . ASP A 1 644 ? 11.834 -2.018 -39.137 1.00 92.88 644 ASP A CA 1
ATOM 4964 C C . ASP A 1 644 ? 12.836 -1.093 -39.840 1.00 92.88 644 ASP A C 1
ATOM 4966 O O . ASP A 1 644 ? 13.614 -1.550 -40.684 1.00 92.88 644 ASP A O 1
ATOM 4970 N N . ILE A 1 645 ? 12.869 0.189 -39.461 1.00 94.06 645 ILE A N 1
ATOM 4971 C CA . ILE A 1 645 ? 13.805 1.174 -40.018 1.00 94.06 645 ILE A CA 1
ATOM 4972 C C . ILE A 1 645 ? 15.242 0.830 -39.620 1.00 94.06 645 ILE A C 1
ATOM 4974 O O . ILE A 1 645 ? 16.094 0.691 -40.502 1.00 94.06 645 ILE A O 1
ATOM 4978 N N . VAL A 1 646 ? 15.504 0.608 -38.328 1.00 94.62 646 VAL A N 1
ATOM 4979 C CA . VAL A 1 646 ? 16.835 0.227 -37.824 1.00 94.62 646 VAL A CA 1
ATOM 4980 C C . VAL A 1 646 ? 17.336 -1.048 -38.509 1.00 94.62 646 VAL A C 1
ATOM 4982 O O . VAL A 1 646 ? 18.485 -1.100 -38.952 1.00 94.62 646 VAL A O 1
ATOM 4985 N N . GLN A 1 647 ? 16.470 -2.054 -38.665 1.00 93.56 647 GLN A N 1
ATOM 4986 C CA . GLN A 1 647 ? 16.803 -3.284 -39.384 1.00 93.56 647 GLN A CA 1
ATOM 4987 C C . GLN A 1 647 ? 17.131 -3.011 -40.858 1.00 93.56 647 GLN A C 1
ATOM 4989 O O . GLN A 1 647 ? 18.097 -3.561 -41.388 1.00 93.56 647 GLN A O 1
ATOM 4994 N N . SER A 1 648 ? 16.346 -2.165 -41.532 1.00 93.12 648 SER A N 1
ATOM 4995 C CA . SER A 1 648 ? 16.558 -1.840 -42.949 1.00 93.12 648 SER A CA 1
ATOM 4996 C C . SER A 1 648 ? 17.887 -1.122 -43.219 1.00 93.12 648 SER A C 1
ATOM 4998 O O . SER A 1 648 ? 18.427 -1.238 -44.318 1.00 93.12 648 SER A O 1
ATOM 5000 N N . GLN A 1 649 ? 18.440 -0.443 -42.210 1.00 94.25 649 GLN A N 1
ATOM 5001 C CA . GLN A 1 649 ? 19.730 0.251 -42.258 1.00 94.25 649 GLN A CA 1
ATOM 5002 C C . GLN A 1 649 ? 20.897 -0.581 -41.692 1.00 94.25 649 GLN A C 1
ATOM 5004 O O . GLN A 1 649 ? 21.979 -0.053 -41.448 1.00 94.25 649 GLN A O 1
ATOM 5009 N N . GLY A 1 650 ? 20.700 -1.889 -41.490 1.00 93.00 650 GLY A N 1
ATOM 5010 C CA . GLY A 1 650 ? 21.767 -2.827 -41.126 1.00 93.00 650 GLY A CA 1
ATOM 5011 C C . GLY A 1 650 ? 22.080 -2.922 -39.630 1.00 93.00 650 GLY A C 1
ATOM 5012 O O . GLY A 1 650 ? 22.983 -3.674 -39.254 1.00 93.00 650 GLY A O 1
ATOM 5013 N N . GLY A 1 651 ? 21.340 -2.216 -38.769 1.00 93.94 651 GLY A N 1
ATOM 5014 C CA . GLY A 1 651 ? 21.493 -2.325 -37.318 1.00 93.94 651 GLY A CA 1
ATOM 5015 C C . GLY A 1 651 ? 21.300 -3.768 -36.849 1.00 93.94 651 GLY A C 1
ATOM 5016 O O . GLY A 1 651 ? 20.411 -4.468 -37.327 1.00 93.94 651 GLY A O 1
ATOM 5017 N N . ILE A 1 652 ? 22.133 -4.230 -35.914 1.00 91.94 652 ILE A N 1
ATOM 5018 C CA . ILE A 1 652 ? 22.049 -5.606 -35.390 1.00 91.94 652 ILE A CA 1
ATOM 5019 C C . ILE A 1 652 ? 21.197 -5.706 -34.121 1.00 91.94 652 ILE A C 1
ATOM 5021 O O . ILE A 1 652 ? 20.897 -6.809 -33.679 1.00 91.94 652 ILE A O 1
ATOM 5025 N N . GLY A 1 653 ? 20.794 -4.572 -33.544 1.00 90.81 653 GLY A N 1
ATOM 5026 C CA . GLY A 1 653 ? 19.939 -4.484 -32.364 1.00 90.81 653 GLY A CA 1
ATOM 5027 C C . GLY A 1 653 ? 19.475 -3.057 -32.099 1.00 90.81 653 GLY A C 1
ATOM 5028 O O . GLY A 1 653 ? 20.047 -2.116 -32.648 1.00 90.81 653 GLY A O 1
ATOM 5029 N N . MET A 1 654 ? 18.469 -2.897 -31.237 1.00 92.38 654 MET A N 1
ATOM 5030 C CA . MET A 1 654 ? 17.892 -1.587 -30.918 1.00 92.38 654 MET A CA 1
ATOM 5031 C C . MET A 1 654 ? 17.751 -1.350 -29.405 1.00 92.38 654 MET A C 1
ATOM 5033 O O . MET A 1 654 ? 17.266 -2.209 -28.670 1.00 92.38 654 MET A O 1
ATOM 5037 N N . ILE A 1 655 ? 18.147 -0.168 -28.933 1.00 91.00 655 ILE A N 1
ATOM 5038 C CA . ILE A 1 655 ? 17.898 0.311 -27.567 1.00 91.00 655 ILE A CA 1
ATOM 5039 C C . ILE A 1 655 ? 16.944 1.497 -27.645 1.00 91.00 655 ILE A C 1
ATOM 5041 O O . ILE A 1 655 ? 17.290 2.532 -28.204 1.00 91.00 655 ILE A O 1
ATOM 5045 N N . VAL A 1 656 ? 15.767 1.370 -27.041 1.00 91.12 656 VAL A N 1
ATOM 5046 C CA . VAL A 1 656 ? 14.789 2.457 -26.963 1.00 91.12 656 VAL A CA 1
ATOM 5047 C C . VAL A 1 656 ? 14.923 3.177 -25.621 1.00 91.12 656 VAL A C 1
ATOM 5049 O O . VAL A 1 656 ? 14.760 2.574 -24.558 1.00 91.12 656 VAL A O 1
ATOM 5052 N N . ILE A 1 657 ? 15.201 4.477 -25.647 1.00 90.25 657 ILE A N 1
ATOM 5053 C CA . ILE A 1 657 ? 15.213 5.337 -24.463 1.00 90.25 657 ILE A CA 1
ATOM 5054 C C . ILE A 1 657 ? 13.775 5.737 -24.144 1.00 90.25 657 ILE A C 1
ATOM 5056 O O . ILE A 1 657 ? 13.114 6.428 -24.921 1.00 90.25 657 ILE A O 1
ATOM 5060 N N . ASN A 1 658 ? 13.279 5.306 -22.986 1.00 86.88 658 ASN A N 1
ATOM 5061 C CA . ASN A 1 658 ? 11.937 5.652 -22.539 1.00 86.88 658 ASN A CA 1
ATOM 5062 C C . ASN A 1 658 ? 11.842 7.146 -22.178 1.00 86.88 658 ASN A C 1
ATOM 5064 O O . ASN A 1 658 ? 12.796 7.738 -21.671 1.00 86.88 658 ASN A O 1
ATOM 5068 N N . ASN A 1 659 ? 10.671 7.747 -22.381 1.00 82.94 659 ASN A N 1
ATOM 5069 C CA . ASN A 1 659 ? 10.382 9.147 -22.038 1.00 82.94 659 ASN A CA 1
ATOM 5070 C C . ASN A 1 659 ? 9.409 9.290 -20.850 1.00 82.94 659 ASN A C 1
ATOM 5072 O O . ASN A 1 659 ? 9.075 10.402 -20.447 1.00 82.94 659 ASN A O 1
ATOM 5076 N N . VAL A 1 660 ? 8.969 8.168 -20.274 1.00 73.38 660 VAL A N 1
ATOM 5077 C CA . VAL A 1 660 ? 8.155 8.110 -19.054 1.00 73.38 660 VAL A CA 1
ATOM 5078 C C . VAL A 1 660 ? 8.909 7.378 -17.937 1.00 73.38 660 VAL A C 1
ATOM 5080 O O . VAL A 1 660 ? 9.672 6.451 -18.227 1.00 73.38 660 VAL A O 1
ATOM 5083 N N . PRO A 1 661 ? 8.728 7.768 -16.659 1.00 70.62 661 PRO A N 1
ATOM 5084 C CA . PRO A 1 661 ? 9.345 7.069 -15.536 1.00 70.62 661 PRO A CA 1
ATOM 5085 C C . PRO A 1 661 ? 8.936 5.593 -15.467 1.00 70.62 661 PRO A C 1
ATOM 5087 O O . PRO A 1 661 ? 7.768 5.258 -15.655 1.00 70.62 661 PRO A O 1
ATOM 5090 N N . GLY A 1 662 ? 9.894 4.731 -15.124 1.00 71.38 662 GLY A N 1
ATOM 5091 C CA . GLY A 1 662 ? 9.679 3.296 -14.931 1.00 71.38 662 GLY A CA 1
ATOM 5092 C C . GLY A 1 662 ? 10.212 2.428 -16.071 1.00 71.38 662 GLY A C 1
ATOM 5093 O O . GLY A 1 662 ? 10.861 2.902 -17.007 1.00 71.38 662 GLY A O 1
ATOM 5094 N N . PHE A 1 663 ? 9.951 1.129 -15.950 1.00 73.06 663 PHE A N 1
ATOM 5095 C CA . PHE A 1 663 ? 10.301 0.120 -16.945 1.00 73.06 663 PHE A CA 1
ATOM 5096 C C . PHE A 1 663 ? 9.110 -0.083 -17.887 1.00 73.06 663 PHE A C 1
ATOM 5098 O O . PHE A 1 663 ? 7.959 -0.130 -17.456 1.00 73.06 663 PHE A O 1
ATOM 5105 N N . THR A 1 664 ? 9.362 -0.150 -19.188 1.00 71.06 664 THR A N 1
ATOM 5106 C CA . THR A 1 664 ? 8.329 -0.368 -20.208 1.00 71.06 664 THR A CA 1
ATOM 5107 C C . THR A 1 664 ? 8.848 -1.406 -21.182 1.00 71.06 664 THR A C 1
ATOM 5109 O O . THR A 1 664 ? 10.024 -1.390 -21.530 1.00 71.06 664 THR A O 1
ATOM 5112 N N . VAL A 1 665 ? 7.965 -2.301 -21.609 1.00 71.88 665 VAL A N 1
ATOM 5113 C CA . VAL A 1 665 ? 8.215 -3.220 -22.719 1.00 71.88 665 VAL A CA 1
ATOM 5114 C C . VAL A 1 665 ? 7.513 -2.643 -23.940 1.00 71.88 665 VAL A C 1
ATOM 5116 O O . VAL A 1 665 ? 6.381 -2.170 -23.829 1.00 71.88 665 VAL A O 1
ATOM 5119 N N . MET A 1 666 ? 8.191 -2.644 -25.081 1.00 74.06 666 MET A N 1
ATOM 5120 C CA . MET A 1 666 ? 7.642 -2.158 -26.345 1.00 74.06 666 MET A CA 1
ATOM 5121 C C . MET A 1 666 ? 7.713 -3.275 -27.384 1.00 74.06 666 MET A C 1
ATOM 5123 O O . MET A 1 666 ? 8.688 -4.024 -27.397 1.00 74.06 666 MET A O 1
ATOM 5127 N N . GLY A 1 667 ? 6.670 -3.415 -28.201 1.00 77.06 667 GLY A N 1
ATOM 5128 C CA . GLY A 1 667 ? 6.560 -4.475 -29.202 1.00 77.06 667 GLY A CA 1
ATOM 5129 C C . GLY A 1 667 ? 7.357 -4.186 -30.473 1.00 77.06 667 GLY A C 1
ATOM 5130 O O . GLY A 1 667 ? 7.718 -3.042 -30.757 1.00 77.06 667 GLY A O 1
ATOM 5131 N N . LEU A 1 668 ? 7.619 -5.243 -31.242 1.00 83.44 668 LEU A N 1
ATOM 5132 C CA . LEU A 1 668 ? 8.135 -5.176 -32.611 1.00 83.44 668 LEU A CA 1
ATOM 5133 C C . LEU A 1 668 ? 7.196 -5.915 -33.570 1.00 83.44 668 LEU A C 1
ATOM 5135 O O . LEU A 1 668 ? 6.468 -6.821 -33.155 1.00 83.44 668 LEU A O 1
ATOM 5139 N N . ASN A 1 669 ? 7.255 -5.576 -34.861 1.00 84.00 669 ASN A N 1
ATOM 5140 C CA . ASN A 1 669 ? 6.528 -6.311 -35.895 1.00 84.00 669 ASN A CA 1
ATOM 5141 C C . ASN A 1 669 ? 7.069 -7.744 -36.035 1.00 84.00 669 ASN A C 1
ATOM 5143 O O . ASN A 1 669 ? 8.254 -8.000 -35.824 1.00 84.00 669 ASN A O 1
ATOM 5147 N N . GLU A 1 670 ? 6.227 -8.690 -36.470 1.00 79.31 670 GLU A N 1
ATOM 5148 C CA . GLU A 1 670 ? 6.648 -10.088 -36.691 1.00 79.31 670 GLU A CA 1
ATOM 5149 C C . GLU A 1 670 ? 7.821 -10.219 -37.682 1.00 79.31 670 GLU A C 1
ATOM 5151 O O . GLU A 1 670 ? 8.626 -11.140 -37.557 1.00 79.31 670 GLU A O 1
ATOM 5156 N N . GLY A 1 671 ? 7.935 -9.297 -38.646 1.00 82.00 671 GLY A N 1
ATOM 5157 C CA . GLY A 1 671 ? 9.023 -9.245 -39.631 1.00 82.00 671 GLY A CA 1
ATOM 5158 C C . GLY A 1 671 ? 10.325 -8.601 -39.131 1.00 82.00 671 GLY A C 1
ATOM 5159 O O . GLY A 1 671 ? 11.342 -8.662 -39.828 1.00 82.00 671 GLY A O 1
ATOM 5160 N N . THR A 1 672 ? 10.325 -7.998 -37.940 1.00 87.69 672 THR A N 1
ATOM 5161 C CA . THR A 1 672 ? 11.516 -7.403 -37.329 1.00 87.69 672 THR A CA 1
ATOM 5162 C C . THR A 1 672 ? 12.301 -8.483 -36.576 1.00 87.69 672 THR A C 1
ATOM 5164 O O . THR A 1 672 ? 11.887 -8.992 -35.534 1.00 87.69 672 THR A O 1
ATOM 5167 N N . THR A 1 673 ? 13.460 -8.857 -37.111 1.00 87.25 673 THR A N 1
ATOM 5168 C CA . THR A 1 673 ? 14.308 -9.948 -36.599 1.00 87.25 673 THR A CA 1
ATOM 5169 C C . THR A 1 673 ? 15.424 -9.485 -35.668 1.00 87.25 673 THR A C 1
ATOM 5171 O O . THR A 1 673 ? 16.007 -10.316 -34.975 1.00 87.25 673 THR A O 1
ATOM 5174 N N . ILE A 1 674 ? 15.716 -8.183 -35.618 1.00 89.31 674 ILE A N 1
ATOM 5175 C CA . ILE A 1 674 ? 16.695 -7.626 -34.680 1.00 89.31 674 ILE A CA 1
ATOM 5176 C C . ILE A 1 674 ? 16.125 -7.625 -33.251 1.00 89.31 674 ILE A C 1
ATOM 5178 O O . ILE A 1 674 ? 14.946 -7.319 -33.060 1.00 89.31 674 ILE A O 1
ATOM 5182 N N . PRO A 1 675 ? 16.920 -7.953 -32.220 1.00 87.25 675 PRO A N 1
ATOM 5183 C CA . PRO A 1 675 ? 16.458 -7.868 -30.846 1.00 87.25 675 PRO A CA 1
ATOM 5184 C C . PRO A 1 675 ? 16.445 -6.402 -30.382 1.00 87.25 675 PRO A C 1
ATOM 5186 O O . PRO A 1 675 ? 17.352 -5.624 -30.695 1.00 87.25 675 PRO A O 1
ATOM 5189 N N . ALA A 1 676 ? 15.438 -6.029 -29.590 1.00 88.19 676 ALA A N 1
ATOM 5190 C CA . ALA A 1 676 ? 15.311 -4.686 -29.027 1.00 88.19 676 ALA A CA 1
ATOM 5191 C C . ALA A 1 676 ? 15.015 -4.709 -27.530 1.00 88.19 676 ALA A C 1
ATOM 5193 O O . ALA A 1 676 ? 14.314 -5.604 -27.057 1.00 88.19 676 ALA A O 1
ATOM 5194 N N . VAL A 1 677 ? 15.514 -3.708 -26.806 1.00 86.31 677 VAL A N 1
ATOM 5195 C CA . VAL A 1 677 ? 15.260 -3.504 -25.373 1.00 86.31 677 VAL A CA 1
ATOM 5196 C C . VAL A 1 677 ? 14.952 -2.048 -25.073 1.00 86.31 677 VAL A C 1
ATOM 5198 O O . VAL A 1 677 ? 15.317 -1.153 -25.830 1.00 86.31 677 VAL A O 1
ATOM 5201 N N . THR A 1 678 ? 14.322 -1.808 -23.926 1.00 86.50 678 THR A N 1
ATOM 5202 C CA . THR A 1 678 ? 14.025 -0.452 -23.450 1.00 86.50 678 THR A CA 1
ATOM 5203 C C . THR A 1 678 ? 14.852 -0.119 -22.209 1.00 86.50 678 THR A C 1
ATOM 5205 O O . THR A 1 678 ? 14.962 -0.946 -21.297 1.00 86.50 678 THR A O 1
ATOM 5208 N N . VAL A 1 679 ? 15.385 1.104 -22.147 1.00 87.25 679 VAL A N 1
ATOM 5209 C CA . VAL A 1 679 ? 16.122 1.656 -20.995 1.00 87.25 679 VAL A CA 1
ATOM 5210 C C . VAL A 1 679 ? 15.412 2.878 -20.408 1.00 87.25 679 VAL A C 1
ATOM 5212 O O . VAL A 1 679 ? 14.583 3.514 -21.062 1.00 87.25 679 VAL A O 1
ATOM 5215 N N . ARG A 1 680 ? 15.723 3.217 -19.151 1.00 84.38 680 ARG A N 1
ATOM 5216 C CA . ARG A 1 680 ? 15.144 4.384 -18.464 1.00 84.38 680 ARG A CA 1
ATOM 5217 C C . ARG A 1 680 ? 15.679 5.681 -19.069 1.00 84.38 680 ARG A C 1
ATOM 5219 O O . ARG A 1 680 ? 16.798 5.713 -19.571 1.00 84.38 680 ARG A O 1
ATOM 5226 N N . ASN A 1 681 ? 14.915 6.764 -18.941 1.00 84.19 681 ASN A N 1
ATOM 5227 C CA . ASN A 1 681 ? 15.311 8.078 -19.452 1.00 84.19 681 ASN A CA 1
ATOM 5228 C C . ASN A 1 681 ? 16.688 8.530 -18.917 1.00 84.19 681 ASN A C 1
ATOM 5230 O O . ASN A 1 681 ? 17.572 8.861 -19.698 1.00 84.19 681 ASN A O 1
ATOM 5234 N N . GLU A 1 682 ? 16.914 8.398 -17.605 1.00 80.81 682 GLU A N 1
ATOM 5235 C CA . GLU A 1 682 ? 18.189 8.724 -16.934 1.00 80.81 682 GLU A CA 1
ATOM 5236 C C . GLU A 1 682 ? 19.383 7.849 -17.360 1.00 80.81 682 GLU A C 1
ATOM 5238 O O . GLU A 1 682 ? 20.544 8.231 -17.192 1.00 80.81 682 GLU A O 1
ATOM 5243 N N . ASP A 1 683 ? 19.117 6.642 -17.864 1.00 86.00 683 ASP A N 1
ATOM 5244 C CA . ASP A 1 683 ? 20.149 5.761 -18.411 1.00 86.00 683 ASP A CA 1
ATOM 5245 C C . ASP A 1 683 ? 20.412 6.116 -19.881 1.00 86.00 683 ASP A C 1
ATOM 5247 O O . ASP A 1 683 ? 21.556 6.097 -20.326 1.00 86.00 683 ASP A O 1
ATOM 5251 N N . GLY A 1 684 ? 19.369 6.518 -20.611 1.00 86.44 684 GLY A N 1
ATOM 5252 C CA . GLY A 1 684 ? 19.465 7.053 -21.964 1.00 86.44 684 GLY A CA 1
ATOM 5253 C C . GLY A 1 684 ? 20.285 8.337 -22.047 1.00 86.44 684 GLY A C 1
ATOM 5254 O O . GLY A 1 684 ? 21.146 8.440 -22.912 1.00 86.44 684 GLY A O 1
ATOM 5255 N N . GLU A 1 685 ? 20.110 9.272 -21.109 1.00 83.75 685 GLU A N 1
ATOM 5256 C CA . GLU A 1 685 ? 20.950 10.477 -21.027 1.00 83.75 685 GLU A CA 1
ATOM 5257 C C . GLU A 1 685 ? 22.432 10.132 -20.838 1.00 83.75 685 GLU A C 1
ATOM 5259 O O . GLU A 1 685 ? 23.302 10.775 -21.422 1.00 83.75 685 GLU A O 1
ATOM 5264 N N . PHE A 1 686 ? 22.746 9.103 -20.046 1.00 85.94 686 PHE A N 1
ATOM 5265 C CA . PHE A 1 686 ? 24.122 8.633 -19.879 1.00 85.94 686 PHE A CA 1
ATOM 5266 C C . PHE A 1 686 ? 24.693 8.061 -21.188 1.00 85.94 686 PHE A C 1
ATOM 5268 O O . PHE A 1 686 ? 25.850 8.325 -21.514 1.00 85.94 686 PHE A O 1
ATOM 5275 N N . ILE A 1 687 ? 23.878 7.328 -21.953 1.00 87.56 687 ILE A N 1
ATOM 5276 C CA . ILE A 1 687 ? 24.255 6.788 -23.267 1.00 87.56 687 ILE A CA 1
ATOM 5277 C C . ILE A 1 687 ? 24.480 7.922 -24.276 1.00 87.56 687 ILE A C 1
ATOM 5279 O O . ILE A 1 687 ? 25.543 7.974 -24.887 1.00 87.56 687 ILE A O 1
ATOM 5283 N N . ILE A 1 688 ? 23.525 8.848 -24.411 1.00 86.88 688 ILE A N 1
ATOM 5284 C CA . ILE A 1 688 ? 23.601 9.982 -25.347 1.00 86.88 688 ILE A CA 1
ATOM 5285 C C . ILE A 1 688 ? 24.837 10.834 -25.048 1.00 86.88 688 ILE A C 1
ATOM 5287 O O . ILE A 1 688 ? 25.684 11.003 -25.920 1.00 86.88 688 ILE A O 1
ATOM 5291 N N . ASN A 1 689 ? 25.006 11.282 -23.797 1.00 84.19 689 ASN A N 1
ATOM 5292 C CA . ASN A 1 689 ? 26.165 12.087 -23.402 1.00 84.19 689 ASN A CA 1
ATOM 5293 C C . ASN A 1 689 ? 27.490 11.348 -23.645 1.00 84.19 689 ASN A C 1
ATOM 5295 O O . ASN A 1 689 ? 28.484 11.965 -24.020 1.00 84.19 689 ASN A O 1
ATOM 5299 N N . GLY A 1 690 ? 27.520 10.030 -23.423 1.00 83.50 690 GLY A N 1
ATOM 5300 C CA . GLY A 1 690 ? 28.698 9.210 -23.687 1.00 83.50 690 GLY A CA 1
ATOM 5301 C C . GLY A 1 690 ? 29.064 9.152 -25.172 1.00 83.50 690 GLY A C 1
ATOM 5302 O O . GLY A 1 690 ? 30.250 9.221 -25.497 1.00 83.50 690 GLY A O 1
ATOM 5303 N N . ILE A 1 691 ? 28.067 9.046 -26.056 1.00 82.81 691 ILE A N 1
ATOM 5304 C CA . ILE A 1 691 ? 28.259 9.028 -27.515 1.00 82.81 691 ILE A CA 1
ATOM 5305 C C . ILE A 1 691 ? 28.687 10.412 -28.018 1.00 82.81 691 ILE A C 1
ATOM 5307 O O . ILE A 1 691 ? 29.637 10.498 -28.791 1.00 82.81 691 ILE A O 1
ATOM 5311 N N . GLU A 1 692 ? 28.054 11.484 -27.534 1.00 80.38 692 GLU A N 1
ATOM 5312 C CA . GLU A 1 692 ? 28.348 12.869 -27.936 1.00 80.38 692 GLU A CA 1
ATOM 5313 C C . GLU A 1 692 ? 29.719 13.374 -27.442 1.00 80.38 692 GLU A C 1
ATOM 5315 O O . GLU A 1 692 ? 30.340 14.215 -28.091 1.00 80.38 692 GLU A O 1
ATOM 5320 N N . GLN A 1 693 ? 30.213 12.879 -26.298 1.00 73.00 693 GLN A N 1
ATOM 5321 C CA . GLN A 1 693 ? 31.531 13.242 -25.746 1.00 73.00 693 GLN A CA 1
ATOM 5322 C C . GLN A 1 693 ? 32.679 12.345 -26.239 1.00 73.00 693 GLN A C 1
ATOM 5324 O O . GLN A 1 693 ? 33.848 12.708 -26.082 1.00 73.00 693 GLN A O 1
ATOM 5329 N N . GLY A 1 694 ? 32.368 11.158 -26.766 1.00 61.44 694 GLY A N 1
ATOM 5330 C CA . GLY A 1 694 ? 33.332 10.196 -27.300 1.00 61.44 694 GLY A CA 1
ATOM 5331 C C . GLY A 1 694 ? 33.509 10.303 -28.816 1.00 61.44 694 GLY A C 1
ATOM 5332 O O . GLY A 1 694 ? 32.842 11.083 -29.484 1.00 61.44 694 GLY A O 1
ATOM 5333 N N . ASP A 1 695 ? 34.389 9.470 -29.377 1.00 58.72 695 ASP A N 1
ATOM 5334 C CA . ASP A 1 695 ? 34.637 9.338 -30.826 1.00 58.72 695 ASP A CA 1
ATOM 5335 C C . ASP A 1 695 ? 33.469 8.593 -31.532 1.00 58.72 695 ASP A C 1
ATOM 5337 O O . ASP A 1 695 ? 33.677 7.691 -32.338 1.00 58.72 695 ASP A O 1
ATOM 5341 N N . SER A 1 696 ? 32.213 8.941 -31.206 1.00 59.94 696 SER A N 1
ATOM 5342 C CA . SER A 1 696 ? 30.941 8.468 -31.795 1.00 59.94 696 SER A CA 1
ATOM 5343 C C . SER A 1 696 ? 30.531 6.994 -31.595 1.00 59.94 696 SER A C 1
ATOM 5345 O O . SER A 1 696 ? 29.509 6.564 -32.123 1.00 59.94 696 SER A O 1
ATOM 5347 N N . THR A 1 697 ? 31.260 6.190 -30.813 1.00 62.91 697 THR A N 1
ATOM 5348 C CA . THR A 1 697 ? 30.890 4.784 -30.543 1.00 62.91 697 THR A CA 1
ATOM 5349 C C . THR A 1 697 ? 31.146 4.389 -29.091 1.00 62.91 697 THR A C 1
ATOM 5351 O O . THR A 1 697 ? 32.258 4.546 -28.585 1.00 62.91 697 THR A O 1
ATOM 5354 N N . LEU A 1 698 ? 30.127 3.831 -28.429 1.00 76.44 698 LEU A N 1
ATOM 5355 C CA . LEU A 1 698 ? 30.256 3.213 -27.106 1.00 76.44 698 LEU A CA 1
ATOM 5356 C C . LEU A 1 698 ? 30.414 1.696 -27.205 1.00 76.44 698 LEU A C 1
ATOM 5358 O O . LEU A 1 698 ? 30.087 1.075 -28.215 1.00 76.44 698 LEU A O 1
ATOM 5362 N N . VAL A 1 699 ? 30.911 1.100 -26.124 1.00 72.75 699 VAL A N 1
ATOM 5363 C CA . VAL A 1 699 ? 31.173 -0.334 -26.014 1.00 72.75 699 VAL A CA 1
ATOM 5364 C C . VAL A 1 699 ? 30.292 -0.904 -24.905 1.00 72.75 699 VAL A C 1
ATOM 5366 O O . VAL A 1 699 ? 30.293 -0.380 -23.789 1.00 72.75 699 VAL A O 1
ATOM 5369 N N . ALA A 1 700 ? 29.538 -1.963 -25.208 1.00 74.06 700 ALA A N 1
ATOM 5370 C CA . ALA A 1 700 ? 28.606 -2.570 -24.260 1.00 74.06 700 ALA A CA 1
ATOM 5371 C C . ALA A 1 700 ? 28.802 -4.087 -24.092 1.00 74.06 700 ALA A C 1
ATOM 5373 O O . ALA A 1 700 ? 29.236 -4.794 -25.009 1.00 74.06 700 ALA A O 1
ATOM 5374 N N . ASN A 1 701 ? 28.464 -4.585 -22.897 1.00 74.88 701 ASN A N 1
ATOM 5375 C CA . ASN A 1 701 ? 28.410 -6.009 -22.568 1.00 74.88 701 ASN A CA 1
ATOM 5376 C C . ASN A 1 701 ? 26.998 -6.398 -22.115 1.00 74.88 701 ASN A C 1
ATOM 5378 O O . ASN A 1 701 ? 26.549 -5.992 -21.045 1.00 74.88 701 ASN A O 1
ATOM 5382 N N . PHE A 1 702 ? 26.332 -7.218 -22.927 1.00 69.44 702 PHE A N 1
ATOM 5383 C CA . PHE A 1 702 ? 24.908 -7.537 -22.807 1.00 69.44 702 PHE A CA 1
ATOM 5384 C C . PHE A 1 702 ? 24.610 -8.858 -22.079 1.00 69.44 702 PHE A C 1
ATOM 5386 O O . PHE A 1 702 ? 23.452 -9.242 -21.955 1.00 69.44 702 PHE A O 1
ATOM 5393 N N . ASN A 1 703 ? 25.635 -9.540 -21.556 1.00 68.06 703 ASN A N 1
ATOM 5394 C CA . ASN A 1 703 ? 25.499 -10.818 -20.847 1.00 68.06 703 ASN A CA 1
ATOM 5395 C C . ASN A 1 703 ? 25.595 -10.641 -19.326 1.00 68.06 703 ASN A C 1
ATOM 5397 O O . ASN A 1 703 ? 26.365 -11.334 -18.658 1.00 68.06 703 ASN A O 1
ATOM 5401 N N . THR A 1 704 ? 24.853 -9.678 -18.774 1.00 71.06 704 THR A N 1
ATOM 5402 C CA . THR A 1 704 ? 24.830 -9.425 -17.327 1.00 71.06 704 THR A CA 1
ATOM 5403 C C . THR A 1 704 ? 23.409 -9.437 -16.783 1.00 71.06 704 THR A C 1
ATOM 5405 O O . THR A 1 704 ? 22.446 -9.189 -17.506 1.00 71.06 704 THR A O 1
ATOM 5408 N N . SER A 1 705 ? 23.274 -9.722 -15.491 1.00 75.25 705 SER A N 1
ATOM 5409 C CA . SER A 1 705 ? 22.017 -9.564 -14.765 1.00 75.25 705 SER A CA 1
ATOM 5410 C C . SER A 1 705 ? 22.255 -8.695 -13.544 1.00 75.25 705 SER A C 1
ATOM 5412 O O . SER A 1 705 ? 23.289 -8.814 -12.883 1.00 75.25 705 SER A O 1
ATOM 5414 N N . ALA A 1 706 ? 21.306 -7.817 -13.245 1.00 81.25 706 ALA A N 1
ATOM 5415 C CA . ALA A 1 706 ? 21.392 -6.920 -12.105 1.00 81.25 706 ALA A CA 1
ATOM 5416 C C . ALA A 1 706 ? 20.012 -6.668 -11.499 1.00 81.25 706 ALA A C 1
ATOM 5418 O O . ALA A 1 706 ? 18.984 -6.762 -12.170 1.00 81.25 706 ALA A O 1
ATOM 5419 N N . THR A 1 707 ? 20.016 -6.312 -10.218 1.00 82.75 707 THR A N 1
ATOM 5420 C CA . THR A 1 707 ? 18.861 -5.742 -9.527 1.00 82.75 707 THR A CA 1
ATOM 5421 C C . THR A 1 707 ? 19.021 -4.236 -9.509 1.00 82.75 707 THR A C 1
ATOM 5423 O O . THR A 1 707 ? 20.011 -3.722 -8.988 1.00 82.75 707 THR A O 1
ATOM 5426 N N . ILE A 1 708 ? 18.060 -3.539 -10.101 1.00 81.62 708 ILE A N 1
ATOM 5427 C CA . ILE A 1 708 ? 18.123 -2.098 -10.320 1.00 81.62 708 ILE A CA 1
ATOM 5428 C C . ILE A 1 708 ? 16.922 -1.442 -9.678 1.00 81.62 708 ILE A C 1
ATOM 5430 O O . ILE A 1 708 ? 15.791 -1.904 -9.799 1.00 81.62 708 ILE A O 1
ATOM 5434 N N . ASP A 1 709 ? 17.184 -0.344 -8.994 1.00 80.75 709 ASP A N 1
ATOM 5435 C CA . ASP A 1 709 ? 16.184 0.388 -8.244 1.00 80.75 709 ASP A CA 1
ATOM 5436 C C . ASP A 1 709 ? 15.107 0.976 -9.163 1.00 80.75 709 ASP A C 1
ATOM 5438 O O . ASP A 1 709 ? 15.398 1.578 -10.202 1.00 80.75 709 ASP A O 1
ATOM 5442 N N . SER A 1 710 ? 13.846 0.798 -8.770 1.00 75.38 710 SER A N 1
ATOM 5443 C CA . SER A 1 710 ? 12.714 1.305 -9.538 1.00 75.38 710 SER A CA 1
ATOM 5444 C C . SER A 1 710 ? 12.423 2.765 -9.175 1.00 75.38 710 SER A C 1
ATOM 5446 O O . SER A 1 710 ? 12.188 3.053 -7.999 1.00 75.38 710 SER A O 1
ATOM 5448 N N . PRO A 1 711 ? 12.386 3.695 -10.149 1.00 71.00 711 PRO A N 1
ATOM 5449 C CA . PRO A 1 711 ? 12.017 5.089 -9.896 1.00 71.00 711 PRO A CA 1
ATOM 5450 C C . PRO A 1 711 ? 10.520 5.261 -9.592 1.00 71.00 711 PRO A C 1
ATOM 5452 O O . PRO A 1 711 ? 10.112 6.299 -9.083 1.00 71.00 711 PRO A O 1
ATOM 5455 N N . THR A 1 712 ? 9.698 4.255 -9.901 1.00 74.62 712 THR A N 1
ATOM 5456 C CA . THR A 1 712 ? 8.249 4.244 -9.657 1.00 74.62 712 THR A CA 1
ATOM 5457 C C . THR A 1 712 ? 7.864 3.422 -8.428 1.00 74.62 712 THR A C 1
ATOM 5459 O O . THR A 1 712 ? 6.678 3.218 -8.188 1.00 74.62 712 THR A O 1
ATOM 5462 N N . ALA A 1 713 ? 8.844 2.958 -7.645 1.00 78.12 713 ALA A N 1
ATOM 5463 C CA . ALA A 1 713 ? 8.633 2.154 -6.445 1.00 78.12 713 ALA A CA 1
ATOM 5464 C C . ALA A 1 713 ? 7.537 2.741 -5.539 1.00 78.12 713 ALA A C 1
ATOM 5466 O O . ALA A 1 713 ? 7.588 3.908 -5.151 1.00 78.12 713 ALA A O 1
ATOM 5467 N N . GLY A 1 714 ? 6.550 1.920 -5.188 1.00 76.94 714 GLY A N 1
ATOM 5468 C CA . GLY A 1 714 ? 5.480 2.299 -4.259 1.00 76.94 714 GLY A CA 1
ATOM 5469 C C . GLY A 1 714 ? 4.310 3.030 -4.887 1.00 76.94 714 GLY A C 1
ATOM 5470 O O . GLY A 1 714 ? 3.311 3.252 -4.206 1.00 76.94 714 GLY A O 1
ATOM 5471 N N . LEU A 1 715 ? 4.381 3.344 -6.178 1.00 82.12 715 LEU A N 1
ATOM 5472 C CA . LEU A 1 715 ? 3.248 3.878 -6.918 1.00 82.12 715 LEU A CA 1
ATOM 5473 C C . LEU A 1 715 ? 2.295 2.764 -7.347 1.00 82.12 715 LEU A C 1
ATOM 5475 O O . LEU A 1 715 ? 2.699 1.624 -7.577 1.00 82.12 715 LEU A O 1
ATOM 5479 N N . MET A 1 716 ? 1.018 3.115 -7.505 1.00 87.06 716 MET A N 1
ATOM 5480 C CA . MET A 1 716 ? 0.071 2.236 -8.188 1.00 87.06 716 MET A CA 1
ATOM 5481 C C . MET A 1 716 ? 0.547 1.958 -9.610 1.00 87.06 716 MET A C 1
ATOM 5483 O O . MET A 1 716 ? 0.860 2.891 -10.354 1.00 87.06 716 MET A O 1
ATOM 5487 N N . SER A 1 717 ? 0.513 0.691 -10.010 1.00 86.94 717 SER A N 1
ATOM 5488 C CA . SER A 1 717 ? 0.774 0.310 -11.391 1.00 86.94 717 SER A CA 1
ATOM 5489 C C . SER A 1 717 ? -0.293 0.897 -12.304 1.00 86.94 717 SER A C 1
ATOM 5491 O O . SER A 1 717 ? -1.491 0.801 -12.028 1.00 86.94 717 SER A O 1
ATOM 5493 N N . ASN A 1 718 ? 0.127 1.505 -13.414 1.00 86.12 718 ASN A N 1
ATOM 5494 C CA . ASN A 1 718 ? -0.814 2.173 -14.313 1.00 86.12 718 ASN A CA 1
ATOM 5495 C C . ASN A 1 718 ? -1.776 1.189 -14.997 1.00 86.12 718 ASN A C 1
ATOM 5497 O O . ASN A 1 718 ? -2.922 1.536 -15.259 1.00 86.12 718 ASN A O 1
ATOM 5501 N N . PHE A 1 719 ? -1.323 -0.046 -15.232 1.00 86.50 719 PHE A N 1
ATOM 5502 C CA . PHE A 1 719 ? -2.153 -1.113 -15.785 1.00 86.50 719 PHE A CA 1
ATOM 5503 C C . PHE A 1 719 ? -3.173 -1.660 -14.782 1.00 86.50 719 PHE A C 1
ATOM 5505 O O . PHE A 1 719 ? -4.142 -2.263 -15.209 1.00 86.50 719 PHE A O 1
ATOM 5512 N N . SER A 1 720 ? -2.989 -1.498 -13.465 1.00 93.62 720 SER A N 1
ATOM 5513 C CA . SER A 1 720 ? -3.867 -2.148 -12.483 1.00 93.62 720 SER A CA 1
ATOM 5514 C C . SER A 1 720 ? -5.311 -1.713 -12.707 1.00 93.62 720 SER A C 1
ATOM 5516 O O . SER A 1 720 ? -5.613 -0.538 -12.510 1.00 93.62 720 SER A O 1
ATOM 5518 N N . SER A 1 721 ? -6.192 -2.645 -13.087 1.00 94.31 721 SER A N 1
ATOM 5519 C CA . SER A 1 721 ? -7.624 -2.371 -13.200 1.00 94.31 721 SER A CA 1
ATOM 5520 C C . SER A 1 721 ? -8.173 -1.879 -11.871 1.00 94.31 721 SER A C 1
ATOM 5522 O O . SER A 1 721 ? -7.658 -2.208 -10.798 1.00 94.31 721 SER A O 1
ATOM 5524 N N . TYR A 1 722 ? -9.217 -1.066 -11.943 1.00 91.50 722 TYR A N 1
ATOM 5525 C CA . TYR A 1 722 ? -9.774 -0.453 -10.759 1.00 91.50 722 TYR A CA 1
ATOM 5526 C C . TYR A 1 722 ? -11.258 -0.144 -10.913 1.00 91.50 722 TYR A C 1
ATOM 5528 O O . TYR A 1 722 ? -11.800 -0.075 -12.021 1.00 91.50 722 TYR A O 1
ATOM 5536 N N . GLY A 1 723 ? -11.921 -0.048 -9.767 1.00 87.50 723 GLY A N 1
ATOM 5537 C CA . GLY A 1 723 ? -13.359 0.081 -9.677 1.00 87.50 723 GLY A CA 1
ATOM 5538 C C . GLY A 1 723 ? -13.859 1.506 -9.929 1.00 87.50 723 GLY A C 1
ATOM 5539 O O . GLY A 1 723 ? -13.108 2.371 -10.388 1.00 87.50 723 GLY A O 1
ATOM 5540 N N . PRO A 1 724 ? -15.132 1.777 -9.606 1.00 88.81 724 PRO A N 1
ATOM 5541 C CA . PRO A 1 724 ? -16.075 0.853 -8.964 1.00 88.81 724 PRO A CA 1
ATOM 5542 C C . PRO A 1 724 ? -16.389 -0.396 -9.803 1.00 88.81 724 PRO A C 1
ATOM 5544 O O . PRO A 1 724 ? -16.184 -0.386 -11.016 1.00 88.81 724 PRO A O 1
ATOM 5547 N N . SER A 1 725 ? -16.910 -1.454 -9.172 1.00 86.56 725 SER A N 1
ATOM 5548 C CA . SER A 1 725 ? -17.547 -2.553 -9.919 1.00 86.56 725 SER A CA 1
ATOM 5549 C C . SER A 1 725 ? -18.776 -2.040 -10.701 1.00 86.56 725 SER A C 1
ATOM 5551 O O . SER A 1 725 ? -19.252 -0.927 -10.429 1.00 86.56 725 SER A O 1
ATOM 5553 N N . PRO A 1 726 ? -19.338 -2.811 -11.652 1.00 82.44 726 PRO A N 1
ATOM 5554 C CA . PRO A 1 726 ? -20.596 -2.441 -12.309 1.00 82.44 726 PRO A CA 1
ATOM 5555 C C . PRO A 1 726 ? -21.760 -2.188 -11.335 1.00 82.44 726 PRO A C 1
ATOM 5557 O O . PRO A 1 726 ? -22.632 -1.367 -11.610 1.00 82.44 726 PRO A O 1
ATOM 5560 N N . GLU A 1 727 ? -21.741 -2.830 -10.166 1.00 80.88 727 GLU A N 1
ATOM 5561 C CA . GLU A 1 727 ? -22.711 -2.681 -9.071 1.00 80.88 727 GLU A CA 1
ATOM 5562 C C . GLU A 1 727 ? -22.363 -1.532 -8.104 1.00 80.88 727 GLU A C 1
ATOM 5564 O O . GLU A 1 727 ? -23.033 -1.332 -7.086 1.00 80.88 727 GLU A O 1
ATOM 5569 N N . LEU A 1 728 ? -21.337 -0.743 -8.436 1.00 83.81 728 LEU A N 1
ATOM 5570 C CA . LEU A 1 728 ? -20.812 0.373 -7.651 1.00 83.81 728 LEU A CA 1
ATOM 5571 C C . LEU A 1 728 ? -20.172 -0.028 -6.312 1.00 83.81 728 LEU A C 1
ATOM 5573 O O . LEU A 1 728 ? -20.095 0.793 -5.394 1.00 83.81 728 LEU A O 1
ATOM 5577 N N . ASP A 1 729 ? -19.694 -1.269 -6.196 1.00 84.38 729 ASP A N 1
ATOM 5578 C CA . ASP A 1 729 ? -18.936 -1.725 -5.030 1.00 84.38 729 ASP A CA 1
ATOM 5579 C C . ASP A 1 729 ? -17.445 -1.328 -5.132 1.00 84.38 729 ASP A C 1
ATOM 5581 O O . ASP A 1 729 ? -16.900 -1.056 -6.209 1.00 84.38 729 ASP A O 1
ATOM 5585 N N . LEU A 1 730 ? -16.779 -1.255 -3.973 1.00 88.94 730 LEU A N 1
ATOM 5586 C CA . LEU A 1 730 ? -15.360 -0.912 -3.854 1.00 88.94 730 LEU A CA 1
ATOM 5587 C C . LEU A 1 730 ? -14.475 -2.083 -4.308 1.00 88.94 730 LEU A C 1
ATOM 5589 O O . LEU A 1 730 ? -14.459 -3.131 -3.668 1.00 88.94 730 LEU A O 1
ATOM 5593 N N . VAL A 1 731 ? -13.704 -1.877 -5.377 1.00 91.50 731 VAL A N 1
ATOM 5594 C CA . VAL A 1 731 ? -12.728 -2.831 -5.930 1.00 91.50 731 VAL A CA 1
ATOM 5595 C C . VAL A 1 731 ? -11.535 -2.031 -6.479 1.00 91.50 731 VAL A C 1
ATOM 5597 O O . VAL A 1 731 ? -11.797 -1.033 -7.145 1.00 91.50 731 VAL A O 1
ATOM 5600 N N . PRO A 1 732 ? -10.260 -2.423 -6.266 1.00 94.69 732 PRO A N 1
ATOM 5601 C CA . PRO A 1 732 ? -9.807 -3.500 -5.384 1.00 94.69 732 PRO A CA 1
ATOM 5602 C C . PRO A 1 732 ? -10.085 -3.203 -3.904 1.00 94.69 732 PRO A C 1
ATOM 5604 O O . PRO A 1 732 ? -10.298 -2.057 -3.517 1.00 94.69 732 PRO A O 1
ATOM 5607 N N . LEU A 1 733 ? -10.023 -4.233 -3.059 1.00 95.44 733 LEU A N 1
ATOM 5608 C CA . LEU A 1 733 ? -10.068 -4.088 -1.601 1.00 95.44 733 LEU A CA 1
ATOM 5609 C C . LEU A 1 733 ? -8.684 -3.819 -1.001 1.00 95.44 733 LEU A C 1
ATOM 5611 O O . LEU A 1 733 ? -8.573 -3.164 0.036 1.00 95.44 733 LEU A O 1
ATOM 5615 N N . ILE A 1 734 ? -7.619 -4.298 -1.645 1.00 96.44 734 ILE A N 1
ATOM 5616 C CA . ILE A 1 734 ? -6.232 -4.123 -1.201 1.00 96.44 734 ILE A CA 1
ATOM 5617 C C . ILE A 1 734 ? -5.284 -4.146 -2.403 1.00 96.44 734 ILE A C 1
ATOM 5619 O O . ILE A 1 734 ? -5.623 -4.684 -3.454 1.00 96.44 734 ILE A O 1
ATOM 5623 N N . SER A 1 735 ? -4.082 -3.595 -2.259 1.00 96.25 735 SER A N 1
ATOM 5624 C CA . SER A 1 735 ? -3.045 -3.650 -3.291 1.00 96.25 735 SER A CA 1
ATOM 5625 C C . SER A 1 735 ? -1.764 -4.316 -2.788 1.00 96.25 735 SER A C 1
ATOM 5627 O O . SER A 1 735 ? -1.413 -4.233 -1.609 1.00 96.25 735 SER A O 1
ATOM 5629 N N . ALA A 1 736 ? -1.047 -4.978 -3.691 1.00 95.31 736 ALA A N 1
ATOM 5630 C CA . ALA A 1 736 ? 0.207 -5.666 -3.400 1.00 95.31 736 ALA A CA 1
ATOM 5631 C C . ALA A 1 736 ? 1.210 -5.519 -4.557 1.00 95.31 736 ALA A C 1
ATOM 5633 O O . ALA A 1 736 ? 0.822 -5.142 -5.666 1.00 95.31 736 ALA A O 1
ATOM 5634 N N . PRO A 1 737 ? 2.500 -5.808 -4.326 1.00 92.94 737 PRO A N 1
ATOM 5635 C CA . PRO A 1 737 ? 3.522 -5.714 -5.366 1.00 92.94 737 PRO A CA 1
ATOM 5636 C C . PRO A 1 737 ? 3.190 -6.625 -6.548 1.00 92.94 737 PRO A C 1
ATOM 5638 O O . PRO A 1 737 ? 2.929 -7.807 -6.341 1.00 92.94 737 PRO A O 1
ATOM 5641 N N . GLY A 1 738 ? 3.175 -6.073 -7.761 1.00 91.19 738 GLY A N 1
ATOM 5642 C CA . GLY A 1 738 ? 2.778 -6.816 -8.963 1.00 91.19 738 GLY A CA 1
ATOM 5643 C C . GLY A 1 738 ? 3.472 -6.407 -10.252 1.00 91.19 738 GLY A C 1
ATOM 5644 O O . GLY A 1 738 ? 3.403 -7.155 -11.220 1.00 91.19 738 GLY A O 1
ATOM 5645 N N . ALA A 1 739 ? 4.169 -5.269 -10.294 1.00 87.94 739 ALA A N 1
ATOM 5646 C CA . ALA A 1 739 ? 4.985 -4.903 -11.450 1.00 87.94 739 ALA A CA 1
ATOM 5647 C C . ALA A 1 739 ? 6.461 -5.229 -11.227 1.00 87.94 739 ALA A C 1
ATOM 5649 O O . ALA A 1 739 ? 6.987 -4.976 -10.147 1.00 87.94 739 ALA A O 1
ATOM 5650 N N . ASN A 1 740 ? 7.144 -5.716 -12.263 1.00 83.38 740 ASN A N 1
ATOM 5651 C CA . ASN A 1 740 ? 8.566 -6.073 -12.250 1.00 83.38 740 ASN A CA 1
ATOM 5652 C C . ASN A 1 740 ? 8.901 -7.090 -11.142 1.00 83.38 740 ASN A C 1
ATOM 5654 O O . ASN A 1 740 ? 9.863 -6.945 -10.381 1.00 83.38 740 ASN A O 1
ATOM 5658 N N . MET A 1 741 ? 8.048 -8.103 -11.008 1.00 88.19 741 MET A N 1
ATOM 5659 C CA . MET A 1 741 ? 8.193 -9.187 -10.048 1.00 88.19 741 MET A CA 1
ATOM 5660 C C . MET A 1 741 ? 9.119 -10.252 -10.623 1.00 88.19 741 MET A C 1
ATOM 5662 O O . MET A 1 741 ? 8.778 -10.911 -11.604 1.00 88.19 741 MET A O 1
ATOM 5666 N N . TRP A 1 742 ? 10.275 -10.436 -9.993 1.00 90.25 742 TRP A N 1
ATOM 5667 C CA . TRP A 1 742 ? 11.196 -11.526 -10.300 1.00 90.25 742 TRP A CA 1
ATOM 5668 C C . TRP A 1 742 ? 10.674 -12.837 -9.716 1.00 90.25 742 TRP A C 1
ATOM 5670 O O . TRP A 1 742 ? 10.454 -12.929 -8.508 1.00 90.25 742 TRP A O 1
ATOM 5680 N N . SER A 1 743 ? 10.476 -13.843 -10.564 1.00 93.75 743 SER A N 1
ATOM 5681 C CA . SER A 1 743 ? 9.999 -15.160 -10.142 1.00 93.75 743 SER A CA 1
ATOM 5682 C C . SER A 1 743 ? 10.455 -16.256 -11.106 1.00 93.75 743 SER A C 1
ATOM 5684 O O . SER A 1 743 ? 11.180 -16.006 -12.073 1.00 93.75 743 SER A O 1
ATOM 5686 N N . THR A 1 744 ? 10.039 -17.484 -10.815 1.00 95.44 744 THR A N 1
ATOM 5687 C CA . THR A 1 744 ? 10.324 -18.682 -11.602 1.00 95.44 744 THR A CA 1
ATOM 5688 C C . THR A 1 744 ? 9.525 -18.718 -12.902 1.00 95.44 744 THR A C 1
ATOM 5690 O O . THR A 1 744 ? 8.370 -18.335 -12.945 1.00 95.44 744 THR A O 1
ATOM 5693 N N . VAL A 1 745 ? 10.102 -19.245 -13.969 1.00 94.19 745 VAL A N 1
ATOM 5694 C CA . VAL A 1 745 ? 9.382 -19.705 -15.167 1.00 94.19 745 VAL A CA 1
ATOM 5695 C C . VAL A 1 745 ? 9.849 -21.134 -15.464 1.00 94.19 745 VAL A C 1
ATOM 5697 O O . VAL A 1 745 ? 10.848 -21.562 -14.880 1.00 94.19 745 VAL A O 1
ATOM 5700 N N . PRO A 1 746 ? 9.163 -21.909 -16.322 1.00 95.50 746 PRO A N 1
ATOM 5701 C CA . PRO A 1 746 ? 9.574 -23.274 -16.623 1.00 95.50 746 PRO A CA 1
ATOM 5702 C C . PRO A 1 746 ? 11.051 -23.353 -17.022 1.00 95.50 746 PRO A C 1
ATOM 5704 O O . PRO A 1 746 ? 11.588 -22.454 -17.680 1.00 95.50 746 PRO A O 1
ATOM 5707 N N . LEU A 1 747 ? 11.732 -24.430 -16.629 1.00 93.56 747 LEU A N 1
ATOM 5708 C CA . LEU A 1 747 ? 13.174 -24.589 -16.854 1.00 93.56 747 LEU A CA 1
ATOM 5709 C C . LEU A 1 747 ? 13.535 -24.482 -18.343 1.00 93.56 747 LEU A C 1
ATOM 5711 O O . LEU A 1 747 ? 14.537 -23.866 -18.707 1.00 93.56 747 LEU A O 1
ATOM 5715 N N . ASN A 1 748 ? 12.679 -25.021 -19.214 1.00 88.44 748 ASN A N 1
ATOM 5716 C CA . ASN A 1 748 ? 12.815 -24.946 -20.671 1.00 88.44 748 ASN A CA 1
ATOM 5717 C C . ASN A 1 748 ? 12.512 -23.554 -21.265 1.00 88.44 748 ASN A C 1
ATOM 5719 O O . ASN A 1 748 ? 12.729 -23.358 -22.457 1.00 88.44 748 ASN A O 1
ATOM 5723 N N . GLN A 1 749 ? 12.039 -22.600 -20.459 1.00 84.75 749 GLN A N 1
ATOM 5724 C CA . GLN A 1 749 ? 11.751 -21.210 -20.836 1.00 84.75 749 GLN A CA 1
ATOM 5725 C C . GLN A 1 749 ? 12.719 -20.195 -20.197 1.00 84.75 749 GLN A C 1
ATOM 5727 O O . GLN A 1 749 ? 12.474 -18.989 -20.246 1.00 84.75 749 GLN A O 1
ATOM 5732 N N . GLY A 1 750 ? 13.825 -20.662 -19.607 1.00 82.94 750 GLY A N 1
ATOM 5733 C CA . GLY A 1 750 ? 14.870 -19.793 -19.051 1.00 82.94 750 GLY A CA 1
ATOM 5734 C C . GLY A 1 750 ? 14.886 -19.677 -17.525 1.00 82.94 750 GLY A C 1
ATOM 5735 O O . GLY A 1 750 ? 15.662 -18.884 -17.002 1.00 82.94 750 GLY A O 1
ATOM 5736 N N . SER A 1 751 ? 14.104 -20.497 -16.807 1.00 88.69 751 SER A N 1
ATOM 5737 C CA . SER A 1 751 ? 14.065 -20.631 -15.331 1.00 88.69 751 SER A CA 1
ATOM 5738 C C . SER A 1 751 ? 13.593 -19.405 -14.533 1.00 88.69 751 SER A C 1
ATOM 5740 O O . SER A 1 751 ? 12.870 -19.565 -13.556 1.00 88.69 751 SER A O 1
ATOM 5742 N N . TYR A 1 752 ? 13.952 -18.180 -14.921 1.00 88.50 752 TYR A N 1
ATOM 5743 C CA . TYR A 1 752 ? 13.596 -16.966 -14.185 1.00 88.50 752 TYR A CA 1
ATOM 5744 C C . TYR A 1 752 ? 13.258 -15.802 -15.098 1.00 88.50 752 TYR A C 1
ATOM 5746 O O . TYR A 1 752 ? 13.821 -15.663 -16.185 1.00 88.50 752 TYR A O 1
ATOM 5754 N N . ARG A 1 753 ? 12.359 -14.938 -14.626 1.00 84.81 753 ARG A N 1
ATOM 5755 C CA . ARG A 1 753 ? 11.951 -13.746 -15.362 1.00 84.81 753 ARG A CA 1
ATOM 5756 C C . ARG A 1 753 ? 11.327 -12.693 -14.448 1.00 84.81 753 ARG A C 1
ATOM 5758 O O . ARG A 1 753 ? 10.655 -13.042 -13.475 1.00 84.81 753 ARG A O 1
ATOM 5765 N N . SER A 1 754 ? 11.483 -11.416 -14.800 1.00 85.19 754 SER A N 1
ATOM 5766 C CA . SER A 1 754 ? 10.657 -10.340 -14.242 1.00 85.19 754 SER A CA 1
ATOM 5767 C C . SER A 1 754 ? 9.424 -10.100 -15.098 1.00 85.19 754 SER A C 1
ATOM 5769 O O . SER A 1 754 ? 9.540 -9.894 -16.299 1.00 85.19 754 SER A O 1
ATOM 5771 N N . SER A 1 755 ? 8.246 -10.101 -14.480 1.00 84.81 755 SER A N 1
ATOM 5772 C CA . SER A 1 755 ? 6.979 -9.838 -15.171 1.00 84.81 755 SER A CA 1
ATOM 5773 C C . SER A 1 755 ? 6.095 -8.874 -14.375 1.00 84.81 755 SER A C 1
ATOM 5775 O O . SER A 1 755 ? 6.390 -8.563 -13.219 1.00 84.81 755 SER A O 1
ATOM 5777 N N . SER A 1 756 ? 5.038 -8.362 -15.005 1.00 87.44 756 SER A N 1
ATOM 5778 C CA . SER A 1 756 ? 4.160 -7.328 -14.452 1.00 87.44 756 SER A CA 1
ATOM 5779 C C . SER A 1 756 ? 2.685 -7.661 -14.662 1.00 87.44 756 SER A C 1
ATOM 5781 O O . SER A 1 756 ? 2.302 -8.117 -15.735 1.00 87.44 756 SER A O 1
ATOM 5783 N N . GLY A 1 757 ? 1.856 -7.403 -13.649 1.00 90.62 757 GLY A N 1
ATOM 5784 C CA . GLY A 1 757 ? 0.429 -7.721 -13.669 1.00 90.62 757 GLY A CA 1
ATOM 5785 C C . GLY A 1 757 ? -0.179 -7.890 -12.273 1.00 90.62 757 GLY A C 1
ATOM 5786 O O . GLY A 1 757 ? 0.481 -8.305 -11.322 1.00 90.62 757 GLY A O 1
ATOM 5787 N N . THR A 1 758 ? -1.481 -7.639 -12.145 1.00 95.44 758 THR A N 1
ATOM 5788 C CA . THR A 1 758 ? -2.240 -7.932 -10.912 1.00 95.44 758 THR A CA 1
ATOM 5789 C C . THR A 1 758 ? -2.280 -9.431 -10.603 1.00 95.44 758 THR A C 1
ATOM 5791 O O . THR A 1 758 ? -2.343 -9.821 -9.436 1.00 95.44 758 THR A O 1
ATOM 5794 N N . SER A 1 759 ? -2.114 -10.271 -11.630 1.00 95.19 759 SER A N 1
ATOM 5795 C CA . SER A 1 759 ? -1.872 -11.714 -11.531 1.00 95.19 759 SER A CA 1
ATOM 5796 C C . SER A 1 759 ? -0.675 -12.092 -10.655 1.00 95.19 759 SER A C 1
ATOM 5798 O O . SER A 1 759 ? -0.616 -13.223 -10.181 1.00 95.19 759 SER A O 1
ATOM 5800 N N . LEU A 1 760 ? 0.252 -11.160 -10.408 1.00 95.88 760 LEU A N 1
ATOM 5801 C CA . LEU A 1 760 ? 1.439 -11.339 -9.572 1.00 95.88 760 LEU A CA 1
ATOM 5802 C C . LEU A 1 760 ? 1.262 -10.731 -8.170 1.00 95.88 760 LEU A C 1
ATOM 5804 O O . LEU A 1 760 ? 1.846 -11.212 -7.201 1.00 95.88 760 LEU A O 1
ATOM 5808 N N . SER A 1 761 ? 0.385 -9.736 -8.030 1.00 97.12 761 SER A N 1
ATOM 5809 C CA . SER A 1 761 ? -0.051 -9.210 -6.731 1.00 97.12 761 SER A CA 1
ATOM 5810 C C . SER A 1 761 ? -0.946 -10.193 -5.977 1.00 97.12 761 SER A C 1
ATOM 5812 O O . SER A 1 761 ? -0.819 -10.353 -4.763 1.00 97.12 761 SER A O 1
ATOM 5814 N N . SER A 1 762 ? -1.857 -10.866 -6.685 1.00 98.12 762 SER A N 1
ATOM 5815 C CA . SER A 1 762 ? -2.776 -11.855 -6.106 1.00 98.12 762 SER A CA 1
ATOM 5816 C C . SER A 1 762 ? -2.066 -12.984 -5.333 1.00 98.12 762 SER A C 1
ATOM 5818 O O . SER A 1 762 ? -2.385 -13.181 -4.154 1.00 98.12 762 SER A O 1
ATOM 5820 N N . PRO A 1 763 ? -1.050 -13.676 -5.893 1.00 98.12 763 PRO A N 1
ATOM 5821 C CA . PRO A 1 763 ? -0.325 -14.718 -5.170 1.00 98.12 763 PRO A CA 1
ATOM 5822 C C . PRO A 1 763 ? 0.406 -14.169 -3.944 1.00 98.12 763 PRO A C 1
ATOM 5824 O O . PRO A 1 763 ? 0.450 -14.824 -2.900 1.00 98.12 763 PRO A O 1
ATOM 5827 N N . TYR A 1 764 ? 0.914 -12.937 -4.021 1.00 96.94 764 TYR A N 1
ATOM 5828 C CA . TYR A 1 764 ? 1.530 -12.275 -2.877 1.00 96.94 764 TYR A CA 1
ATOM 5829 C C . TYR A 1 764 ? 0.541 -12.142 -1.703 1.00 96.94 764 TYR A C 1
ATOM 5831 O O . TYR A 1 764 ? 0.873 -12.456 -0.555 1.00 96.94 764 TYR A O 1
ATOM 5839 N N . ILE A 1 765 ? -0.702 -11.733 -1.984 1.00 98.00 765 ILE A N 1
ATOM 5840 C CA . ILE A 1 765 ? -1.785 -11.680 -0.992 1.00 98.00 765 ILE A CA 1
ATOM 5841 C C . ILE A 1 765 ? -2.145 -13.074 -0.475 1.00 98.00 765 ILE A C 1
ATOM 5843 O O . ILE A 1 765 ? -2.277 -13.240 0.737 1.00 98.00 765 ILE A O 1
ATOM 5847 N N . ALA A 1 766 ? -2.256 -14.082 -1.344 1.00 98.31 766 ALA A N 1
ATOM 5848 C CA . ALA A 1 766 ? -2.545 -15.455 -0.924 1.00 98.31 766 ALA A CA 1
ATOM 5849 C C . ALA A 1 766 ? -1.488 -15.992 0.060 1.00 98.31 766 ALA A C 1
ATOM 5851 O O . ALA A 1 766 ? -1.831 -16.602 1.076 1.00 98.31 766 ALA A O 1
ATOM 5852 N N . GLY A 1 767 ? -0.209 -15.689 -0.177 1.00 97.31 767 GLY A N 1
ATOM 5853 C CA . GLY A 1 767 ? 0.860 -15.985 0.774 1.00 97.31 767 GLY A CA 1
ATOM 5854 C C . GLY A 1 767 ? 0.688 -15.239 2.101 1.00 97.31 767 GLY A C 1
ATOM 5855 O O . GLY A 1 767 ? 0.774 -15.851 3.163 1.00 97.31 767 GLY A O 1
ATOM 5856 N N . CYS A 1 768 ? 0.366 -13.941 2.071 1.00 97.44 768 CYS A N 1
ATOM 5857 C CA . CYS A 1 768 ? 0.134 -13.156 3.290 1.00 97.44 768 CYS A CA 1
ATOM 5858 C C . CYS A 1 768 ? -1.027 -13.725 4.122 1.00 97.44 768 CYS A C 1
ATOM 5860 O O . CYS A 1 768 ? -0.931 -13.825 5.346 1.00 97.44 768 CYS A O 1
ATOM 5862 N N . VAL A 1 769 ? -2.105 -14.152 3.460 1.00 97.81 769 VAL A N 1
ATOM 5863 C CA . VAL A 1 769 ? -3.233 -14.847 4.092 1.00 97.81 769 VAL A CA 1
ATOM 5864 C C . VAL A 1 769 ? -2.769 -16.149 4.747 1.00 97.81 769 VAL A C 1
ATOM 5866 O O . VAL A 1 769 ? -3.163 -16.418 5.881 1.00 97.81 769 VAL A O 1
ATOM 5869 N N . ALA A 1 770 ? -1.909 -16.937 4.096 1.00 97.75 770 ALA A N 1
ATOM 5870 C CA . ALA A 1 770 ? -1.377 -18.167 4.682 1.00 97.75 770 ALA A CA 1
ATOM 5871 C C . ALA A 1 770 ? -0.590 -17.904 5.980 1.00 97.75 770 ALA A C 1
ATOM 5873 O O . ALA A 1 770 ? -0.788 -18.609 6.970 1.00 97.75 770 ALA A O 1
ATOM 5874 N N . LEU A 1 771 ? 0.217 -16.839 6.029 1.00 96.81 771 LEU A N 1
ATOM 5875 C CA . LEU A 1 771 ? 0.930 -16.446 7.252 1.00 96.81 771 LEU A CA 1
ATOM 5876 C C . LEU A 1 771 ? -0.026 -16.024 8.377 1.00 96.81 771 LEU A C 1
ATOM 5878 O O . LEU A 1 771 ? 0.149 -16.418 9.532 1.00 96.81 771 LEU A O 1
ATOM 5882 N N . ILE A 1 772 ? -1.073 -15.259 8.052 1.00 95.38 772 ILE A N 1
ATOM 5883 C CA . ILE A 1 772 ? -2.095 -14.852 9.030 1.00 95.38 772 ILE A CA 1
ATOM 5884 C C . ILE A 1 772 ? -2.857 -16.074 9.550 1.00 95.38 772 ILE A C 1
ATOM 5886 O O . ILE A 1 772 ? -3.110 -16.170 10.749 1.00 95.38 772 ILE A O 1
ATOM 5890 N N . ARG A 1 773 ? -3.167 -17.046 8.685 1.00 95.56 773 ARG A N 1
ATOM 5891 C CA . ARG A 1 773 ? -3.815 -18.309 9.072 1.00 95.56 773 ARG A CA 1
ATOM 5892 C C . ARG A 1 773 ? -2.953 -19.155 9.998 1.00 95.56 773 ARG A C 1
ATOM 5894 O O . ARG A 1 773 ? -3.471 -19.669 10.986 1.00 95.56 773 ARG A O 1
ATOM 5901 N N . GLN A 1 774 ? -1.653 -19.257 9.723 1.00 95.38 774 GLN A N 1
ATOM 5902 C CA . GLN A 1 774 ? -0.706 -19.927 10.618 1.00 95.38 774 GLN A CA 1
ATOM 5903 C C . GLN A 1 774 ? -0.684 -19.251 11.998 1.00 95.38 774 GLN A C 1
ATOM 5905 O O . GLN A 1 774 ? -0.659 -19.927 13.027 1.00 95.38 774 GLN A O 1
ATOM 5910 N N . ARG A 1 775 ? -0.751 -17.912 12.035 1.00 92.75 775 ARG A N 1
ATOM 5911 C CA . ARG A 1 775 ? -0.775 -17.136 13.282 1.00 92.75 775 ARG A CA 1
ATOM 5912 C C . ARG A 1 775 ? -2.093 -17.263 14.054 1.00 92.75 775 ARG A C 1
ATOM 5914 O O . ARG A 1 775 ? -2.058 -17.342 15.286 1.00 92.75 775 ARG A O 1
ATOM 5921 N N . PHE A 1 776 ? -3.225 -17.252 13.352 1.00 91.69 776 PHE A N 1
ATOM 5922 C CA . PHE A 1 776 ? -4.580 -17.222 13.909 1.00 91.69 776 PHE A CA 1
ATOM 5923 C C . PHE A 1 776 ? -5.453 -18.370 13.363 1.00 91.69 776 PHE A C 1
ATOM 5925 O O . PHE A 1 776 ? -6.456 -18.128 12.689 1.00 91.69 776 PHE A O 1
ATOM 5932 N N . PRO A 1 777 ? -5.152 -19.636 13.703 1.00 90.69 777 PRO A N 1
ATOM 5933 C CA . PRO A 1 777 ? -5.791 -20.806 13.088 1.00 90.69 777 PRO A CA 1
ATOM 5934 C C . PRO A 1 777 ? -7.289 -20.962 13.403 1.00 90.69 777 PRO A C 1
ATOM 5936 O O . PRO A 1 777 ? -7.956 -21.804 12.810 1.00 90.69 777 PRO A O 1
ATOM 5939 N N . LYS A 1 778 ? -7.820 -20.187 14.357 1.00 89.88 778 LYS A N 1
ATOM 5940 C CA . LYS A 1 778 ? -9.235 -20.214 14.765 1.00 89.88 778 LYS A CA 1
ATOM 5941 C C . LYS A 1 778 ? -10.092 -19.135 14.102 1.00 89.88 778 LYS A C 1
ATOM 5943 O O . LYS A 1 778 ? -11.306 -19.164 14.273 1.00 89.88 778 LYS A O 1
ATOM 5948 N N . MET A 1 779 ? -9.485 -18.168 13.413 1.00 89.94 779 MET A N 1
ATOM 5949 C CA . MET A 1 779 ? -10.248 -17.126 12.728 1.00 89.94 779 MET A CA 1
ATOM 5950 C C . MET A 1 779 ? -10.948 -17.697 11.494 1.00 89.94 779 MET A C 1
ATOM 5952 O O . MET A 1 779 ? -10.401 -18.536 10.778 1.00 89.94 779 MET A O 1
ATOM 5956 N N . SER A 1 780 ? -12.159 -17.211 11.237 1.00 91.62 780 SER A N 1
ATOM 5957 C CA . SER A 1 780 ? -12.863 -17.451 9.976 1.00 91.62 780 SER A CA 1
ATOM 5958 C C . SER A 1 780 ? -12.138 -16.782 8.805 1.00 91.62 780 SER A C 1
ATOM 5960 O O . SER A 1 780 ? -11.375 -15.829 8.990 1.00 91.62 780 SER A O 1
ATOM 5962 N N . ALA A 1 781 ? -12.420 -17.238 7.581 1.00 93.44 781 ALA A N 1
ATOM 5963 C CA . ALA A 1 781 ? -11.859 -16.630 6.376 1.00 93.44 781 ALA A CA 1
ATOM 5964 C C . ALA A 1 781 ? -12.154 -15.122 6.300 1.00 93.44 781 ALA A C 1
ATOM 5966 O O . ALA A 1 781 ? -11.243 -14.340 6.045 1.00 93.44 781 ALA A O 1
ATOM 5967 N N . GLN A 1 782 ? -13.381 -14.702 6.611 1.00 90.25 782 GLN A N 1
ATOM 5968 C CA . GLN A 1 782 ? -13.778 -13.290 6.613 1.00 90.25 782 GLN A CA 1
ATOM 5969 C C . GLN A 1 782 ? -12.950 -12.468 7.611 1.00 90.25 782 GLN A C 1
ATOM 5971 O O . GLN A 1 782 ? -12.389 -11.443 7.240 1.00 90.25 782 GLN A O 1
ATOM 5976 N N . GLN A 1 783 ? -12.762 -12.952 8.843 1.00 91.06 783 GLN A N 1
ATOM 5977 C CA . GLN A 1 783 ? -11.923 -12.268 9.840 1.00 91.06 783 GLN A CA 1
ATOM 5978 C C . GLN A 1 783 ? -10.470 -12.102 9.371 1.00 91.06 783 GLN A C 1
ATOM 5980 O O . GLN A 1 783 ? -9.881 -11.039 9.568 1.00 91.06 783 GLN A O 1
ATOM 5985 N N . ILE A 1 784 ? -9.908 -13.121 8.712 1.00 94.00 784 ILE A N 1
ATOM 5986 C CA . ILE A 1 784 ? -8.563 -13.066 8.119 1.00 94.00 784 ILE A CA 1
ATOM 5987 C C . ILE A 1 784 ? -8.499 -12.052 6.967 1.00 94.00 784 ILE A C 1
ATOM 5989 O O . ILE A 1 784 ? -7.539 -11.287 6.871 1.00 94.00 784 ILE A O 1
ATOM 5993 N N . SER A 1 785 ? -9.520 -11.998 6.109 1.00 94.25 785 SER A N 1
ATOM 5994 C CA . SER A 1 785 ? -9.607 -10.977 5.061 1.00 94.25 785 SER A CA 1
ATOM 5995 C C . SER A 1 785 ? -9.692 -9.576 5.674 1.00 94.25 785 SER A C 1
ATOM 5997 O O . SER A 1 785 ? -8.976 -8.669 5.258 1.00 94.25 785 SER A O 1
ATOM 5999 N N . HIS A 1 786 ? -10.511 -9.391 6.711 1.00 92.12 786 HIS A N 1
ATOM 6000 C CA . HIS A 1 786 ? -10.748 -8.083 7.317 1.00 92.12 786 HIS A CA 1
ATOM 6001 C C . HIS A 1 786 ? -9.514 -7.556 8.048 1.00 92.12 786 HIS A C 1
ATOM 6003 O O . HIS A 1 786 ? -9.163 -6.389 7.878 1.00 92.12 786 HIS A O 1
ATOM 6009 N N . ILE A 1 787 ? -8.815 -8.397 8.820 1.00 92.38 787 ILE A N 1
ATOM 6010 C CA . ILE A 1 787 ? -7.575 -7.990 9.499 1.00 92.38 787 ILE A CA 1
ATOM 6011 C C . ILE A 1 787 ? -6.482 -7.634 8.485 1.00 92.38 787 ILE A C 1
ATOM 6013 O O . ILE A 1 787 ? -5.729 -6.690 8.710 1.00 92.38 787 ILE A O 1
ATOM 6017 N N . LEU A 1 788 ? -6.424 -8.326 7.342 1.00 93.62 788 LEU A N 1
ATOM 6018 C CA . LEU A 1 788 ? -5.490 -8.010 6.262 1.00 93.62 788 LEU A CA 1
ATOM 6019 C C . LEU A 1 788 ? -5.824 -6.667 5.595 1.00 93.62 788 LEU A C 1
ATOM 6021 O O . LEU A 1 788 ? -4.942 -5.827 5.438 1.00 93.62 788 LEU A O 1
ATOM 6025 N N . ILE A 1 789 ? -7.094 -6.440 5.253 1.00 93.75 789 ILE A N 1
ATOM 6026 C CA . ILE A 1 789 ? -7.563 -5.210 4.595 1.00 93.75 789 ILE A CA 1
ATOM 6027 C C . ILE A 1 789 ? -7.395 -3.992 5.514 1.00 93.75 789 ILE A C 1
ATOM 6029 O O . ILE A 1 789 ? -6.905 -2.953 5.085 1.00 93.75 789 ILE A O 1
ATOM 6033 N N . THR A 1 790 ? -7.763 -4.111 6.790 1.00 91.38 790 THR A N 1
ATOM 6034 C CA . THR A 1 790 ? -7.765 -2.987 7.750 1.00 91.38 790 THR A CA 1
ATOM 6035 C C . THR A 1 790 ? -6.385 -2.663 8.325 1.00 91.38 790 THR A C 1
ATOM 6037 O O . THR A 1 790 ? -6.202 -1.606 8.924 1.00 91.38 790 THR A O 1
ATOM 6040 N N . SER A 1 791 ? -5.400 -3.545 8.130 1.00 89.75 791 SER A N 1
ATOM 6041 C CA . SER A 1 791 ? -3.997 -3.309 8.498 1.00 89.75 791 SER A CA 1
ATOM 6042 C C . SER A 1 791 ? -3.133 -2.799 7.340 1.00 89.75 791 SER A C 1
ATOM 6044 O O . SER A 1 791 ? -1.950 -2.506 7.552 1.00 89.75 791 SER A O 1
ATOM 6046 N N . ALA A 1 792 ? -3.703 -2.683 6.134 1.00 89.31 792 ALA A N 1
ATOM 6047 C CA . ALA A 1 792 ? -3.027 -2.142 4.963 1.00 89.31 792 ALA A CA 1
ATOM 6048 C C . ALA A 1 792 ? -2.563 -0.694 5.193 1.00 89.31 792 ALA A C 1
ATOM 6050 O O . ALA A 1 792 ? -3.128 0.062 5.983 1.00 89.31 792 ALA A O 1
ATOM 6051 N N . THR A 1 793 ? -1.491 -0.313 4.505 1.00 88.38 793 THR A N 1
ATOM 6052 C CA . THR A 1 793 ? -0.919 1.034 4.561 1.00 88.38 793 THR A CA 1
ATOM 6053 C C . THR A 1 793 ? -1.454 1.851 3.383 1.00 88.38 793 THR A C 1
ATOM 6055 O O . THR A 1 793 ? -1.156 1.490 2.242 1.00 88.38 793 THR A O 1
ATOM 6058 N N . PRO A 1 794 ? -2.220 2.936 3.608 1.00 83.81 794 PRO A N 1
ATOM 6059 C CA . PRO A 1 794 ? -2.736 3.772 2.527 1.00 83.81 794 PRO A CA 1
ATOM 6060 C C . PRO A 1 794 ? -1.623 4.256 1.596 1.00 83.81 794 PRO A C 1
ATOM 6062 O O . PRO A 1 794 ? -0.566 4.687 2.057 1.00 83.81 794 PRO A O 1
ATOM 6065 N N . LEU A 1 795 ? -1.865 4.187 0.287 1.00 77.00 795 LEU A N 1
ATOM 6066 C CA . LEU A 1 795 ? -0.918 4.668 -0.716 1.00 77.00 795 LEU A CA 1
ATOM 6067 C C . LEU A 1 795 ? -1.075 6.170 -0.930 1.00 77.00 795 LEU A C 1
ATOM 6069 O O . LEU A 1 795 ? -2.189 6.697 -0.915 1.00 77.00 795 LEU A O 1
ATOM 6073 N N . VAL A 1 796 ? 0.044 6.841 -1.182 1.00 69.56 796 VAL A N 1
ATOM 6074 C CA . VAL A 1 796 ? 0.102 8.272 -1.489 1.00 69.56 796 VAL A CA 1
ATOM 6075 C C . VAL A 1 796 ? 0.668 8.433 -2.895 1.00 69.56 796 VAL A C 1
ATOM 6077 O O . VAL A 1 796 ? 1.689 7.838 -3.235 1.00 69.56 796 VAL A O 1
ATOM 6080 N N . ASP A 1 797 ? -0.007 9.222 -3.726 1.00 56.19 797 ASP A N 1
ATOM 6081 C CA . ASP A 1 797 ? 0.519 9.660 -5.015 1.00 56.19 797 ASP A CA 1
ATOM 6082 C C . ASP A 1 797 ? 1.726 10.574 -4.766 1.00 56.19 797 ASP A C 1
ATOM 6084 O O . ASP A 1 797 ? 1.569 11.702 -4.305 1.00 56.19 797 ASP A O 1
ATOM 6088 N N . LEU A 1 798 ? 2.932 10.102 -5.088 1.00 48.56 798 LEU A N 1
ATOM 6089 C CA . LEU A 1 798 ? 4.175 10.843 -4.847 1.00 48.56 798 LEU A CA 1
ATOM 6090 C C . LEU A 1 798 ? 4.288 12.131 -5.681 1.00 48.56 798 LEU A C 1
ATOM 6092 O O . LEU A 1 798 ? 5.090 13.000 -5.343 1.00 48.56 798 LEU A O 1
ATOM 6096 N N . LYS A 1 799 ? 3.506 12.278 -6.761 1.00 43.09 799 LYS A N 1
ATOM 6097 C CA . LYS A 1 799 ? 3.533 13.467 -7.624 1.00 43.09 799 LYS A CA 1
ATOM 6098 C C . LYS A 1 799 ? 2.701 14.612 -7.052 1.00 43.09 799 LYS A C 1
ATOM 6100 O O . LYS A 1 799 ? 3.104 15.767 -7.164 1.00 43.09 799 LYS A O 1
ATOM 6105 N N . ASN A 1 800 ? 1.553 14.293 -6.455 1.00 41.47 800 ASN A N 1
ATOM 6106 C CA . ASN A 1 800 ? 0.573 15.284 -5.992 1.00 41.47 800 ASN A CA 1
ATOM 6107 C C . ASN A 1 800 ? 0.354 15.270 -4.469 1.00 41.47 800 ASN A C 1
ATOM 6109 O O . ASN A 1 800 ? -0.360 16.120 -3.948 1.00 41.47 800 ASN A O 1
ATOM 6113 N N . ASN A 1 801 ? 0.972 14.319 -3.765 1.00 54.16 801 ASN A N 1
ATOM 6114 C CA . ASN A 1 801 ? 0.876 14.093 -2.325 1.00 54.16 801 ASN A CA 1
ATOM 6115 C C . ASN A 1 801 ? -0.568 13.951 -1.806 1.00 54.16 801 ASN A C 1
ATOM 6117 O O . ASN A 1 801 ? -0.897 14.426 -0.722 1.00 54.16 801 ASN A O 1
ATOM 6121 N N . PHE A 1 802 ? -1.429 13.297 -2.591 1.00 62.31 802 PHE A N 1
ATOM 6122 C CA . PHE A 1 802 ? -2.776 12.903 -2.180 1.00 62.31 802 PHE A CA 1
ATOM 6123 C C . PHE A 1 802 ? -2.830 11.403 -1.926 1.00 62.31 802 PHE A C 1
ATOM 6125 O O . PHE A 1 802 ? -2.183 10.629 -2.635 1.00 62.31 802 PHE A O 1
ATOM 6132 N N . LYS A 1 803 ? -3.660 10.973 -0.971 1.00 73.06 803 LYS A N 1
ATOM 6133 C CA . LYS A 1 803 ? -4.023 9.558 -0.864 1.00 73.06 803 LYS A CA 1
ATOM 6134 C C . LYS A 1 803 ? -4.597 9.087 -2.190 1.00 73.06 803 LYS A C 1
ATOM 6136 O O . LYS A 1 803 ? -5.467 9.736 -2.775 1.00 73.06 803 LYS A O 1
ATOM 6141 N N . VAL A 1 804 ? -4.104 7.947 -2.650 1.00 76.69 804 VAL A N 1
ATOM 6142 C CA . VAL A 1 804 ? -4.654 7.298 -3.830 1.00 76.69 804 VAL A CA 1
ATOM 6143 C C . VAL A 1 804 ? -6.123 6.985 -3.554 1.00 76.69 804 VAL A C 1
ATOM 6145 O O . VAL A 1 804 ? -6.489 6.554 -2.460 1.00 76.69 804 VAL A O 1
ATOM 6148 N N . ASN A 1 805 ? -6.975 7.251 -4.545 1.00 85.12 805 ASN A N 1
ATOM 6149 C CA . ASN A 1 805 ? -8.403 6.979 -4.450 1.00 85.12 805 ASN A CA 1
ATOM 6150 C C . ASN A 1 805 ? -8.627 5.506 -4.033 1.00 85.12 805 ASN A C 1
ATOM 6152 O O . ASN A 1 805 ? -8.042 4.625 -4.670 1.00 85.12 805 ASN A O 1
ATOM 6156 N N . PRO A 1 806 ? -9.477 5.212 -3.027 1.00 88.81 806 PRO A N 1
ATOM 6157 C CA . PRO A 1 806 ? -9.771 3.840 -2.614 1.00 88.81 806 PRO A CA 1
ATOM 6158 C C . PRO A 1 806 ? -10.278 2.949 -3.749 1.00 88.81 806 PRO A C 1
ATOM 6160 O O . PRO A 1 806 ? -9.949 1.772 -3.775 1.00 88.81 806 PRO A O 1
ATOM 6163 N N . TYR A 1 807 ? -10.994 3.494 -4.738 1.00 89.62 807 TYR A N 1
ATOM 6164 C CA . TYR A 1 807 ? -11.383 2.724 -5.923 1.00 89.62 807 TYR A CA 1
ATOM 6165 C C . TYR A 1 807 ? -10.194 2.258 -6.753 1.00 89.62 807 TYR A C 1
ATOM 6167 O O . TYR A 1 807 ? -10.379 1.358 -7.548 1.00 89.62 807 TYR A O 1
ATOM 6175 N N . ARG A 1 808 ? -8.999 2.837 -6.577 1.00 89.25 808 ARG A N 1
ATOM 6176 C CA . ARG A 1 808 ? -7.755 2.448 -7.253 1.00 89.25 808 ARG A CA 1
ATOM 6177 C C . ARG A 1 808 ? -6.849 1.585 -6.383 1.00 89.25 808 ARG A C 1
ATOM 6179 O O . ARG A 1 808 ? -6.322 0.600 -6.880 1.00 89.25 808 ARG A O 1
ATOM 6186 N N . SER A 1 809 ? -6.655 1.940 -5.114 1.00 90.06 809 SER A N 1
ATOM 6187 C CA . SER A 1 809 ? -5.719 1.234 -4.222 1.00 90.06 809 SER A CA 1
ATOM 6188 C C . SER A 1 809 ? -6.370 0.261 -3.237 1.00 90.06 809 SER A C 1
ATOM 6190 O O . SER A 1 809 ? -5.656 -0.448 -2.521 1.00 90.06 809 SER A O 1
ATOM 6192 N N . GLY A 1 810 ? -7.697 0.264 -3.122 1.00 92.62 810 GLY A N 1
ATOM 6193 C CA . GLY A 1 810 ? -8.391 -0.295 -1.967 1.00 92.62 810 GLY A CA 1
ATOM 6194 C C . GLY A 1 810 ? -7.931 0.385 -0.679 1.00 92.62 810 GLY A C 1
ATOM 6195 O O . GLY A 1 810 ? -7.615 1.579 -0.672 1.00 92.62 810 GLY A O 1
ATOM 6196 N N . SER A 1 811 ? -7.790 -0.394 0.391 1.00 90.94 811 SER A N 1
ATOM 6197 C CA . SER A 1 811 ? -7.218 0.068 1.665 1.00 90.94 811 SER A CA 1
ATOM 6198 C C . SER A 1 811 ? -5.720 0.411 1.599 1.00 90.94 811 SER A C 1
ATOM 6200 O O . SER A 1 811 ? -5.159 0.903 2.577 1.00 90.94 811 SER A O 1
ATOM 6202 N N . GLY A 1 812 ? -5.065 0.192 0.453 1.00 91.25 812 GLY A N 1
ATOM 6203 C CA . GLY A 1 812 ? -3.661 0.520 0.216 1.00 91.25 812 GLY A CA 1
ATOM 6204 C C . GLY A 1 812 ? -2.762 -0.708 0.100 1.00 91.25 812 GLY A C 1
ATOM 6205 O O . GLY A 1 812 ? -3.217 -1.805 -0.222 1.00 91.25 812 GLY A O 1
ATOM 6206 N N . LEU A 1 813 ? -1.466 -0.510 0.336 1.00 91.69 813 LEU A N 1
ATOM 6207 C CA . LEU A 1 813 ? -0.443 -1.544 0.236 1.00 91.69 813 LEU A CA 1
ATOM 6208 C C . LEU A 1 813 ? -0.538 -2.532 1.401 1.00 91.69 813 LEU A C 1
ATOM 6210 O O . LEU A 1 813 ? -0.583 -2.141 2.570 1.00 91.69 813 LEU A O 1
ATOM 6214 N N . VAL A 1 814 ? -0.503 -3.822 1.085 1.00 92.56 814 VAL A N 1
ATOM 6215 C CA . VAL A 1 814 ? -0.503 -4.902 2.073 1.00 92.56 814 VAL A CA 1
ATOM 6216 C C . VAL A 1 814 ? 0.595 -4.753 3.130 1.00 92.56 814 VAL A C 1
ATOM 6218 O O . VAL A 1 814 ? 1.764 -4.514 2.826 1.00 92.56 814 VAL A O 1
ATOM 6221 N N . ASN A 1 815 ? 0.225 -4.962 4.396 1.00 90.50 815 ASN A N 1
ATOM 6222 C CA . ASN A 1 815 ? 1.156 -4.962 5.520 1.00 90.50 815 ASN A CA 1
ATOM 6223 C C . ASN A 1 815 ? 0.874 -6.146 6.457 1.00 90.50 815 ASN A C 1
ATOM 6225 O O . ASN A 1 815 ? 0.230 -6.024 7.499 1.00 90.50 815 ASN A O 1
ATOM 6229 N N . VAL A 1 816 ? 1.379 -7.321 6.068 1.00 89.44 816 VAL A N 1
ATOM 6230 C CA . VAL A 1 816 ? 1.178 -8.569 6.821 1.00 89.44 816 VAL A CA 1
ATOM 6231 C C . VAL A 1 816 ? 1.768 -8.510 8.232 1.00 89.44 816 VAL A C 1
ATOM 6233 O O . VAL A 1 816 ? 1.199 -9.096 9.146 1.00 89.44 816 VAL A O 1
ATOM 6236 N N . TYR A 1 817 ? 2.849 -7.752 8.442 1.00 86.31 817 TYR A N 1
ATOM 6237 C CA . TYR A 1 817 ? 3.437 -7.550 9.767 1.00 86.31 817 TYR A CA 1
ATOM 6238 C C . TYR A 1 817 ? 2.451 -6.866 10.726 1.00 86.31 817 TYR A C 1
ATOM 6240 O O . TYR A 1 817 ? 2.244 -7.334 11.849 1.00 86.31 817 TYR A O 1
ATOM 6248 N N . ASN A 1 818 ? 1.773 -5.808 10.270 1.00 86.44 818 ASN A N 1
ATOM 6249 C CA . ASN A 1 818 ? 0.711 -5.174 11.048 1.00 86.44 818 ASN A CA 1
ATOM 6250 C C . ASN A 1 818 ? -0.476 -6.121 11.258 1.00 86.44 818 ASN A C 1
ATOM 6252 O O . ASN A 1 818 ? -1.020 -6.160 12.362 1.00 86.44 818 ASN A O 1
ATOM 6256 N N . ALA A 1 819 ? -0.845 -6.911 10.246 1.00 89.56 819 ALA A N 1
ATOM 6257 C CA . ALA A 1 819 ? -1.940 -7.874 10.345 1.00 89.56 819 ALA A CA 1
ATOM 6258 C C . ALA A 1 819 ? -1.694 -8.922 11.447 1.00 89.56 819 ALA A C 1
ATOM 6260 O O . ALA A 1 819 ? -2.531 -9.093 12.330 1.00 89.56 819 ALA A O 1
ATOM 6261 N N . VAL A 1 820 ? -0.526 -9.581 11.454 1.00 87.94 820 VAL A N 1
ATOM 6262 C CA . VAL A 1 820 ? -0.201 -10.653 12.423 1.00 87.94 820 VAL A CA 1
ATOM 6263 C C . VAL A 1 820 ? 0.047 -10.142 13.845 1.00 87.94 820 VAL A C 1
ATOM 6265 O O . VAL A 1 820 ? -0.016 -10.911 14.808 1.00 87.94 820 VAL A O 1
ATOM 6268 N N . ARG A 1 821 ? 0.324 -8.841 13.986 1.00 87.50 821 ARG A N 1
ATOM 6269 C CA . ARG A 1 821 ? 0.484 -8.151 15.271 1.00 87.50 821 ARG A CA 1
ATOM 6270 C C . ARG A 1 821 ? -0.822 -7.535 15.783 1.00 87.50 821 ARG A C 1
ATOM 6272 O O . ARG A 1 821 ? -0.903 -7.204 16.971 1.00 87.50 821 ARG A O 1
ATOM 6279 N N . SER A 1 822 ? -1.811 -7.334 14.913 1.00 81.94 822 SER A N 1
ATOM 6280 C CA . SER A 1 822 ? -3.041 -6.648 15.287 1.00 81.94 822 SER A CA 1
ATOM 6281 C C . SER A 1 822 ? -3.788 -7.417 16.376 1.00 81.94 822 SER A C 1
ATOM 6283 O O . SER A 1 822 ? -3.846 -8.644 16.376 1.00 81.94 822 SER A O 1
ATOM 6285 N N . ARG A 1 823 ? -4.343 -6.658 17.325 1.00 76.50 823 ARG A N 1
ATOM 6286 C CA . ARG A 1 823 ? -5.145 -7.173 18.446 1.00 76.50 823 ARG A CA 1
ATOM 6287 C C . ARG A 1 823 ? -6.641 -6.956 18.262 1.00 76.50 823 ARG A C 1
ATOM 6289 O O . ARG A 1 823 ? -7.430 -7.309 19.136 1.00 76.50 823 ARG A O 1
ATOM 6296 N N . VAL A 1 824 ? -7.024 -6.302 17.170 1.00 75.94 824 VAL A N 1
ATOM 6297 C CA . VAL A 1 824 ? -8.404 -5.934 16.860 1.00 75.94 824 VAL A CA 1
ATOM 6298 C C . VAL A 1 824 ? -8.643 -6.193 15.380 1.00 75.94 824 VAL A C 1
ATOM 6300 O O . VAL A 1 824 ? -7.815 -5.821 14.549 1.00 75.94 824 VAL A O 1
ATOM 6303 N N . PHE A 1 825 ? -9.778 -6.802 15.052 1.00 75.62 825 PHE A N 1
ATOM 6304 C CA . PHE A 1 825 ? -10.308 -6.791 13.691 1.00 75.62 825 PHE A CA 1
ATOM 6305 C C . PHE A 1 825 ? -11.568 -5.920 13.636 1.00 75.62 825 PHE A C 1
ATOM 6307 O O . PHE A 1 825 ? -12.315 -5.840 14.617 1.00 75.62 825 PHE A O 1
ATOM 6314 N N . ILE A 1 826 ? -11.763 -5.246 12.501 1.00 81.19 826 ILE A N 1
ATOM 6315 C CA . ILE A 1 826 ? -12.888 -4.339 12.238 1.00 81.19 826 ILE A CA 1
ATOM 6316 C C . ILE A 1 826 ? -13.798 -4.987 11.194 1.00 81.19 826 ILE A C 1
ATOM 6318 O O . ILE A 1 826 ? -13.308 -5.538 10.209 1.00 81.19 826 ILE A O 1
ATOM 6322 N N . ASP A 1 827 ? -15.106 -4.930 11.418 1.00 81.56 827 ASP A N 1
ATOM 6323 C CA . ASP A 1 827 ? -16.130 -5.500 10.544 1.00 81.56 827 ASP A CA 1
ATOM 6324 C C . ASP A 1 827 ? -17.334 -4.545 10.397 1.00 81.56 827 ASP A C 1
ATOM 6326 O O . ASP A 1 827 ? -17.876 -4.125 11.422 1.00 81.56 827 ASP A O 1
ATOM 6330 N N . PRO A 1 828 ? -17.779 -4.192 9.176 1.00 82.94 828 PRO A N 1
ATOM 6331 C CA . PRO A 1 828 ? -17.158 -4.505 7.887 1.00 82.94 828 PRO A CA 1
ATOM 6332 C C . PRO A 1 828 ? -15.785 -3.821 7.708 1.00 82.94 828 PRO A C 1
ATOM 6334 O O . PRO A 1 828 ? -15.506 -2.806 8.351 1.00 82.94 828 PRO A O 1
ATOM 6337 N N . PRO A 1 829 ? -14.912 -4.348 6.827 1.00 84.19 829 PRO A N 1
ATOM 6338 C CA . PRO A 1 829 ? -13.553 -3.832 6.632 1.00 84.19 829 PRO A CA 1
ATOM 6339 C C . PRO A 1 829 ? -13.503 -2.521 5.831 1.00 84.19 829 PRO A C 1
ATOM 6341 O O . PRO A 1 829 ? -12.460 -1.872 5.777 1.00 84.19 829 PRO A O 1
ATOM 6344 N N . TYR A 1 830 ? -14.617 -2.131 5.208 1.00 83.94 830 TYR A N 1
ATOM 6345 C CA . TYR A 1 830 ? -14.824 -0.857 4.524 1.00 83.94 830 TYR A CA 1
ATOM 6346 C C . TYR A 1 830 ? -16.311 -0.478 4.571 1.00 83.94 830 TYR A C 1
ATOM 6348 O O . TYR A 1 830 ? -17.170 -1.304 4.875 1.00 83.94 830 TYR A O 1
ATOM 6356 N N . ILE A 1 831 ? -16.620 0.778 4.241 1.00 77.50 831 ILE A N 1
ATOM 6357 C CA . ILE A 1 831 ? -17.994 1.286 4.163 1.00 77.50 831 ILE A CA 1
ATOM 6358 C C . ILE A 1 831 ? -18.263 1.747 2.734 1.00 77.50 831 ILE A C 1
ATOM 6360 O O . ILE A 1 831 ? -17.640 2.693 2.254 1.00 77.50 831 ILE A O 1
ATOM 6364 N N . GLY A 1 832 ? -19.212 1.097 2.062 1.00 72.00 832 GLY A N 1
ATOM 6365 C CA . GLY A 1 832 ? -19.763 1.577 0.798 1.00 72.00 832 GLY A CA 1
ATOM 6366 C C . GLY A 1 832 ? -20.935 2.520 1.056 1.00 72.00 832 GLY A C 1
ATOM 6367 O O . GLY A 1 832 ? -21.991 2.074 1.492 1.00 72.00 832 GLY A O 1
ATOM 6368 N N . ILE A 1 833 ? -20.779 3.812 0.757 1.00 69.38 833 ILE A N 1
ATOM 6369 C CA . ILE A 1 833 ? -21.820 4.845 0.962 1.00 69.38 833 ILE A CA 1
ATOM 6370 C C . ILE A 1 833 ? -22.815 4.881 -0.225 1.00 69.38 833 ILE A C 1
ATOM 6372 O O . ILE A 1 833 ? -23.382 5.917 -0.564 1.00 69.38 833 ILE A O 1
ATOM 6376 N N . ASN A 1 834 ? -22.989 3.759 -0.932 1.00 59.50 834 ASN A N 1
ATOM 6377 C CA . ASN A 1 834 ? -23.715 3.711 -2.200 1.00 59.50 834 ASN A CA 1
ATOM 6378 C C . ASN A 1 834 ? -25.198 4.099 -2.013 1.00 59.50 834 ASN A C 1
ATOM 6380 O O . ASN A 1 834 ? -25.972 3.384 -1.375 1.00 59.50 834 ASN A O 1
ATOM 6384 N N . GLN A 1 835 ? -25.603 5.219 -2.620 1.00 54.28 835 GLN A N 1
ATOM 6385 C CA . GLN A 1 835 ? -26.958 5.774 -2.517 1.00 54.28 835 GLN A CA 1
ATOM 6386 C C . GLN A 1 835 ? -28.027 4.922 -3.230 1.00 54.28 835 GLN A C 1
ATOM 6388 O O . GLN A 1 835 ? -29.213 5.071 -2.942 1.00 54.28 835 GLN A O 1
ATOM 6393 N N . THR A 1 836 ? -27.641 4.011 -4.134 1.00 45.56 836 THR A N 1
ATOM 6394 C CA . THR A 1 836 ? -28.587 3.214 -4.945 1.00 45.56 836 THR A CA 1
ATOM 6395 C C . THR A 1 836 ? -28.972 1.863 -4.333 1.00 45.56 836 THR A C 1
ATOM 6397 O O . THR A 1 836 ? -30.019 1.318 -4.683 1.00 45.56 836 THR A O 1
ATOM 6400 N N . ARG A 1 837 ? -28.196 1.336 -3.372 1.00 40.91 837 ARG A N 1
ATOM 6401 C CA . ARG A 1 837 ? -28.406 -0.016 -2.806 1.00 40.91 837 ARG A CA 1
ATOM 6402 C C . ARG A 1 837 ? -29.604 -0.116 -1.843 1.00 40.91 837 ARG A C 1
ATOM 6404 O O . ARG A 1 837 ? -30.070 -1.217 -1.565 1.00 40.91 837 ARG A O 1
ATOM 6411 N N . TRP A 1 838 ? -30.144 1.014 -1.367 1.00 43.31 838 TRP A N 1
ATOM 6412 C CA . TRP A 1 838 ? -31.246 1.076 -0.387 1.00 43.31 838 TRP A CA 1
ATOM 6413 C C . TRP A 1 838 ? -32.495 1.811 -0.897 1.00 43.31 838 TRP A C 1
ATOM 6415 O O . TRP A 1 838 ? -33.032 2.721 -0.263 1.00 43.31 838 TRP A O 1
ATOM 6425 N N . SER A 1 839 ? -33.025 1.363 -2.033 1.00 38.41 839 SER A N 1
ATOM 6426 C CA . SER A 1 839 ? -34.323 1.798 -2.568 1.00 38.41 839 SER A CA 1
ATOM 6427 C C . SER A 1 839 ? -35.543 1.136 -1.893 1.00 38.41 839 SER A C 1
ATOM 6429 O O . SER A 1 839 ? -36.640 1.168 -2.445 1.00 38.41 839 SER A O 1
ATOM 6431 N N . GLN A 1 840 ? -35.409 0.579 -0.680 1.00 38.72 840 GLN A N 1
ATOM 6432 C CA . GLN A 1 840 ? -36.560 0.075 0.083 1.00 38.72 840 GLN A CA 1
ATOM 6433 C C . GLN A 1 840 ? -37.321 1.253 0.743 1.00 38.72 840 GLN A C 1
ATOM 6435 O O . GLN A 1 840 ? -36.697 2.057 1.440 1.00 38.72 840 GLN A O 1
ATOM 6440 N N . PRO A 1 841 ? -38.650 1.395 0.555 1.00 41.69 841 PRO A N 1
ATOM 6441 C CA . PRO A 1 841 ? -39.449 2.514 1.086 1.00 41.69 841 PRO A CA 1
ATOM 6442 C C . PRO A 1 841 ? -39.557 2.595 2.619 1.00 41.69 841 PRO A C 1
ATOM 6444 O O . PRO A 1 841 ? -40.124 3.551 3.134 1.00 41.69 841 PRO A O 1
ATOM 6447 N N . SER A 1 842 ? -39.054 1.601 3.355 1.00 43.47 842 SER A N 1
ATOM 6448 C CA . SER A 1 842 ? -39.265 1.444 4.800 1.00 43.47 842 SER A CA 1
ATOM 6449 C C . SER A 1 842 ? -38.380 2.319 5.698 1.00 43.47 842 SER A C 1
ATOM 6451 O O . SER A 1 842 ? -38.550 2.270 6.910 1.00 43.47 842 SER A O 1
ATOM 6453 N N . ASN A 1 843 ? -37.443 3.095 5.137 1.00 43.81 843 ASN A N 1
ATOM 6454 C CA . ASN A 1 843 ? -36.455 3.888 5.893 1.00 43.81 843 ASN A CA 1
ATOM 6455 C C . ASN A 1 843 ? -36.691 5.409 5.800 1.00 43.81 843 ASN A C 1
ATOM 6457 O O . ASN A 1 843 ? -35.741 6.191 5.855 1.00 43.81 843 ASN A O 1
ATOM 6461 N N . LEU A 1 844 ? -37.940 5.825 5.591 1.00 47.81 844 LEU A N 1
ATOM 6462 C CA . LEU A 1 844 ? -38.350 7.227 5.673 1.00 47.81 844 LEU A CA 1
ATOM 6463 C C . LEU A 1 844 ? -38.815 7.505 7.104 1.00 47.81 844 LEU A C 1
ATOM 6465 O O . LEU A 1 844 ? -39.650 6.762 7.620 1.00 47.81 844 LEU A O 1
ATOM 6469 N N . ASP A 1 845 ? -38.277 8.543 7.741 1.00 48.62 845 ASP A N 1
ATOM 6470 C CA . ASP A 1 845 ? -38.887 9.079 8.957 1.00 48.62 845 ASP A CA 1
ATOM 6471 C C . ASP A 1 845 ? -40.161 9.880 8.628 1.00 48.62 845 ASP A C 1
ATOM 6473 O O . ASP A 1 845 ? -40.469 10.150 7.461 1.00 48.62 845 ASP A O 1
ATOM 6477 N N . ASP A 1 846 ? -40.914 10.273 9.659 1.00 43.16 846 ASP A N 1
ATOM 6478 C CA . ASP A 1 846 ? -42.168 11.034 9.528 1.00 43.16 846 ASP A CA 1
ATOM 6479 C C . ASP A 1 846 ? -41.983 12.417 8.855 1.00 43.16 846 ASP A C 1
ATOM 6481 O O . ASP A 1 846 ? -42.967 13.097 8.558 1.00 43.16 846 ASP A O 1
ATOM 6485 N N . GLN A 1 847 ? -40.735 12.838 8.591 1.00 44.16 847 GLN A N 1
ATOM 6486 C CA . GLN A 1 847 ? -40.373 14.065 7.873 1.00 44.16 847 GLN A CA 1
ATOM 6487 C C . GLN A 1 847 ? -39.830 13.815 6.453 1.00 44.16 847 GLN A C 1
ATOM 6489 O O . GLN A 1 847 ? -39.489 14.766 5.750 1.00 44.16 847 GLN A O 1
ATOM 6494 N N . GLY A 1 848 ? -39.783 12.561 5.993 1.00 47.41 848 GLY A N 1
ATOM 6495 C CA . GLY A 1 848 ? -39.322 12.194 4.653 1.00 47.41 848 GLY A CA 1
ATOM 6496 C C . GLY A 1 848 ? -37.799 12.202 4.474 1.00 47.41 848 GLY A C 1
ATOM 6497 O O . GLY A 1 848 ? -37.329 12.110 3.337 1.00 47.41 848 GLY A O 1
ATOM 6498 N N . VAL A 1 849 ? -37.020 12.286 5.559 1.00 46.31 849 VAL A N 1
ATOM 6499 C CA . VAL A 1 849 ? -35.551 12.265 5.528 1.00 46.31 849 VAL A CA 1
ATOM 6500 C C . VAL A 1 849 ? -35.060 10.817 5.605 1.00 46.31 849 VAL A C 1
ATOM 6502 O O . VAL A 1 849 ? -35.457 10.037 6.471 1.00 46.31 849 VAL A O 1
ATOM 6505 N N . ARG A 1 850 ? -34.177 10.428 4.675 1.00 57.03 850 ARG A N 1
ATOM 6506 C CA . ARG A 1 850 ? -33.526 9.108 4.694 1.00 57.03 850 ARG A CA 1
ATOM 6507 C C . ARG A 1 850 ? -32.269 9.185 5.552 1.00 57.03 850 ARG A C 1
ATOM 6509 O O . ARG A 1 850 ? -31.352 9.927 5.224 1.00 57.03 850 ARG A O 1
ATOM 6516 N N . THR A 1 851 ? -32.187 8.383 6.608 1.00 57.59 851 THR A N 1
ATOM 6517 C CA . THR A 1 851 ? -30.942 8.177 7.364 1.00 57.59 851 THR A CA 1
ATOM 6518 C C . THR A 1 851 ? -30.487 6.733 7.171 1.00 57.59 851 THR A C 1
ATOM 6520 O O . THR A 1 851 ? -31.245 5.802 7.432 1.00 57.59 851 THR A O 1
ATOM 6523 N N . ILE A 1 852 ? -29.261 6.537 6.686 1.00 62.06 852 ILE A N 1
ATOM 6524 C CA . ILE A 1 852 ? -28.627 5.223 6.525 1.00 62.06 852 ILE A CA 1
ATOM 6525 C C . ILE A 1 852 ? -27.666 5.017 7.693 1.00 62.06 852 ILE A C 1
ATOM 6527 O O . ILE A 1 852 ? -26.797 5.850 7.934 1.00 62.06 852 ILE A O 1
ATOM 6531 N N . SER A 1 853 ? -27.804 3.903 8.407 1.00 65.12 853 SER A N 1
ATOM 6532 C CA . SER A 1 853 ? -26.957 3.568 9.553 1.00 65.12 853 SER A CA 1
ATOM 6533 C C . SER A 1 853 ? -26.048 2.383 9.226 1.00 65.12 853 SER A C 1
ATOM 6535 O O . SER A 1 853 ? -26.519 1.363 8.729 1.00 65.12 853 SER A O 1
ATOM 6537 N N . TYR A 1 854 ? -24.765 2.494 9.556 1.00 66.69 854 TYR A N 1
ATOM 6538 C CA . TYR A 1 854 ? -23.751 1.449 9.425 1.00 66.69 854 TYR A CA 1
ATOM 6539 C C . TYR A 1 854 ? -23.258 1.050 10.819 1.00 66.69 854 TYR A C 1
ATOM 6541 O O . TYR A 1 854 ? -22.950 1.920 11.630 1.00 66.69 854 TYR A O 1
ATOM 6549 N N . SER A 1 855 ? -23.163 -0.249 11.104 1.00 71.44 855 SER A N 1
ATOM 6550 C CA . SER A 1 855 ? -22.557 -0.753 12.344 1.00 71.44 855 SER A CA 1
ATOM 6551 C C . SER A 1 855 ? -21.125 -1.186 12.067 1.00 71.44 855 SER A C 1
ATOM 6553 O O . SER A 1 855 ? -20.915 -2.066 11.239 1.00 71.44 855 SER A O 1
ATOM 6555 N N . LEU A 1 856 ? -20.157 -0.597 12.765 1.00 76.31 856 LEU A N 1
ATOM 6556 C CA . LEU A 1 856 ? -18.763 -1.032 12.781 1.00 76.31 856 LEU A CA 1
ATOM 6557 C C . LEU A 1 856 ? -18.483 -1.799 14.070 1.00 76.31 856 LEU A C 1
ATOM 6559 O O . LEU A 1 856 ? -18.546 -1.231 15.158 1.00 76.31 856 LEU A O 1
ATOM 6563 N N . ASN A 1 857 ? -18.138 -3.072 13.951 1.00 77.38 857 ASN A N 1
ATOM 6564 C CA . ASN A 1 857 ? -17.794 -3.949 15.057 1.00 77.38 857 ASN A CA 1
ATOM 6565 C C . ASN A 1 857 ? -16.272 -4.064 15.184 1.00 77.38 857 ASN A C 1
ATOM 6567 O O . ASN A 1 857 ? -15.576 -4.414 14.237 1.00 77.38 857 ASN A O 1
ATOM 6571 N N . PHE A 1 858 ? -15.762 -3.813 16.382 1.00 80.62 858 PHE A N 1
ATOM 6572 C CA . PHE A 1 858 ? -14.368 -3.961 16.775 1.00 80.62 858 PHE A CA 1
ATOM 6573 C C . PHE A 1 858 ? -14.272 -5.151 17.711 1.00 80.62 858 PHE A C 1
ATOM 6575 O O . PHE A 1 858 ? -14.778 -5.095 18.831 1.00 80.62 858 PHE A O 1
ATOM 6582 N N . THR A 1 859 ? -13.614 -6.220 17.284 1.00 74.00 859 THR A N 1
ATOM 6583 C CA . THR A 1 859 ? -13.509 -7.438 18.093 1.00 74.00 859 THR A CA 1
ATOM 6584 C C . THR A 1 859 ? -12.053 -7.744 18.384 1.00 74.00 859 THR A C 1
ATOM 6586 O O . THR A 1 859 ? -11.196 -7.669 17.501 1.00 74.00 859 THR A O 1
ATOM 6589 N N . ASN A 1 860 ? -11.764 -8.062 19.643 1.00 76.19 860 ASN A N 1
ATOM 6590 C CA . ASN A 1 860 ? -10.421 -8.426 20.069 1.00 76.19 860 ASN A CA 1
ATOM 6591 C C . ASN A 1 860 ? -10.025 -9.794 19.480 1.00 76.19 860 ASN A C 1
ATOM 6593 O O . ASN A 1 860 ? -10.807 -10.739 19.503 1.00 76.19 860 ASN A O 1
ATOM 6597 N N . THR A 1 861 ? -8.807 -9.908 18.954 1.00 65.75 861 THR A N 1
ATOM 6598 C CA . THR A 1 861 ? -8.307 -11.149 18.336 1.00 65.75 861 THR A CA 1
ATOM 6599 C C . THR A 1 861 ? -8.010 -12.253 19.355 1.00 65.75 861 THR A C 1
ATOM 6601 O O . THR A 1 861 ? -8.012 -13.426 18.993 1.00 65.75 861 THR A O 1
ATOM 6604 N N . ASP A 1 862 ? -7.772 -11.884 20.618 1.00 63.81 862 ASP A N 1
ATOM 6605 C CA . ASP A 1 862 ? -7.382 -12.777 21.716 1.00 63.81 862 ASP A CA 1
ATOM 6606 C C . ASP A 1 862 ? -8.510 -13.000 22.751 1.00 63.81 862 ASP A C 1
ATOM 6608 O O . ASP A 1 862 ? -8.361 -13.824 23.655 1.00 63.81 862 ASP A O 1
ATOM 6612 N N . ALA A 1 863 ? -9.632 -12.268 22.667 1.00 55.69 863 ALA A N 1
ATOM 6613 C CA . ALA A 1 863 ? -10.735 -12.338 23.633 1.00 55.69 863 ALA A CA 1
ATOM 6614 C C . ALA A 1 863 ? -12.109 -12.113 22.977 1.00 55.69 863 ALA A C 1
ATOM 6616 O O . ALA A 1 863 ? -12.236 -11.284 22.086 1.00 55.69 863 ALA A O 1
ATOM 6617 N N . GLU A 1 864 ? -13.168 -12.745 23.497 1.00 56.66 864 GLU A N 1
ATOM 6618 C CA . GLU A 1 864 ? -14.570 -12.555 23.058 1.00 56.66 864 GLU A CA 1
ATOM 6619 C C . GLU A 1 864 ? -15.170 -11.195 23.486 1.00 56.66 864 GLU A C 1
ATOM 6621 O O . GLU A 1 864 ? -16.334 -11.090 23.865 1.00 56.66 864 GLU A O 1
ATOM 6626 N N . LYS A 1 865 ? -14.368 -10.125 23.490 1.00 59.62 865 LYS A N 1
ATOM 6627 C CA . LYS A 1 865 ? -14.846 -8.767 23.757 1.00 59.62 865 LYS A CA 1
ATOM 6628 C C . LYS A 1 865 ? -14.980 -8.019 22.439 1.00 59.62 865 LYS A C 1
ATOM 6630 O O . LYS A 1 865 ? -13.987 -7.825 21.736 1.00 59.62 865 LYS A O 1
ATOM 6635 N N . SER A 1 866 ? -16.196 -7.567 22.158 1.00 69.62 866 SER A N 1
ATOM 6636 C CA . SER A 1 866 ? -16.533 -6.725 21.016 1.00 69.62 866 SER A CA 1
ATOM 6637 C C . SER A 1 866 ? -17.054 -5.364 21.478 1.00 69.62 866 SER A C 1
ATOM 6639 O O . SER A 1 866 ? -17.744 -5.258 22.492 1.00 69.62 866 SER A O 1
ATOM 6641 N N . ALA A 1 867 ? -16.729 -4.322 20.726 1.00 71.38 867 ALA A N 1
ATOM 6642 C CA . ALA A 1 867 ? -17.355 -3.009 20.807 1.00 71.38 867 ALA A CA 1
ATOM 6643 C C . ALA A 1 867 ? -17.976 -2.686 19.449 1.00 71.38 867 ALA A C 1
ATOM 6645 O O . ALA A 1 867 ? -17.448 -3.114 18.427 1.00 71.38 867 ALA A O 1
ATOM 6646 N N . SER A 1 868 ? -19.056 -1.914 19.427 1.00 68.69 868 SER A N 1
ATOM 6647 C CA . SER A 1 868 ? -19.730 -1.549 18.181 1.00 68.69 868 SER A CA 1
ATOM 6648 C C . SER A 1 868 ? -19.952 -0.045 18.143 1.00 68.69 868 SER A C 1
ATOM 6650 O O . SER A 1 868 ? -20.355 0.556 19.140 1.00 68.69 868 SER A O 1
ATOM 6652 N N . VAL A 1 869 ? -19.661 0.563 16.998 1.00 71.44 869 VAL A N 1
ATOM 6653 C CA . VAL A 1 869 ? -19.861 1.985 16.715 1.00 71.44 869 VAL A CA 1
ATOM 6654 C C . VAL A 1 869 ? -20.894 2.093 15.606 1.00 71.44 869 VAL A C 1
ATOM 6656 O O . VAL A 1 869 ? -20.714 1.525 14.533 1.00 71.44 869 VAL A O 1
ATOM 6659 N N . MET A 1 870 ? -21.970 2.832 15.861 1.00 68.44 870 MET A N 1
ATOM 6660 C CA . MET A 1 870 ? -22.973 3.144 14.848 1.00 68.44 870 MET A CA 1
ATOM 6661 C C . MET A 1 870 ? -22.601 4.451 14.154 1.00 68.44 870 MET A C 1
ATOM 6663 O O . MET A 1 870 ? -22.458 5.483 14.806 1.00 68.44 870 MET A O 1
ATOM 6667 N N . LEU A 1 871 ? -22.464 4.403 12.835 1.00 63.81 871 LEU A N 1
ATOM 6668 C CA . LEU A 1 871 ? -22.276 5.566 11.979 1.00 63.81 871 LEU A CA 1
ATOM 6669 C C . LEU A 1 871 ? -23.582 5.856 11.253 1.00 63.81 871 LEU A C 1
ATOM 6671 O O . LEU A 1 871 ? -24.146 4.964 10.627 1.00 63.81 871 LEU A O 1
ATOM 6675 N N . THR A 1 872 ? -24.055 7.094 11.308 1.00 61.72 872 THR A N 1
ATOM 6676 C CA . THR A 1 872 ? -25.237 7.532 10.565 1.00 61.72 872 THR A CA 1
ATOM 6677 C C . THR A 1 872 ? -24.820 8.450 9.424 1.00 61.72 872 THR A C 1
ATOM 6679 O O . THR A 1 872 ? -23.998 9.349 9.582 1.00 61.72 872 THR A O 1
ATOM 6682 N N . HIS A 1 873 ? -25.379 8.203 8.248 1.00 62.47 873 HIS A N 1
ATOM 6683 C CA . HIS A 1 873 ? -25.207 9.007 7.053 1.00 62.47 873 HIS A CA 1
ATOM 6684 C C . HIS A 1 873 ? -26.580 9.454 6.569 1.00 62.47 873 HIS A C 1
ATOM 6686 O O . HIS A 1 873 ? -27.444 8.626 6.285 1.00 62.47 873 HIS A O 1
ATOM 6692 N N . GLN A 1 874 ? -26.772 10.760 6.443 1.00 59.09 874 GLN A N 1
ATOM 6693 C CA . GLN A 1 874 ? -27.896 11.309 5.698 1.00 59.09 874 GLN A CA 1
ATOM 6694 C C . GLN A 1 874 ? -27.436 11.515 4.251 1.00 59.09 874 GLN A C 1
ATOM 6696 O O . GLN A 1 874 ? -26.527 12.320 4.025 1.00 59.09 874 GLN A O 1
ATOM 6701 N N . PRO A 1 875 ? -27.991 10.773 3.273 1.00 53.34 875 PRO A N 1
ATOM 6702 C CA . PRO A 1 875 ? -27.678 10.988 1.872 1.00 53.34 875 PRO A CA 1
ATOM 6703 C C . PRO A 1 875 ? -28.028 12.416 1.476 1.00 53.34 875 PRO A C 1
ATOM 6705 O O . PRO A 1 875 ? -29.102 12.912 1.815 1.00 53.34 875 PRO A O 1
ATOM 6708 N N . ALA A 1 876 ? -27.144 13.064 0.720 1.00 46.06 876 ALA A N 1
ATOM 6709 C CA . ALA A 1 876 ? -27.506 14.296 0.037 1.00 46.06 876 ALA A CA 1
ATOM 6710 C C . ALA A 1 876 ? -28.670 14.001 -0.922 1.00 46.06 876 ALA A C 1
ATOM 6712 O O . ALA A 1 876 ? -28.584 13.075 -1.734 1.00 46.06 876 ALA A O 1
ATOM 6713 N N . THR A 1 877 ? -29.754 14.770 -0.832 1.00 42.44 877 THR A N 1
ATOM 6714 C CA . THR A 1 877 ? -30.887 14.671 -1.755 1.00 42.44 877 THR A CA 1
ATOM 6715 C C . THR A 1 877 ? -30.415 15.099 -3.144 1.00 42.44 877 THR A C 1
ATOM 6717 O O . THR A 1 877 ? -30.190 16.283 -3.392 1.00 42.44 877 THR A O 1
ATOM 6720 N N . SER A 1 878 ? -30.206 14.144 -4.051 1.00 37.34 878 SER A N 1
ATOM 6721 C CA . SER A 1 878 ? -29.910 14.441 -5.451 1.00 37.34 878 SER A CA 1
ATOM 6722 C C . SER A 1 878 ? -31.224 14.604 -6.216 1.00 37.34 878 SER A C 1
ATOM 6724 O O . SER A 1 878 ? -32.008 13.668 -6.359 1.00 37.34 878 SER A O 1
ATOM 6726 N N . TYR A 1 879 ? -31.488 15.820 -6.693 1.00 40.97 879 TYR A N 1
ATOM 6727 C CA . TYR A 1 879 ? -32.623 16.097 -7.569 1.00 40.97 879 TYR A CA 1
ATOM 6728 C C . TYR A 1 879 ? -32.181 15.898 -9.017 1.00 40.97 879 TYR A C 1
ATOM 6730 O O . TYR A 1 879 ? -31.239 16.538 -9.488 1.00 40.97 879 TYR A O 1
ATOM 6738 N N . THR A 1 880 ? -32.834 14.986 -9.731 1.00 37.75 880 THR A N 1
ATOM 6739 C CA . THR A 1 880 ? -32.624 14.823 -11.171 1.00 37.75 880 THR A CA 1
ATOM 6740 C C . THR A 1 880 ? -33.443 15.895 -11.885 1.00 37.75 880 THR A C 1
ATOM 6742 O O . THR A 1 880 ? -34.662 15.919 -11.762 1.00 37.75 880 THR A O 1
ATOM 6745 N N . LEU A 1 881 ? -32.785 16.790 -12.626 1.00 37.41 881 LEU A N 1
ATOM 6746 C CA . LEU A 1 881 ? -33.408 17.942 -13.304 1.00 37.41 881 LEU A CA 1
ATOM 6747 C C . LEU A 1 881 ? -34.220 17.565 -14.553 1.00 37.41 881 LEU A C 1
ATOM 6749 O O . LEU A 1 881 ? -34.398 18.397 -15.434 1.00 37.41 881 LEU A O 1
ATOM 6753 N N . TYR A 1 882 ? -34.680 16.320 -14.658 1.00 45.06 882 TYR A N 1
ATOM 6754 C CA . TYR A 1 882 ? -35.357 15.814 -15.844 1.00 45.06 882 TYR A CA 1
ATOM 6755 C C . TYR A 1 882 ? -36.784 15.388 -15.510 1.00 45.06 882 TYR A C 1
ATOM 6757 O O . TYR A 1 882 ? -37.011 14.637 -14.560 1.00 45.06 882 TYR A O 1
ATOM 6765 N N . ASP A 1 883 ? -37.746 15.857 -16.304 1.00 51.84 883 ASP A N 1
ATOM 6766 C CA . ASP A 1 883 ? -39.124 15.374 -16.230 1.00 51.84 883 ASP A CA 1
ATOM 6767 C C . ASP A 1 883 ? -39.219 13.886 -16.643 1.00 51.84 883 ASP A C 1
ATOM 6769 O O . ASP A 1 883 ? -38.262 13.267 -17.119 1.00 51.84 883 ASP A O 1
ATOM 6773 N N . LYS A 1 884 ? -40.405 13.277 -16.494 1.00 44.97 884 LYS A N 1
ATOM 6774 C CA . LYS A 1 884 ? -40.652 11.873 -16.897 1.00 44.97 884 LYS A CA 1
ATOM 6775 C C . LYS A 1 884 ? -40.481 11.629 -18.407 1.00 44.97 884 LYS A C 1
ATOM 6777 O O . LYS A 1 884 ? -40.612 10.489 -18.850 1.00 44.97 884 LYS A O 1
ATOM 6782 N N . GLN A 1 885 ? -40.240 12.677 -19.189 1.00 51.03 885 GLN A N 1
ATOM 6783 C CA . GLN A 1 885 ? -40.028 12.667 -20.628 1.00 51.03 885 GLN A CA 1
ATOM 6784 C C . GLN A 1 885 ? -38.565 12.983 -21.004 1.00 51.03 885 GLN A C 1
ATOM 6786 O O . GLN A 1 885 ? -38.240 12.951 -22.189 1.00 51.03 885 GLN A O 1
ATOM 6791 N N . GLY A 1 886 ? -37.676 13.213 -20.027 1.00 41.84 886 GLY A N 1
ATOM 6792 C CA . GLY A 1 886 ? -36.251 13.466 -20.239 1.00 41.84 886 GLY A CA 1
ATOM 6793 C C . GLY A 1 886 ? -35.890 14.917 -20.575 1.00 41.84 886 GLY A C 1
ATOM 6794 O O . GLY A 1 886 ? -34.776 15.158 -21.037 1.00 41.84 886 GLY A O 1
ATOM 6795 N N . ASN A 1 887 ? -36.784 15.887 -20.359 1.00 46.41 887 ASN A N 1
ATOM 6796 C CA . ASN A 1 887 ? -36.493 17.305 -20.594 1.00 46.41 887 ASN A CA 1
ATOM 6797 C C . ASN A 1 887 ? -35.971 17.986 -19.331 1.00 46.41 887 ASN A C 1
ATOM 6799 O O . ASN A 1 887 ? -36.487 17.755 -18.241 1.00 46.41 887 ASN A O 1
ATOM 6803 N N . TYR A 1 888 ? -34.981 18.862 -19.503 1.00 43.16 888 TYR A N 1
ATOM 6804 C CA . TYR A 1 888 ? -34.407 19.663 -18.425 1.00 43.16 888 TYR A CA 1
ATOM 6805 C C . TYR A 1 888 ? -35.425 20.693 -17.896 1.00 43.16 888 TYR A C 1
ATOM 6807 O O . TYR A 1 888 ? -35.808 21.600 -18.637 1.00 43.16 888 TYR A O 1
ATOM 6815 N N . ASP A 1 889 ? -35.848 20.578 -16.633 1.00 48.72 889 ASP A N 1
ATOM 6816 C CA . ASP A 1 889 ? -36.794 21.497 -15.982 1.00 48.72 889 ASP A CA 1
ATOM 6817 C C . ASP A 1 889 ? -36.105 22.326 -14.885 1.00 48.72 889 ASP A C 1
ATOM 6819 O O . ASP A 1 889 ? -35.863 21.873 -13.766 1.00 48.72 889 ASP A O 1
ATOM 6823 N N . ALA A 1 890 ? -35.800 23.583 -15.212 1.00 45.44 890 ALA A N 1
ATOM 6824 C CA . ALA A 1 890 ? -35.179 24.536 -14.294 1.00 45.44 890 ALA A CA 1
ATOM 6825 C C . ALA A 1 890 ? -36.154 25.116 -13.248 1.00 45.44 890 ALA A C 1
ATOM 6827 O O . ALA A 1 890 ? -35.706 25.714 -12.271 1.00 45.44 890 ALA A O 1
ATOM 6828 N N . THR A 1 891 ? -37.472 24.963 -13.429 1.00 47.41 891 THR A N 1
ATOM 6829 C CA . THR A 1 891 ? -38.480 25.584 -12.549 1.00 47.41 891 THR A CA 1
ATOM 6830 C C . THR A 1 891 ? -38.728 24.800 -11.260 1.00 47.41 891 THR A C 1
ATOM 6832 O O . THR A 1 891 ? -39.227 25.357 -10.282 1.00 47.41 891 THR A O 1
ATOM 6835 N N . PHE A 1 892 ? -38.296 23.537 -11.208 1.00 42.09 892 PHE A N 1
ATOM 6836 C CA . PHE A 1 892 ? -38.369 22.699 -10.008 1.00 42.09 892 PHE A CA 1
ATOM 6837 C C . PHE A 1 892 ? -37.418 23.180 -8.892 1.00 42.09 892 PHE A C 1
ATOM 6839 O O . PHE A 1 892 ? -37.728 23.063 -7.706 1.00 42.09 892 PHE A O 1
ATOM 6846 N N . LEU A 1 893 ? -36.288 23.797 -9.265 1.00 39.81 893 LEU A N 1
ATOM 6847 C CA . LEU A 1 893 ? -35.238 24.226 -8.336 1.00 39.81 893 LEU A CA 1
ATOM 6848 C C . LEU A 1 893 ? -35.691 25.369 -7.403 1.00 39.81 893 LEU A C 1
ATOM 6850 O O . LEU A 1 893 ? -35.351 25.379 -6.221 1.00 39.81 893 LEU A O 1
ATOM 6854 N N . GLU A 1 894 ? -36.484 26.320 -7.907 1.00 38.00 894 GLU A N 1
ATOM 6855 C CA . GLU A 1 894 ? -36.924 27.487 -7.123 1.00 38.00 894 GLU A CA 1
ATOM 6856 C C . GLU A 1 894 ? -38.018 27.144 -6.098 1.00 38.00 894 GLU A C 1
ATOM 6858 O O . GLU A 1 894 ? -38.087 27.767 -5.037 1.00 38.00 894 GLU A O 1
ATOM 6863 N N . ALA A 1 895 ? -38.857 26.140 -6.370 1.00 40.16 895 ALA A N 1
ATOM 6864 C CA . ALA A 1 895 ? -39.986 25.798 -5.506 1.00 40.16 895 ALA A CA 1
ATOM 6865 C C . ALA A 1 895 ? -39.596 24.933 -4.290 1.00 40.16 895 ALA A C 1
ATOM 6867 O O . ALA A 1 895 ? -40.230 25.047 -3.237 1.00 40.16 895 ALA A O 1
ATOM 6868 N N . GLU A 1 896 ? -38.564 24.087 -4.403 1.00 38.97 896 GLU A N 1
ATOM 6869 C CA . GLU A 1 896 ? -38.158 23.162 -3.330 1.00 38.97 896 GLU A CA 1
ATOM 6870 C C . GLU A 1 896 ? -36.966 23.639 -2.494 1.00 38.97 896 GLU A C 1
ATOM 6872 O O . GLU A 1 896 ? -36.961 23.392 -1.286 1.00 38.97 896 GLU A O 1
ATOM 6877 N N . ILE A 1 897 ? -36.032 24.425 -3.049 1.00 36.97 897 ILE A N 1
ATOM 6878 C CA . ILE A 1 897 ? -34.995 25.092 -2.234 1.00 36.97 897 ILE A CA 1
ATOM 6879 C C . ILE A 1 897 ? -35.648 26.036 -1.205 1.00 36.97 897 ILE A C 1
ATOM 6881 O O . ILE A 1 897 ? -35.224 26.091 -0.053 1.00 36.97 897 ILE A O 1
ATOM 6885 N N . MET A 1 898 ? -36.758 26.687 -1.573 1.00 34.44 898 MET A N 1
ATOM 6886 C CA . MET A 1 898 ? -37.568 27.523 -0.672 1.00 34.44 898 MET A CA 1
ATOM 6887 C C . MET A 1 898 ? -38.359 26.730 0.387 1.00 34.44 898 MET A C 1
ATOM 6889 O O . MET A 1 898 ? -38.809 27.315 1.371 1.00 34.44 898 MET A O 1
ATOM 6893 N N . ARG A 1 899 ? -38.544 25.410 0.219 1.00 37.22 899 ARG A N 1
ATOM 6894 C CA . ARG A 1 899 ? -39.183 24.535 1.223 1.00 37.22 899 ARG A CA 1
ATOM 6895 C C . ARG A 1 899 ? -38.175 23.867 2.154 1.00 37.22 899 ARG A C 1
ATOM 6897 O O . ARG A 1 899 ? -38.490 23.681 3.324 1.00 37.22 899 ARG A O 1
ATOM 6904 N N . ALA A 1 900 ? -36.985 23.529 1.655 1.00 32.84 900 ALA A N 1
ATOM 6905 C CA . ALA A 1 900 ? -35.914 22.926 2.449 1.00 32.84 900 ALA A CA 1
ATOM 6906 C C . ALA A 1 900 ? -35.202 23.940 3.368 1.00 32.84 900 ALA A C 1
ATOM 6908 O O . ALA A 1 900 ? -34.583 23.544 4.352 1.00 32.84 900 ALA A O 1
ATOM 6909 N N . TRP A 1 901 ? -35.330 25.242 3.086 1.00 30.58 901 TRP A N 1
ATOM 6910 C CA . TRP A 1 901 ? -34.810 26.321 3.926 1.00 30.58 901 TRP A CA 1
ATOM 6911 C C . TRP A 1 901 ? -35.841 27.459 4.026 1.00 30.58 901 TRP A C 1
ATOM 6913 O O . TRP A 1 901 ? -35.840 28.366 3.190 1.00 30.58 901 TRP A O 1
ATOM 6923 N N . PRO A 1 902 ? -36.747 27.466 5.023 1.00 29.64 902 PRO A N 1
ATOM 6924 C CA . PRO A 1 902 ? -37.564 28.644 5.241 1.00 29.64 902 PRO A CA 1
ATOM 6925 C C . PRO A 1 902 ? -36.659 29.786 5.740 1.00 29.64 902 PRO A C 1
ATOM 6927 O O . PRO A 1 902 ? -35.848 29.574 6.649 1.00 29.64 902 PRO A O 1
ATOM 6930 N N . PRO A 1 903 ? -36.783 31.006 5.190 1.00 30.81 903 PRO A N 1
ATOM 6931 C CA . PRO A 1 903 ? -36.078 32.171 5.701 1.00 30.81 903 PRO A CA 1
ATOM 6932 C C . PRO A 1 903 ? -36.581 32.473 7.115 1.00 30.81 903 PRO A C 1
ATOM 6934 O O . PRO A 1 903 ? -37.759 32.761 7.329 1.00 30.81 903 PRO A O 1
ATOM 6937 N N . GLY A 1 904 ? -35.680 32.402 8.093 1.00 31.23 904 GLY A N 1
ATOM 6938 C CA . GLY A 1 904 ? -35.961 32.802 9.464 1.00 31.23 904 GLY A CA 1
ATOM 6939 C C . GLY A 1 904 ? -36.262 34.296 9.532 1.00 31.23 904 GLY A C 1
ATOM 6940 O O . GLY A 1 904 ? -35.347 35.110 9.586 1.00 31.23 904 GLY A O 1
ATOM 6941 N N . ASN A 1 905 ? -37.545 34.651 9.560 1.00 28.31 905 ASN A N 1
ATOM 6942 C CA . ASN A 1 905 ? -38.006 35.956 10.009 1.00 28.31 905 ASN A CA 1
ATOM 6943 C C . ASN A 1 905 ? -39.164 35.772 10.995 1.00 28.31 905 ASN A C 1
ATOM 6945 O O . ASN A 1 905 ? -40.277 35.413 10.626 1.00 28.31 905 ASN A O 1
ATOM 6949 N N . SER A 1 906 ? -38.833 36.005 12.266 1.00 34.66 906 SER A N 1
ATOM 6950 C CA . SER A 1 906 ? -39.668 36.594 13.317 1.00 34.66 906 SER A CA 1
ATOM 6951 C C . SER A 1 906 ? -41.189 36.402 13.219 1.00 34.66 906 SER A C 1
ATOM 6953 O O . SER A 1 906 ? -41.860 37.152 12.511 1.00 34.66 906 SER A O 1
ATOM 6955 N N . SER A 1 907 ? -41.740 35.497 14.032 1.00 32.06 907 SER A N 1
ATOM 6956 C CA . SER A 1 907 ? -42.882 35.736 14.944 1.00 32.06 907 SER A CA 1
ATOM 6957 C C . SER A 1 907 ? -43.591 34.425 15.291 1.00 32.06 907 SER A C 1
ATOM 6959 O O . SER A 1 907 ? -44.358 33.910 14.494 1.00 32.06 907 SER A O 1
ATOM 6961 N N . VAL A 1 908 ? -43.371 33.907 16.500 1.00 24.31 908 VAL A N 1
ATOM 6962 C CA . VAL A 1 908 ? -44.318 33.014 17.197 1.00 24.31 908 VAL A CA 1
ATOM 6963 C C . VAL A 1 908 ? -44.103 33.289 18.688 1.00 24.31 908 VAL A C 1
ATOM 6965 O O . VAL A 1 908 ? -43.034 33.017 19.226 1.00 24.31 908 VAL A O 1
ATOM 6968 N N . ASP A 1 909 ? -44.856 34.223 19.260 1.00 24.03 909 ASP A N 1
ATOM 6969 C CA . ASP A 1 909 ? -46.122 34.007 19.976 1.00 24.03 909 ASP A CA 1
ATOM 6970 C C . ASP A 1 909 ? -46.032 32.935 21.075 1.00 24.03 909 ASP A C 1
ATOM 6972 O O . ASP A 1 909 ? -45.951 31.731 20.837 1.00 24.03 909 ASP A O 1
ATOM 6976 N N . GLN A 1 910 ? -46.019 33.431 22.311 1.00 30.80 910 GLN A N 1
ATOM 6977 C CA . GLN A 1 910 ? -46.039 32.663 23.541 1.00 30.80 910 GLN A CA 1
ATOM 6978 C C . GLN A 1 910 ? -47.464 32.177 23.811 1.00 30.80 910 GLN A C 1
ATOM 6980 O O . GLN A 1 910 ? -48.221 32.840 24.511 1.00 30.80 910 GLN A O 1
ATOM 6985 N N . SER A 1 911 ? -47.832 30.992 23.341 1.00 28.59 911 SER A N 1
ATOM 6986 C CA . SER A 1 911 ? -48.827 30.168 24.036 1.00 28.59 911 SER A CA 1
ATOM 6987 C C . SER A 1 911 ? -48.870 28.764 23.440 1.00 28.59 911 SER A C 1
ATOM 6989 O O . SER A 1 911 ? -48.821 28.610 22.230 1.00 28.59 911 SER A O 1
ATOM 6991 N N . THR A 1 912 ? -49.015 27.757 24.312 1.00 24.86 912 THR A N 1
ATOM 6992 C CA . THR A 1 912 ? -49.227 26.311 24.041 1.00 24.86 912 THR A CA 1
ATOM 6993 C C . THR A 1 912 ? -47.978 25.396 23.927 1.00 24.86 912 THR A C 1
ATOM 6995 O O . THR A 1 912 ? -47.472 25.126 22.851 1.00 24.86 912 THR A O 1
ATOM 6998 N N . VAL A 1 913 ? -47.455 24.959 25.095 1.00 23.28 913 VAL A N 1
ATOM 6999 C CA . VAL A 1 913 ? -47.313 23.555 25.617 1.00 23.28 913 VAL A CA 1
ATOM 7000 C C . VAL A 1 913 ? -47.322 22.397 24.574 1.00 23.28 913 VAL A C 1
ATOM 7002 O O . VAL A 1 913 ? -48.174 22.496 23.697 1.00 23.28 913 VAL A O 1
ATOM 7005 N N . PRO A 1 914 ? -46.595 21.236 24.687 1.00 24.86 914 PRO A N 1
ATOM 7006 C CA . PRO A 1 914 ? -45.877 20.609 25.829 1.00 24.86 914 PRO A CA 1
ATOM 7007 C C . PRO A 1 914 ? -44.454 20.037 25.550 1.00 24.86 914 PRO A C 1
ATOM 7009 O O . PRO A 1 914 ? -43.968 19.999 24.428 1.00 24.86 914 PRO A O 1
ATOM 7012 N N . GLN A 1 915 ? -43.838 19.548 26.636 1.00 30.78 915 GLN A N 1
ATOM 7013 C CA . GLN A 1 915 ? -42.574 18.801 26.769 1.00 30.78 915 GLN A CA 1
ATOM 7014 C C . GLN A 1 915 ? -42.403 17.587 25.830 1.00 30.78 915 GLN A C 1
ATOM 7016 O O . GLN A 1 915 ? -43.321 16.771 25.773 1.00 30.78 915 GLN A O 1
ATOM 7021 N N . VAL A 1 916 ? -41.193 17.415 25.266 1.00 27.11 916 VAL A N 1
ATOM 7022 C CA . VAL A 1 916 ? -40.281 16.252 25.446 1.00 27.11 916 VAL A CA 1
ATOM 7023 C C . VAL A 1 916 ? -38.842 16.754 25.371 1.00 27.11 916 VAL A C 1
ATOM 7025 O O . VAL A 1 916 ? -38.549 17.512 24.421 1.00 27.11 916 VAL A O 1
#

Sequence (916 aa):
MDIPFSRRKLVLFLRVVWVLILFYGEIGIFYKHIRQCKWPAKDRPEAVHVAIIADPQIVDHYSYDQTGLLLKATEFFTDIYMRKSYIILQQQQQKPDTVVFLGDLMDGGREWSHKNWLSEYQRFLLLFRNRNPSTTRVYYMAGNHDIGIGNTVVESALIRFHEYVGPTNQVLHIGGHEIVLLDTLTLESDSAGVNGSSHSLVELLRQNKGHSKPRILFSHVPLWRPPGTPCGPLRQDSKPLLNRRGYQFRDQLFRNTTEYILDAIQPVAVFSGDDHDTCTVTHTVGSSGKTVTEYTIGAFGWASGVPIASYGLLTLYPEFEDENIHTHSDNLNAMSSVSVHKKITGFNSAIVAAANHITPEHIADYPGVKRVWPNPQAMQEFGLDGAGVNVCIIDSGVDYNHPELGGCWKTEGCPWQLGYDFLGDEYRGEGTPLKPSDFPMDCLGHGTHVAGIIAGRGPQVHGVAPGATFGMYRVYSCPVNGSSYTDSSILLQAAEAAYNDGCNVINVSLGLTGWSEDAFGVYLSTLVDKGVNVAAAVGNDGVNGLQVASAPAVSHNLISVGSVENWSNTGNATTISTPAGERTIGISERGRNDVEFIFPSNTPVVLFEDDDGGYTGCNPTGADYTGSVVVVNRSDCPSETQGDIVQSQGGIGMIVINNVPGFTVMGLNEGTTIPAVTVRNEDGEFIINGIEQGDSTLVANFNTSATIDSPTAGLMSNFSSYGPSPELDLVPLISAPGANMWSTVPLNQGSYRSSSGTSLSSPYIAGCVALIRQRFPKMSAQQISHILITSATPLVDLKNNFKVNPYRSGSGLVNVYNAVRSRVFIDPPYIGINQTRWSQPSNLDDQGVRTISYSLNFTNTDAEKSASVMLTHQPATSYTLYDKQGNYDATFLEAEIMRAWPPGNSSVDQSTVPQV